Protein AF-A0A813BZA4-F1 (afdb_monomer)

pLDDT: mean 73.96, std 17.61, range [22.86, 93.69]

InterPro domains:
  IPR000717 Proteasome component (PCI) domain [PF01399] (569-648)
  IPR000717 Proteasome component (PCI) domain [PS50250] (481-652)
  IPR000717 Proteasome component (PCI) domain [SM00088] (581-664)
  IPR001623 DnaJ domain [PF00226] (38-101)
  IPR001623 DnaJ domain [PR00625] (40-58)
  IPR001623 DnaJ domain [PR00625] (58-73)
  IPR001623 DnaJ domain [PR00625] (76-96)
  IPR001623 DnaJ domain [PR00625] (96-115)
  IPR001623 DnaJ domain [PS50076] (38-104)
  IPR001623 DnaJ domain [SM00271] (37-96)
  IPR001623 DnaJ domain [cd06257] (38-93)
  IPR002885 Pentatricopeptide repeat [PF01535] (873-901)
  IPR002885 Pentatricopeptide repeat [PF01535] (910-936)
  IPR002885 Pentatricopeptide repeat [PS51375] (871-905)
  IPR002885 Pentatricopeptide repeat [PS51375] (906-940)
  IPR002939 Chaperone DnaJ, C-terminal [PF01556] (163-241)
  IPR008971 HSP40/DnaJ peptide-binding [SSF49493] (163-241)
  IPR011990 Tetratricopeptide-like helical domain superfamily [G3DSA:1.25.40.10] (677-828)
  IPR011990 Tetratricopeptide-like helical domain superfamily [G3DSA:1.25.40.10] (829-954)
  IPR011990 Tetratricopeptide-like helical domain superfamily [G3DSA:1.25.40.10] (955-1123)

Sequence (1152 aa):
MARDVRASCKMERSVLEARSLRCLGTEGHFWLLDMARDYYALLDIPRSATTRQIRSGYQWAAAKWHPQKNPGAKVEAQSRFRDIAEAYDVLIDPLRRQQFDAHGEVGLKNPPHDADFEPYQYVGDPFELFNQFFSSADPLSVAYEPELEDLPVLPSMPKESTIEMEIECTLSELKEGSTRCVVVERTRLGPGFIPYQEKKPVTLPIRPGWQAGMRIIFKGAGNHSHKDNQPGDLAVRISQKISQDLPTEHESRKLISVGNYVPRNGCAKLSFCRELWASLLSEDLDSYSGQYGTHGAIQRLQFIATQTQKVNLKIEALKLCLDLMKRTTNCKGYTEVHNGLKELLEGNESALPPYDQVWVEATQKQNGILKDLYEQDLNQAKASQMKENIRQCYHQLTNLCLEQGDYPTAEKYLARSREFCTEPQAVFATCMTIIRLRALQRQYSDIQNFTSKAHHTPFKDEASQSRIFASYGLYNMTTGKYKDAATSFSQVKPQDLGSSFSDILSPQDVALYGVLCGLGSLDRAEVQSKLLDSPTFRECLDMAPQLRDLAIDFCSCRYAACLASLDRLKEPLSLDVHLSGQVANLCEQIRSKGIVQYFAPFLSVSLHRMAEAFNTDVESMQREVAKLIGQRQLDAKIDSQRKILHASHADQRRSTYNNALRVSNDFLDGRVNFADFVLKASGKSQTLQAVERLRQNGFLTDAKEYTVAINAVGRADAWPQALGLLGALLQEGLQANEISFGTAINSVKSWITGLSLLDELVRRGLPLSAAHVTALIRVCTGSLQWARSLHLYQVLMDRGLQPDAQLRGVLITSLGRSSNWAEALSVLQDSIFSLNTLCFNAAITACEKGQQWMQALAVLDALTAVRVPADTVSYSGAISACEKCRQWERALALLGQLQRCQLLPDTIACSAAISACEKSGRWQQALSVLSTMLEERSRTDLVIFSAAISACEKGRKWQEALQLLRMALQRFRPDITPYNAVISACAADGCNGWQMAVQLFSEALHTLHLSVDVLTGSSVIAACAEAREWQPALQLLKELQQQRVRLNIKVYNAAVTAASERPLIALKVVEEIDDSRLEPDVLTYMPPAEAIAENGFPPLQRQSQFTEVLASLVKATEFALCESASQCAPTVLALDLLTDSGCFQACHGALQ

Organism: NCBI:txid1628268

Solvent-accessible surface area (backbone atoms only — not comparable to full-atom values): 63460 Å² total; per-residue (Å²): 135,84,87,88,82,85,86,82,92,89,88,89,90,88,84,90,86,86,90,84,88,82,89,84,90,81,94,79,83,96,79,92,70,93,74,71,70,59,49,42,70,65,34,75,48,62,93,85,56,50,72,67,53,52,50,53,23,38,56,45,44,44,65,66,31,32,45,86,80,36,70,93,46,39,71,62,24,48,50,51,32,43,55,44,42,48,31,43,65,37,62,68,37,72,68,51,30,51,42,35,76,73,49,32,53,60,34,36,49,53,46,61,95,90,52,104,58,78,62,55,73,89,80,77,56,50,65,59,60,49,45,74,79,38,78,86,56,73,75,82,77,70,86,77,71,84,88,87,76,92,75,85,84,71,87,74,61,58,63,43,68,64,43,77,47,79,47,77,39,45,72,61,43,29,58,73,33,42,76,49,76,46,75,44,80,34,39,35,60,44,96,87,72,47,60,44,82,43,81,45,76,45,78,44,74,42,50,58,75,59,54,70,70,45,70,50,72,44,79,55,65,25,32,32,72,53,94,76,40,38,44,2,27,28,33,42,31,32,37,69,51,82,74,92,77,85,83,76,92,79,71,85,83,76,85,87,78,88,88,88,88,81,90,78,87,89,88,62,96,73,59,63,65,52,65,68,38,52,76,81,56,32,89,54,55,63,69,58,37,69,61,30,26,76,65,26,22,40,56,41,28,56,42,32,38,69,69,50,88,51,65,68,61,26,54,51,28,44,52,55,35,47,64,51,34,74,76,51,64,22,53,63,58,42,53,54,47,50,50,56,50,48,72,76,34,76,91,48,69,89,78,57,80,82,83,60,61,68,59,41,55,53,46,53,51,51,52,49,54,54,47,54,48,41,54,48,52,32,51,53,24,57,74,68,67,41,44,63,52,33,24,48,31,27,49,53,54,21,50,53,24,54,47,41,66,39,56,78,59,19,52,55,33,47,62,57,24,59,81,32,52,85,46,49,62,54,44,35,53,52,30,52,54,50,42,50,52,28,59,76,70,66,48,55,83,58,39,56,64,36,38,53,54,35,69,71,32,88,59,74,51,70,43,59,49,21,45,41,27,45,52,49,15,54,35,26,46,72,71,67,40,25,52,64,10,16,62,21,24,34,66,24,44,56,87,38,50,48,79,85,37,18,37,77,52,37,47,56,51,41,32,50,53,20,50,52,24,24,55,32,55,48,52,61,70,49,42,42,54,47,44,70,68,21,75,52,22,33,64,22,29,71,74,38,53,71,59,47,51,39,52,47,26,50,62,70,65,39,40,36,60,27,47,57,51,48,60,68,43,50,66,55,44,50,51,37,89,77,46,30,92,45,42,70,59,42,54,52,32,29,53,52,42,48,55,46,62,69,45,67,91,46,69,58,47,51,38,60,62,51,11,60,50,55,70,50,56,53,65,59,47,50,52,52,54,50,50,34,35,75,70,68,73,35,77,53,42,74,41,81,86,80,40,31,38,32,44,43,74,72,50,63,68,56,55,49,44,54,51,41,51,49,50,50,49,38,38,76,71,68,74,53,58,76,70,62,56,58,77,62,51,88,43,48,72,59,46,49,55,50,53,53,49,36,52,76,71,61,71,61,83,48,57,67,50,49,36,51,49,24,40,47,30,18,78,40,71,37,32,72,59,19,50,49,51,52,49,47,43,58,71,73,69,44,73,79,48,67,66,41,52,39,35,45,32,56,26,33,71,49,47,68,62,31,47,53,51,52,54,49,40,52,75,71,69,51,80,86,53,69,67,45,55,41,25,38,35,52,16,18,38,76,63,53,37,38,73,60,35,53,50,54,50,49,59,39,50,79,67,72,51,80,80,52,64,64,45,51,24,50,50,21,40,19,22,12,73,60,36,39,27,69,65,18,48,53,70,66,66,56,85,85,65,81,82,53,63,61,40,52,36,24,34,21,43,4,14,32,56,46,62,33,35,70,56,14,46,53,51,54,53,47,37,54,72,72,68,48,74,80,52,66,62,46,52,27,31,34,19,41,7,18,26,79,68,41,36,32,70,58,16,49,51,50,54,54,46,41,51,73,70,74,44,71,85,48,67,63,31,54,41,26,32,23,42,4,15,25,73,59,36,37,24,73,60,17,48,52,55,50,48,52,40,61,73,72,66,51,84,81,52,69,70,49,53,35,35,40,25,39,5,15,27,63,50,57,32,32,69,63,16,46,52,51,48,56,59,43,55,77,74,42,81,88,60,65,69,49,53,42,30,31,30,43,8,14,23,73,56,31,72,78,23,28,68,57,22,51,50,54,51,48,42,40,46,75,75,65,63,50,88,79,51,63,68,48,54,34,31,41,25,39,8,20,22,66,52,54,40,35,68,64,23,55,51,50,53,50,54,41,54,74,72,67,51,80,77,53,68,70,44,52,32,22,38,24,48,10,21,14,97,40,42,84,56,18,51,54,54,51,52,58,36,61,77,66,76,52,86,85,53,62,71,56,37,41,42,32,45,53,40,36,63,76,71,45,82,71,95,71,91,44,71,67,62,53,51,52,53,49,52,47,46,50,52,34,51,57,48,51,65,71,77,54,99,74,84,78,66,68,65,54,55,51,52,52,59,56,66,78,41,89,54,54,73,62,50,62,72,74,76,114

Secondary structure (DSSP, 8-state):
--------------------------------------HHHHTT--TT--HHHHHHHHHHHHHHH-TTT-GGGHHHHHHHHHHHHHHHHHHHSHHHHHHHHHHHHHHHHS--TTSS-PPP---S-HHHHHHHHHTTS-TTT------------PPPPPBPPPEEEEEEE-HHHHHH-EEEEEEEEEEEE-TTS-EEEEEEEEEEEE-TT--TT-EEEETT-S---STTSBPPPEEEEEEE-----PPPTTSTTS----------SSS-TTTHHHHHHTTTS-S-HHHHHTTS-HHHHHHHHHHHHHH---HHHHHHHHHHHHHHHTTSS-HHHHHHHHHHHHHHTTT-GGGSPPP-HHHHHHHHHHHHHHHHHHHHHHHHHHHTT-HHHHHHHHHHHHHHHHHTT-HHHHHHHHHHHGGG--SHHHHHHHHHHHHHHHHHTT-GGGHHHHHHHHHTSS---HHHHHHHHHHHHHHHHHTT-HHHHHHHHTT--GGGS-TTTTTT--HHHHHHHHHHHHHHHS-HHHHIIIIIS-HHHHHHHHT-HHHHHHHHHHHTT-HHHHHHHHHHHHHHHTT-TTTTTTHHHHHHHHHHHHHHHHHTT-SEEEHHHHHHHTTS-HHHHHHHHHHHHHTTSS-EEEETTTTEEEEP---HHHHHHHHHHHHHHHHHTT-S-HHHHHHT---HHHHHHHHHHHHHTT---SHHHHHHHHHHHHHTT-HHHHHHHHHHHHHTT----HHHHHHHHHH-S-HHHHHHHHHHHHHTT----HHHHHHHHHHHHHTT-HHHHHHHHHHHHHTTPPPPHHHHHHHHHHHHHTT-HHHHHHHHH-TTS---HHHHHHHHHHHHHTT-HHHHHHHHHHHHHTTPPP-HHHHHHHHHHHHHTT-HHHHHHHHHHHHHTTPPPPHHHHHHHHHHHHHTT-HHHHHHHHHHHHHTT----HHHHHHHHHHHHHTT-HHHHHHHHHHHHTTS---HHHHHHHHHHHHTTTTSSHHHHHHHHHIIIIIS-----HHHHHHHHHHHHHTT-HHHHHHHHHHHHHTT----HHHHHHHHHHTTTSHHHHHHHHHHHHHTT----HHHHHHHHHHHHHH-----SSHHHHHHHHHHHHHHHHHHHHH-SS---HHHHHHHHHHHSTTHHHHTTT--

Mean predicted aligned error: 23.35 Å

Structure (mmCIF, N/CA/C/O backbone):
data_AF-A0A813BZA4-F1
#
_entry.id   AF-A0A813BZA4-F1
#
loop_
_atom_site.group_PDB
_atom_site.id
_atom_site.type_symbol
_atom_site.label_atom_id
_atom_site.label_alt_id
_atom_site.label_comp_id
_atom_site.label_asym_id
_atom_site.label_entity_id
_atom_site.label_seq_id
_atom_site.pdbx_PDB_ins_code
_atom_site.Cartn_x
_atom_site.Cartn_y
_atom_site.Cartn_z
_atom_site.occupancy
_atom_site.B_iso_or_equiv
_atom_site.auth_seq_id
_atom_site.auth_comp_id
_atom_site.auth_asym_id
_atom_site.auth_atom_id
_atom_site.pdbx_PDB_model_num
ATOM 1 N N . MET A 1 1 ? 0.933 -69.983 -23.530 1.00 34.00 1 MET A N 1
ATOM 2 C CA . MET A 1 1 ? 1.124 -70.014 -22.062 1.00 34.00 1 MET A CA 1
ATOM 3 C C . MET A 1 1 ? 0.580 -68.689 -21.546 1.00 34.00 1 MET A C 1
ATOM 5 O O . MET A 1 1 ? 1.047 -67.664 -22.004 1.00 34.00 1 MET A O 1
ATOM 9 N N . ALA A 1 2 ? -0.636 -68.680 -20.995 1.00 27.25 2 ALA A N 1
ATOM 10 C CA . ALA A 1 2 ? -0.945 -68.964 -19.584 1.00 27.25 2 ALA A CA 1
ATOM 11 C C . ALA A 1 2 ? -0.616 -67.731 -18.711 1.00 27.25 2 ALA A C 1
ATOM 13 O O . ALA A 1 2 ? 0.549 -67.382 -18.603 1.00 27.25 2 ALA A O 1
ATOM 14 N N . ARG A 1 3 ? -1.629 -66.949 -18.293 1.00 26.19 3 ARG A N 1
ATOM 15 C CA . ARG A 1 3 ? -2.480 -67.127 -17.079 1.00 26.19 3 ARG A CA 1
ATOM 16 C C . ARG A 1 3 ? -1.877 -66.379 -15.876 1.00 26.19 3 ARG A C 1
ATOM 18 O O . ARG A 1 3 ? -0.664 -66.360 -15.755 1.00 26.19 3 ARG A O 1
ATOM 25 N N . ASP A 1 4 ? -2.620 -65.859 -14.898 1.00 29.91 4 ASP A N 1
ATOM 26 C CA . ASP A 1 4 ? -4.041 -65.456 -14.763 1.00 29.91 4 ASP A CA 1
ATOM 27 C C . ASP A 1 4 ? -4.183 -64.828 -13.356 1.00 29.91 4 ASP A C 1
ATOM 29 O O . ASP A 1 4 ? -3.949 -65.544 -12.389 1.00 29.91 4 ASP A O 1
ATOM 33 N N . VAL A 1 5 ? -4.612 -63.564 -13.228 1.00 32.75 5 VAL A N 1
ATOM 34 C CA . VAL A 1 5 ? -5.211 -62.923 -12.021 1.00 32.75 5 VAL A CA 1
ATOM 35 C C . VAL A 1 5 ? -5.938 -61.666 -12.566 1.00 32.75 5 VAL A C 1
ATOM 37 O O . VAL A 1 5 ? -5.256 -60.723 -12.942 1.00 32.75 5 VAL A O 1
ATOM 40 N N . ARG A 1 6 ? -7.253 -61.553 -12.850 1.00 26.44 6 ARG A N 1
ATOM 41 C CA . ARG A 1 6 ? -8.523 -62.027 -12.234 1.00 26.44 6 ARG A CA 1
ATOM 42 C C . ARG A 1 6 ? -8.641 -61.653 -10.750 1.00 26.44 6 ARG A C 1
ATOM 44 O O . ARG A 1 6 ? -7.806 -62.088 -9.979 1.00 26.44 6 ARG A O 1
ATOM 51 N N . ALA A 1 7 ? -9.658 -60.936 -10.258 1.00 28.42 7 ALA A N 1
ATOM 52 C CA . ALA A 1 7 ? -10.928 -60.413 -10.810 1.00 28.42 7 ALA A CA 1
ATOM 53 C C . ALA A 1 7 ? -11.304 -59.106 -10.033 1.00 28.42 7 ALA A C 1
ATOM 55 O O . ALA A 1 7 ? -10.558 -58.737 -9.133 1.00 28.42 7 ALA A O 1
ATOM 56 N N . SER A 1 8 ? -12.345 -58.300 -10.300 1.00 23.73 8 SER A N 1
ATOM 57 C CA . SER A 1 8 ? -13.749 -58.539 -10.715 1.00 23.73 8 SER A CA 1
ATOM 58 C C . SER A 1 8 ? -14.291 -57.290 -11.454 1.00 23.73 8 SER A C 1
ATOM 60 O O . SER A 1 8 ? -13.846 -56.193 -11.147 1.00 23.73 8 SER A O 1
ATOM 62 N N . CYS A 1 9 ? -15.147 -57.320 -12.488 1.00 23.81 9 CYS A N 1
ATOM 63 C CA . CYS A 1 9 ? -16.415 -58.040 -12.725 1.00 23.81 9 CYS A CA 1
ATOM 64 C C . CYS A 1 9 ? -17.583 -57.505 -11.865 1.00 23.81 9 CYS A C 1
ATOM 66 O O . CYS A 1 9 ? -17.650 -57.819 -10.679 1.00 23.81 9 CYS A O 1
ATOM 68 N N . LYS A 1 10 ? -18.459 -56.643 -12.420 1.00 25.67 10 LYS A N 1
ATOM 69 C CA . LYS A 1 10 ? -19.892 -56.836 -12.813 1.00 25.67 10 LYS A CA 1
ATOM 70 C C . LYS A 1 10 ? -20.541 -55.424 -12.963 1.00 25.67 10 LYS A C 1
ATOM 72 O O . LYS A 1 10 ? -19.918 -54.486 -12.480 1.00 25.67 10 LYS A O 1
ATOM 77 N N . MET A 1 11 ? -21.732 -55.115 -13.512 1.00 23.12 11 MET A N 1
ATOM 78 C CA . MET A 1 11 ? -22.806 -55.704 -14.368 1.00 23.12 11 MET A CA 1
ATOM 79 C C . MET A 1 11 ? -23.760 -54.515 -14.729 1.00 23.12 11 MET A C 1
ATOM 81 O O . MET A 1 11 ? -23.847 -53.599 -13.919 1.00 23.12 11 MET A O 1
ATOM 85 N N . GLU A 1 12 ? -24.542 -54.405 -15.819 1.00 25.72 12 GLU A N 1
ATOM 86 C CA . GLU A 1 12 ? -24.615 -55.090 -17.131 1.00 25.72 12 GLU A CA 1
ATOM 87 C C . GLU A 1 12 ? -25.399 -54.187 -18.152 1.00 25.72 12 GLU A C 1
ATOM 89 O O . GLU A 1 12 ? -25.227 -52.971 -18.125 1.00 25.72 12 GLU A O 1
ATOM 94 N N . ARG A 1 13 ? -26.252 -54.724 -19.050 1.00 24.86 13 ARG A N 1
ATOM 95 C CA . ARG A 1 13 ? -27.201 -53.995 -19.948 1.00 24.86 13 ARG A CA 1
ATOM 96 C C . ARG A 1 13 ? -28.645 -54.499 -19.753 1.00 24.86 13 ARG A C 1
ATOM 98 O O . ARG A 1 13 ? -28.781 -55.635 -19.312 1.00 24.86 13 ARG A O 1
ATOM 105 N N . SER A 1 14 ? -29.656 -53.737 -20.225 1.00 24.36 14 SER A N 1
ATOM 106 C CA . SER A 1 14 ? -31.033 -54.122 -20.700 1.00 24.36 14 SER A CA 1
ATOM 107 C C . SER A 1 14 ? -32.147 -53.203 -20.128 1.00 24.36 14 SER A C 1
ATOM 109 O O . SER A 1 14 ? -31.916 -52.607 -19.084 1.00 24.36 14 SER A O 1
ATOM 111 N N . VAL A 1 15 ? -33.347 -52.983 -20.710 1.00 25.72 15 VAL A N 1
ATOM 112 C CA . VAL A 1 15 ? -33.958 -53.226 -22.051 1.00 25.72 15 VAL A CA 1
ATOM 113 C C . VAL A 1 15 ? -35.176 -52.270 -22.237 1.00 25.72 15 VAL A C 1
ATOM 115 O O . VAL A 1 15 ? -35.531 -51.534 -21.322 1.00 25.72 15 VAL A O 1
ATOM 118 N N . LEU A 1 16 ? -35.766 -52.249 -23.439 1.00 24.33 16 LEU A N 1
ATOM 119 C CA . LEU A 1 16 ? -36.932 -51.467 -23.901 1.00 24.33 16 LEU A CA 1
ATOM 120 C C . LEU A 1 16 ? -38.308 -51.743 -23.223 1.00 24.33 16 LEU A C 1
ATOM 122 O O . LEU A 1 16 ? -38.514 -52.771 -22.592 1.00 24.33 16 LEU A O 1
ATOM 126 N N . GLU A 1 17 ? -39.258 -50.846 -23.554 1.00 25.12 17 GLU A N 1
ATOM 127 C CA . GLU A 1 17 ? -40.726 -51.028 -23.728 1.00 25.12 17 GLU A CA 1
ATOM 128 C C . GLU A 1 17 ? -41.770 -50.726 -22.608 1.00 25.12 17 GLU A C 1
ATOM 130 O O . GLU A 1 17 ? -42.074 -51.524 -21.734 1.00 25.12 17 GLU A O 1
ATOM 135 N N . ALA A 1 18 ? -42.459 -49.587 -22.820 1.00 24.11 18 ALA A N 1
ATOM 136 C CA . ALA A 1 18 ? -43.916 -49.448 -23.049 1.00 24.11 18 ALA A CA 1
ATOM 137 C C . ALA A 1 18 ? -44.986 -49.441 -21.912 1.00 24.11 18 ALA A C 1
ATOM 139 O O . ALA A 1 18 ? -45.330 -50.446 -21.309 1.00 24.11 18 ALA A O 1
ATOM 140 N N . ARG A 1 19 ? -45.715 -48.302 -21.890 1.00 24.08 19 ARG A N 1
ATOM 141 C CA . ARG A 1 19 ? -47.176 -48.105 -21.658 1.00 24.08 19 ARG A CA 1
ATOM 142 C C . ARG A 1 19 ? -47.816 -48.462 -20.297 1.00 24.08 19 ARG A C 1
ATOM 144 O O . ARG A 1 19 ? -48.219 -49.593 -20.065 1.00 24.08 19 ARG A O 1
ATOM 151 N N . SER A 1 20 ? -48.277 -47.424 -19.586 1.00 23.58 20 SER A N 1
ATOM 152 C CA . SER A 1 20 ? -49.730 -47.162 -19.423 1.00 23.58 20 SER A CA 1
ATOM 153 C C . SER A 1 20 ? -50.012 -45.714 -18.968 1.00 23.58 20 SER A C 1
ATOM 155 O O . SER A 1 20 ? -49.136 -45.036 -18.442 1.00 23.58 20 SER A O 1
ATOM 157 N N . LEU A 1 21 ? -51.217 -45.207 -19.257 1.00 24.08 21 LEU A N 1
ATOM 158 C CA . LEU A 1 21 ? -51.651 -43.817 -19.024 1.00 24.08 21 LEU A CA 1
ATOM 159 C C . LEU A 1 21 ? -52.455 -43.683 -17.718 1.00 24.08 21 LEU A C 1
ATOM 161 O O . LEU A 1 21 ? -53.349 -44.503 -17.506 1.00 24.08 21 LEU A O 1
ATOM 165 N N . ARG A 1 22 ? -52.305 -42.561 -16.990 1.00 23.41 22 ARG A N 1
ATOM 166 C CA . ARG A 1 22 ? -53.342 -41.495 -16.902 1.00 23.41 22 ARG A CA 1
ATOM 167 C C . ARG A 1 22 ? -52.995 -40.344 -15.939 1.00 23.41 22 ARG A C 1
ATOM 169 O O . ARG A 1 22 ? -52.586 -40.572 -14.813 1.00 23.41 22 ARG A O 1
ATOM 176 N N . CYS A 1 23 ? -53.323 -39.132 -16.400 1.00 22.86 23 CYS A N 1
ATOM 177 C CA . CYS A 1 23 ? -53.803 -37.970 -15.634 1.00 22.86 23 CYS A CA 1
ATOM 178 C C . CYS A 1 23 ? -52.987 -37.468 -14.424 1.00 22.86 23 CYS A C 1
ATOM 180 O O . CYS A 1 23 ? -53.181 -37.928 -13.306 1.00 22.86 23 CYS A O 1
ATOM 182 N N . LEU A 1 24 ? -52.281 -36.347 -14.602 1.00 24.33 24 LEU A N 1
ATOM 183 C CA . LEU A 1 24 ? -52.783 -35.006 -14.243 1.00 24.33 24 LEU A CA 1
ATOM 184 C C . LEU A 1 24 ? -51.929 -33.941 -14.962 1.00 24.33 24 LEU A C 1
ATOM 186 O O . LEU A 1 24 ? -50.858 -34.258 -15.475 1.00 24.33 24 LEU A O 1
ATOM 190 N N . GLY A 1 25 ? -52.472 -32.738 -15.150 1.00 25.03 25 GLY A N 1
ATOM 191 C CA . GLY A 1 25 ? -52.009 -31.833 -16.210 1.00 25.03 25 GLY A CA 1
ATOM 192 C C . GLY A 1 25 ? -50.888 -30.867 -15.827 1.00 25.03 25 GLY A C 1
ATOM 193 O O . GLY A 1 25 ? -50.815 -30.426 -14.686 1.00 25.03 25 GLY A O 1
ATOM 194 N N . THR A 1 26 ? -50.128 -30.453 -16.841 1.00 26.33 26 THR A N 1
ATOM 195 C CA . THR A 1 26 ? -49.610 -29.086 -17.026 1.00 26.33 26 THR A CA 1
ATOM 196 C C . THR A 1 26 ? -49.305 -28.879 -18.510 1.00 26.33 26 THR A C 1
ATOM 198 O O . THR A 1 26 ? -48.679 -29.723 -19.149 1.00 26.33 26 THR A O 1
ATOM 201 N N . GLU A 1 27 ? -49.764 -27.766 -19.080 1.00 26.39 27 GLU A N 1
ATOM 202 C CA . GLU A 1 27 ? -49.423 -27.374 -20.450 1.00 26.39 27 GLU A CA 1
ATOM 203 C C . GLU A 1 27 ? -48.037 -26.718 -20.465 1.00 26.39 27 GLU A C 1
ATOM 205 O O . GLU A 1 27 ? -47.781 -25.774 -19.717 1.00 26.39 27 GLU A O 1
ATOM 210 N N . GLY A 1 28 ? -47.134 -27.206 -21.318 1.00 25.06 28 GLY A N 1
ATOM 211 C CA . GLY A 1 28 ? -45.788 -26.655 -21.438 1.00 25.06 28 GLY A CA 1
ATOM 212 C C . GLY A 1 28 ? -45.029 -27.200 -22.646 1.00 25.06 28 GLY A C 1
ATOM 213 O O . GLY A 1 28 ? -44.742 -28.389 -22.719 1.00 25.06 28 GLY A O 1
ATOM 214 N N . HIS A 1 29 ? -44.656 -26.296 -23.555 1.00 25.61 29 HIS A N 1
ATOM 215 C CA . HIS A 1 29 ? -43.660 -26.490 -24.620 1.00 25.61 29 HIS A CA 1
ATOM 216 C C . HIS A 1 29 ? -43.973 -27.501 -25.737 1.00 25.61 29 HIS A C 1
ATOM 218 O O . HIS A 1 29 ? -43.220 -28.436 -25.999 1.00 25.61 29 HIS A O 1
ATOM 224 N N . PHE A 1 30 ? -44.995 -27.184 -26.536 1.00 22.86 30 PHE A N 1
ATOM 225 C CA . PHE A 1 30 ? -44.994 -27.523 -27.962 1.00 22.86 30 PHE A CA 1
ATOM 226 C C . PHE A 1 30 ? -44.358 -26.366 -28.755 1.00 22.86 30 PHE A C 1
ATOM 228 O O . PHE A 1 30 ? -45.080 -25.467 -29.158 1.00 22.86 30 PHE A O 1
ATOM 235 N N . TRP A 1 31 ? -43.024 -26.357 -28.898 1.00 26.62 31 TRP A N 1
ATOM 236 C CA . TRP A 1 31 ? -42.236 -25.676 -29.954 1.00 26.62 31 TRP A CA 1
ATOM 237 C C . TRP A 1 31 ? -40.756 -26.074 -29.792 1.00 26.62 31 TRP A C 1
ATOM 239 O O . TRP A 1 31 ? -40.008 -25.424 -29.064 1.00 26.62 31 TRP A O 1
ATOM 249 N N . LEU A 1 32 ? -40.329 -27.138 -30.477 1.00 26.02 32 LEU A N 1
ATOM 250 C CA . LEU A 1 32 ? -38.915 -27.412 -30.752 1.00 26.02 32 LEU A CA 1
ATOM 251 C C . LEU A 1 32 ? -38.742 -27.453 -32.273 1.00 26.02 32 LEU A C 1
ATOM 253 O O . LEU A 1 32 ? -38.905 -28.482 -32.922 1.00 26.02 32 LEU A O 1
ATOM 257 N N . LEU A 1 33 ? -38.489 -26.268 -32.816 1.00 26.23 33 LEU A N 1
ATOM 258 C CA . LEU A 1 33 ? -37.969 -26.023 -34.153 1.00 26.23 33 LEU A CA 1
ATOM 259 C C . LEU A 1 33 ? -36.673 -25.245 -33.930 1.00 26.23 33 LEU A C 1
ATOM 261 O O . LEU A 1 33 ? -36.685 -24.264 -33.183 1.00 26.23 33 LEU A O 1
ATOM 265 N N . ASP A 1 34 ? -35.572 -25.709 -34.518 1.00 35.62 34 ASP A N 1
ATOM 266 C CA . ASP A 1 34 ? -34.244 -25.137 -34.300 1.00 35.62 34 ASP A CA 1
ATOM 267 C C . ASP A 1 34 ? -34.209 -23.646 -34.657 1.00 35.62 34 ASP A C 1
ATOM 269 O O . ASP A 1 34 ? -34.256 -23.257 -35.825 1.00 35.62 34 ASP A O 1
ATOM 273 N N . MET A 1 35 ? -34.077 -22.796 -33.638 1.00 37.38 35 MET A N 1
ATOM 274 C CA . MET A 1 35 ? -33.627 -21.421 -33.819 1.00 37.38 35 MET A CA 1
ATOM 275 C C . MET A 1 35 ? -32.116 -21.387 -33.606 1.00 37.38 35 MET A C 1
ATOM 277 O O . MET A 1 35 ? -31.649 -21.411 -32.467 1.00 37.38 35 MET A O 1
ATOM 281 N N . ALA A 1 36 ? -31.370 -21.324 -34.711 1.00 54.28 36 ALA A N 1
ATOM 282 C CA . ALA A 1 36 ? -29.928 -21.091 -34.697 1.00 54.28 36 ALA A CA 1
ATOM 283 C C . ALA A 1 36 ? -29.589 -19.852 -33.847 1.00 54.28 36 ALA A C 1
ATOM 285 O O . ALA A 1 36 ? -30.242 -18.808 -33.959 1.00 54.28 36 ALA A O 1
ATOM 286 N N . ARG A 1 37 ? -28.578 -19.968 -32.985 1.00 69.50 37 ARG A N 1
ATOM 287 C CA . ARG A 1 37 ? -28.183 -18.917 -32.043 1.00 69.50 37 ARG A CA 1
ATOM 288 C C . ARG A 1 37 ? -27.454 -17.798 -32.787 1.00 69.50 37 ARG A C 1
ATOM 290 O O . ARG A 1 37 ? -26.521 -18.052 -33.545 1.00 69.50 37 ARG A O 1
ATOM 297 N N . ASP A 1 38 ? -27.843 -16.546 -32.543 1.00 81.56 38 ASP A N 1
ATOM 298 C CA . ASP A 1 38 ? -27.114 -15.385 -33.065 1.00 81.56 38 ASP A CA 1
ATOM 299 C C . ASP A 1 38 ? -26.001 -14.977 -32.082 1.00 81.56 38 ASP A C 1
ATOM 301 O O . ASP A 1 38 ? -26.263 -14.404 -31.019 1.00 81.56 38 ASP A O 1
ATOM 305 N N . TYR A 1 39 ? -24.747 -15.282 -32.432 1.00 86.12 39 TYR A N 1
ATOM 306 C CA . TYR A 1 39 ? -23.573 -14.962 -31.616 1.00 86.12 39 TYR A CA 1
ATOM 307 C C . TYR A 1 39 ? -23.368 -13.452 -31.404 1.00 86.12 39 TYR A C 1
ATOM 309 O O . TYR A 1 39 ? -22.852 -13.054 -30.359 1.00 86.12 39 TYR A O 1
ATOM 317 N N . TYR A 1 40 ? -23.833 -12.593 -32.319 1.00 83.81 40 TYR A N 1
ATOM 318 C CA . TYR A 1 40 ? -23.763 -11.140 -32.132 1.00 83.81 40 TYR A CA 1
ATOM 319 C C . TYR A 1 40 ? -24.747 -10.663 -31.054 1.00 83.81 40 TYR A C 1
ATOM 321 O O . TYR A 1 40 ? -24.408 -9.806 -30.238 1.00 83.81 40 TYR A O 1
ATOM 329 N N . ALA A 1 41 ? -25.936 -11.274 -30.987 1.00 80.94 41 ALA A N 1
ATOM 330 C CA . ALA A 1 41 ? -26.921 -10.996 -29.940 1.00 80.94 41 ALA A CA 1
ATOM 331 C C . ALA A 1 41 ? -26.504 -11.552 -28.563 1.00 80.94 41 ALA A C 1
ATOM 333 O O . ALA A 1 41 ? -26.871 -10.984 -27.535 1.00 80.94 41 ALA A O 1
ATOM 334 N N . LEU A 1 42 ? -25.715 -12.634 -28.522 1.00 84.25 42 LEU A N 1
ATOM 335 C CA . LEU A 1 42 ? -25.134 -13.177 -27.283 1.00 84.25 42 LEU A CA 1
ATOM 336 C C . LEU A 1 42 ? -24.078 -12.251 -26.656 1.00 84.25 42 LEU A C 1
ATOM 338 O O . LEU A 1 42 ? -23.967 -12.211 -25.429 1.00 84.25 42 LEU A O 1
ATOM 342 N N . LEU A 1 43 ? -23.335 -11.507 -27.481 1.00 83.06 43 LEU A N 1
ATOM 343 C CA . LEU A 1 43 ? -22.310 -10.547 -27.051 1.00 83.06 43 LEU A CA 1
ATOM 344 C C . LEU A 1 43 ? -22.804 -9.083 -26.992 1.00 83.06 43 LEU A C 1
ATOM 346 O O . LEU A 1 43 ? -22.027 -8.210 -26.616 1.00 83.06 43 LEU A O 1
ATOM 350 N N . ASP A 1 44 ? -24.076 -8.828 -27.328 1.00 78.25 44 ASP A N 1
ATOM 351 C CA . ASP A 1 44 ? -24.734 -7.504 -27.368 1.00 78.25 44 ASP A CA 1
ATOM 352 C C . ASP A 1 44 ? -24.020 -6.482 -28.290 1.00 78.25 44 ASP A C 1
ATOM 354 O O . ASP A 1 44 ? -23.767 -5.330 -27.934 1.00 78.25 44 ASP A O 1
ATOM 358 N N . ILE A 1 45 ? -23.656 -6.931 -29.499 1.00 82.81 45 ILE A N 1
ATOM 359 C CA . ILE A 1 45 ? -22.881 -6.173 -30.501 1.00 82.81 45 ILE A CA 1
ATOM 360 C C . ILE A 1 45 ? -23.540 -6.210 -31.896 1.00 82.81 45 ILE A C 1
ATOM 362 O O . ILE A 1 45 ? -24.238 -7.165 -32.229 1.00 82.81 45 ILE A O 1
ATOM 366 N N . PRO A 1 46 ? -23.321 -5.201 -32.763 1.00 78.12 46 PRO A N 1
ATOM 367 C CA . PRO A 1 46 ? -23.815 -5.224 -34.142 1.00 78.12 46 PRO A CA 1
ATOM 368 C C . PRO A 1 46 ? -22.988 -6.161 -35.040 1.00 78.12 46 PRO A C 1
ATOM 370 O O . PRO A 1 46 ? -21.796 -6.354 -34.817 1.00 78.12 46 PRO A O 1
ATOM 373 N N . ARG A 1 47 ? -23.572 -6.660 -36.141 1.00 79.88 47 ARG A N 1
ATOM 374 C CA . ARG A 1 47 ? -22.846 -7.506 -37.119 1.00 79.88 47 ARG A CA 1
ATOM 375 C C . ARG A 1 47 ? -21.662 -6.807 -37.801 1.00 79.88 47 ARG A C 1
ATOM 377 O O . ARG A 1 47 ? -20.724 -7.464 -38.237 1.00 79.88 47 ARG A O 1
ATOM 384 N N . SER A 1 48 ? -21.657 -5.474 -37.831 1.00 77.81 48 SER A N 1
ATOM 385 C CA . SER A 1 48 ? -20.533 -4.642 -38.287 1.00 77.81 48 SER A CA 1
ATOM 386 C C . SER A 1 48 ? -19.433 -4.429 -37.233 1.00 77.81 48 SER A C 1
ATOM 388 O O . SER A 1 48 ? -18.514 -3.647 -37.468 1.00 77.81 48 SER A O 1
ATOM 390 N N . ALA A 1 49 ? -19.504 -5.088 -36.069 1.00 79.56 49 ALA A N 1
ATOM 391 C CA . ALA A 1 49 ? -18.559 -4.880 -34.976 1.00 79.56 49 ALA A CA 1
ATOM 392 C C . ALA A 1 49 ? -17.109 -5.197 -35.374 1.00 79.56 49 ALA A C 1
ATOM 394 O O . ALA A 1 49 ? -16.797 -6.231 -35.980 1.00 79.56 49 ALA A O 1
ATOM 395 N N . THR A 1 50 ? -16.211 -4.304 -34.965 1.00 82.88 50 THR A N 1
ATOM 396 C CA . THR A 1 50 ? -14.760 -4.494 -35.046 1.00 82.88 50 THR A CA 1
ATOM 397 C C . THR A 1 50 ? -14.291 -5.561 -34.052 1.00 82.88 50 THR A C 1
ATOM 399 O O . THR A 1 50 ? -14.935 -5.813 -33.032 1.00 82.88 50 THR A O 1
ATOM 402 N N . THR A 1 51 ? -13.115 -6.150 -34.284 1.00 80.81 51 THR A N 1
ATOM 403 C CA . THR A 1 51 ? -12.499 -7.124 -33.357 1.00 80.81 51 THR A CA 1
ATOM 404 C C . THR A 1 51 ? -12.284 -6.561 -31.946 1.00 80.81 51 THR A C 1
ATOM 406 O O . THR A 1 51 ? -12.339 -7.305 -30.968 1.00 80.81 51 THR A O 1
ATOM 409 N N . ARG A 1 52 ? -12.109 -5.236 -31.809 1.00 74.62 52 ARG A N 1
ATOM 410 C CA . ARG A 1 52 ? -12.071 -4.547 -30.507 1.00 74.62 52 ARG A CA 1
ATOM 411 C C . ARG A 1 52 ? -13.426 -4.612 -29.794 1.00 74.62 52 ARG A C 1
ATOM 413 O O . ARG A 1 52 ? -13.468 -4.996 -28.632 1.00 74.62 52 ARG A O 1
ATOM 420 N N . GLN A 1 53 ? -14.519 -4.307 -30.495 1.00 77.62 53 GLN A N 1
ATOM 421 C CA . GLN A 1 53 ? -15.878 -4.355 -29.939 1.00 77.62 53 GLN A CA 1
ATOM 422 C C . GLN A 1 53 ? -16.312 -5.784 -29.581 1.00 77.62 53 GLN A C 1
ATOM 424 O O . GLN A 1 53 ? -16.910 -5.977 -28.528 1.00 77.62 53 GLN A O 1
ATOM 429 N N . ILE A 1 54 ? -15.943 -6.789 -30.384 1.00 84.88 54 ILE A N 1
ATOM 430 C CA . ILE A 1 54 ? -16.178 -8.213 -30.069 1.00 84.88 54 ILE A CA 1
ATOM 431 C C . ILE A 1 54 ? -15.477 -8.610 -28.760 1.00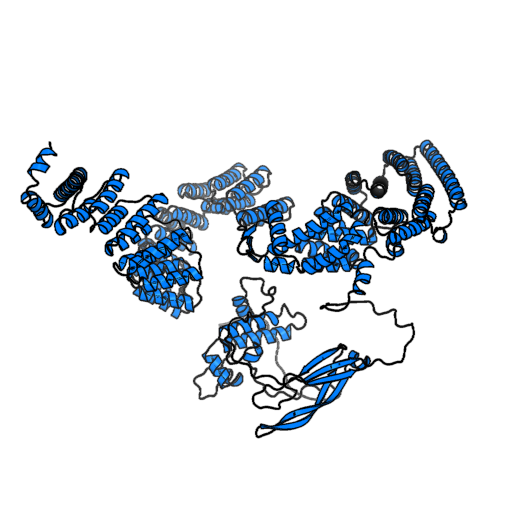 84.88 54 ILE A C 1
ATOM 433 O O . ILE A 1 54 ? -16.084 -9.231 -27.887 1.00 84.88 54 ILE A O 1
ATOM 437 N N . ARG A 1 55 ? -14.219 -8.186 -28.580 1.00 80.56 55 ARG A N 1
ATOM 438 C CA . ARG A 1 55 ? -13.436 -8.423 -27.358 1.00 80.56 55 ARG A CA 1
ATOM 439 C C . ARG A 1 55 ? -14.050 -7.753 -26.124 1.00 80.56 55 ARG A C 1
ATOM 441 O O . ARG A 1 55 ? -14.152 -8.398 -25.083 1.00 80.56 55 ARG A O 1
ATOM 448 N N . SER A 1 56 ? -14.500 -6.504 -26.240 1.00 76.75 56 SER A N 1
ATOM 449 C CA . SER A 1 56 ? -15.179 -5.792 -25.146 1.00 76.75 56 SER A CA 1
ATOM 450 C C . SER A 1 56 ? -16.556 -6.388 -24.815 1.00 76.75 56 SER A C 1
ATOM 452 O O . SER A 1 56 ? -16.883 -6.533 -23.637 1.00 76.75 56 SER A O 1
ATOM 454 N N . GLY A 1 57 ? -17.330 -6.798 -25.828 1.00 81.56 57 GLY A N 1
ATOM 455 C CA . GLY A 1 57 ? -18.610 -7.495 -25.654 1.00 81.56 57 GLY A CA 1
ATOM 456 C C . GLY A 1 57 ? -18.447 -8.822 -24.908 1.00 81.56 57 GLY A C 1
ATOM 457 O O . GLY A 1 57 ? -19.158 -9.073 -23.936 1.00 81.56 57 GLY A O 1
ATOM 458 N N . TYR A 1 58 ? -17.436 -9.623 -25.271 1.00 89.19 58 TYR A N 1
ATOM 459 C CA . TYR A 1 58 ? -17.070 -10.836 -24.530 1.00 89.19 58 TYR A CA 1
ATOM 460 C C . TYR A 1 58 ? -16.689 -10.545 -23.072 1.00 89.19 58 TYR A C 1
ATOM 462 O O . TYR A 1 58 ? -17.242 -11.173 -22.170 1.00 89.19 58 TYR A O 1
ATOM 470 N N . GLN A 1 59 ? -15.803 -9.573 -22.814 1.00 81.38 59 GLN A N 1
ATOM 471 C CA . GLN A 1 59 ? -15.391 -9.223 -21.446 1.00 81.38 59 GLN A CA 1
ATOM 472 C C . GLN A 1 59 ? -16.589 -8.841 -20.561 1.00 81.38 59 GLN A C 1
ATOM 474 O O . GLN A 1 59 ? -16.693 -9.314 -19.427 1.00 81.38 59 GLN A O 1
ATOM 479 N N . TRP A 1 60 ? -17.523 -8.045 -21.090 1.00 81.25 60 TRP A N 1
ATOM 480 C CA . TRP A 1 60 ? -18.746 -7.666 -20.384 1.00 81.25 60 TRP A CA 1
ATOM 481 C C . TRP A 1 60 ? -19.690 -8.857 -20.161 1.00 81.25 60 TRP A C 1
ATOM 483 O O . TRP A 1 60 ? -20.122 -9.111 -19.032 1.00 81.25 60 TRP A O 1
ATOM 493 N N . ALA A 1 61 ? -19.989 -9.619 -21.217 1.00 83.25 61 ALA A N 1
ATOM 494 C CA . ALA A 1 61 ? -20.926 -10.737 -21.161 1.00 83.25 61 ALA A CA 1
ATOM 495 C C . ALA A 1 61 ? -20.423 -11.861 -20.235 1.00 83.25 61 ALA A C 1
ATOM 497 O O . ALA A 1 61 ? -21.186 -12.370 -19.408 1.00 83.25 61 ALA A O 1
ATOM 498 N N . ALA A 1 62 ? -19.132 -12.197 -20.303 1.00 85.56 62 ALA A N 1
ATOM 499 C CA . ALA A 1 62 ? -18.514 -13.229 -19.476 1.00 85.56 62 ALA A CA 1
ATOM 500 C C . ALA A 1 62 ? -18.468 -12.828 -17.988 1.00 85.56 62 ALA A C 1
ATOM 502 O O . ALA A 1 62 ? -18.836 -13.629 -17.128 1.00 85.56 62 ALA A O 1
ATOM 503 N N . ALA A 1 63 ? -18.120 -11.574 -17.666 1.00 81.25 63 ALA A N 1
ATOM 504 C CA . ALA A 1 63 ? -18.138 -11.066 -16.288 1.00 81.25 63 ALA A CA 1
ATOM 505 C C . ALA A 1 63 ? -19.563 -10.914 -15.707 1.00 81.25 63 ALA A C 1
ATOM 507 O O . ALA A 1 63 ? -19.758 -10.960 -14.487 1.00 81.25 63 ALA A O 1
ATOM 508 N N . LYS A 1 64 ? -20.578 -10.742 -16.565 1.00 83.12 64 LYS A N 1
ATOM 509 C CA . LYS A 1 64 ? -22.000 -10.702 -16.188 1.00 83.12 64 LYS A CA 1
ATOM 510 C C . LYS A 1 64 ? -22.552 -12.094 -15.865 1.00 83.12 64 LYS A C 1
ATOM 512 O O . LYS A 1 64 ? -23.211 -12.261 -14.838 1.00 83.12 64 LYS A O 1
ATOM 517 N N . TRP A 1 65 ? -22.260 -13.086 -16.706 1.00 82.06 65 TRP A N 1
ATOM 518 C CA . TRP A 1 65 ? -22.790 -14.450 -16.586 1.00 82.06 65 TRP A CA 1
ATOM 519 C C . TRP A 1 65 ? -21.881 -15.430 -15.827 1.00 82.06 65 TRP A C 1
ATOM 521 O O . TRP A 1 65 ? -22.219 -16.606 -15.716 1.00 82.06 65 TRP A O 1
ATOM 531 N N . HIS A 1 66 ? -20.767 -14.970 -15.244 1.00 84.31 66 HIS A N 1
ATOM 532 C CA . HIS A 1 66 ? -19.857 -15.839 -14.494 1.00 84.31 66 HIS A CA 1
ATOM 533 C C . HIS A 1 66 ? -20.583 -16.619 -13.367 1.00 84.31 66 HIS A C 1
ATOM 535 O O . HIS A 1 66 ? -21.309 -16.008 -12.569 1.00 84.31 66 HIS A O 1
ATOM 541 N N . PRO A 1 67 ? -20.379 -17.947 -13.225 1.00 82.94 67 PRO A N 1
ATOM 542 C CA . PRO A 1 67 ? -21.148 -18.776 -12.287 1.00 82.94 67 PRO A CA 1
ATOM 543 C C . PRO A 1 67 ? -21.014 -18.416 -10.802 1.00 82.94 67 PRO A C 1
ATOM 545 O O . PRO A 1 67 ? -21.908 -18.735 -10.022 1.00 82.94 67 PRO A O 1
ATOM 548 N N . GLN A 1 68 ? -19.930 -17.747 -10.391 1.00 77.50 68 GLN A N 1
ATOM 549 C CA . GLN A 1 68 ? -19.770 -17.277 -9.004 1.00 77.50 68 GLN A CA 1
ATOM 550 C C . GLN A 1 68 ? -20.603 -16.019 -8.697 1.00 77.50 68 GLN A C 1
ATOM 552 O O . GLN A 1 68 ? -20.963 -15.798 -7.545 1.00 77.50 68 GLN A O 1
ATOM 557 N N . LYS A 1 69 ? -20.951 -15.217 -9.714 1.00 75.50 69 LYS A N 1
ATOM 558 C CA . LYS A 1 69 ? -21.761 -13.994 -9.564 1.00 75.50 69 LYS A CA 1
ATOM 559 C C . LYS A 1 69 ? -23.267 -14.284 -9.525 1.00 75.50 69 LYS A C 1
ATOM 561 O O . LYS A 1 69 ? -24.039 -13.465 -9.041 1.00 75.50 69 LYS A O 1
ATOM 566 N N . ASN A 1 70 ? -23.674 -15.465 -9.999 1.00 76.00 70 ASN A N 1
ATOM 567 C CA . ASN A 1 70 ? -25.070 -15.881 -10.158 1.00 76.00 70 ASN A CA 1
ATOM 568 C C . ASN A 1 70 ? -25.381 -17.185 -9.381 1.00 76.00 70 ASN A C 1
ATOM 570 O O . ASN A 1 70 ? -25.790 -18.180 -9.988 1.00 76.00 70 ASN A O 1
ATOM 574 N N . PRO A 1 71 ? -25.196 -17.228 -8.042 1.00 66.38 71 PRO A N 1
ATOM 575 C CA . PRO A 1 71 ? -25.285 -18.470 -7.264 1.00 66.38 71 PRO A CA 1
ATOM 576 C C . PRO A 1 71 ? -26.672 -19.133 -7.300 1.00 66.38 71 PRO A C 1
ATOM 578 O O . PRO A 1 71 ? -26.755 -20.358 -7.248 1.00 66.38 71 PRO A O 1
ATOM 581 N N . GLY A 1 72 ? -27.751 -18.353 -7.439 1.00 69.12 72 GLY A N 1
ATOM 582 C CA . GLY A 1 72 ? -29.126 -18.868 -7.512 1.00 69.12 72 GLY A CA 1
ATOM 583 C C . GLY A 1 72 ? -29.513 -19.526 -8.846 1.00 69.12 72 GLY A C 1
ATOM 584 O O . GLY A 1 72 ? -30.507 -20.239 -8.893 1.00 69.12 72 GLY A O 1
ATOM 585 N N . ALA A 1 73 ? -28.735 -19.321 -9.916 1.00 75.94 73 ALA A N 1
ATOM 586 C CA . ALA A 1 73 ? -29.033 -19.806 -11.271 1.00 75.94 73 ALA A CA 1
ATOM 587 C C . ALA A 1 73 ? -27.810 -20.487 -11.918 1.00 75.94 73 ALA A C 1
ATOM 589 O O . ALA A 1 73 ? -27.545 -20.348 -13.112 1.00 75.94 73 ALA A O 1
ATOM 590 N N . LYS A 1 74 ? -27.029 -21.218 -11.110 1.00 72.31 74 LYS A N 1
ATOM 591 C CA . LYS A 1 74 ? -25.687 -21.710 -11.467 1.00 72.31 74 LYS A CA 1
ATOM 592 C C . LYS A 1 74 ? -25.630 -22.521 -12.772 1.00 72.31 74 LYS A C 1
ATOM 594 O O . LYS A 1 74 ? -24.668 -22.371 -13.518 1.00 72.31 74 LYS A O 1
ATOM 599 N N . VAL A 1 75 ? -26.644 -23.342 -13.058 1.00 73.62 75 VAL A N 1
ATOM 600 C CA . VAL A 1 75 ? -26.704 -24.186 -14.270 1.00 73.62 75 VAL A CA 1
ATOM 601 C C . VAL A 1 75 ? -26.952 -23.347 -15.530 1.00 73.62 75 VAL A C 1
ATOM 603 O O . VAL A 1 75 ? -26.253 -23.519 -16.526 1.00 73.62 75 VAL A O 1
ATOM 606 N N . GLU A 1 76 ? -27.887 -22.392 -15.478 1.00 77.38 76 GLU A N 1
ATOM 607 C CA . GLU A 1 76 ? -28.147 -21.476 -16.598 1.00 77.38 76 GLU A CA 1
ATOM 608 C C . GLU A 1 76 ? -26.943 -20.557 -16.841 1.00 77.38 76 GLU A C 1
ATOM 610 O O . GLU A 1 76 ? -26.504 -20.402 -17.979 1.00 77.38 76 GLU A O 1
ATOM 615 N N . ALA A 1 77 ? -26.348 -20.021 -15.769 1.00 80.62 77 ALA A N 1
ATOM 616 C CA . ALA A 1 77 ? -25.138 -19.209 -15.840 1.00 80.62 77 ALA A CA 1
ATOM 617 C C . ALA A 1 77 ? -23.962 -19.978 -16.469 1.00 80.62 77 ALA A C 1
ATOM 619 O O . ALA A 1 77 ? -23.284 -19.442 -17.339 1.00 80.62 77 ALA A O 1
ATOM 620 N N . GLN A 1 78 ? -23.753 -21.250 -16.106 1.00 81.25 78 GLN A N 1
ATOM 621 C CA . GLN A 1 78 ? -22.730 -22.103 -16.727 1.00 81.25 78 GLN A CA 1
ATOM 622 C C . GLN A 1 78 ? -22.990 -22.366 -18.218 1.00 81.25 78 GLN A C 1
ATOM 624 O O . GLN A 1 78 ? -22.037 -22.344 -18.997 1.00 81.25 78 GLN A O 1
ATOM 629 N N . SER A 1 79 ? -24.248 -22.573 -18.630 1.00 81.94 79 SER A N 1
ATOM 630 C CA . SER A 1 79 ? -24.593 -22.710 -20.054 1.00 81.94 79 SER A CA 1
ATOM 631 C C . SER A 1 79 ? -24.315 -21.412 -20.811 1.00 81.94 79 SER A C 1
ATOM 633 O O . SER A 1 79 ? -23.542 -21.418 -21.763 1.00 81.94 79 SER A O 1
ATOM 635 N N . ARG A 1 80 ? -24.858 -20.283 -20.333 1.00 82.06 80 ARG A N 1
ATOM 636 C CA . ARG A 1 80 ? -24.653 -18.950 -20.925 1.00 82.06 80 ARG A CA 1
ATOM 637 C C . ARG A 1 80 ? -23.173 -18.604 -21.050 1.00 82.06 80 ARG A C 1
ATOM 639 O O . ARG A 1 80 ? -22.754 -18.089 -22.077 1.00 82.06 80 ARG A O 1
ATOM 646 N N . PHE A 1 81 ? -22.381 -18.901 -20.023 1.00 88.38 81 PHE A N 1
ATOM 647 C CA . PHE A 1 81 ? -20.944 -18.638 -19.998 1.00 88.38 81 PHE A CA 1
ATOM 648 C C . PHE A 1 81 ? -20.175 -19.456 -21.050 1.00 88.38 81 PHE A C 1
ATOM 650 O O . PHE A 1 81 ? -19.278 -18.917 -21.696 1.00 88.38 81 PHE A O 1
ATOM 657 N N . ARG A 1 82 ? -20.566 -20.718 -21.287 1.00 87.06 82 ARG A N 1
ATOM 658 C CA . ARG A 1 82 ? -20.041 -21.523 -22.403 1.00 87.06 82 ARG A CA 1
ATOM 659 C C . ARG A 1 82 ? -20.463 -20.948 -23.756 1.00 87.06 82 ARG A C 1
ATOM 661 O O . ARG A 1 82 ? -19.606 -20.759 -24.610 1.00 87.06 82 ARG A O 1
ATOM 668 N N . ASP A 1 83 ? -21.743 -20.618 -23.917 1.00 87.50 83 ASP A N 1
ATOM 669 C CA . ASP A 1 83 ? -22.292 -20.065 -25.163 1.00 87.50 83 ASP A CA 1
ATOM 670 C C . ASP A 1 83 ? -21.617 -18.721 -25.540 1.00 87.50 83 ASP A C 1
ATOM 672 O O . ASP A 1 83 ? -21.383 -18.441 -26.712 1.00 87.50 83 ASP A O 1
ATOM 676 N N . ILE A 1 84 ? -21.247 -17.904 -24.544 1.00 90.31 84 ILE A N 1
ATOM 677 C CA . ILE A 1 84 ? -20.497 -16.642 -24.703 1.00 90.31 84 ILE A CA 1
ATOM 678 C C . ILE A 1 84 ? -19.035 -16.884 -25.121 1.00 90.31 84 ILE A C 1
ATOM 680 O O . ILE A 1 84 ? -18.487 -16.111 -25.907 1.00 90.31 84 ILE A O 1
ATOM 684 N N . ALA A 1 85 ? -18.398 -17.944 -24.615 1.00 88.38 85 ALA A N 1
ATOM 685 C CA . ALA A 1 85 ? -17.041 -18.323 -25.007 1.00 88.38 85 ALA A CA 1
ATOM 686 C C . ALA A 1 85 ? -16.990 -18.892 -26.438 1.00 88.38 85 ALA A C 1
ATOM 688 O O . ALA A 1 85 ? -16.118 -18.503 -27.213 1.00 88.38 85 ALA A O 1
ATOM 689 N N . GLU A 1 86 ? -17.966 -19.725 -26.811 1.00 89.75 86 GLU A N 1
ATOM 690 C CA . GLU A 1 86 ? -18.158 -20.214 -28.184 1.00 89.75 86 GLU A CA 1
ATOM 691 C C . GLU A 1 86 ? -18.424 -19.052 -29.160 1.00 89.75 86 GLU A C 1
ATOM 693 O O . GLU A 1 86 ? -17.780 -18.969 -30.204 1.00 89.75 86 GLU A O 1
ATOM 698 N N . ALA A 1 87 ? -19.292 -18.101 -28.791 1.00 89.88 87 ALA A N 1
ATOM 699 C CA . ALA A 1 87 ? -19.562 -16.904 -29.590 1.00 89.88 87 ALA A CA 1
ATOM 700 C C . ALA A 1 87 ? -18.303 -16.053 -29.844 1.00 89.88 87 ALA A C 1
ATOM 702 O O . ALA A 1 87 ? -18.122 -15.536 -30.946 1.00 89.88 87 ALA A O 1
ATOM 703 N N . TYR A 1 88 ? -17.420 -15.911 -28.849 1.00 90.94 88 TYR A N 1
ATOM 704 C CA . TYR A 1 88 ? -16.160 -15.187 -29.025 1.00 90.94 88 TYR A CA 1
ATOM 705 C C . TYR A 1 88 ? -15.174 -15.940 -29.932 1.00 90.94 88 TYR A C 1
ATOM 707 O O . TYR A 1 88 ? -14.612 -15.317 -30.830 1.00 90.94 88 TYR A O 1
ATOM 715 N N . ASP A 1 89 ? -15.000 -17.256 -29.752 1.00 88.69 89 ASP A N 1
ATOM 716 C CA . ASP A 1 89 ? -14.074 -18.078 -30.557 1.00 88.69 89 ASP A CA 1
ATOM 717 C C . ASP A 1 89 ? -14.457 -18.130 -32.049 1.00 88.69 89 ASP A C 1
ATOM 719 O O . ASP A 1 89 ? -13.591 -18.158 -32.924 1.00 88.69 89 ASP A O 1
ATOM 723 N N . VAL A 1 90 ? -15.758 -18.069 -32.356 1.00 88.56 90 VAL A N 1
ATOM 724 C CA . VAL A 1 90 ? -16.258 -17.990 -33.739 1.00 88.56 90 VAL A CA 1
ATOM 725 C C . VAL A 1 90 ? -16.109 -16.586 -34.328 1.00 88.56 90 VAL A C 1
ATOM 727 O O . VAL A 1 90 ? -15.705 -16.450 -35.479 1.00 88.56 90 VAL A O 1
ATOM 730 N N . LEU A 1 91 ? -16.444 -15.533 -33.573 1.00 88.44 91 LEU A N 1
ATOM 731 C CA . LEU A 1 91 ? -16.477 -14.162 -34.104 1.00 88.44 91 LEU A CA 1
ATOM 732 C C . LEU A 1 91 ? -15.103 -13.474 -34.157 1.00 88.44 91 LEU A C 1
ATOM 734 O O . LEU A 1 91 ? -14.960 -12.473 -34.866 1.00 88.44 91 LEU A O 1
ATOM 738 N N . ILE A 1 92 ? -14.104 -13.966 -33.415 1.00 87.00 92 ILE A N 1
ATOM 739 C CA . ILE A 1 92 ? -12.739 -13.418 -33.439 1.00 87.00 92 ILE A CA 1
ATOM 740 C C . ILE A 1 92 ? -11.923 -13.904 -34.647 1.00 87.00 92 ILE A C 1
ATOM 742 O O . ILE A 1 92 ? -11.078 -13.156 -35.142 1.00 87.00 92 ILE A O 1
ATOM 746 N N . ASP A 1 93 ? -12.193 -15.117 -35.137 1.00 83.56 93 ASP A N 1
ATOM 747 C CA . ASP A 1 93 ? -11.571 -15.702 -36.328 1.00 83.56 93 ASP A CA 1
ATOM 748 C C . ASP A 1 93 ? -12.269 -15.171 -37.601 1.00 83.56 93 ASP A C 1
ATOM 750 O O . ASP A 1 93 ? -13.473 -15.385 -37.771 1.00 83.56 93 ASP A O 1
ATOM 754 N N . PRO A 1 94 ? -11.556 -14.489 -38.523 1.00 82.50 94 PRO A N 1
ATOM 755 C CA . PRO A 1 94 ? -12.156 -13.948 -39.742 1.00 82.50 94 PRO A CA 1
ATOM 756 C C . PRO A 1 94 ? -12.820 -15.000 -40.641 1.00 82.50 94 PRO A C 1
ATOM 758 O O . PRO A 1 94 ? -13.848 -14.707 -41.252 1.00 82.50 94 PRO A O 1
ATOM 761 N N . LEU A 1 95 ? -12.258 -16.212 -40.720 1.00 80.44 95 LEU A N 1
ATOM 762 C CA . LEU A 1 95 ? -12.742 -17.281 -41.594 1.00 80.44 95 LEU A CA 1
ATOM 763 C C . LEU A 1 95 ? -14.031 -17.894 -41.030 1.00 80.44 95 LEU A C 1
ATOM 765 O O . LEU A 1 95 ? -15.024 -18.038 -41.746 1.00 80.44 95 LEU A O 1
ATOM 769 N N . ARG A 1 96 ? -14.047 -18.189 -39.723 1.00 83.75 96 ARG A N 1
ATOM 770 C CA . ARG A 1 96 ? -15.231 -18.732 -39.031 1.00 83.75 96 ARG A CA 1
ATOM 771 C C . ARG A 1 96 ? -16.352 -17.704 -38.931 1.00 83.75 96 ARG A C 1
ATOM 773 O O . ARG A 1 96 ? -17.515 -18.053 -39.126 1.00 83.75 96 ARG A O 1
ATOM 780 N N . ARG A 1 97 ? -16.017 -16.427 -38.714 1.00 87.62 97 ARG A N 1
ATOM 781 C CA . ARG A 1 97 ? -16.977 -15.320 -38.795 1.00 87.62 97 ARG A CA 1
ATOM 782 C C . ARG A 1 97 ? -17.612 -15.242 -40.182 1.00 87.62 97 ARG A C 1
ATOM 784 O O . ARG A 1 97 ? -18.830 -15.145 -40.265 1.00 87.62 97 ARG A O 1
ATOM 791 N N . GLN A 1 98 ? -16.826 -15.354 -41.256 1.00 82.06 98 GLN A N 1
ATOM 792 C CA . GLN A 1 98 ? -17.348 -15.359 -42.626 1.00 82.06 98 GLN A CA 1
ATOM 793 C C . GLN A 1 98 ? -18.282 -16.556 -42.891 1.00 82.06 98 GLN A C 1
ATOM 795 O O . GLN A 1 98 ? -19.344 -16.375 -43.487 1.00 82.06 98 GLN A O 1
ATOM 800 N N . GLN A 1 99 ? -17.936 -17.757 -42.413 1.00 80.25 99 GLN A N 1
ATOM 801 C CA . GLN A 1 99 ? -18.806 -18.941 -42.490 1.00 80.25 99 GLN A CA 1
ATOM 802 C C . GLN A 1 99 ? -20.112 -18.748 -41.702 1.00 80.25 99 GLN A C 1
ATOM 804 O O . GLN A 1 99 ? -21.193 -19.060 -42.203 1.00 80.25 99 GLN A O 1
ATOM 809 N N . PHE A 1 100 ? -20.030 -18.193 -40.489 1.00 84.06 100 PHE A N 1
ATOM 810 C CA . PHE A 1 100 ? -21.188 -17.905 -39.644 1.00 84.06 100 PHE A CA 1
ATOM 811 C C . PHE A 1 100 ? -22.092 -16.811 -40.238 1.00 84.06 100 PHE A C 1
ATOM 813 O O . PHE A 1 100 ? -23.312 -16.957 -40.231 1.00 84.06 100 PHE A O 1
ATOM 820 N N . ASP A 1 101 ? -21.520 -15.750 -40.812 1.00 82.44 101 ASP A N 1
ATOM 821 C CA . ASP A 1 101 ? -22.275 -14.694 -41.497 1.00 82.44 101 ASP A CA 1
ATOM 822 C C . ASP A 1 101 ? -22.959 -15.211 -42.782 1.00 82.44 101 ASP A C 1
ATOM 824 O O . ASP A 1 101 ? -24.031 -14.718 -43.140 1.00 82.44 101 ASP A O 1
ATOM 828 N N . ALA A 1 102 ? -22.385 -16.222 -43.451 1.00 77.44 102 ALA A N 1
ATOM 829 C CA . ALA A 1 102 ? -22.937 -16.837 -44.662 1.00 77.44 102 ALA A CA 1
ATOM 830 C C . ALA A 1 102 ? -23.992 -17.934 -44.397 1.00 77.44 102 ALA A C 1
ATOM 832 O O . ALA A 1 102 ? -24.971 -18.030 -45.141 1.00 77.44 102 ALA A O 1
ATOM 833 N N . HIS A 1 103 ? -23.805 -18.768 -43.366 1.00 74.69 103 HIS A N 1
ATOM 834 C CA . HIS A 1 103 ? -24.597 -19.994 -43.154 1.00 74.69 103 HIS A CA 1
ATOM 835 C C . HIS A 1 103 ? -25.122 -20.199 -41.716 1.00 74.69 103 HIS A C 1
ATOM 837 O O . HIS A 1 103 ? -25.826 -21.177 -41.449 1.00 74.69 103 HIS A O 1
ATOM 843 N N . GLY A 1 104 ? -24.820 -19.287 -40.788 1.00 77.50 104 GLY A N 1
ATOM 844 C CA . GLY A 1 104 ? -25.232 -19.362 -39.383 1.00 77.50 104 GLY A CA 1
ATOM 845 C C . GLY A 1 104 ? -24.604 -20.522 -38.602 1.00 77.50 104 GLY A C 1
ATOM 846 O O . GLY A 1 104 ? -23.733 -21.242 -39.087 1.00 77.50 104 GLY A O 1
ATOM 847 N N . GLU A 1 105 ? -25.077 -20.728 -37.369 1.00 79.50 105 GLU A N 1
ATOM 848 C CA . GLU A 1 105 ? -24.585 -21.789 -36.471 1.00 79.50 105 GLU A CA 1
ATOM 849 C C . GLU A 1 105 ? -24.691 -23.195 -37.093 1.00 79.50 105 GLU A C 1
ATOM 851 O O . GLU A 1 105 ? -23.808 -24.030 -36.902 1.00 79.50 105 GLU A O 1
ATOM 856 N N . VAL A 1 106 ? -25.758 -23.453 -37.856 1.00 72.50 106 VAL A N 1
ATOM 857 C CA . VAL A 1 106 ? -26.033 -24.776 -38.435 1.00 72.50 106 VAL A CA 1
ATOM 858 C C . VAL A 1 106 ? -25.028 -25.122 -39.534 1.00 72.50 106 VAL A C 1
ATOM 860 O O . VAL A 1 106 ? -24.501 -26.230 -39.521 1.00 72.50 106 VAL A O 1
ATOM 863 N N . GLY A 1 107 ? -24.712 -24.184 -40.436 1.00 70.88 107 GLY A N 1
ATOM 864 C CA . GLY A 1 107 ? -23.703 -24.401 -41.479 1.00 70.88 107 GLY A CA 1
ATOM 865 C C . GLY A 1 107 ? -22.264 -24.378 -40.961 1.00 70.88 107 GLY A C 1
ATOM 866 O O . GLY A 1 107 ? -21.396 -25.008 -41.551 1.00 70.88 107 GLY A O 1
ATOM 867 N N . LEU A 1 108 ? -22.017 -23.710 -39.830 1.00 77.19 108 LEU A N 1
ATOM 868 C CA . LEU A 1 108 ? -20.732 -23.747 -39.130 1.00 77.19 108 LEU A CA 1
ATOM 869 C C . LEU A 1 108 ? -20.461 -25.136 -38.508 1.00 77.19 108 LEU A C 1
ATOM 871 O O . LEU A 1 108 ? -19.337 -25.630 -38.549 1.00 77.19 108 LEU A O 1
ATOM 875 N N . LYS A 1 109 ? -21.496 -25.780 -37.949 1.00 76.38 109 LYS A N 1
ATOM 876 C CA . LYS A 1 109 ? -21.400 -27.118 -37.331 1.00 76.38 109 LYS A CA 1
ATOM 877 C C . LYS A 1 109 ? -21.529 -28.259 -38.349 1.00 76.38 109 LYS A C 1
ATOM 879 O O . LYS A 1 109 ? -20.908 -29.299 -38.165 1.00 76.38 109 LYS A O 1
ATOM 884 N N . ASN A 1 110 ? -22.302 -28.059 -39.418 1.00 75.38 110 ASN A N 1
ATOM 885 C CA . ASN A 1 110 ? -22.512 -29.013 -40.511 1.00 75.38 110 ASN A CA 1
ATOM 886 C C . ASN A 1 110 ? -22.369 -28.300 -41.876 1.00 75.38 110 ASN A C 1
ATOM 888 O O . ASN A 1 110 ? -23.383 -27.907 -42.464 1.00 75.38 110 ASN A O 1
ATOM 892 N N . PRO A 1 111 ? -21.140 -28.104 -42.388 1.00 68.69 111 PRO A N 1
ATOM 893 C CA . PRO A 1 111 ? -20.928 -27.508 -43.702 1.00 68.69 111 PRO A CA 1
ATOM 894 C C . PRO A 1 111 ? -21.501 -28.406 -44.818 1.00 68.69 111 PRO A C 1
ATOM 896 O O . PRO A 1 111 ? -21.478 -29.635 -44.698 1.00 68.69 111 PRO A O 1
ATOM 899 N N . PRO A 1 112 ? -22.039 -27.825 -45.907 1.00 63.62 112 PRO A N 1
ATOM 900 C CA . PRO A 1 112 ? -22.544 -28.597 -47.040 1.00 63.62 112 PRO A CA 1
ATOM 901 C C . PRO A 1 112 ? -21.403 -29.342 -47.750 1.00 63.62 112 PRO A C 1
ATOM 903 O O . PRO A 1 112 ? -20.296 -28.824 -47.861 1.00 63.62 112 PRO A O 1
ATOM 906 N N . HIS A 1 113 ? -21.693 -30.538 -48.277 1.00 56.09 113 HIS A N 1
ATOM 907 C CA . HIS A 1 113 ? -20.696 -31.479 -48.821 1.00 56.09 113 HIS A CA 1
ATOM 908 C C . HIS A 1 113 ? -19.814 -30.962 -49.981 1.00 56.09 113 HIS A C 1
ATOM 910 O O . HIS A 1 113 ? -18.823 -31.616 -50.291 1.00 56.09 113 HIS A O 1
ATOM 916 N N . ASP A 1 114 ? -20.145 -29.818 -50.586 1.00 51.34 114 ASP A N 1
ATOM 917 C CA . ASP A 1 114 ? -19.421 -29.206 -51.712 1.00 51.34 114 ASP A CA 1
ATOM 918 C C . ASP A 1 114 ? -18.572 -27.971 -51.311 1.00 51.34 114 ASP A C 1
ATOM 920 O O . ASP A 1 114 ? -18.145 -27.213 -52.182 1.00 51.34 114 ASP A O 1
ATOM 924 N N . ALA A 1 115 ? -18.351 -27.716 -50.013 1.00 50.31 115 ALA A N 1
ATOM 925 C CA . ALA A 1 115 ? -17.556 -26.582 -49.521 1.00 50.31 115 ALA A CA 1
ATOM 926 C C . ALA A 1 115 ? -16.237 -27.022 -48.853 1.00 50.31 115 ALA A C 1
ATOM 928 O O . ALA A 1 115 ? -16.231 -27.952 -48.050 1.00 50.31 115 ALA A O 1
ATOM 929 N N . ASP A 1 116 ? -15.141 -26.293 -49.110 1.00 57.75 116 ASP A N 1
ATOM 930 C CA . ASP A 1 116 ? -13.782 -26.528 -48.570 1.00 57.75 116 ASP A CA 1
ATOM 931 C C . ASP A 1 116 ? -13.632 -26.192 -47.061 1.00 57.75 116 ASP A C 1
ATOM 933 O O . ASP A 1 116 ? -12.611 -25.657 -46.620 1.00 57.75 116 ASP A O 1
ATOM 937 N N . PHE A 1 117 ? -14.660 -26.445 -46.246 1.00 61.19 117 PHE A N 1
ATOM 938 C CA . PHE A 1 117 ? -14.724 -26.035 -44.842 1.00 61.19 117 PHE A CA 1
ATOM 939 C C . PHE A 1 117 ? -14.963 -27.225 -43.904 1.00 61.19 117 PHE A C 1
ATOM 941 O O . PHE A 1 117 ? -15.866 -28.031 -44.117 1.00 61.19 117 PHE A O 1
ATOM 948 N N . GLU A 1 118 ? -14.168 -27.316 -42.836 1.00 67.56 118 GLU A N 1
ATOM 949 C CA . GLU A 1 118 ? -14.298 -28.363 -41.816 1.00 67.56 118 GLU A CA 1
ATOM 950 C C . GLU A 1 118 ? -15.423 -28.051 -40.804 1.00 67.56 118 GLU A C 1
ATOM 952 O O . GLU A 1 118 ? -15.632 -26.883 -40.462 1.00 67.56 118 GLU A O 1
ATOM 957 N N . PRO A 1 119 ? -16.142 -29.069 -40.285 1.00 74.19 119 PRO A N 1
ATOM 958 C CA . PRO A 1 119 ? -17.171 -28.881 -39.264 1.00 74.19 119 PRO A CA 1
ATOM 959 C C . PRO A 1 119 ? -16.570 -28.376 -37.947 1.00 74.19 119 PRO A C 1
ATOM 961 O O . PRO A 1 119 ? -15.725 -29.032 -37.335 1.00 74.19 119 PRO A O 1
ATOM 964 N N . TYR A 1 120 ? -17.039 -27.222 -37.476 1.00 78.12 120 TYR A N 1
ATOM 965 C CA . TYR A 1 120 ? -16.549 -26.613 -36.243 1.00 78.12 120 TYR A CA 1
ATOM 966 C C . TYR A 1 120 ? -17.251 -27.174 -34.999 1.00 78.12 120 TYR A C 1
ATOM 968 O O . TYR A 1 120 ? -18.480 -27.190 -34.891 1.00 78.12 120 TYR A O 1
ATOM 976 N N . GLN A 1 121 ? -16.447 -27.543 -34.003 1.00 78.06 121 GLN A N 1
ATOM 977 C CA . GLN A 1 121 ? -16.885 -27.845 -32.646 1.00 78.06 121 GLN A CA 1
ATOM 978 C C . GLN A 1 121 ? -16.022 -27.048 -31.661 1.00 78.06 121 GLN A C 1
ATOM 980 O O . GLN A 1 121 ? -14.800 -27.022 -31.782 1.00 78.06 121 GLN A O 1
ATOM 985 N N . TYR A 1 122 ? -16.645 -26.414 -30.665 1.00 81.06 122 TYR A N 1
ATOM 986 C CA . TYR A 1 122 ? -15.920 -25.693 -29.619 1.00 81.06 122 TYR A CA 1
ATOM 987 C C . TYR A 1 122 ? -15.228 -26.675 -28.654 1.00 81.06 122 TYR A C 1
ATOM 989 O O . TYR A 1 122 ? -15.895 -27.481 -28.002 1.00 81.06 122 TYR A O 1
ATOM 997 N N . VAL A 1 123 ? -13.892 -26.607 -28.577 1.00 71.00 123 VAL A N 1
ATOM 998 C CA . VAL A 1 123 ? -13.034 -27.521 -27.784 1.00 71.00 123 VAL A CA 1
ATOM 999 C C . VAL A 1 123 ? -12.357 -26.824 -26.585 1.00 71.00 123 VAL A C 1
ATOM 1001 O O . VAL A 1 123 ? -11.833 -27.499 -25.703 1.00 71.00 123 VAL A O 1
ATOM 1004 N N . GLY A 1 124 ? -12.377 -25.488 -26.513 1.00 70.56 124 GLY A N 1
ATOM 1005 C CA . GLY A 1 124 ? -11.725 -24.727 -25.435 1.00 70.56 124 GLY A CA 1
ATOM 1006 C C . GLY A 1 124 ? -12.437 -24.810 -24.076 1.00 70.56 124 GLY A C 1
ATOM 1007 O O . GLY A 1 124 ? -13.640 -25.057 -24.005 1.00 70.56 124 GLY A O 1
ATOM 1008 N N . ASP A 1 125 ? -11.709 -24.555 -22.982 1.00 78.38 125 ASP A N 1
ATOM 1009 C CA . ASP A 1 125 ? -12.314 -24.336 -21.661 1.00 78.38 125 ASP A CA 1
ATOM 1010 C C . ASP A 1 125 ? -12.750 -22.860 -21.512 1.00 78.38 125 ASP A C 1
ATOM 1012 O O . ASP A 1 125 ? -11.897 -21.962 -21.537 1.00 78.38 125 ASP A O 1
ATOM 1016 N N . PRO A 1 126 ? -14.052 -22.567 -21.299 1.00 82.50 126 PRO A N 1
ATOM 1017 C CA . PRO A 1 126 ? -14.535 -21.211 -21.043 1.00 82.50 126 PRO A CA 1
ATOM 1018 C C . PRO A 1 126 ? -13.842 -20.504 -19.868 1.00 82.50 126 PRO A C 1
ATOM 1020 O O . PRO A 1 126 ? -13.724 -19.278 -19.882 1.00 82.50 126 PRO A O 1
ATOM 1023 N N . PHE A 1 127 ? -13.385 -21.245 -18.850 1.00 80.25 127 PHE A N 1
ATOM 1024 C CA . PHE A 1 127 ? -12.682 -20.666 -17.700 1.00 80.25 127 PHE A CA 1
ATOM 1025 C C . PHE A 1 127 ? -11.220 -20.340 -18.005 1.00 80.25 127 PHE A C 1
ATOM 1027 O O . PHE A 1 127 ? -10.713 -19.335 -17.508 1.00 80.25 127 PHE A O 1
ATOM 1034 N N . GLU A 1 128 ? -10.547 -21.134 -18.839 1.00 78.56 128 GLU A N 1
ATOM 1035 C CA . GLU A 1 128 ? -9.197 -20.816 -19.308 1.00 78.56 128 GLU A CA 1
ATOM 1036 C C . GLU A 1 128 ? -9.218 -19.553 -20.174 1.00 78.56 128 GLU A C 1
ATOM 1038 O O . GLU A 1 128 ? -8.471 -18.612 -19.898 1.00 78.56 128 GLU A O 1
ATOM 1043 N N . LEU A 1 129 ? -10.153 -19.481 -21.133 1.00 80.75 129 LEU A N 1
ATOM 1044 C CA . LEU A 1 129 ? -10.374 -18.285 -21.947 1.00 80.75 129 LEU A CA 1
ATOM 1045 C C . LEU A 1 129 ? -10.642 -17.061 -21.059 1.00 80.75 129 LEU A C 1
ATOM 1047 O O . LEU A 1 129 ? -9.990 -16.036 -21.227 1.00 80.75 129 LEU A O 1
ATOM 1051 N N . PHE A 1 130 ? -11.524 -17.169 -20.059 1.00 82.25 130 PHE A N 1
ATOM 1052 C CA . PHE A 1 130 ? -11.791 -16.082 -19.111 1.00 82.25 130 PHE A CA 1
ATOM 1053 C C . PHE A 1 130 ? -10.528 -15.646 -18.349 1.00 82.25 130 PHE A C 1
ATOM 1055 O O . PHE A 1 130 ? -10.210 -14.455 -18.296 1.00 82.25 130 PHE A O 1
ATOM 1062 N N . ASN A 1 131 ? -9.754 -16.594 -17.816 1.00 75.56 131 ASN A N 1
ATOM 1063 C CA . ASN A 1 131 ? -8.531 -16.296 -17.069 1.00 75.56 131 ASN A CA 1
ATOM 1064 C C . ASN A 1 131 ? -7.476 -15.568 -17.924 1.00 75.56 131 ASN A C 1
ATOM 1066 O O . ASN A 1 131 ? -6.767 -14.708 -17.398 1.00 75.56 131 ASN A O 1
ATOM 1070 N N . GLN A 1 132 ? -7.414 -15.808 -19.240 1.00 74.62 132 GLN A N 1
ATOM 1071 C CA . GLN A 1 132 ? -6.537 -15.048 -20.145 1.00 74.62 132 GLN A CA 1
ATOM 1072 C C . GLN A 1 132 ? -6.863 -13.540 -20.175 1.00 74.62 132 GLN A C 1
ATOM 1074 O O . GLN A 1 132 ? -5.947 -12.728 -20.308 1.00 74.62 132 GLN A O 1
ATOM 1079 N N . PHE A 1 133 ? -8.130 -13.135 -19.998 1.00 68.31 133 PHE A N 1
ATOM 1080 C CA . PHE A 1 133 ? -8.527 -11.716 -19.977 1.00 68.31 133 PHE A CA 1
ATOM 1081 C C . PHE A 1 133 ? -8.454 -11.054 -18.595 1.00 68.31 133 PHE A C 1
ATOM 1083 O O . PHE A 1 133 ? -8.350 -9.828 -18.539 1.00 68.31 133 PHE A O 1
ATOM 1090 N N . PHE A 1 134 ? -8.507 -11.825 -17.502 1.00 68.50 134 PHE A N 1
ATOM 1091 C CA . PHE A 1 134 ? -8.660 -11.292 -16.137 1.00 68.50 134 PHE A CA 1
ATOM 1092 C C . PHE A 1 134 ? -7.518 -11.658 -15.158 1.00 68.50 134 PHE A C 1
ATOM 1094 O O . PHE A 1 134 ? -7.609 -11.367 -13.970 1.00 68.50 134 PHE A O 1
ATOM 1101 N N . SER A 1 135 ? -6.410 -12.234 -15.633 1.00 46.56 135 SER A N 1
ATOM 1102 C CA . SER A 1 135 ? -5.305 -12.797 -14.820 1.00 46.56 135 SER A CA 1
ATOM 1103 C C . SER A 1 135 ? -4.513 -11.849 -13.891 1.00 46.56 135 SER A C 1
ATOM 1105 O O . SER A 1 135 ? -3.601 -12.316 -13.207 1.00 46.56 135 SER A O 1
ATOM 1107 N N . SER A 1 136 ? -4.811 -10.544 -13.821 1.00 44.38 136 SER A N 1
ATOM 1108 C CA . SER A 1 136 ? -4.039 -9.581 -13.006 1.00 44.38 136 SER A CA 1
ATOM 1109 C C . SER A 1 136 ? -4.860 -8.588 -12.170 1.00 44.38 136 SER A C 1
ATOM 1111 O O . SER A 1 136 ? -4.301 -7.611 -11.672 1.00 44.38 136 SER A O 1
ATOM 1113 N N . ALA A 1 137 ? -6.166 -8.806 -12.013 1.00 44.44 137 ALA A N 1
ATOM 1114 C CA . ALA A 1 137 ? -7.031 -8.050 -11.103 1.00 44.44 137 ALA A CA 1
ATOM 1115 C C . ALA A 1 137 ? -8.146 -8.968 -10.583 1.00 44.44 137 ALA A C 1
ATOM 1117 O O . ALA A 1 137 ? -8.460 -9.958 -11.233 1.00 44.44 137 ALA A O 1
ATOM 1118 N N . ASP A 1 138 ? -8.736 -8.657 -9.426 1.00 50.09 138 ASP A N 1
ATOM 1119 C CA . ASP A 1 138 ? -9.762 -9.497 -8.792 1.00 50.09 138 ASP A CA 1
ATOM 1120 C C . ASP A 1 138 ? -11.014 -9.626 -9.706 1.00 50.09 138 ASP A C 1
ATOM 1122 O O . ASP A 1 138 ? -11.775 -8.651 -9.809 1.00 50.09 138 ASP A O 1
ATOM 1126 N N . PRO A 1 139 ? -11.230 -10.764 -10.417 1.00 47.88 139 PRO A N 1
ATOM 1127 C CA . PRO A 1 139 ? -11.988 -10.803 -11.684 1.00 47.88 139 PRO A CA 1
ATOM 1128 C C . PRO A 1 139 ? -13.478 -10.464 -11.601 1.00 47.88 139 PRO A C 1
ATOM 1130 O O . PRO A 1 139 ? -14.149 -10.335 -12.624 1.00 47.88 139 PRO A O 1
ATOM 1133 N N . LEU A 1 140 ? -14.020 -10.371 -10.387 1.00 51.50 140 LEU A N 1
ATOM 1134 C CA . LEU A 1 140 ? -15.446 -10.177 -10.118 1.00 51.50 140 LEU A CA 1
ATOM 1135 C C . LEU A 1 140 ? -15.750 -8.842 -9.423 1.00 51.50 140 LEU A C 1
ATOM 1137 O O . LEU A 1 140 ? -16.920 -8.519 -9.217 1.00 51.50 140 LEU A O 1
ATOM 1141 N N . SER A 1 141 ? -14.711 -8.064 -9.098 1.00 45.00 141 SER A N 1
ATOM 1142 C CA . SER A 1 141 ? -14.806 -6.797 -8.357 1.00 45.00 141 SER A CA 1
ATOM 1143 C C . SER A 1 141 ? -15.050 -5.564 -9.240 1.00 45.00 141 SER A C 1
ATOM 1145 O O . SER A 1 141 ? -15.543 -4.547 -8.753 1.00 45.00 141 SER A O 1
ATOM 1147 N N . VAL A 1 142 ? -14.728 -5.639 -10.536 1.00 42.00 142 VAL A N 1
ATOM 1148 C CA . VAL A 1 142 ? -14.799 -4.497 -11.460 1.00 42.00 142 VAL A CA 1
ATOM 1149 C C . VAL A 1 142 ? -16.168 -4.432 -12.137 1.00 42.00 142 VAL A C 1
ATOM 1151 O O . VAL A 1 142 ? -16.566 -5.340 -12.869 1.00 42.00 142 VAL A O 1
ATOM 1154 N N . ALA A 1 143 ? -16.879 -3.321 -11.941 1.00 36.97 143 ALA A N 1
ATOM 1155 C CA . ALA A 1 143 ? -18.020 -2.956 -12.772 1.00 36.97 143 ALA A CA 1
ATOM 1156 C C . ALA A 1 143 ? -17.505 -2.459 -14.133 1.00 36.97 143 ALA A C 1
ATOM 1158 O O . ALA A 1 143 ? -17.144 -1.297 -14.284 1.00 36.97 143 ALA A O 1
ATOM 1159 N N . TYR A 1 144 ? -17.423 -3.366 -15.107 1.00 39.47 144 TYR A N 1
ATOM 1160 C CA . TYR A 1 144 ? -17.081 -3.023 -16.485 1.00 39.47 144 TYR A CA 1
ATOM 1161 C C . TYR A 1 144 ? -18.319 -2.406 -17.158 1.00 39.47 144 TYR A C 1
ATOM 1163 O O . TYR A 1 144 ? -19.259 -3.124 -17.496 1.00 39.47 144 TYR A O 1
ATOM 1171 N N . GLU A 1 145 ? -18.334 -1.088 -17.340 1.00 32.41 145 GLU A N 1
ATOM 1172 C CA . GLU A 1 145 ? -19.182 -0.419 -18.335 1.00 32.41 145 GLU A CA 1
ATOM 1173 C C . GLU A 1 145 ? -18.278 -0.018 -19.513 1.00 32.41 145 GLU A C 1
ATOM 1175 O O . GLU A 1 145 ? -17.156 0.434 -19.276 1.00 32.41 145 GLU A O 1
ATOM 1180 N N . PRO A 1 146 ? -18.688 -0.239 -20.775 1.00 32.12 146 PRO A N 1
ATOM 1181 C CA . PRO A 1 146 ? -17.830 0.045 -21.919 1.00 32.12 146 PRO A CA 1
ATOM 1182 C C . PRO A 1 146 ? -17.652 1.556 -22.115 1.00 32.12 146 PRO A C 1
ATOM 1184 O O . PRO A 1 146 ? -18.627 2.286 -22.289 1.00 32.12 146 PRO A O 1
ATOM 1187 N N . GLU A 1 147 ? -16.397 2.006 -22.149 1.00 33.09 147 GLU A N 1
ATOM 1188 C CA . GLU A 1 147 ? -16.031 3.359 -22.574 1.00 33.09 147 GLU A CA 1
ATOM 1189 C C . GLU A 1 147 ? -16.446 3.555 -24.045 1.00 33.09 147 GLU A C 1
ATOM 1191 O O . GLU A 1 147 ? -15.897 2.931 -24.955 1.00 33.09 147 GLU A O 1
ATOM 1196 N N . LEU A 1 148 ? -17.462 4.394 -24.265 1.00 38.59 148 LEU A N 1
ATOM 1197 C CA . LEU A 1 148 ? -17.989 4.776 -25.578 1.00 38.59 148 LEU A CA 1
ATOM 1198 C C . LEU A 1 148 ? -17.649 6.242 -25.866 1.00 38.59 148 LEU A C 1
ATOM 1200 O O . LEU A 1 148 ? -18.522 7.108 -25.877 1.00 38.59 148 LEU A O 1
ATOM 1204 N N . GLU A 1 149 ? -16.371 6.499 -26.127 1.00 37.72 149 GLU A N 1
ATOM 1205 C CA . GLU A 1 149 ? -15.904 7.729 -26.768 1.00 37.72 149 GLU A CA 1
ATOM 1206 C C . GLU A 1 149 ? -15.241 7.375 -28.117 1.00 37.72 149 GLU A C 1
ATOM 1208 O O . GLU A 1 149 ? -14.747 6.263 -28.308 1.00 37.72 149 GLU A O 1
ATOM 1213 N N . ASP A 1 150 ? -15.305 8.311 -29.069 1.00 37.19 150 ASP A N 1
ATOM 1214 C CA . ASP A 1 150 ? -14.811 8.235 -30.457 1.00 37.19 150 ASP A CA 1
ATOM 1215 C C . ASP A 1 150 ? -15.525 7.295 -31.459 1.00 37.19 150 ASP A C 1
ATOM 1217 O O . ASP A 1 150 ? -14.985 6.298 -31.943 1.00 37.19 150 ASP A O 1
ATOM 1221 N N . LEU A 1 151 ? -16.697 7.742 -31.937 1.00 28.73 151 LEU A N 1
ATOM 1222 C CA . LEU A 1 151 ? -17.108 7.562 -33.340 1.00 28.73 151 LEU A CA 1
ATOM 1223 C C . LEU A 1 151 ? -17.709 8.868 -33.905 1.00 28.73 151 LEU A C 1
ATOM 1225 O O . LEU A 1 151 ? -18.401 9.582 -33.177 1.00 28.73 151 LEU A O 1
ATOM 1229 N N . PRO A 1 152 ? -17.496 9.187 -35.199 1.00 31.11 152 PRO A N 1
ATOM 1230 C CA . PRO A 1 152 ? -18.088 10.364 -35.826 1.00 31.11 152 PRO A CA 1
ATOM 1231 C C . PRO A 1 152 ? -19.611 10.223 -35.946 1.00 31.11 152 PRO A C 1
ATOM 1233 O O . PRO A 1 152 ? -20.128 9.218 -36.439 1.00 31.11 152 PRO A O 1
ATOM 1236 N N . VAL A 1 153 ? -20.335 11.260 -35.524 1.00 31.00 153 VAL A N 1
ATOM 1237 C CA . VAL A 1 153 ? -21.801 11.303 -35.561 1.00 31.00 153 VAL A CA 1
ATOM 1238 C C . VAL A 1 153 ? -22.292 11.428 -37.005 1.00 31.00 153 VAL A C 1
ATOM 1240 O O . VAL A 1 153 ? -22.222 12.499 -37.606 1.00 31.00 153 VAL A O 1
ATOM 1243 N N . LEU A 1 154 ? -22.862 10.349 -37.545 1.00 31.55 154 LEU A N 1
ATOM 1244 C CA . LEU A 1 154 ? -23.833 10.456 -38.635 1.00 31.55 154 LEU A CA 1
ATOM 1245 C C . LEU A 1 154 ? -25.169 10.959 -38.059 1.00 31.55 154 LEU A C 1
ATOM 1247 O O . LEU A 1 154 ? -25.561 10.506 -36.979 1.00 31.55 154 LEU A O 1
ATOM 1251 N N . PRO A 1 155 ? -25.885 11.872 -38.741 1.00 36.53 155 PRO A N 1
ATOM 1252 C CA . PRO A 1 155 ? -27.150 12.397 -38.241 1.00 36.53 155 PRO A CA 1
ATOM 1253 C C . PRO A 1 155 ? -28.182 11.269 -38.127 1.00 36.53 155 PRO A C 1
ATOM 1255 O O . PRO A 1 155 ? -28.560 10.644 -39.119 1.00 36.53 155 PRO A O 1
ATOM 1258 N N . SER A 1 156 ? -28.642 11.001 -36.905 1.00 44.81 156 SER A N 1
ATOM 1259 C CA . SER A 1 156 ? -29.714 10.042 -36.663 1.00 44.81 156 SER A CA 1
ATOM 1260 C C . SER A 1 156 ? -31.033 10.584 -37.213 1.00 44.81 156 SER A C 1
ATOM 1262 O O . SER A 1 156 ? -31.408 11.726 -36.948 1.00 44.81 156 SER A O 1
ATOM 1264 N N . MET A 1 157 ? -31.751 9.760 -37.982 1.00 53.72 157 MET A N 1
ATOM 1265 C CA . MET A 1 157 ? -33.073 10.137 -38.486 1.00 53.72 157 MET A CA 1
ATOM 1266 C C . MET A 1 157 ? -34.010 10.472 -37.311 1.00 53.72 157 MET A C 1
ATOM 1268 O O . MET A 1 157 ? -34.063 9.691 -36.352 1.00 53.72 157 MET A O 1
ATOM 1272 N N . PRO A 1 158 ? -34.738 11.605 -37.353 1.00 62.91 158 PRO A N 1
ATOM 1273 C CA . PRO A 1 158 ? -35.553 12.053 -36.232 1.00 62.91 158 PRO A CA 1
ATOM 1274 C C . PRO A 1 158 ? -36.645 11.031 -35.904 1.00 62.91 158 PRO A C 1
ATOM 1276 O O . PRO A 1 158 ? -37.248 10.411 -36.780 1.00 62.91 158 PRO A O 1
ATOM 1279 N N . LYS A 1 159 ? -36.881 10.823 -34.611 1.00 71.12 159 LYS A N 1
ATOM 1280 C CA . LYS A 1 159 ? -37.829 9.827 -34.108 1.00 71.12 159 LYS A CA 1
ATOM 1281 C C . LYS A 1 159 ? -39.169 10.478 -33.789 1.00 71.12 159 LYS A C 1
ATOM 1283 O O . LYS A 1 159 ? -39.199 11.524 -33.144 1.00 71.12 159 LYS A O 1
ATOM 1288 N N . GLU A 1 160 ? -40.266 9.856 -34.213 1.00 77.06 160 GLU A N 1
ATOM 1289 C CA . GLU A 1 160 ? -41.607 10.377 -33.930 1.00 77.06 160 GLU A CA 1
ATOM 1290 C C . GLU A 1 160 ? -41.939 10.354 -32.431 1.00 77.06 160 GLU A C 1
ATOM 1292 O O . GLU A 1 160 ? -41.362 9.601 -31.638 1.00 77.06 160 GLU A O 1
ATOM 1297 N N . SER A 1 161 ? -42.873 11.220 -32.034 1.00 75.88 161 SER A N 1
ATOM 1298 C CA . SER A 1 161 ? -43.255 11.397 -30.636 1.00 75.88 161 SER A CA 1
ATOM 1299 C C . SER A 1 161 ? -43.807 10.107 -30.020 1.00 75.88 161 SER A C 1
ATOM 1301 O O . SER A 1 161 ? -44.445 9.275 -30.669 1.00 75.88 161 SER A O 1
ATOM 1303 N N . THR A 1 162 ? -43.527 9.929 -28.729 1.00 79.69 162 THR A N 1
ATOM 1304 C CA . THR A 1 162 ? -44.002 8.769 -27.968 1.00 79.69 162 THR A CA 1
ATOM 1305 C C . THR A 1 162 ? -45.491 8.919 -27.678 1.00 79.69 162 THR A C 1
ATOM 1307 O O . THR A 1 162 ? -45.901 9.935 -27.121 1.00 79.69 162 THR A O 1
ATOM 1310 N N . ILE A 1 163 ? -46.289 7.904 -28.010 1.00 80.06 163 ILE A N 1
ATOM 1311 C CA . ILE A 1 163 ? -47.697 7.836 -27.599 1.00 80.06 163 ILE A CA 1
ATOM 1312 C C . ILE A 1 163 ? -47.717 7.488 -26.108 1.00 80.06 163 ILE A C 1
ATOM 1314 O O . ILE A 1 163 ? -47.221 6.427 -25.734 1.00 80.06 163 ILE A O 1
ATOM 1318 N N . GLU A 1 164 ? -48.269 8.355 -25.259 1.00 79.75 164 GLU A N 1
ATOM 1319 C CA . GLU A 1 164 ? -48.497 8.044 -23.842 1.00 79.75 164 GLU A CA 1
ATOM 1320 C C . GLU A 1 164 ? -49.941 7.585 -23.611 1.00 79.75 164 GLU A C 1
ATOM 1322 O O . GLU A 1 164 ? -50.879 8.184 -24.133 1.00 79.75 164 GLU A O 1
ATOM 1327 N N . MET A 1 165 ? -50.122 6.539 -22.806 1.00 74.94 165 MET A N 1
ATOM 1328 C CA . MET A 1 165 ? -51.427 6.059 -22.343 1.00 74.94 165 MET A CA 1
ATOM 1329 C C . MET A 1 165 ? -51.370 5.743 -20.850 1.00 74.94 165 MET A C 1
ATOM 1331 O O . MET A 1 165 ? -50.317 5.356 -20.344 1.00 74.94 165 MET A O 1
ATOM 1335 N N . GLU A 1 166 ? -52.501 5.832 -20.156 1.00 76.75 166 GLU A N 1
ATOM 1336 C CA . GLU A 1 166 ? -52.604 5.551 -18.722 1.00 76.75 166 GLU A CA 1
ATOM 1337 C C . GLU A 1 166 ? -53.639 4.450 -18.449 1.00 76.75 166 GLU A C 1
ATOM 1339 O O . GLU A 1 166 ? -54.685 4.402 -19.098 1.00 76.75 166 GLU A O 1
ATOM 1344 N N . ILE A 1 167 ? -53.331 3.527 -17.529 1.00 77.50 167 ILE A N 1
ATOM 1345 C CA . ILE A 1 167 ? -54.190 2.382 -17.190 1.00 77.50 167 ILE A CA 1
ATOM 1346 C C . ILE A 1 167 ? -54.363 2.281 -15.674 1.00 77.50 167 ILE A C 1
ATOM 1348 O O . ILE A 1 167 ? -53.428 1.930 -14.952 1.00 77.50 167 ILE A O 1
ATOM 1352 N N . GLU A 1 168 ? -55.597 2.504 -15.219 1.00 77.50 168 GLU A N 1
ATOM 1353 C CA . GLU A 1 168 ? -56.012 2.348 -13.821 1.00 77.50 168 GLU A CA 1
ATOM 1354 C C . GLU A 1 168 ? -56.105 0.873 -13.409 1.00 77.50 168 GLU A C 1
ATOM 1356 O O . GLU A 1 168 ? -57.019 0.163 -13.836 1.00 77.50 168 GLU A O 1
ATOM 1361 N N . CYS A 1 169 ? -55.214 0.422 -12.532 1.00 71.94 169 CYS A N 1
ATOM 1362 C CA . CYS A 1 169 ? -55.192 -0.934 -11.978 1.00 71.94 169 CYS A CA 1
ATOM 1363 C C . CYS A 1 169 ? -55.593 -0.918 -10.493 1.00 71.94 169 CYS A C 1
ATOM 1365 O O . CYS A 1 169 ? -55.288 0.032 -9.766 1.00 71.94 169 CYS A O 1
ATOM 1367 N N . THR A 1 170 ? -56.283 -1.956 -10.022 1.00 74.50 170 THR A N 1
ATOM 1368 C CA . THR A 1 170 ? -56.630 -2.117 -8.602 1.00 74.50 170 THR A CA 1
ATOM 1369 C C . THR A 1 170 ? -55.474 -2.734 -7.806 1.00 74.50 170 THR A C 1
ATOM 1371 O O . THR A 1 170 ? -54.543 -3.325 -8.358 1.00 74.50 170 THR A O 1
ATOM 1374 N N . LEU A 1 171 ? -55.522 -2.614 -6.475 1.00 63.12 171 LEU A N 1
ATOM 1375 C CA . LEU A 1 171 ? -54.491 -3.178 -5.593 1.00 63.12 171 LEU A CA 1
ATOM 1376 C C . LEU A 1 171 ? -54.397 -4.713 -5.652 1.00 63.12 171 LEU A C 1
ATOM 1378 O O . LEU A 1 171 ? -53.313 -5.247 -5.427 1.00 63.12 171 LEU A O 1
ATOM 1382 N N . SER A 1 172 ? -55.490 -5.418 -5.959 1.00 63.25 172 SER A N 1
ATOM 1383 C CA . SER A 1 172 ? -55.473 -6.870 -6.180 1.00 63.25 172 SER A CA 1
ATOM 1384 C C . SER A 1 172 ? -54.769 -7.225 -7.492 1.00 63.25 172 SER A C 1
ATOM 1386 O O . SER A 1 172 ? -53.837 -8.026 -7.479 1.00 63.25 172 SER A O 1
ATOM 1388 N N . GLU A 1 173 ? -55.106 -6.549 -8.597 1.00 67.94 173 GLU A N 1
ATOM 1389 C CA . GLU A 1 173 ? -54.475 -6.756 -9.913 1.00 67.94 173 GLU A CA 1
ATOM 1390 C C . GLU A 1 173 ? -52.951 -6.534 -9.904 1.00 67.94 173 GLU A C 1
ATOM 1392 O O . GLU A 1 173 ? -52.236 -7.208 -10.646 1.00 67.94 173 GLU A O 1
ATOM 1397 N N . LEU A 1 174 ? -52.447 -5.614 -9.068 1.00 70.00 174 LEU A N 1
ATOM 1398 C CA . LEU A 1 174 ? -51.009 -5.336 -8.904 1.00 70.00 174 LEU A CA 1
ATOM 1399 C C . LEU A 1 174 ? -50.289 -6.320 -7.958 1.00 70.00 174 LEU A C 1
ATOM 1401 O O . LEU A 1 174 ? -49.074 -6.508 -8.076 1.00 70.00 174 LEU A O 1
ATOM 1405 N N . LYS A 1 175 ? -51.012 -6.944 -7.017 1.00 55.09 175 LYS A N 1
ATOM 1406 C CA . LYS A 1 175 ? -50.461 -7.931 -6.070 1.00 55.09 175 LYS A CA 1
ATOM 1407 C C . LYS A 1 175 ? -50.437 -9.346 -6.641 1.00 55.09 175 LYS A C 1
ATOM 1409 O O . LYS A 1 175 ? -49.420 -10.020 -6.526 1.00 55.09 175 LYS A O 1
ATOM 1414 N N . GLU A 1 176 ? -51.538 -9.785 -7.240 1.00 59.50 176 GLU A N 1
ATOM 1415 C CA . GLU A 1 176 ? -51.711 -11.155 -7.751 1.00 59.50 176 GLU A CA 1
ATOM 1416 C C . GLU A 1 176 ? -51.258 -11.289 -9.212 1.00 59.50 176 GLU A C 1
ATOM 1418 O O . GLU A 1 176 ? -50.883 -12.374 -9.657 1.00 59.50 176 GLU A O 1
ATOM 1423 N N . GLY A 1 177 ? -51.209 -10.167 -9.936 1.00 63.28 177 GLY A N 1
ATOM 1424 C CA . GLY A 1 177 ? -50.950 -10.124 -11.368 1.00 63.28 177 GLY A CA 1
ATOM 1425 C C . GLY A 1 177 ? -52.217 -10.365 -12.191 1.00 63.28 177 GLY A C 1
ATOM 1426 O O . GLY A 1 177 ? -53.140 -11.066 -11.786 1.00 63.28 177 GLY A O 1
ATOM 1427 N N . SER A 1 178 ? -52.282 -9.756 -13.371 1.00 73.19 178 SER A N 1
ATOM 1428 C CA . SER A 1 178 ? -53.425 -9.861 -14.284 1.00 73.19 178 SER A CA 1
ATOM 1429 C C . SER A 1 178 ? -53.001 -9.573 -15.726 1.00 73.19 178 SER A C 1
ATOM 1431 O O . SER A 1 178 ? -51.893 -9.110 -15.988 1.00 73.19 178 SER A O 1
ATOM 1433 N N . THR A 1 179 ? -53.868 -9.832 -16.702 1.00 75.31 179 THR A N 1
ATOM 1434 C CA . THR A 1 179 ? -53.638 -9.437 -18.101 1.00 75.31 179 THR A CA 1
ATOM 1435 C C . THR A 1 179 ? -54.734 -8.496 -18.561 1.00 75.31 179 THR A C 1
ATOM 1437 O O . THR A 1 179 ? -55.902 -8.881 -18.590 1.00 75.31 179 THR A O 1
ATOM 1440 N N . ARG A 1 180 ? -54.359 -7.284 -18.977 1.00 71.19 180 ARG A N 1
ATOM 1441 C CA . ARG A 1 180 ? -55.287 -6.300 -19.546 1.00 71.19 180 ARG A CA 1
ATOM 1442 C C . ARG A 1 180 ? -54.991 -6.062 -21.018 1.00 71.19 180 ARG A C 1
ATOM 1444 O O . ARG A 1 180 ? -53.844 -5.864 -21.400 1.00 71.19 180 ARG A O 1
ATOM 1451 N N . CYS A 1 181 ? -56.025 -6.065 -21.849 1.00 70.94 181 CYS A N 1
ATOM 1452 C CA . CYS A 1 181 ? -55.916 -5.744 -23.267 1.00 70.94 181 CYS A CA 1
ATOM 1453 C C . CYS A 1 181 ? -56.384 -4.306 -23.504 1.00 70.94 181 CYS A C 1
ATOM 1455 O O . CYS A 1 181 ? -57.516 -3.970 -23.165 1.00 70.94 181 CYS A O 1
ATOM 1457 N N . VAL A 1 182 ? -55.532 -3.470 -24.100 1.00 76.06 182 VAL A N 1
ATOM 1458 C CA . VAL A 1 182 ? -55.861 -2.081 -24.458 1.00 76.06 182 VAL A CA 1
ATOM 1459 C C . VAL A 1 182 ? -55.672 -1.889 -25.956 1.00 76.06 182 VAL A C 1
ATOM 1461 O O . VAL A 1 182 ? -54.645 -2.271 -26.510 1.00 76.06 182 VAL A O 1
ATOM 1464 N N . VAL A 1 183 ? -56.671 -1.320 -26.628 1.00 78.31 183 VAL A N 1
ATOM 1465 C CA . VAL A 1 183 ? -56.605 -1.037 -28.067 1.00 78.31 183 VAL A CA 1
ATOM 1466 C C . VAL A 1 183 ? -55.913 0.303 -28.281 1.00 78.31 183 VAL A C 1
ATOM 1468 O O . VAL A 1 183 ? -56.350 1.317 -27.749 1.00 78.31 183 VAL A O 1
ATOM 1471 N N . VAL A 1 184 ? -54.836 0.292 -29.062 1.00 82.56 184 VAL A N 1
ATOM 1472 C CA . VAL A 1 184 ? -54.023 1.470 -29.376 1.00 82.56 184 VAL A CA 1
ATOM 1473 C C . VAL A 1 184 ? -54.331 1.933 -30.792 1.00 82.56 184 VAL A C 1
ATOM 1475 O O . VAL A 1 184 ? -54.230 1.150 -31.737 1.00 82.56 184 VAL A O 1
ATOM 1478 N N . GLU A 1 185 ? -54.676 3.209 -30.929 1.00 82.19 185 GLU A N 1
ATOM 1479 C CA . GLU A 1 185 ? -54.773 3.913 -32.208 1.00 82.19 185 GLU A CA 1
ATOM 1480 C C . GLU A 1 185 ? -53.411 4.506 -32.573 1.00 82.19 185 GLU A C 1
ATOM 1482 O O . GLU A 1 185 ? -52.812 5.232 -31.777 1.00 82.19 185 GLU A O 1
ATOM 1487 N N . ARG A 1 186 ? -52.894 4.157 -33.756 1.00 82.69 186 ARG A N 1
ATOM 1488 C CA . ARG A 1 186 ? -51.591 4.629 -34.243 1.00 82.69 186 ARG A CA 1
ATOM 1489 C C . ARG A 1 186 ? -51.548 4.740 -35.765 1.00 82.69 186 ARG A C 1
ATOM 1491 O O . ARG A 1 186 ? -52.098 3.904 -36.480 1.00 82.69 186 ARG A O 1
ATOM 1498 N N . THR A 1 187 ? -50.794 5.712 -36.263 1.00 82.12 187 THR A N 1
ATOM 1499 C CA . THR A 1 187 ? -50.500 5.867 -37.691 1.00 82.12 187 THR A CA 1
ATOM 1500 C C . THR A 1 187 ? -49.377 4.914 -38.111 1.00 82.12 187 THR A C 1
ATOM 1502 O O . THR A 1 187 ? -48.341 4.848 -37.441 1.00 82.12 187 THR A O 1
ATOM 1505 N N . ARG A 1 188 ? -49.542 4.202 -39.232 1.00 83.88 188 ARG A N 1
ATOM 1506 C CA . ARG A 1 188 ? -48.501 3.370 -39.862 1.00 83.88 188 ARG A CA 1
ATOM 1507 C C . ARG A 1 188 ? -48.464 3.568 -41.371 1.00 83.88 188 ARG A C 1
ATOM 1509 O O . ARG A 1 188 ? -49.484 3.871 -41.977 1.00 83.88 188 ARG A O 1
ATOM 1516 N N . LEU A 1 189 ? -47.304 3.352 -41.989 1.00 83.38 189 LEU A N 1
ATOM 1517 C CA . LEU A 1 189 ? -47.178 3.342 -43.448 1.00 83.38 189 LEU A CA 1
ATOM 1518 C C . LEU A 1 189 ? -47.646 2.002 -44.022 1.00 83.38 189 LEU A C 1
ATOM 1520 O O . LEU A 1 189 ? -47.183 0.939 -43.607 1.00 83.38 189 LEU A O 1
ATOM 1524 N N . GLY A 1 190 ? -48.563 2.066 -44.984 1.00 71.88 190 GLY A N 1
ATOM 1525 C CA . GLY A 1 190 ? -48.974 0.930 -45.803 1.00 71.88 190 GLY A CA 1
ATOM 1526 C C . GLY A 1 190 ? -48.011 0.671 -46.969 1.00 71.88 190 GLY A C 1
ATOM 1527 O O . GLY A 1 190 ? -47.088 1.462 -47.208 1.00 71.88 190 GLY A O 1
ATOM 1528 N N . PRO A 1 191 ? -48.219 -0.418 -47.733 1.00 56.19 191 PRO A N 1
ATOM 1529 C CA . PRO A 1 191 ? -47.481 -0.655 -48.972 1.00 56.19 191 PRO A CA 1
ATOM 1530 C C . PRO A 1 191 ? -47.654 0.543 -49.920 1.00 56.19 191 PRO A C 1
ATOM 1532 O O . PRO A 1 191 ? -48.775 0.929 -50.241 1.00 56.19 191 PRO A O 1
ATOM 1535 N N . GLY A 1 192 ? -46.536 1.155 -50.326 1.00 60.09 192 GLY A N 1
ATOM 1536 C CA . GLY A 1 192 ? -46.514 2.427 -51.066 1.00 60.09 192 GLY A CA 1
ATOM 1537 C C . GLY A 1 192 ? -46.161 3.671 -50.234 1.00 60.09 192 GLY A C 1
ATOM 1538 O O . GLY A 1 192 ? -46.183 4.767 -50.779 1.00 60.09 192 GLY A O 1
ATOM 1539 N N . PHE A 1 193 ? -45.810 3.522 -48.949 1.00 71.31 193 PHE A N 1
ATOM 1540 C CA . PHE A 1 193 ? -45.443 4.621 -48.032 1.00 71.31 193 PHE A CA 1
ATOM 1541 C C . PHE A 1 193 ? -46.563 5.648 -47.776 1.00 71.31 193 PHE A C 1
ATOM 1543 O O . PHE A 1 193 ? -46.294 6.803 -47.454 1.00 71.31 193 PHE A O 1
ATOM 1550 N N . ILE A 1 194 ? -47.827 5.224 -47.866 1.00 71.75 194 ILE A N 1
ATOM 1551 C CA . ILE A 1 194 ? -48.990 6.058 -47.534 1.00 71.75 194 ILE A CA 1
ATOM 1552 C C . ILE A 1 194 ? -49.386 5.799 -46.067 1.00 71.75 194 ILE A C 1
ATOM 1554 O O . ILE A 1 194 ? -49.585 4.634 -45.706 1.00 71.75 194 ILE A O 1
ATOM 1558 N N . PRO A 1 195 ? -49.504 6.828 -45.205 1.00 79.81 195 PRO A N 1
ATOM 1559 C CA . PRO A 1 195 ? -49.929 6.652 -43.819 1.00 79.81 195 PRO A CA 1
ATOM 1560 C C . PRO A 1 195 ? -51.420 6.291 -43.711 1.00 79.81 195 PRO A C 1
ATOM 1562 O O . PRO A 1 195 ? -52.273 6.936 -44.318 1.00 79.81 195 PRO A O 1
ATOM 1565 N N . TYR A 1 196 ? -51.738 5.292 -42.887 1.00 79.69 196 TYR A N 1
ATOM 1566 C CA . TYR A 1 196 ? -53.096 4.886 -42.517 1.00 79.69 196 TYR A CA 1
ATOM 1567 C C . TYR A 1 196 ? -53.220 4.699 -40.995 1.00 79.69 196 TYR A C 1
ATOM 1569 O O . TYR A 1 196 ? -52.216 4.564 -40.291 1.00 79.69 196 TYR A O 1
ATOM 1577 N N . GLN A 1 197 ? -54.452 4.707 -40.478 1.00 81.00 197 GLN A N 1
ATOM 1578 C CA . GLN A 1 197 ? -54.738 4.475 -39.057 1.00 81.00 197 GLN A CA 1
ATOM 1579 C C . GLN A 1 197 ? -54.924 2.982 -38.761 1.00 81.00 197 GLN A C 1
ATOM 1581 O O . GLN A 1 197 ? -55.786 2.328 -39.347 1.00 81.00 197 GLN A O 1
ATOM 1586 N N . GLU A 1 198 ? -54.145 2.455 -37.818 1.00 82.88 198 GLU A N 1
ATOM 1587 C CA . GLU A 1 198 ? -54.207 1.076 -37.331 1.00 82.88 198 GLU A CA 1
ATOM 1588 C C . GLU A 1 198 ? -54.736 1.064 -35.886 1.00 82.88 198 GLU A C 1
ATOM 1590 O O . GLU A 1 198 ? -54.155 1.692 -34.998 1.00 82.88 198 GLU A O 1
ATOM 1595 N N . LYS A 1 199 ? -55.818 0.313 -35.631 1.00 81.00 199 LYS A N 1
ATOM 1596 C CA . LYS A 1 199 ? -56.292 -0.008 -34.273 1.00 81.00 199 LYS A CA 1
ATOM 1597 C C . LYS A 1 199 ? -55.753 -1.373 -33.868 1.00 81.00 199 LYS A C 1
ATOM 1599 O O . LYS A 1 199 ? -56.235 -2.387 -34.369 1.00 81.00 199 LYS A O 1
ATOM 1604 N N . LYS A 1 200 ? -54.764 -1.415 -32.971 1.00 78.81 200 LYS A N 1
ATOM 1605 C CA . LYS A 1 200 ? -54.122 -2.668 -32.552 1.00 78.81 200 LYS A CA 1
ATOM 1606 C C . LYS A 1 200 ? -54.356 -2.968 -31.066 1.00 78.81 200 LYS A C 1
ATOM 1608 O O . LYS A 1 200 ? -53.937 -2.166 -30.232 1.00 78.81 200 LYS A O 1
ATOM 1613 N N . PRO A 1 201 ? -54.967 -4.112 -30.700 1.00 77.62 201 PRO A N 1
ATOM 1614 C CA . PRO A 1 201 ? -54.989 -4.567 -29.314 1.00 77.62 201 PRO A CA 1
ATOM 1615 C C . PRO A 1 201 ? -53.569 -4.906 -28.841 1.00 77.62 201 PRO A C 1
ATOM 1617 O O . PRO A 1 201 ? -52.846 -5.670 -29.485 1.00 77.62 201 PRO A O 1
ATOM 1620 N N . VAL A 1 202 ? -53.178 -4.333 -27.705 1.00 76.25 202 VAL A N 1
ATOM 1621 C CA . VAL A 1 202 ? -51.927 -4.602 -26.997 1.00 76.25 202 VAL A CA 1
ATOM 1622 C C . VAL A 1 202 ? -52.276 -5.250 -25.661 1.00 76.25 202 VAL A C 1
ATOM 1624 O O . VAL A 1 202 ? -52.866 -4.622 -24.780 1.00 76.25 202 VAL A O 1
ATOM 1627 N N . THR A 1 203 ? -51.920 -6.526 -25.517 1.00 75.62 203 THR A N 1
ATOM 1628 C CA . THR A 1 203 ? -52.096 -7.277 -24.269 1.00 75.62 203 THR A CA 1
ATOM 1629 C C . THR A 1 203 ? -50.931 -6.996 -23.327 1.00 75.62 203 THR A C 1
ATOM 1631 O O . THR A 1 203 ? -49.771 -7.222 -23.667 1.00 75.62 203 THR A O 1
ATOM 1634 N N . LEU A 1 204 ? -51.251 -6.513 -22.132 1.00 74.50 204 LEU A N 1
ATOM 1635 C CA . LEU A 1 204 ? -50.315 -6.080 -21.107 1.00 74.50 204 LEU A CA 1
ATOM 1636 C C . LEU A 1 204 ? -50.407 -7.024 -19.898 1.00 74.50 204 LEU A C 1
ATOM 1638 O O . LEU A 1 204 ? -51.419 -7.008 -19.191 1.00 74.50 204 LEU A O 1
ATOM 1642 N N . PRO A 1 205 ? -49.383 -7.863 -19.656 1.00 69.81 205 PRO A N 1
ATOM 1643 C CA . PRO A 1 205 ? -49.313 -8.696 -18.463 1.00 69.81 205 PRO A CA 1
ATOM 1644 C C . PRO A 1 205 ? -48.849 -7.842 -17.282 1.00 69.81 205 PRO A C 1
ATOM 1646 O O . PRO A 1 205 ? -47.656 -7.583 -17.136 1.00 69.81 205 PRO A O 1
ATOM 1649 N N . ILE A 1 206 ? -49.794 -7.408 -16.450 1.00 77.00 206 ILE A N 1
ATOM 1650 C CA . ILE A 1 206 ? -49.538 -6.775 -15.157 1.00 77.00 206 ILE A CA 1
ATOM 1651 C C . ILE A 1 206 ? -48.931 -7.841 -14.250 1.00 77.00 206 ILE A C 1
ATOM 1653 O O . ILE A 1 206 ? -49.598 -8.806 -13.883 1.00 77.00 206 ILE A O 1
ATOM 1657 N N . ARG A 1 207 ? -47.643 -7.711 -13.931 1.00 69.06 207 ARG A N 1
ATOM 1658 C CA . ARG A 1 207 ? -46.935 -8.693 -13.099 1.00 69.06 207 ARG A CA 1
ATOM 1659 C C . ARG A 1 207 ? -47.036 -8.328 -11.612 1.00 69.06 207 ARG A C 1
ATOM 1661 O O . ARG A 1 207 ? -47.038 -7.136 -11.300 1.00 69.06 207 ARG A O 1
ATOM 1668 N N . PRO A 1 208 ? -47.046 -9.325 -10.705 1.00 63.28 208 PRO A N 1
ATOM 1669 C CA . PRO A 1 208 ? -46.948 -9.092 -9.266 1.00 63.28 208 PRO A CA 1
ATOM 1670 C C . PRO A 1 208 ? -45.791 -8.148 -8.919 1.00 63.28 208 PRO A C 1
ATOM 1672 O O . PRO A 1 208 ? -44.658 -8.360 -9.358 1.00 63.28 208 PRO A O 1
ATOM 1675 N N . GLY A 1 209 ? -46.077 -7.107 -8.136 1.00 58.75 209 GLY A N 1
ATOM 1676 C CA . GLY A 1 209 ? -45.072 -6.145 -7.666 1.00 58.75 209 GLY A CA 1
ATOM 1677 C C . GLY A 1 209 ? -44.830 -4.936 -8.578 1.00 58.75 209 GLY A C 1
ATOM 1678 O O . GLY A 1 209 ? -43.941 -4.134 -8.291 1.00 58.75 209 GLY A O 1
ATOM 1679 N N . TRP A 1 210 ? -45.606 -4.758 -9.653 1.00 69.25 210 TRP A N 1
ATOM 1680 C CA . TRP A 1 210 ? -45.641 -3.484 -10.382 1.00 69.25 210 TRP A CA 1
ATOM 1681 C C . TRP A 1 210 ? -46.280 -2.373 -9.531 1.00 69.25 210 TRP A C 1
ATOM 1683 O O . TRP A 1 210 ? -47.209 -2.616 -8.763 1.00 69.25 210 TRP A O 1
ATOM 1693 N N . GLN A 1 211 ? -45.763 -1.147 -9.654 1.00 60.81 211 GLN A N 1
ATOM 1694 C CA . GLN A 1 211 ? -46.129 -0.007 -8.802 1.00 60.81 211 GLN A CA 1
ATOM 1695 C C . GLN A 1 211 ? -46.839 1.104 -9.588 1.00 60.81 211 GLN A C 1
ATOM 1697 O O . GLN A 1 211 ? -46.635 1.268 -10.794 1.00 60.81 211 GLN A O 1
ATOM 1702 N N . ALA A 1 212 ? -47.645 1.908 -8.891 1.00 59.31 212 ALA A N 1
ATOM 1703 C CA . ALA A 1 212 ? -48.249 3.112 -9.457 1.00 59.31 212 ALA A CA 1
ATOM 1704 C C . ALA A 1 212 ? -47.167 4.105 -9.929 1.00 59.31 212 ALA A C 1
ATOM 1706 O O . ALA A 1 212 ? -46.145 4.291 -9.272 1.00 59.31 212 ALA A O 1
ATOM 1707 N N . GLY A 1 213 ? -47.383 4.730 -11.085 1.00 64.25 213 GLY A N 1
ATOM 1708 C CA . GLY A 1 213 ? -46.415 5.590 -11.770 1.00 64.25 213 GLY A CA 1
ATOM 1709 C C . GLY A 1 213 ? -45.430 4.848 -12.685 1.00 64.25 213 GLY A C 1
ATOM 1710 O O . GLY A 1 213 ? -44.734 5.497 -13.469 1.00 64.25 213 GLY A O 1
ATOM 1711 N N . MET A 1 214 ? -45.377 3.510 -12.652 1.00 66.00 214 MET A N 1
ATOM 1712 C CA . MET A 1 214 ? -44.483 2.725 -13.510 1.00 66.00 214 MET A CA 1
ATOM 1713 C C . MET A 1 214 ? -44.821 2.929 -14.998 1.00 66.00 214 MET A C 1
ATOM 1715 O O . MET A 1 214 ? -45.957 2.720 -15.425 1.00 66.00 214 MET A O 1
ATOM 1719 N N . ARG A 1 215 ? -43.820 3.344 -15.789 1.00 74.44 215 ARG A N 1
ATOM 1720 C CA . ARG A 1 215 ? -43.930 3.642 -17.229 1.00 74.44 215 ARG A CA 1
ATOM 1721 C C . ARG A 1 215 ? -43.255 2.542 -18.049 1.00 74.44 215 ARG A C 1
ATOM 1723 O O . ARG A 1 215 ? -42.034 2.409 -18.030 1.00 74.44 215 ARG A O 1
ATOM 1730 N N . ILE A 1 216 ? -44.047 1.773 -18.786 1.00 75.88 216 ILE A N 1
ATOM 1731 C CA . ILE A 1 216 ? -43.607 0.657 -19.631 1.00 75.88 216 ILE A CA 1
ATOM 1732 C C . ILE A 1 216 ? -43.509 1.154 -21.070 1.00 75.88 216 ILE A C 1
ATOM 1734 O O . ILE A 1 216 ? -44.504 1.607 -21.629 1.00 75.88 216 ILE A O 1
ATOM 1738 N N . ILE A 1 217 ? -42.321 1.084 -21.672 1.00 76.25 217 ILE A N 1
ATOM 1739 C CA . ILE A 1 217 ? -42.056 1.658 -22.998 1.00 76.25 217 ILE A CA 1
ATOM 1740 C C . ILE A 1 217 ? -41.829 0.544 -24.024 1.00 76.25 217 ILE A C 1
ATOM 1742 O O . ILE A 1 217 ? -40.805 -0.139 -24.008 1.00 76.25 217 ILE A O 1
ATOM 1746 N N . PHE A 1 218 ? -42.767 0.404 -24.957 1.00 76.19 218 PHE A N 1
ATOM 1747 C CA . PHE A 1 218 ? -42.659 -0.457 -26.129 1.00 76.19 218 PHE A CA 1
ATOM 1748 C C . PHE A 1 218 ? -41.973 0.319 -27.256 1.00 76.19 218 PHE A C 1
ATOM 1750 O O . PHE A 1 218 ? -42.578 1.180 -27.906 1.00 76.19 218 PHE A O 1
ATOM 1757 N N . LYS A 1 219 ? -40.681 0.044 -27.464 1.00 70.31 219 LYS A N 1
ATOM 1758 C CA . LYS A 1 219 ? -39.865 0.778 -28.437 1.00 70.31 219 LYS A CA 1
ATOM 1759 C C . LYS A 1 219 ? -40.350 0.550 -29.877 1.00 70.31 219 LYS A C 1
ATOM 1761 O O . LYS A 1 219 ? -40.629 -0.581 -30.261 1.00 70.31 219 LYS A O 1
ATOM 1766 N N . GLY A 1 220 ? -40.468 1.620 -30.664 1.00 72.19 220 GLY A N 1
ATOM 1767 C CA . GLY A 1 220 ? -40.922 1.598 -32.062 1.00 72.19 220 GLY A CA 1
ATOM 1768 C C . GLY A 1 220 ? -42.393 1.203 -32.272 1.00 72.19 220 GLY A C 1
ATOM 1769 O O . GLY A 1 220 ? -42.820 0.999 -33.414 1.00 72.19 220 GLY A O 1
ATOM 1770 N N . ALA A 1 221 ? -43.183 1.064 -31.200 1.00 76.44 221 ALA A N 1
ATOM 1771 C CA . ALA A 1 221 ? -44.570 0.597 -31.249 1.00 76.44 221 ALA A CA 1
ATOM 1772 C C . ALA A 1 221 ? -45.619 1.715 -31.434 1.00 76.44 221 ALA A C 1
ATOM 1774 O O . ALA A 1 221 ? -46.775 1.395 -31.723 1.00 76.44 221 ALA A O 1
ATOM 1775 N N . GLY A 1 222 ? -45.223 2.988 -31.340 1.00 79.50 222 GLY A N 1
ATOM 1776 C CA . GLY A 1 222 ? -46.067 4.173 -31.528 1.00 79.50 222 GLY A CA 1
ATOM 1777 C C . GLY A 1 222 ? -46.328 4.524 -32.998 1.00 79.50 222 GLY A C 1
ATOM 1778 O O . GLY A 1 222 ? -46.505 3.629 -33.830 1.00 79.50 222 GLY A O 1
ATOM 1779 N N . ASN A 1 223 ? -46.376 5.820 -33.313 1.00 84.75 223 ASN A N 1
ATOM 1780 C CA . ASN A 1 223 ? -46.643 6.320 -34.665 1.00 84.75 223 ASN A CA 1
ATOM 1781 C C . ASN A 1 223 ? -45.450 6.132 -35.616 1.00 84.75 223 ASN A C 1
ATOM 1783 O O . ASN A 1 223 ? -44.291 6.109 -35.198 1.00 84.75 223 ASN A O 1
ATOM 1787 N N . HIS A 1 224 ? -45.759 5.973 -36.901 1.00 84.50 224 HIS A N 1
ATOM 1788 C CA . HIS A 1 224 ? -44.821 6.109 -38.010 1.00 84.50 224 HIS A CA 1
ATOM 1789 C C . HIS A 1 224 ? -45.584 6.713 -39.199 1.00 84.50 224 HIS A C 1
ATOM 1791 O O . HIS A 1 224 ? -46.275 6.001 -39.933 1.00 84.50 224 HIS A O 1
ATOM 1797 N N . SER A 1 225 ? -45.493 8.033 -39.346 1.00 75.44 225 SER A N 1
ATOM 1798 C CA . SER A 1 225 ? -46.205 8.834 -40.348 1.00 75.44 225 SER A CA 1
ATOM 1799 C C . SER A 1 225 ? -45.366 9.196 -41.578 1.00 75.44 225 SER A C 1
ATOM 1801 O O . SER A 1 225 ? -45.943 9.414 -42.642 1.00 75.44 225 SER A O 1
ATOM 1803 N N . HIS A 1 226 ? -44.032 9.226 -41.461 1.00 74.62 226 HIS A N 1
ATOM 1804 C CA . HIS A 1 226 ? -43.127 9.608 -42.550 1.00 74.62 226 HIS A CA 1
ATOM 1805 C C . HIS A 1 226 ? -41.953 8.631 -42.707 1.00 74.62 226 HIS A C 1
ATOM 1807 O O . HIS A 1 226 ? -41.344 8.229 -41.720 1.00 74.62 226 HIS A O 1
ATOM 1813 N N . LYS A 1 227 ? -41.610 8.293 -43.959 1.00 64.88 227 LYS A N 1
ATOM 1814 C CA . LYS A 1 227 ? -40.578 7.300 -44.327 1.00 64.88 227 LYS A CA 1
ATOM 1815 C C . LYS A 1 227 ? -39.208 7.580 -43.698 1.00 64.88 227 LYS A C 1
ATOM 1817 O O . LYS A 1 227 ? -38.506 6.650 -43.312 1.00 64.88 227 LYS A O 1
ATOM 1822 N N . ASP A 1 228 ? -38.835 8.854 -43.634 1.00 67.50 228 ASP A N 1
ATOM 1823 C CA . ASP A 1 228 ? -37.507 9.296 -43.192 1.00 67.50 228 ASP A CA 1
ATOM 1824 C C . ASP A 1 228 ? -37.432 9.533 -41.669 1.00 67.50 228 ASP A C 1
ATOM 1826 O O . ASP A 1 228 ? -36.436 10.052 -41.171 1.00 67.50 228 ASP A O 1
ATOM 1830 N N . ASN A 1 229 ? -38.469 9.137 -40.917 1.00 77.62 229 ASN A N 1
ATOM 1831 C CA . ASN A 1 229 ? -38.491 9.185 -39.457 1.00 77.62 229 ASN A CA 1
ATOM 1832 C C . ASN A 1 229 ? -38.358 7.779 -38.851 1.00 77.62 229 ASN A C 1
ATOM 1834 O O . ASN A 1 229 ? -38.863 6.786 -39.380 1.00 77.62 229 ASN A O 1
ATOM 1838 N N . GLN A 1 230 ? -37.750 7.681 -37.667 1.00 76.12 230 GLN A N 1
ATOM 1839 C CA . GLN A 1 230 ? -37.855 6.458 -36.868 1.00 76.12 230 GLN A CA 1
ATOM 1840 C C . GLN A 1 230 ? -39.245 6.360 -36.211 1.00 76.12 230 GLN A C 1
ATOM 1842 O O . GLN A 1 230 ? -39.759 7.376 -35.730 1.00 76.12 230 GLN A O 1
ATOM 1847 N N . PRO A 1 231 ? -39.851 5.156 -36.122 1.00 76.19 231 PRO A N 1
ATOM 1848 C CA . PRO A 1 231 ? -41.131 4.981 -35.444 1.00 76.19 231 PRO A CA 1
ATOM 1849 C C . PRO A 1 231 ? -41.032 5.397 -33.971 1.00 76.19 231 PRO A C 1
ATOM 1851 O O . PRO A 1 231 ? -40.092 5.014 -33.265 1.00 76.19 231 PRO A O 1
ATOM 1854 N N . GLY A 1 232 ? -42.026 6.149 -33.506 1.00 84.12 232 GLY A N 1
ATOM 1855 C CA . GLY A 1 232 ? -42.148 6.564 -32.114 1.00 84.12 232 GLY A CA 1
ATOM 1856 C C . GLY A 1 232 ? -42.369 5.382 -31.171 1.00 84.12 232 GLY A C 1
ATOM 1857 O O . GLY A 1 232 ? -42.735 4.276 -31.580 1.00 84.12 232 GLY A O 1
ATOM 1858 N N . ASP A 1 233 ? -42.154 5.608 -29.880 1.00 87.19 233 ASP A N 1
ATOM 1859 C CA . ASP A 1 233 ? -42.408 4.595 -28.853 1.00 87.19 233 ASP A CA 1
ATOM 1860 C C . ASP A 1 233 ? -43.876 4.639 -28.386 1.00 87.19 233 ASP A C 1
ATOM 1862 O O . ASP A 1 233 ? -44.588 5.619 -28.607 1.00 87.19 233 ASP A O 1
ATOM 1866 N N . LEU A 1 234 ? -44.339 3.576 -27.730 1.00 82.94 234 LEU A N 1
ATOM 1867 C CA . LEU A 1 234 ? -45.602 3.566 -26.985 1.00 82.94 234 LEU A CA 1
ATOM 1868 C C . LEU A 1 234 ? -45.273 3.416 -25.498 1.00 82.94 234 LEU A C 1
ATOM 1870 O O . LEU A 1 234 ? -44.719 2.394 -25.096 1.00 82.94 234 LEU A O 1
ATOM 1874 N N . ALA A 1 235 ? -45.603 4.416 -24.688 1.00 80.44 235 ALA A N 1
ATOM 1875 C CA . ALA A 1 235 ? -45.393 4.418 -23.247 1.00 80.44 235 ALA A CA 1
ATOM 1876 C C . ALA A 1 235 ? -46.723 4.249 -22.504 1.00 80.44 235 ALA A C 1
ATOM 1878 O O . ALA A 1 235 ? -47.616 5.085 -22.603 1.00 80.44 235 ALA A O 1
ATOM 1879 N N . VAL A 1 236 ? -46.837 3.184 -21.717 1.00 80.88 236 VAL A N 1
ATOM 1880 C CA . VAL A 1 236 ? -48.003 2.909 -20.876 1.00 80.88 236 VAL A CA 1
ATOM 1881 C C . VAL A 1 236 ? -47.646 3.194 -19.422 1.00 80.88 236 VAL A C 1
ATOM 1883 O O . VAL A 1 236 ? -46.726 2.578 -18.884 1.00 80.88 236 VAL A O 1
ATOM 1886 N N . ARG A 1 237 ? -48.353 4.126 -18.783 1.00 79.62 237 ARG A N 1
ATOM 1887 C CA . ARG A 1 237 ? -48.228 4.447 -17.358 1.00 79.62 237 ARG A CA 1
ATOM 1888 C C . ARG A 1 237 ? -49.301 3.699 -16.569 1.00 79.62 237 ARG A C 1
ATOM 1890 O O . ARG A 1 237 ? -50.476 3.730 -16.925 1.00 79.62 237 ARG A O 1
ATOM 1897 N N . ILE A 1 238 ? -48.895 3.024 -15.504 1.00 77.06 238 ILE A N 1
ATOM 1898 C CA . ILE A 1 238 ? -49.814 2.351 -14.582 1.00 77.06 238 ILE A CA 1
ATOM 1899 C C . ILE A 1 238 ? -50.227 3.347 -13.502 1.00 77.06 238 ILE A C 1
ATOM 1901 O O . ILE A 1 238 ? -49.363 3.909 -12.830 1.00 77.06 238 ILE A O 1
ATOM 1905 N N . SER A 1 239 ? -51.526 3.538 -13.302 1.00 71.69 239 SER A N 1
ATOM 1906 C CA . SER A 1 239 ? -52.079 4.312 -12.188 1.00 71.69 239 SER A CA 1
ATOM 1907 C C . SER A 1 239 ? -52.872 3.406 -11.252 1.00 71.69 239 SER A C 1
ATOM 1909 O O . SER A 1 239 ? -53.341 2.339 -11.646 1.00 71.69 239 SER A O 1
ATOM 1911 N N . GLN A 1 240 ? -52.984 3.791 -9.982 1.00 68.44 240 GLN A N 1
ATOM 1912 C CA . GLN A 1 240 ? -53.704 3.007 -8.981 1.00 68.44 240 GLN A CA 1
ATOM 1913 C C . GLN A 1 240 ? -55.118 3.552 -8.805 1.00 68.44 240 GLN A C 1
ATOM 1915 O O . GLN A 1 240 ? -55.305 4.720 -8.463 1.00 68.44 240 GLN A O 1
ATOM 1920 N N . LYS A 1 241 ? -56.114 2.682 -8.969 1.00 62.12 241 LYS A N 1
ATOM 1921 C CA . LYS A 1 241 ? -57.507 3.017 -8.689 1.00 62.12 241 LYS A CA 1
ATOM 1922 C C . LYS A 1 241 ? -57.762 2.980 -7.183 1.00 62.12 241 LYS A C 1
ATOM 1924 O O . LYS A 1 241 ? -57.630 1.929 -6.557 1.00 62.12 241 LYS A O 1
ATOM 1929 N N . ILE A 1 242 ? -58.120 4.125 -6.606 1.00 48.81 242 ILE A N 1
ATOM 1930 C CA . ILE A 1 242 ? -58.454 4.249 -5.182 1.00 48.81 242 ILE A CA 1
ATOM 1931 C C . ILE A 1 242 ? -59.924 3.848 -4.996 1.00 48.81 242 ILE A C 1
ATOM 1933 O O . ILE A 1 242 ? -60.824 4.563 -5.431 1.00 48.81 242 ILE A O 1
ATOM 1937 N N . SER A 1 243 ? -60.173 2.697 -4.370 1.00 40.81 243 SER A N 1
ATOM 1938 C CA . SER A 1 243 ? -61.511 2.289 -3.919 1.00 40.81 243 SER A CA 1
ATOM 1939 C C . SER A 1 243 ? -61.923 3.091 -2.681 1.00 40.81 243 SER A C 1
ATOM 1941 O O . SER A 1 243 ? -61.114 3.263 -1.773 1.00 40.81 243 SER A O 1
ATOM 1943 N N . GLN A 1 244 ? -63.173 3.562 -2.629 1.00 39.28 244 GLN A N 1
ATOM 1944 C CA . GLN A 1 244 ? -63.683 4.417 -1.542 1.00 39.28 244 GLN A CA 1
ATOM 1945 C C . GLN A 1 244 ? -64.129 3.659 -0.275 1.00 39.28 244 GLN A C 1
ATOM 1947 O O . GLN A 1 244 ? -64.606 4.288 0.667 1.00 39.28 244 GLN A O 1
ATOM 1952 N N . ASP A 1 245 ? -63.945 2.340 -0.215 1.00 34.16 245 ASP A N 1
ATOM 1953 C CA . ASP A 1 245 ? -64.404 1.510 0.901 1.00 34.16 245 ASP A CA 1
ATOM 1954 C C . ASP A 1 245 ? -63.282 1.267 1.926 1.00 34.16 245 ASP A C 1
ATOM 1956 O O . ASP A 1 245 ? -62.279 0.613 1.629 1.00 34.16 245 ASP A O 1
ATOM 1960 N N . LEU A 1 246 ? -63.454 1.794 3.146 1.00 38.62 246 LEU A N 1
ATOM 1961 C CA . LEU A 1 246 ? -62.549 1.570 4.282 1.00 38.62 246 LEU A CA 1
ATOM 1962 C C . LEU A 1 246 ? -62.798 0.204 4.953 1.00 38.62 246 LEU A C 1
ATOM 1964 O O . LEU A 1 246 ? -63.931 -0.063 5.357 1.00 38.62 246 LEU A O 1
ATOM 1968 N N . PRO A 1 247 ? -61.748 -0.596 5.222 1.00 30.84 247 PRO A N 1
ATOM 1969 C CA . PRO A 1 247 ? -61.789 -1.686 6.196 1.00 30.84 247 PRO A CA 1
ATOM 1970 C C . PRO A 1 247 ? -61.172 -1.292 7.551 1.00 30.84 247 PRO A C 1
ATOM 1972 O O . PRO A 1 247 ? -60.281 -0.451 7.650 1.00 30.84 247 PRO A O 1
ATOM 1975 N N . THR A 1 248 ? -61.667 -1.935 8.606 1.00 34.94 248 THR A N 1
ATOM 1976 C CA . THR A 1 248 ? -61.477 -1.610 10.031 1.00 34.94 248 THR A CA 1
ATOM 1977 C C . THR A 1 248 ? -60.109 -1.950 10.646 1.00 34.94 248 THR A C 1
ATOM 1979 O O . THR A 1 248 ? -59.443 -2.895 10.237 1.00 34.94 248 THR A O 1
ATOM 1982 N N . GLU A 1 249 ? -59.797 -1.237 11.738 1.00 33.06 249 GLU A N 1
ATOM 1983 C CA . GLU A 1 249 ? -58.654 -1.243 12.687 1.00 33.06 249 GLU A CA 1
ATOM 1984 C C . GLU A 1 249 ? -57.866 -2.535 13.037 1.00 33.06 249 GLU A C 1
ATOM 1986 O O . GLU A 1 249 ? -56.931 -2.449 13.835 1.00 33.06 249 GLU A O 1
ATOM 1991 N N . HIS A 1 250 ? -58.171 -3.725 12.510 1.00 33.06 250 HIS A N 1
ATOM 1992 C CA . HIS A 1 250 ? -57.635 -4.986 13.052 1.00 33.06 250 HIS A CA 1
ATOM 1993 C C . HIS A 1 250 ? -56.459 -5.630 12.288 1.00 33.06 250 HIS A C 1
ATOM 1995 O O . HIS A 1 250 ? -55.821 -6.536 12.824 1.00 33.06 250 HIS A O 1
ATOM 2001 N N . GLU A 1 251 ? -56.098 -5.153 11.091 1.00 30.94 251 GLU A N 1
ATOM 2002 C CA . GLU A 1 251 ? -54.980 -5.723 10.302 1.00 30.94 251 GLU A CA 1
ATOM 2003 C C . GLU A 1 251 ? -53.632 -4.986 10.452 1.00 30.94 251 GLU A C 1
ATOM 2005 O O . GLU A 1 251 ? -52.594 -5.469 9.998 1.00 30.94 251 GLU A O 1
ATOM 2010 N N . SER A 1 252 ? -53.597 -3.856 11.162 1.00 29.59 252 SER A N 1
ATOM 2011 C CA . SER A 1 252 ? -52.425 -2.970 11.305 1.00 29.59 252 SER A CA 1
ATOM 2012 C C . SER A 1 252 ? -51.251 -3.530 12.134 1.00 29.59 252 SER A C 1
ATOM 2014 O O . SER A 1 252 ? -50.258 -2.836 12.338 1.00 29.59 252 SER A O 1
ATOM 2016 N N . ARG A 1 253 ? -51.321 -4.782 12.615 1.00 30.83 253 ARG A N 1
ATOM 2017 C CA . ARG A 1 253 ? -50.365 -5.370 13.583 1.00 30.83 253 ARG A CA 1
ATOM 2018 C C . ARG A 1 253 ? -49.450 -6.490 13.057 1.00 30.83 253 ARG A C 1
ATOM 2020 O O . ARG A 1 253 ? -48.834 -7.171 13.872 1.00 30.83 253 ARG A O 1
ATOM 2027 N N . LYS A 1 254 ? -49.335 -6.717 11.738 1.00 30.84 254 LYS A N 1
ATOM 2028 C CA . LYS A 1 254 ? -48.537 -7.851 11.198 1.00 30.84 254 LYS A CA 1
ATOM 2029 C C . LYS A 1 254 ? -47.514 -7.572 10.087 1.00 30.84 254 LYS A C 1
ATOM 2031 O O . LYS A 1 254 ? -46.877 -8.522 9.643 1.00 30.84 254 LYS A O 1
ATOM 2036 N N . LEU A 1 255 ? -47.302 -6.327 9.654 1.00 27.23 255 LEU A N 1
ATOM 2037 C CA . LEU A 1 255 ? -46.383 -6.017 8.544 1.00 27.23 255 LEU A CA 1
ATOM 2038 C C . LEU A 1 255 ? -45.387 -4.894 8.874 1.00 27.23 255 LEU A C 1
ATOM 2040 O O . LEU A 1 255 ? -45.479 -3.790 8.349 1.00 27.23 255 LEU A O 1
ATOM 2044 N N . ILE A 1 256 ? -44.393 -5.216 9.707 1.00 29.53 256 ILE A N 1
ATOM 2045 C CA . ILE A 1 256 ? -43.108 -4.500 9.758 1.00 29.53 256 ILE A CA 1
ATOM 2046 C C . ILE A 1 256 ? -41.987 -5.545 9.706 1.00 29.53 256 ILE A C 1
ATOM 2048 O O . ILE A 1 256 ? -41.539 -6.041 10.736 1.00 29.53 256 ILE A O 1
ATOM 2052 N N . SER A 1 257 ? -41.536 -5.899 8.501 1.00 27.95 257 SER A N 1
ATOM 2053 C CA . SER A 1 257 ? -40.236 -6.546 8.303 1.00 27.95 257 SER A CA 1
ATOM 2054 C C . SER A 1 257 ? -39.718 -6.361 6.872 1.00 27.95 257 SER A C 1
ATOM 2056 O O . SER A 1 257 ? -40.447 -6.549 5.904 1.00 27.95 257 SER A O 1
ATOM 2058 N N . VAL A 1 258 ? -38.422 -6.040 6.780 1.00 25.75 258 VAL A N 1
ATOM 2059 C CA . VAL A 1 258 ? -37.581 -5.984 5.566 1.00 25.75 258 VAL A CA 1
ATOM 2060 C C . VAL A 1 258 ? -37.950 -4.892 4.546 1.00 25.75 258 VAL A C 1
ATOM 2062 O O . VAL A 1 258 ? -38.940 -4.969 3.826 1.00 25.75 258 VAL A O 1
ATOM 2065 N N . GLY A 1 259 ? -37.094 -3.870 4.452 1.00 24.78 259 GLY A N 1
ATOM 2066 C CA . GLY A 1 259 ? -37.232 -2.767 3.497 1.00 24.78 259 GLY A CA 1
ATOM 2067 C C . GLY A 1 259 ? -36.342 -2.895 2.257 1.00 24.78 259 GLY A C 1
ATOM 2068 O O . GLY A 1 259 ? -35.588 -3.853 2.110 1.00 24.78 259 GLY A O 1
ATOM 2069 N N . ASN A 1 260 ? -36.427 -1.884 1.388 1.00 24.81 260 ASN A N 1
ATOM 2070 C CA . ASN A 1 260 ? -35.354 -1.396 0.511 1.00 24.81 260 ASN A CA 1
ATOM 2071 C C . ASN A 1 260 ? -35.831 -0.097 -0.165 1.00 24.81 260 ASN A C 1
ATOM 2073 O O . ASN A 1 260 ? -36.564 -0.141 -1.152 1.00 24.81 260 ASN A O 1
ATOM 2077 N N . TYR A 1 261 ? -35.430 1.061 0.369 1.00 25.53 261 TYR A N 1
ATOM 2078 C CA . TYR A 1 261 ? -35.713 2.371 -0.228 1.00 25.53 261 TYR A CA 1
ATOM 2079 C C . TYR A 1 261 ? -34.444 2.940 -0.868 1.00 25.53 261 TYR A C 1
ATOM 2081 O O . TYR A 1 261 ? -33.418 3.083 -0.207 1.00 25.53 261 TYR A O 1
ATOM 2089 N N . VAL A 1 262 ? -34.528 3.318 -2.145 1.00 24.98 262 VAL A N 1
ATOM 2090 C CA . VAL A 1 262 ? -33.510 4.127 -2.833 1.00 24.98 262 VAL A CA 1
ATOM 2091 C C . VAL A 1 262 ? -34.154 5.463 -3.202 1.00 24.98 262 VAL A C 1
ATOM 2093 O O . VAL A 1 262 ? -35.092 5.467 -4.001 1.00 24.98 262 VAL A O 1
ATOM 2096 N N . PRO A 1 263 ? -33.690 6.606 -2.670 1.00 30.61 263 PRO A N 1
ATOM 2097 C CA . PRO A 1 263 ? -34.209 7.902 -3.076 1.00 30.61 263 PRO A CA 1
ATOM 2098 C C . PRO A 1 263 ? -33.463 8.431 -4.310 1.00 30.61 263 PRO A C 1
ATOM 2100 O O . PRO A 1 263 ? -32.239 8.560 -4.309 1.00 30.61 263 PRO A O 1
ATOM 2103 N N . ARG A 1 264 ? -34.208 8.844 -5.341 1.00 23.42 264 ARG A N 1
ATOM 2104 C CA . ARG A 1 264 ? -33.746 9.856 -6.303 1.00 23.42 264 ARG A CA 1
ATOM 2105 C C . ARG A 1 264 ? -34.611 11.106 -6.159 1.00 23.42 264 ARG A C 1
ATOM 2107 O O . ARG A 1 264 ? -35.809 11.053 -6.393 1.00 23.42 264 ARG A O 1
ATOM 2114 N N . ASN A 1 265 ? -33.948 12.188 -5.757 1.00 27.61 265 ASN A N 1
ATOM 2115 C CA . ASN A 1 265 ? -34.264 13.611 -5.904 1.00 27.61 265 ASN A CA 1
ATOM 2116 C C . ASN A 1 265 ? -35.729 14.029 -6.141 1.00 27.61 265 ASN A C 1
ATOM 2118 O O . ASN A 1 265 ? -36.292 13.758 -7.196 1.00 27.61 265 ASN A O 1
ATOM 2122 N N . GLY A 1 266 ? -36.232 14.928 -5.284 1.00 30.59 266 GLY A N 1
ATOM 2123 C CA . GLY A 1 266 ? -36.950 16.081 -5.844 1.00 30.59 266 GLY A CA 1
ATOM 2124 C C . GLY A 1 266 ? -38.223 16.593 -5.182 1.00 30.59 266 GLY A C 1
ATOM 2125 O O . GLY A 1 266 ? -38.697 17.600 -5.679 1.00 30.59 266 GLY A O 1
ATOM 2126 N N . CYS A 1 267 ? -38.770 16.009 -4.103 1.00 28.41 267 CYS A N 1
ATOM 2127 C CA . CYS A 1 267 ? -39.826 16.676 -3.306 1.00 28.41 267 CYS A CA 1
ATOM 2128 C C . CYS A 1 267 ? -40.127 15.975 -1.961 1.00 28.41 267 CYS A C 1
ATOM 2130 O O . CYS A 1 267 ? -41.124 15.276 -1.825 1.00 28.41 267 CYS A O 1
ATOM 2132 N N . ALA A 1 268 ? -39.278 16.164 -0.940 1.00 29.78 268 ALA A N 1
ATOM 2133 C CA . ALA A 1 268 ? -39.536 15.652 0.420 1.00 29.78 268 ALA A CA 1
ATOM 2134 C C . ALA A 1 268 ? -38.839 16.476 1.527 1.00 29.78 268 ALA A C 1
ATOM 2136 O O . ALA A 1 268 ? -38.279 15.927 2.471 1.00 29.78 268 ALA A O 1
ATOM 2137 N N . LYS A 1 269 ? -38.845 17.814 1.426 1.00 31.97 269 LYS A N 1
ATOM 2138 C CA . LYS A 1 269 ? -38.104 18.701 2.353 1.00 31.97 269 LYS A CA 1
ATOM 2139 C C . LYS A 1 269 ? -38.725 18.871 3.757 1.00 31.97 269 LYS A C 1
ATOM 2141 O O . LYS A 1 269 ? -38.248 19.713 4.507 1.00 31.97 269 LYS A O 1
ATOM 2146 N N . LEU A 1 270 ? -39.773 18.112 4.103 1.00 32.72 270 LEU A N 1
ATOM 2147 C CA . LEU A 1 270 ? -40.526 18.257 5.365 1.00 32.72 270 LEU A CA 1
ATOM 2148 C C . LEU A 1 270 ? -40.911 16.939 6.073 1.00 32.72 270 LEU A C 1
ATOM 2150 O O . LEU A 1 270 ? -41.175 16.976 7.270 1.00 32.72 270 LEU A O 1
ATOM 2154 N N . SER A 1 271 ? -40.931 15.786 5.393 1.00 30.58 271 SER A N 1
ATOM 2155 C CA . SER A 1 271 ? -41.277 14.490 6.012 1.00 30.58 271 SER A CA 1
ATOM 2156 C C . SER A 1 271 ? -40.046 13.707 6.481 1.00 30.58 271 SER A C 1
ATOM 2158 O O . SER A 1 271 ? -39.969 13.329 7.645 1.00 30.58 271 SER A O 1
ATOM 2160 N N . PHE A 1 272 ? -39.038 13.541 5.620 1.00 34.78 272 PHE A N 1
ATOM 2161 C CA . PHE A 1 272 ? -37.850 12.723 5.918 1.00 34.78 272 PHE A CA 1
ATOM 2162 C C . PHE A 1 272 ? -36.977 13.287 7.058 1.00 34.78 272 PHE A C 1
ATOM 2164 O O . PHE A 1 272 ? -36.278 12.547 7.743 1.00 34.78 272 PHE A O 1
ATOM 2171 N N . CYS A 1 273 ? -37.049 14.597 7.319 1.00 33.25 273 CYS A N 1
ATOM 2172 C CA . CYS A 1 273 ? -36.364 15.215 8.457 1.00 33.25 273 CYS A CA 1
ATOM 2173 C C . CYS A 1 273 ? -36.960 14.821 9.821 1.00 33.25 273 CYS A C 1
ATOM 2175 O O . CYS A 1 273 ? -36.239 14.902 10.810 1.00 33.25 273 CYS A O 1
ATOM 2177 N N . ARG A 1 274 ? -38.226 14.375 9.892 1.00 34.41 274 ARG A N 1
ATOM 2178 C CA . ARG A 1 274 ? -38.849 13.930 11.155 1.00 34.41 274 ARG A CA 1
ATOM 2179 C C . ARG A 1 274 ? -38.372 12.539 11.575 1.00 34.41 274 ARG A C 1
ATOM 2181 O O . ARG A 1 274 ? -38.004 12.346 12.727 1.00 34.41 274 ARG A O 1
ATOM 2188 N N . GLU A 1 275 ? -38.296 11.595 10.640 1.00 38.59 275 GLU A N 1
ATOM 2189 C CA . GLU A 1 275 ? -37.859 10.212 10.916 1.00 38.59 275 GLU A CA 1
ATOM 2190 C C . GLU A 1 275 ? -36.369 10.124 11.304 1.00 38.59 275 GLU A C 1
ATOM 2192 O O . GLU A 1 275 ? -35.973 9.281 12.109 1.00 38.59 275 GLU A O 1
ATOM 2197 N N . LEU A 1 276 ? -35.538 11.030 10.776 1.00 37.31 276 LEU A N 1
ATOM 2198 C CA . LEU A 1 276 ? -34.106 11.116 11.090 1.00 37.31 276 LEU A CA 1
ATOM 2199 C C . LEU A 1 276 ? -33.803 11.771 12.446 1.00 37.31 276 LEU A C 1
ATOM 2201 O O . LEU A 1 276 ? -32.762 11.487 13.030 1.00 37.31 276 LEU A O 1
ATOM 2205 N N . TRP A 1 277 ? -34.692 12.630 12.950 1.00 37.97 277 TRP A N 1
ATOM 2206 C CA . TRP A 1 277 ? -34.593 13.183 14.305 1.00 37.97 277 TRP A CA 1
ATOM 2207 C C . TRP A 1 277 ? -35.134 12.200 15.358 1.00 37.97 277 TRP A C 1
ATOM 2209 O O . TRP A 1 277 ? -34.532 12.038 16.414 1.00 37.97 277 TRP A O 1
ATOM 2219 N N . ALA A 1 278 ? -36.198 11.454 15.044 1.00 39.81 278 ALA A N 1
ATOM 2220 C CA . ALA A 1 278 ? -36.911 10.600 15.998 1.00 39.81 278 ALA A CA 1
ATOM 2221 C C . ALA A 1 278 ? -36.111 9.434 16.634 1.00 39.81 278 ALA A C 1
ATOM 2223 O O . ALA A 1 278 ? -36.573 8.878 17.623 1.00 39.81 278 ALA A O 1
ATOM 2224 N N . SER A 1 279 ? -34.952 9.033 16.090 1.00 45.28 279 SER A N 1
ATOM 2225 C CA . SER A 1 279 ? -34.292 7.759 16.449 1.00 45.28 279 SER A CA 1
ATOM 2226 C C . SER A 1 279 ? -33.044 7.855 17.342 1.00 45.28 279 SER A C 1
ATOM 2228 O O . SER A 1 279 ? -32.582 6.810 17.808 1.00 45.28 279 SER A O 1
ATOM 2230 N N . LEU A 1 280 ? -32.441 9.039 17.523 1.00 47.22 280 LEU A N 1
ATOM 2231 C CA . LEU A 1 280 ? -31.111 9.172 18.158 1.00 47.22 280 LEU A CA 1
ATOM 2232 C C . LEU A 1 280 ? -31.031 10.233 19.266 1.00 47.22 280 LEU A C 1
ATOM 2234 O O . LEU A 1 280 ? -30.381 9.987 20.274 1.00 47.22 280 LEU A O 1
ATOM 2238 N N . LEU A 1 281 ? -31.751 11.347 19.131 1.00 50.69 281 LEU A N 1
ATOM 2239 C CA . LEU A 1 281 ? -32.389 12.024 20.262 1.00 50.69 281 LEU A CA 1
ATOM 2240 C C . LEU A 1 281 ? -33.778 12.417 19.787 1.00 50.69 281 LEU A C 1
ATOM 2242 O O . LEU A 1 281 ? -33.940 13.361 19.016 1.00 50.69 281 LEU A O 1
ATOM 2246 N N . SER A 1 282 ? -34.755 11.644 20.223 1.00 45.81 282 SER A N 1
ATOM 2247 C CA . SER A 1 282 ? -36.164 11.873 19.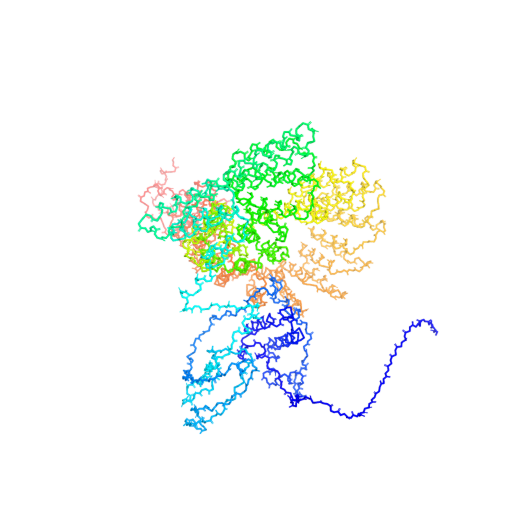972 1.00 45.81 282 SER A CA 1
ATOM 2248 C C . SER A 1 282 ? -36.606 13.268 20.437 1.00 45.81 282 SER A C 1
ATOM 2250 O O . SER A 1 282 ? -36.197 13.744 21.496 1.00 45.81 282 SER A O 1
ATOM 2252 N N . GLU A 1 283 ? -37.510 13.902 19.679 1.00 49.72 283 GLU A N 1
ATOM 2253 C CA . GLU A 1 283 ? -38.349 14.985 20.229 1.00 49.72 283 GLU A CA 1
ATOM 2254 C C . GLU A 1 283 ? -39.227 14.440 21.376 1.00 49.72 283 GLU A C 1
ATOM 2256 O O . GLU A 1 283 ? -39.523 15.150 22.325 1.00 49.72 283 GLU A O 1
ATOM 2261 N N . ASP A 1 284 ? -39.550 13.142 21.339 1.00 65.50 284 ASP A N 1
ATOM 2262 C CA . ASP A 1 284 ? -40.111 12.356 22.443 1.00 65.50 284 ASP A CA 1
ATOM 2263 C C . ASP A 1 284 ? -39.026 12.031 23.497 1.00 65.50 284 ASP A C 1
ATOM 2265 O O . ASP A 1 284 ? -38.454 10.935 23.531 1.00 65.50 284 ASP A O 1
ATOM 2269 N N . LEU A 1 285 ? -38.698 13.008 24.347 1.00 75.06 285 LEU A N 1
ATOM 2270 C CA . LEU A 1 285 ? -37.715 12.858 25.431 1.00 75.06 285 LEU A CA 1
ATOM 2271 C C . LEU A 1 285 ? -38.069 11.741 26.436 1.00 75.06 285 LEU A C 1
ATOM 2273 O O . LEU A 1 285 ? -37.161 11.192 27.069 1.00 75.06 285 LEU A O 1
ATOM 2277 N N . ASP A 1 286 ? -39.349 11.373 26.561 1.00 77.44 286 ASP A N 1
ATOM 2278 C CA . ASP A 1 286 ? -39.806 10.246 27.381 1.00 77.44 286 ASP A CA 1
ATOM 2279 C C . ASP A 1 286 ? -39.196 8.930 26.882 1.00 77.44 286 ASP A C 1
ATOM 2281 O O . ASP A 1 286 ? -38.549 8.219 27.658 1.00 77.44 286 ASP A O 1
ATOM 2285 N N . SER A 1 287 ? -39.314 8.644 25.580 1.00 78.94 287 SER A N 1
ATOM 2286 C CA . SER A 1 287 ? -38.780 7.420 24.962 1.00 78.94 287 SER A CA 1
ATOM 2287 C C . SER A 1 287 ? -37.256 7.274 25.100 1.00 78.94 287 SER A C 1
ATOM 2289 O O . SER A 1 287 ? -36.764 6.165 25.316 1.00 78.94 287 SER A O 1
ATOM 2291 N N . TYR A 1 288 ? -36.509 8.384 25.051 1.00 78.00 288 TYR A N 1
ATOM 2292 C CA . TYR A 1 288 ? -35.063 8.411 25.299 1.00 78.00 288 TYR A CA 1
ATOM 2293 C C . TYR A 1 288 ? -34.744 8.205 26.786 1.00 78.00 288 TYR A C 1
ATOM 2295 O O . TYR A 1 288 ? -33.891 7.388 27.131 1.00 78.00 288 TYR A O 1
ATOM 2303 N N . SER A 1 289 ? -35.459 8.885 27.689 1.00 81.56 289 SER A N 1
ATOM 2304 C CA . SER A 1 289 ? -35.248 8.736 29.135 1.00 81.56 289 SER A CA 1
ATOM 2305 C C . SER A 1 289 ? -35.547 7.311 29.633 1.00 81.56 289 SER A C 1
ATOM 2307 O O . SER A 1 289 ? -34.827 6.796 30.489 1.00 81.56 289 SER A O 1
ATOM 2309 N N . GLY A 1 290 ? -36.541 6.641 29.037 1.00 81.81 290 GLY A N 1
ATOM 2310 C CA . GLY A 1 290 ? -36.963 5.279 29.373 1.00 81.81 290 GLY A CA 1
ATOM 2311 C C . GLY A 1 290 ? -35.958 4.173 29.030 1.00 81.81 290 GLY A C 1
ATOM 2312 O O . GLY A 1 290 ? -36.142 3.039 29.469 1.00 81.81 290 GLY A O 1
ATOM 2313 N N . GLN A 1 291 ? -34.886 4.478 28.289 1.00 81.69 291 GLN A N 1
ATOM 2314 C CA . GLN A 1 291 ? -33.801 3.527 28.008 1.00 81.69 291 GLN A CA 1
ATOM 2315 C C . GLN A 1 291 ? -32.847 3.327 29.195 1.00 81.69 291 GLN A C 1
ATOM 2317 O O . GLN A 1 291 ? -32.068 2.369 29.218 1.00 81.69 291 GLN A O 1
ATOM 2322 N N . TYR A 1 292 ? -32.882 4.242 30.165 1.00 85.06 292 TYR A N 1
ATOM 2323 C CA . TYR A 1 292 ? -31.905 4.339 31.240 1.00 85.06 292 TYR A CA 1
ATOM 2324 C C . TYR A 1 292 ? -32.527 4.049 32.606 1.00 85.06 292 TYR A C 1
ATOM 2326 O O . TYR A 1 292 ? -33.739 4.128 32.808 1.00 85.06 292 TYR A O 1
ATOM 2334 N N . GLY A 1 293 ? -31.673 3.735 33.580 1.00 83.88 293 GLY A N 1
ATOM 2335 C CA . GLY A 1 293 ? -32.072 3.785 34.985 1.00 83.88 293 GLY A CA 1
ATOM 2336 C C . GLY A 1 293 ? -32.462 5.214 35.391 1.00 83.88 293 GLY A C 1
ATOM 2337 O O . GLY A 1 293 ? -32.068 6.189 34.747 1.00 83.88 293 GLY A O 1
ATOM 2338 N N . THR A 1 294 ? -33.246 5.356 36.463 1.00 83.19 294 THR A N 1
ATOM 2339 C CA . THR A 1 294 ? -33.812 6.654 36.883 1.00 83.19 294 THR A CA 1
ATOM 2340 C C . THR A 1 294 ? -32.758 7.743 37.088 1.00 83.19 294 THR A C 1
ATOM 2342 O O . THR A 1 294 ? -33.019 8.907 36.789 1.00 83.19 294 THR A O 1
ATOM 2345 N N . HIS A 1 295 ? -31.554 7.385 37.538 1.00 83.31 295 HIS A N 1
ATOM 2346 C CA . HIS A 1 295 ? -30.482 8.342 37.810 1.00 83.31 295 HIS A CA 1
ATOM 2347 C C . HIS A 1 295 ? -29.719 8.703 36.530 1.00 83.31 295 HIS A C 1
ATOM 2349 O O . HIS A 1 295 ? -29.422 9.877 36.306 1.00 83.31 295 HIS A O 1
ATOM 2355 N N . GLY A 1 296 ? -29.470 7.723 35.654 1.00 83.81 296 GLY A N 1
ATOM 2356 C CA . GLY A 1 296 ? -28.900 7.951 34.323 1.00 83.81 296 GLY A CA 1
ATOM 2357 C C . GLY A 1 296 ? -29.803 8.800 33.424 1.00 83.81 296 GLY A C 1
ATOM 2358 O O . GLY A 1 296 ? -29.306 9.667 32.703 1.00 83.81 296 GLY A O 1
ATOM 2359 N N . ALA A 1 297 ? -31.122 8.604 33.517 1.00 87.19 297 ALA A N 1
ATOM 2360 C CA . ALA A 1 297 ? -32.135 9.404 32.833 1.00 87.19 297 ALA A CA 1
ATOM 2361 C C . ALA A 1 297 ? -32.133 10.863 33.320 1.00 87.19 297 ALA A C 1
ATOM 2363 O O . ALA A 1 297 ? -32.007 11.781 32.509 1.00 87.19 297 ALA A O 1
ATOM 2364 N N . ILE A 1 298 ? -32.178 11.087 34.642 1.00 88.38 298 ILE A N 1
ATOM 2365 C CA . ILE A 1 298 ? -32.088 12.428 35.248 1.00 88.38 298 ILE A CA 1
ATOM 2366 C C . ILE A 1 298 ? -30.797 13.141 34.815 1.00 88.38 298 ILE A C 1
ATOM 2368 O O . ILE A 1 298 ? -30.856 14.279 34.349 1.00 88.38 298 ILE A O 1
ATOM 2372 N N . GLN A 1 299 ? -29.639 12.472 34.888 1.00 86.94 299 GLN A N 1
ATOM 2373 C CA . GLN A 1 299 ? -28.351 13.061 34.497 1.00 86.94 299 GLN A CA 1
ATOM 2374 C C . GLN A 1 299 ? -28.321 13.469 33.009 1.00 86.94 299 GLN A C 1
ATOM 2376 O O . GLN A 1 299 ? -27.742 14.505 32.661 1.00 86.94 299 GLN A O 1
ATOM 2381 N N . ARG A 1 300 ? -28.947 12.672 32.130 1.00 88.69 300 ARG A N 1
ATOM 2382 C CA . ARG A 1 300 ? -29.069 12.950 30.690 1.00 88.69 300 ARG A CA 1
ATOM 2383 C C . ARG A 1 300 ? -30.017 14.118 30.409 1.00 88.69 300 ARG A C 1
ATOM 2385 O O . ARG A 1 300 ? -29.623 15.038 29.695 1.00 88.69 300 ARG A O 1
ATOM 2392 N N . LEU A 1 301 ? -31.205 14.147 31.016 1.00 88.38 301 LEU A N 1
ATOM 2393 C CA . LEU A 1 301 ? -32.168 15.247 30.851 1.00 88.38 301 LEU A CA 1
ATOM 2394 C C . LEU A 1 301 ? -31.627 16.580 31.385 1.00 88.38 301 LEU A C 1
ATOM 2396 O O . LEU A 1 301 ? -31.708 17.596 30.692 1.00 88.38 301 LEU A O 1
ATOM 2400 N N . GLN A 1 302 ? -30.993 16.578 32.564 1.00 88.06 302 GLN A N 1
ATOM 2401 C CA . GLN A 1 302 ? -30.307 17.761 33.094 1.00 88.06 302 GLN A CA 1
ATOM 2402 C C . GLN A 1 302 ? -29.219 18.254 32.132 1.00 88.06 302 GLN A C 1
ATOM 2404 O O . GLN A 1 302 ? -29.092 19.455 31.903 1.00 88.06 302 GLN A O 1
ATOM 2409 N N . PHE A 1 303 ? -28.457 17.349 31.512 1.00 87.94 303 PHE A N 1
ATOM 2410 C CA . PHE A 1 303 ? -27.433 17.748 30.552 1.00 87.94 303 PHE A CA 1
ATOM 2411 C C . PHE A 1 303 ? -28.005 18.392 29.295 1.00 87.94 303 PHE A C 1
ATOM 2413 O O . PHE A 1 303 ? -27.548 19.471 28.916 1.00 87.94 303 PHE A O 1
ATOM 2420 N N . ILE A 1 304 ? -29.026 17.770 28.701 1.00 87.44 304 ILE A N 1
ATOM 2421 C CA . ILE A 1 304 ? -29.759 18.310 27.552 1.00 87.44 304 ILE A CA 1
ATOM 2422 C C . ILE A 1 304 ? -30.268 19.715 27.897 1.00 87.44 304 ILE A C 1
ATOM 2424 O O . ILE A 1 304 ? -30.018 20.658 27.145 1.00 87.44 304 ILE A O 1
ATOM 2428 N N . ALA A 1 305 ? -30.859 19.905 29.079 1.00 85.69 305 ALA A N 1
ATOM 2429 C CA . ALA A 1 305 ? -31.295 21.217 29.550 1.00 85.69 305 ALA A CA 1
ATOM 2430 C C . ALA A 1 305 ? -30.146 22.244 29.689 1.00 85.69 305 ALA A C 1
ATOM 2432 O O . ALA A 1 305 ? -30.368 23.435 29.473 1.00 85.69 305 ALA A O 1
ATOM 2433 N N . THR A 1 306 ? -28.914 21.828 30.012 1.00 86.38 306 THR A N 1
ATOM 2434 C CA . THR A 1 306 ? -27.753 22.746 30.068 1.00 86.38 306 THR A CA 1
ATOM 2435 C C . THR A 1 306 ? -27.110 23.058 28.715 1.00 86.38 306 THR A C 1
ATOM 2437 O O . THR A 1 306 ? -26.639 24.178 28.536 1.00 86.38 306 THR A O 1
ATOM 2440 N N . GLN A 1 307 ? -27.056 22.103 27.779 1.00 84.31 307 GLN A N 1
ATOM 2441 C CA . GLN A 1 307 ? -26.351 22.272 26.496 1.00 84.31 307 GLN A CA 1
ATOM 2442 C C . GLN A 1 307 ? -27.238 22.820 25.376 1.00 84.31 307 GLN A C 1
ATOM 2444 O O . GLN A 1 307 ? -26.741 23.437 24.433 1.00 84.31 307 GLN A O 1
ATOM 2449 N N . THR A 1 308 ? -28.550 22.584 25.439 1.00 82.62 308 THR A N 1
ATOM 2450 C CA . THR A 1 308 ? -29.464 23.014 24.378 1.00 82.62 308 THR A CA 1
ATOM 2451 C C . THR A 1 308 ? -29.652 24.530 24.367 1.00 82.62 308 THR A C 1
ATOM 2453 O O . THR A 1 308 ? -29.957 25.161 25.375 1.00 82.62 308 THR A O 1
ATOM 2456 N N . GLN A 1 309 ? -29.557 25.117 23.173 1.00 80.00 309 GLN A N 1
ATOM 2457 C CA . GLN A 1 309 ? -29.972 26.504 22.920 1.00 80.00 309 GLN A CA 1
ATOM 2458 C C . GLN A 1 309 ? -31.493 26.621 22.673 1.00 80.00 309 GLN A C 1
ATOM 2460 O O . GLN A 1 309 ? -32.045 27.718 22.637 1.00 80.00 309 GLN A O 1
ATOM 2465 N N . LYS A 1 310 ? -32.190 25.487 22.491 1.00 80.69 310 LYS A N 1
ATOM 2466 C CA . LYS A 1 310 ? -33.628 25.408 22.194 1.00 80.69 310 LYS A CA 1
ATOM 2467 C C . LYS A 1 310 ? -34.442 25.454 23.496 1.00 80.69 310 LYS A C 1
ATOM 2469 O O . LYS A 1 310 ? -34.586 24.441 24.173 1.00 80.69 310 LYS A O 1
ATOM 2474 N N . VAL A 1 311 ? -35.008 26.622 23.814 1.00 80.56 311 VAL A N 1
ATOM 2475 C CA . VAL A 1 311 ? -35.752 26.884 25.068 1.00 80.56 311 VAL A CA 1
ATOM 2476 C C . VAL A 1 311 ? -36.888 25.879 25.317 1.00 80.56 311 VAL A C 1
ATOM 2478 O O . VAL A 1 311 ? -37.021 25.386 26.432 1.00 80.56 311 VAL A O 1
ATOM 2481 N N . ASN A 1 312 ? -37.655 25.505 24.287 1.00 80.25 312 ASN A N 1
ATOM 2482 C CA . ASN A 1 312 ? -38.758 24.543 24.427 1.00 80.25 312 ASN A CA 1
ATOM 2483 C C . ASN A 1 312 ? -38.266 23.161 24.895 1.00 80.25 312 ASN A C 1
ATOM 2485 O O . ASN A 1 312 ? -38.798 22.615 25.857 1.00 80.25 312 ASN A O 1
ATOM 2489 N N . LEU A 1 313 ? -37.199 22.648 24.272 1.00 81.44 313 LEU A N 1
ATOM 2490 C CA . LEU A 1 313 ? -36.597 21.353 24.609 1.00 81.44 313 LEU A CA 1
ATOM 2491 C C . LEU A 1 313 ? -35.992 21.364 26.025 1.00 81.44 313 LEU A C 1
ATOM 2493 O O . LEU A 1 313 ? -36.062 20.373 26.746 1.00 81.44 313 LEU A O 1
ATOM 2497 N N . LYS A 1 314 ? -35.454 22.513 26.455 1.00 83.81 314 LYS A N 1
ATOM 2498 C CA . LYS A 1 314 ? -34.982 22.734 27.828 1.00 83.81 314 LYS A CA 1
ATOM 2499 C C . LYS A 1 314 ? -36.126 22.686 28.850 1.00 83.81 314 LYS A C 1
ATOM 2501 O O . LYS A 1 314 ? -35.978 22.041 29.883 1.00 83.81 314 LYS A O 1
ATOM 2506 N N . ILE A 1 315 ? -37.262 23.328 28.564 1.00 84.00 315 ILE A N 1
ATOM 2507 C CA . ILE A 1 315 ? -38.463 23.299 29.420 1.00 84.00 315 ILE A CA 1
ATOM 2508 C C . ILE A 1 315 ? -39.010 21.869 29.541 1.00 84.00 315 ILE A C 1
ATOM 2510 O O . ILE A 1 315 ? -39.330 21.425 30.641 1.00 84.00 315 ILE A O 1
ATOM 2514 N N . GLU A 1 316 ? -39.096 21.143 28.429 1.00 84.44 316 GLU A N 1
ATOM 2515 C CA . GLU A 1 316 ? -39.604 19.769 28.377 1.00 84.44 316 GLU A CA 1
ATOM 2516 C C . GLU A 1 316 ? -38.695 18.785 29.131 1.00 84.44 316 GLU A C 1
ATOM 2518 O O . GLU A 1 316 ? -39.166 18.058 30.007 1.00 84.44 316 GLU A O 1
ATOM 2523 N N . ALA A 1 317 ? -37.377 18.855 28.910 1.00 86.25 317 ALA A N 1
ATOM 2524 C CA . ALA A 1 317 ? -36.401 18.048 29.642 1.00 86.25 317 ALA A CA 1
ATOM 2525 C C . ALA A 1 317 ? -36.433 18.303 31.160 1.00 86.25 317 ALA A C 1
ATOM 2527 O O . ALA A 1 317 ? -36.317 17.361 31.943 1.00 86.25 317 ALA A O 1
ATOM 2528 N N . LEU A 1 318 ? -36.625 19.555 31.595 1.00 87.75 318 LEU A N 1
ATOM 2529 C CA . LEU A 1 318 ? -36.750 19.892 33.018 1.00 87.75 318 LEU A CA 1
ATOM 2530 C C . LEU A 1 318 ? -38.075 19.401 33.624 1.00 87.75 318 LEU A C 1
ATOM 2532 O O . LEU A 1 318 ? -38.071 18.943 34.765 1.00 87.75 318 LEU A O 1
ATOM 2536 N N . LYS A 1 319 ? -39.188 19.426 32.876 1.00 88.12 319 LYS A N 1
ATOM 2537 C CA . LYS A 1 319 ? -40.473 18.851 33.322 1.00 88.12 319 LYS A CA 1
ATOM 2538 C C . LYS A 1 319 ? -40.366 17.343 33.547 1.00 88.12 319 LYS A C 1
ATOM 2540 O O . LYS A 1 319 ? -40.659 16.875 34.644 1.00 88.12 319 LYS A O 1
ATOM 2545 N N . LEU A 1 320 ? -39.840 16.609 32.568 1.00 88.12 320 LEU A N 1
ATOM 2546 C CA . LEU A 1 320 ? -39.604 15.166 32.695 1.00 88.12 320 LEU A CA 1
ATOM 2547 C C . LEU A 1 320 ? -38.594 14.840 33.804 1.00 88.12 320 LEU A C 1
ATOM 2549 O O . LEU A 1 320 ? -38.756 13.864 34.537 1.00 88.12 320 LEU A O 1
ATOM 2553 N N . CYS A 1 321 ? -37.587 15.696 34.002 1.00 90.00 321 CYS A N 1
ATOM 2554 C CA . CYS A 1 321 ? -36.662 15.570 35.123 1.00 90.00 321 CYS A CA 1
ATOM 2555 C C . CYS A 1 321 ? -37.368 15.705 36.487 1.00 90.00 321 CYS A C 1
ATOM 2557 O O . CYS A 1 321 ? -37.028 14.953 37.398 1.00 90.00 321 CYS A O 1
ATOM 2559 N N . LEU A 1 322 ? -38.352 16.602 36.645 1.00 89.19 322 LEU A N 1
ATOM 2560 C CA . LEU A 1 322 ? -39.146 16.710 37.880 1.00 89.19 322 LEU A CA 1
ATOM 2561 C C . LEU A 1 322 ? -39.973 15.444 38.138 1.00 89.19 322 LEU A C 1
ATOM 2563 O O . LEU A 1 322 ? -39.960 14.925 39.257 1.00 89.19 322 LEU A O 1
ATOM 2567 N N . ASP A 1 323 ? -40.645 14.921 37.112 1.00 87.19 323 ASP A N 1
ATOM 2568 C CA . ASP A 1 323 ? -41.491 13.727 37.236 1.00 87.19 323 ASP A CA 1
ATOM 2569 C C . ASP A 1 323 ? -40.676 12.455 37.525 1.00 87.19 323 ASP A C 1
ATOM 2571 O O . ASP A 1 323 ? -41.114 11.594 38.295 1.00 87.19 323 ASP A O 1
ATOM 2575 N N . LEU A 1 324 ? -39.460 12.348 36.979 1.00 87.62 324 LEU A N 1
ATOM 2576 C CA . LEU A 1 324 ? -38.513 11.290 37.340 1.00 87.62 324 LEU A CA 1
ATOM 2577 C C . LEU A 1 324 ? -37.915 11.499 38.738 1.00 87.62 324 LEU A C 1
ATOM 2579 O O . LEU A 1 324 ? -37.784 10.528 39.482 1.00 87.62 324 LEU A O 1
ATOM 2583 N N . MET A 1 325 ? -37.611 12.737 39.143 1.00 87.81 325 MET A N 1
ATOM 2584 C CA . MET A 1 325 ? -37.094 13.032 40.486 1.00 87.81 325 MET A CA 1
ATOM 2585 C C . MET A 1 325 ? -38.079 12.657 41.596 1.00 87.81 325 MET A C 1
ATOM 2587 O O . MET A 1 325 ? -37.634 12.140 42.621 1.00 87.81 325 MET A O 1
ATOM 2591 N N . LYS A 1 326 ? -39.397 12.790 41.375 1.00 85.88 326 LYS A N 1
ATOM 2592 C CA . LYS A 1 326 ? -40.428 12.290 42.310 1.00 85.88 326 LYS A CA 1
ATOM 2593 C C . LYS A 1 326 ? -40.388 10.770 42.536 1.00 85.88 326 LYS A C 1
ATOM 2595 O O . LYS A 1 326 ? -40.934 10.288 43.525 1.00 85.88 326 LYS A O 1
ATOM 2600 N N . ARG A 1 327 ? -39.731 10.008 41.648 1.00 85.69 327 ARG A N 1
ATOM 2601 C CA . ARG A 1 327 ? -39.484 8.557 41.783 1.00 85.69 327 ARG A CA 1
ATOM 2602 C C . ARG A 1 327 ? -38.159 8.232 42.492 1.00 85.69 327 ARG A C 1
ATOM 2604 O O . ARG A 1 327 ? -37.827 7.059 42.637 1.00 85.69 327 ARG A O 1
ATOM 2611 N N . THR A 1 328 ? -37.391 9.244 42.899 1.00 84.75 328 THR A N 1
ATOM 2612 C CA . THR A 1 328 ? -36.104 9.119 43.612 1.00 84.75 328 THR A CA 1
ATOM 2613 C C . THR A 1 328 ? -36.202 9.699 45.023 1.00 84.75 328 THR A C 1
ATOM 2615 O O . THR A 1 328 ? -37.238 10.236 45.404 1.00 84.75 328 THR A O 1
ATOM 2618 N N . THR A 1 329 ? -35.125 9.635 45.808 1.00 84.69 329 THR A N 1
ATOM 2619 C CA . THR A 1 329 ? -35.055 10.283 47.128 1.00 84.69 329 THR A CA 1
ATOM 2620 C C . THR A 1 329 ? -34.335 11.640 47.107 1.00 84.69 329 THR A C 1
ATOM 2622 O O . THR A 1 329 ? -34.132 12.251 48.163 1.00 84.69 329 THR A O 1
ATOM 2625 N N . ASN A 1 330 ? -33.962 12.148 45.923 1.00 86.44 330 ASN A N 1
ATOM 2626 C CA . ASN A 1 330 ? -33.188 13.379 45.757 1.00 86.44 330 ASN A CA 1
ATOM 2627 C C . ASN A 1 330 ? -34.056 14.649 45.843 1.00 86.44 330 ASN A C 1
ATOM 2629 O O . ASN A 1 330 ? -34.351 15.319 44.848 1.00 86.44 330 ASN A O 1
ATOM 2633 N N . CYS A 1 331 ? -34.418 15.025 47.069 1.00 87.06 331 CYS A N 1
ATOM 2634 C CA . CYS A 1 331 ? -35.181 16.245 47.323 1.00 87.06 331 CYS A CA 1
ATOM 2635 C C . CYS A 1 331 ? -34.424 17.529 46.934 1.00 87.06 331 CYS A C 1
ATOM 2637 O O . CYS A 1 331 ? -35.059 18.495 46.524 1.00 87.06 331 CYS A O 1
ATOM 2639 N N . LYS A 1 332 ? -33.085 17.564 47.050 1.00 85.31 332 LYS A N 1
ATOM 2640 C CA . LYS A 1 332 ? -32.280 18.757 46.712 1.00 85.31 332 LYS A CA 1
ATOM 2641 C C . LYS A 1 332 ? -32.352 19.051 45.215 1.00 85.31 332 LYS A C 1
ATOM 2643 O O . LYS A 1 332 ? -32.771 20.140 44.829 1.00 85.31 332 LYS A O 1
ATOM 2648 N N . GLY A 1 333 ? -32.068 18.040 44.394 1.00 85.38 333 GLY A N 1
ATOM 2649 C CA . GLY A 1 333 ? -32.182 18.120 42.941 1.00 85.38 333 GLY A CA 1
ATOM 2650 C C . GLY A 1 333 ? -33.590 18.511 42.490 1.00 85.38 333 GLY A C 1
ATOM 2651 O O . GLY A 1 333 ? -33.717 19.350 41.604 1.00 85.38 333 GLY A O 1
ATOM 2652 N N . TYR A 1 334 ? -34.642 17.999 43.144 1.00 89.19 334 TYR A N 1
ATOM 2653 C CA . TYR A 1 334 ? -36.019 18.422 42.857 1.00 89.19 334 TYR A CA 1
ATOM 2654 C C . TYR A 1 334 ? -36.220 19.930 43.074 1.00 89.19 334 TYR A C 1
ATOM 2656 O O . TYR A 1 334 ? -36.789 20.601 42.213 1.00 89.19 334 TYR A O 1
ATOM 2664 N N . THR A 1 335 ? -35.712 20.490 44.181 1.00 88.31 335 THR A N 1
ATOM 2665 C CA . THR A 1 335 ? -35.793 21.943 44.424 1.00 88.31 335 THR A CA 1
ATOM 2666 C C . THR A 1 335 ? -34.982 22.762 43.417 1.00 88.31 335 THR 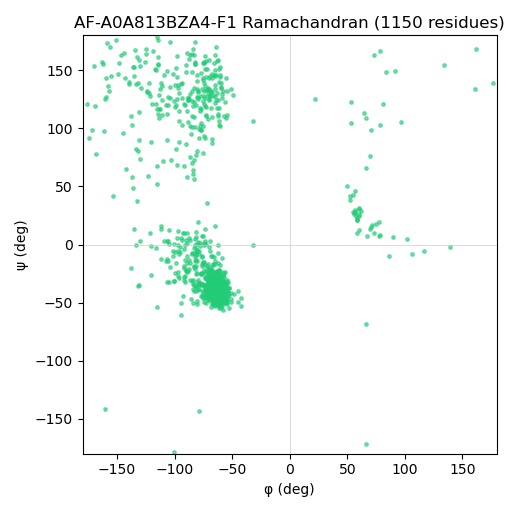A C 1
ATOM 2668 O O . THR A 1 335 ? -35.464 23.784 42.937 1.00 88.31 335 THR A O 1
ATOM 2671 N N . GLU A 1 336 ? -33.787 22.301 43.043 1.00 88.06 336 GLU A N 1
ATOM 2672 C CA . GLU A 1 336 ? -32.909 22.977 42.078 1.00 88.06 336 GLU A CA 1
ATOM 2673 C C . GLU A 1 336 ? -33.519 22.991 40.667 1.00 88.06 336 GLU A C 1
ATOM 2675 O O . GLU A 1 336 ? -33.559 24.037 40.020 1.00 88.06 336 GLU A O 1
ATOM 2680 N N . VAL A 1 337 ? -34.061 21.857 40.210 1.00 88.88 337 VAL A N 1
ATOM 2681 C CA . VAL A 1 337 ? -34.726 21.736 38.903 1.00 88.88 337 VAL A CA 1
ATOM 2682 C C . VAL A 1 337 ? -36.031 22.537 38.867 1.00 88.88 337 VAL A C 1
ATOM 2684 O O . VAL A 1 337 ? -36.320 23.167 37.850 1.00 88.88 337 VAL A O 1
ATOM 2687 N N . HIS A 1 338 ? -36.802 22.575 39.962 1.00 89.75 338 HIS A N 1
ATOM 2688 C CA . HIS A 1 338 ? -38.039 23.367 40.025 1.00 89.75 338 HIS A CA 1
ATOM 2689 C C . HIS A 1 338 ? -37.752 24.872 39.974 1.00 89.75 338 HIS A C 1
ATOM 2691 O O . HIS A 1 338 ? -38.369 25.584 39.183 1.00 89.75 338 HIS A O 1
ATOM 2697 N N . ASN A 1 339 ? -36.749 25.337 40.727 1.00 87.50 339 ASN A N 1
ATOM 2698 C CA . ASN A 1 339 ? -36.285 26.725 40.679 1.00 87.50 339 ASN A CA 1
ATOM 2699 C C . ASN A 1 339 ? -35.749 27.097 39.286 1.00 87.50 339 ASN A C 1
ATOM 2701 O O . ASN A 1 339 ? -36.169 28.107 38.726 1.00 87.50 339 ASN A O 1
ATOM 2705 N N . GLY A 1 340 ? -34.910 26.252 38.676 1.00 85.19 340 GLY A N 1
ATOM 2706 C CA . GLY A 1 340 ? -34.401 26.488 37.321 1.00 85.19 340 GLY A CA 1
ATOM 2707 C C . GLY A 1 340 ? -35.500 26.497 36.249 1.00 85.19 340 GLY A C 1
ATOM 2708 O O . GLY A 1 340 ? -35.412 27.249 35.283 1.00 85.19 340 GLY A O 1
ATOM 2709 N N . LEU A 1 341 ? -36.569 25.710 36.418 1.00 86.31 341 LEU A N 1
ATOM 2710 C CA . LEU A 1 341 ? -37.742 25.759 35.540 1.00 86.31 341 LEU A CA 1
ATOM 2711 C C . LEU A 1 341 ? -38.583 27.027 35.769 1.00 86.31 341 LEU A C 1
ATOM 2713 O O . LEU A 1 341 ? -39.118 27.578 34.809 1.00 86.31 341 LEU A O 1
ATOM 2717 N N . LYS A 1 342 ? -38.672 27.512 37.014 1.00 86.38 342 LYS A N 1
ATOM 2718 C CA . LYS A 1 342 ? -39.343 28.771 37.365 1.00 86.38 342 LYS A CA 1
ATOM 2719 C C . LYS A 1 342 ? -38.642 29.983 36.737 1.00 86.38 342 LYS A C 1
ATOM 2721 O O . LYS A 1 342 ? -39.322 30.795 36.120 1.00 86.38 342 LYS A O 1
ATOM 2726 N N . GLU A 1 343 ? -37.312 30.059 36.821 1.00 85.00 343 GLU A N 1
ATOM 2727 C CA . GLU A 1 343 ? -36.496 31.115 36.187 1.00 85.00 343 GLU A CA 1
ATOM 2728 C C . GLU A 1 343 ? -36.673 31.164 34.655 1.00 85.00 343 GLU A C 1
ATOM 2730 O O . GLU A 1 343 ? -36.637 32.230 34.048 1.00 85.00 343 GLU A O 1
ATOM 2735 N N . LEU A 1 344 ? -36.903 30.017 34.005 1.00 83.31 344 LEU A N 1
ATOM 2736 C CA . LEU A 1 344 ? -37.111 29.934 32.550 1.00 83.31 344 LEU A CA 1
ATOM 2737 C C . LEU A 1 344 ? -38.544 30.253 32.101 1.00 83.31 344 LEU A C 1
ATOM 2739 O O . LEU A 1 344 ? -38.776 30.428 30.904 1.00 83.31 344 LEU A O 1
ATOM 2743 N N . LEU A 1 345 ? -39.503 30.279 33.030 1.00 83.62 345 LEU A N 1
ATOM 2744 C CA . LEU A 1 345 ? -40.932 30.478 32.767 1.00 83.62 345 LEU A CA 1
ATOM 2745 C C . LEU A 1 345 ? -41.458 31.818 33.308 1.00 83.62 345 LEU A C 1
ATOM 2747 O O . LEU A 1 345 ? -42.675 31.998 33.398 1.00 83.62 345 LEU A O 1
ATOM 2751 N N . GLU A 1 346 ? -40.578 32.767 33.647 1.00 72.88 346 GLU A N 1
ATOM 2752 C CA . GLU A 1 346 ? -40.970 34.112 34.081 1.00 72.88 346 GLU A CA 1
ATOM 2753 C C . GLU A 1 346 ? -41.900 34.775 33.044 1.00 72.88 346 GLU A C 1
ATOM 2755 O O . GLU A 1 346 ? -41.509 35.078 31.917 1.00 72.88 346 GLU A O 1
ATOM 2760 N N . GLY A 1 347 ? -43.172 34.956 33.423 1.00 65.19 347 GLY A N 1
ATOM 2761 C CA . GLY A 1 347 ? -44.242 35.467 32.556 1.00 65.19 347 GLY A CA 1
ATOM 2762 C C . GLY A 1 347 ? -45.270 34.432 32.067 1.00 65.19 347 GLY A C 1
ATOM 2763 O O . GLY A 1 347 ? -46.285 34.835 31.502 1.00 65.19 347 GLY A O 1
ATOM 2764 N N . ASN A 1 348 ? -45.078 33.127 32.302 1.00 72.69 348 ASN A N 1
ATOM 2765 C CA . ASN A 1 348 ? -46.060 32.082 31.967 1.00 72.69 348 ASN A CA 1
ATOM 2766 C C . ASN A 1 348 ? -46.212 31.025 33.081 1.00 72.69 348 ASN A C 1
ATOM 2768 O O . ASN A 1 348 ? -46.033 29.823 32.870 1.00 72.69 348 ASN A O 1
ATOM 2772 N N . GLU A 1 349 ? -46.583 31.484 34.279 1.00 66.31 349 GLU A N 1
ATOM 2773 C CA . GLU A 1 349 ? -46.727 30.654 35.488 1.00 66.31 349 GLU A CA 1
ATOM 2774 C C . GLU A 1 349 ? -47.713 29.482 35.325 1.00 66.31 349 GLU A C 1
ATOM 2776 O O . GLU A 1 349 ? -47.564 28.456 35.984 1.00 66.31 349 GLU A O 1
ATOM 2781 N N . SER A 1 350 ? -48.672 29.582 34.395 1.00 69.44 350 SER A N 1
ATOM 2782 C CA . SER A 1 350 ? -49.638 28.513 34.092 1.00 69.44 350 SER A CA 1
ATOM 2783 C C . SER A 1 350 ? -48.999 27.212 33.582 1.00 69.44 350 SER A C 1
ATOM 2785 O O . SER A 1 350 ? -49.605 26.146 33.674 1.00 69.44 350 SER A O 1
ATOM 2787 N N . ALA A 1 351 ? -47.774 27.289 33.049 1.00 73.38 351 ALA A N 1
ATOM 2788 C CA . ALA A 1 351 ? -47.052 26.159 32.472 1.00 73.38 351 ALA A CA 1
ATOM 2789 C C . ALA A 1 351 ? -46.076 25.471 33.450 1.00 73.38 351 ALA A C 1
ATOM 2791 O O . ALA A 1 351 ? -45.434 24.490 33.052 1.00 73.38 351 ALA A O 1
ATOM 2792 N N . LEU A 1 352 ? -45.940 25.973 34.685 1.00 82.31 352 LEU A N 1
ATOM 2793 C CA . LEU A 1 352 ? -45.043 25.451 35.722 1.00 82.31 352 LEU A CA 1
ATOM 2794 C C . LEU A 1 352 ? -45.751 24.359 36.557 1.00 82.31 352 LEU A C 1
ATOM 2796 O O . LEU A 1 352 ? -46.817 24.625 37.114 1.00 82.31 352 LEU A O 1
ATOM 2800 N N . PRO A 1 353 ? -45.184 23.143 36.705 1.00 83.50 353 PRO A N 1
ATOM 2801 C CA . PRO A 1 353 ? -45.740 22.127 37.600 1.00 83.50 353 PRO A CA 1
ATOM 2802 C C . PRO A 1 353 ? -45.772 22.600 39.067 1.00 83.50 353 PRO A C 1
ATOM 2804 O O . PRO A 1 353 ? -44.834 23.274 39.508 1.00 83.50 353 PRO A O 1
ATOM 2807 N N . PRO A 1 354 ? -46.797 22.239 39.862 1.00 84.12 354 PRO A N 1
ATOM 2808 C CA . PRO A 1 354 ? -46.890 22.657 41.258 1.00 84.12 354 PRO A CA 1
ATOM 2809 C C . PRO A 1 354 ? -45.750 22.071 42.105 1.00 84.12 354 PRO A C 1
ATOM 2811 O O . PRO A 1 354 ? -45.410 20.889 42.000 1.00 84.12 354 PRO A O 1
ATOM 2814 N N . TYR A 1 355 ? -45.170 22.902 42.975 1.00 87.56 355 TYR A N 1
ATOM 2815 C CA . TYR A 1 355 ? -44.134 22.472 43.912 1.00 87.56 355 TYR A CA 1
ATOM 2816 C C . TYR A 1 355 ? -44.728 21.576 45.008 1.00 87.56 355 TYR A C 1
ATOM 2818 O O . TYR A 1 355 ? -45.711 21.931 45.655 1.00 87.56 355 TYR A O 1
ATOM 2826 N N . ASP A 1 356 ? -44.117 20.413 45.231 1.00 88.12 356 ASP A N 1
ATOM 2827 C CA . ASP A 1 356 ? -44.657 19.350 46.082 1.00 88.12 356 ASP A CA 1
ATOM 2828 C C . ASP A 1 356 ? -43.945 19.325 47.438 1.00 88.12 356 ASP A C 1
ATOM 2830 O O . ASP A 1 356 ? -43.089 18.484 47.721 1.00 88.12 356 ASP A O 1
ATOM 2834 N N . GLN A 1 357 ? -44.258 20.322 48.267 1.00 88.94 357 GLN A N 1
ATOM 2835 C CA . GLN A 1 357 ? -43.612 20.497 49.568 1.00 88.94 357 GLN A CA 1
ATOM 2836 C C . GLN A 1 357 ? -43.871 19.312 50.513 1.00 88.94 357 GLN A C 1
ATOM 2838 O O . GLN A 1 357 ? -42.973 18.909 51.252 1.00 88.94 357 GLN A O 1
ATOM 2843 N N . VAL A 1 358 ? -45.066 18.713 50.447 1.00 90.25 358 VAL A N 1
ATOM 2844 C CA . VAL A 1 358 ? -45.455 17.569 51.288 1.00 90.25 358 VAL A CA 1
ATOM 2845 C C . VAL A 1 358 ? -44.592 16.348 50.975 1.00 90.25 358 VAL A C 1
ATOM 2847 O O . VAL A 1 358 ? -44.065 15.720 51.896 1.00 90.25 358 VAL A O 1
ATOM 2850 N N . TRP A 1 359 ? -44.389 16.034 49.689 1.00 90.94 359 TRP A N 1
ATOM 2851 C CA . TRP A 1 359 ? -43.478 14.965 49.281 1.00 90.94 359 TRP A CA 1
ATOM 2852 C C . TRP A 1 359 ? -42.027 15.255 49.691 1.00 90.94 359 TRP A C 1
ATOM 2854 O O . TRP A 1 359 ? -41.357 14.353 50.200 1.00 90.94 359 TRP A O 1
ATOM 2864 N N . VAL A 1 360 ? -41.546 16.497 49.535 1.00 89.81 360 VAL A N 1
ATOM 2865 C CA . VAL A 1 360 ? -40.177 16.882 49.927 1.00 89.81 360 VAL A CA 1
ATOM 2866 C C . VAL A 1 360 ? -39.938 16.654 51.422 1.00 89.81 360 VAL A C 1
ATOM 2868 O O . VAL A 1 360 ? -38.960 15.996 51.781 1.00 89.81 360 VAL A O 1
ATOM 2871 N N . GLU A 1 361 ? -40.821 17.151 52.291 1.00 89.69 361 GLU A N 1
ATOM 2872 C CA . GLU A 1 361 ? -40.680 17.031 53.749 1.00 89.69 361 GLU A CA 1
ATOM 2873 C C . GLU A 1 361 ? -40.806 15.573 54.224 1.00 89.69 361 GLU A C 1
ATOM 2875 O O . GLU A 1 361 ? -39.997 15.106 55.033 1.00 89.69 361 GLU A O 1
ATOM 2880 N N . ALA A 1 362 ? -41.767 14.817 53.677 1.00 90.00 362 ALA A N 1
ATOM 2881 C CA . ALA A 1 362 ? -41.939 13.399 53.988 1.00 90.00 362 ALA A CA 1
ATOM 2882 C C . ALA A 1 362 ? -40.716 12.563 53.564 1.00 90.00 362 ALA A C 1
ATOM 2884 O O . ALA A 1 362 ? -40.201 11.769 54.358 1.00 90.00 362 ALA A O 1
ATOM 2885 N N . THR A 1 363 ? -40.206 12.787 52.350 1.00 88.75 363 THR A N 1
ATOM 2886 C CA . THR A 1 363 ? -39.061 12.050 51.795 1.00 88.75 363 THR A CA 1
ATOM 2887 C C . THR A 1 363 ? -37.758 12.421 52.504 1.00 88.75 363 THR A C 1
ATOM 2889 O O . THR A 1 363 ? -36.971 11.534 52.828 1.00 88.75 363 THR A O 1
ATOM 2892 N N . GLN A 1 364 ? -37.542 13.696 52.860 1.00 87.88 364 GLN A N 1
ATOM 2893 C CA . GLN A 1 364 ? -36.397 14.102 53.691 1.00 87.88 364 GLN A CA 1
ATOM 2894 C C . GLN A 1 364 ? -36.422 13.433 55.073 1.00 87.88 364 GLN A C 1
ATOM 2896 O O . GLN A 1 364 ? -35.387 12.957 55.545 1.00 87.88 364 GLN A O 1
ATOM 2901 N N . LYS A 1 365 ? -37.598 13.337 55.706 1.00 89.50 365 LYS A N 1
ATOM 2902 C CA . LYS A 1 365 ? -37.754 12.646 56.993 1.00 89.50 365 LYS A CA 1
ATOM 2903 C C . LYS A 1 365 ? -37.486 11.142 56.873 1.00 89.50 365 LYS A C 1
ATOM 2905 O O . LYS A 1 365 ? -36.770 10.588 57.704 1.00 89.50 365 LYS A O 1
ATOM 2910 N N . GLN A 1 366 ? -38.010 10.490 55.834 1.00 88.69 366 GLN A N 1
ATOM 2911 C CA . GLN A 1 366 ? -37.759 9.071 55.559 1.00 88.69 366 GLN A CA 1
ATOM 2912 C C . GLN A 1 366 ? -36.273 8.797 55.272 1.00 88.69 366 GLN A C 1
ATOM 2914 O O . GLN A 1 366 ? -35.716 7.838 55.803 1.00 88.69 366 GLN A O 1
ATOM 2919 N N . ASN A 1 367 ? -35.615 9.671 54.507 1.00 87.81 367 ASN A N 1
ATOM 2920 C CA . ASN A 1 367 ? -34.176 9.627 54.241 1.00 87.81 367 ASN A CA 1
ATOM 2921 C C . ASN A 1 367 ? -33.333 9.702 55.520 1.00 87.81 367 ASN A C 1
ATOM 2923 O O . ASN A 1 367 ? -32.358 8.962 55.644 1.00 87.81 367 ASN A O 1
ATOM 2927 N N . GLY A 1 368 ? -33.713 10.568 56.467 1.00 88.44 368 GLY A N 1
ATOM 2928 C CA . GLY A 1 368 ? -33.080 10.643 57.786 1.00 88.44 368 GLY A CA 1
ATOM 2929 C C . GLY A 1 368 ? -33.208 9.325 58.552 1.00 88.44 368 GLY A C 1
ATOM 2930 O O . GLY A 1 368 ? -32.200 8.744 58.937 1.00 88.44 368 GLY A O 1
ATOM 2931 N N . ILE A 1 369 ? -34.431 8.795 58.665 1.00 91.81 369 ILE A N 1
ATOM 2932 C CA . ILE A 1 369 ? -34.711 7.531 59.370 1.00 91.81 369 ILE A CA 1
ATOM 2933 C C . ILE A 1 369 ? -33.932 6.352 58.762 1.00 91.81 369 ILE A C 1
ATOM 2935 O O . ILE A 1 369 ? -33.344 5.564 59.498 1.00 91.81 369 ILE A O 1
ATOM 2939 N N . LEU A 1 370 ? -33.900 6.230 57.429 1.00 88.69 370 LEU A N 1
ATOM 2940 C CA . LEU A 1 370 ? -33.153 5.168 56.743 1.00 88.69 370 LEU A CA 1
ATOM 2941 C C . LEU A 1 370 ? -31.640 5.301 56.944 1.00 88.69 370 LEU A C 1
ATOM 2943 O O . LEU A 1 370 ? -30.954 4.295 57.115 1.00 88.69 370 LEU A O 1
ATOM 2947 N N . LYS A 1 371 ? -31.116 6.532 56.956 1.00 89.19 371 LYS A N 1
ATOM 2948 C CA . LYS A 1 371 ? -29.702 6.774 57.243 1.00 89.19 371 LYS A CA 1
ATOM 2949 C C . LYS A 1 371 ? -29.358 6.389 58.682 1.00 89.19 371 LYS A C 1
ATOM 2951 O O . LYS A 1 371 ? -28.393 5.657 58.882 1.00 89.19 371 LYS A O 1
ATOM 2956 N N . ASP A 1 372 ? -30.154 6.830 59.654 1.00 92.00 372 ASP A N 1
ATOM 2957 C CA . ASP A 1 372 ? -29.949 6.514 61.071 1.00 92.00 372 ASP A CA 1
ATOM 2958 C C . ASP A 1 372 ? -30.013 4.997 61.319 1.00 92.00 372 ASP A C 1
ATOM 2960 O O . ASP A 1 372 ? -29.195 4.464 62.069 1.00 92.00 372 ASP A O 1
ATOM 2964 N N . LEU A 1 373 ? -30.931 4.289 60.646 1.00 93.38 373 LEU A N 1
ATOM 2965 C CA . LEU A 1 373 ? -31.032 2.827 60.679 1.00 93.38 373 LEU A CA 1
ATOM 2966 C C . LEU A 1 373 ? -29.757 2.159 60.141 1.00 93.38 373 LEU A C 1
ATOM 2968 O O . LEU A 1 373 ? -29.127 1.382 60.855 1.00 93.38 373 LEU A O 1
ATOM 2972 N N . TYR A 1 374 ? -29.316 2.503 58.927 1.00 91.19 374 TYR A N 1
ATOM 2973 C CA . TYR A 1 374 ? -28.107 1.905 58.349 1.00 91.19 374 TYR A CA 1
ATOM 2974 C C . TYR A 1 374 ? -26.819 2.294 59.102 1.00 91.19 374 TYR A C 1
ATOM 2976 O O . TYR A 1 374 ? -25.862 1.517 59.125 1.00 91.19 374 TYR A O 1
ATOM 2984 N N . GLU A 1 375 ? -26.763 3.463 59.752 1.00 91.38 375 GLU A N 1
ATOM 2985 C CA . GLU A 1 375 ? -25.651 3.825 60.643 1.00 91.38 375 GLU A CA 1
ATOM 2986 C C . GLU A 1 375 ? -25.685 3.032 61.966 1.00 91.38 375 GLU A C 1
ATOM 2988 O O . GLU A 1 375 ? -24.623 2.643 62.465 1.00 91.38 375 GLU A O 1
ATOM 2993 N N . GLN A 1 376 ? -26.868 2.705 62.501 1.00 91.94 376 GLN A N 1
ATOM 2994 C CA . GLN A 1 376 ? -27.017 1.772 63.626 1.00 91.94 376 GLN A CA 1
ATOM 2995 C C . GLN A 1 376 ? -26.593 0.348 63.237 1.00 91.94 376 GLN A C 1
ATOM 2997 O O . GLN A 1 376 ? -25.766 -0.240 63.939 1.00 91.94 376 GLN A O 1
ATOM 3002 N N . ASP A 1 377 ? -27.063 -0.172 62.102 1.00 89.94 377 ASP A N 1
ATOM 3003 C CA . ASP A 1 377 ? -26.688 -1.494 61.581 1.00 89.94 377 ASP A CA 1
ATOM 3004 C C . ASP A 1 377 ? -25.178 -1.585 61.317 1.00 89.94 377 ASP A C 1
ATOM 3006 O O . ASP A 1 377 ? -24.530 -2.572 61.670 1.00 89.94 377 ASP A O 1
ATOM 3010 N N . LEU A 1 378 ? -24.569 -0.526 60.770 1.00 90.44 378 LEU A N 1
ATOM 3011 C CA . LEU A 1 378 ? -23.118 -0.428 60.601 1.00 90.44 378 LEU A CA 1
ATOM 3012 C C . LEU A 1 378 ? -22.372 -0.493 61.945 1.00 90.44 378 LEU A C 1
ATOM 3014 O O . LEU A 1 378 ? -21.297 -1.094 62.026 1.00 90.44 378 LEU A O 1
ATOM 3018 N N . ASN A 1 379 ? -22.903 0.124 63.002 1.00 90.19 379 ASN A N 1
ATOM 3019 C CA . ASN A 1 379 ? -22.291 0.081 64.330 1.00 90.19 379 ASN A CA 1
ATOM 3020 C C . ASN A 1 379 ? -22.457 -1.298 64.994 1.00 90.19 379 ASN A C 1
ATOM 3022 O O . ASN A 1 379 ? -21.503 -1.788 65.603 1.00 90.19 379 ASN A O 1
ATOM 3026 N N . GLN A 1 380 ? -23.592 -1.975 64.792 1.00 89.50 380 GLN A N 1
ATOM 3027 C CA . GLN A 1 380 ? -23.781 -3.375 65.194 1.00 89.50 380 GLN A CA 1
ATOM 3028 C C . GLN A 1 380 ? -22.832 -4.319 64.430 1.00 89.50 380 GLN A C 1
ATOM 3030 O O . GLN A 1 380 ? -22.175 -5.164 65.040 1.00 89.50 380 GLN A O 1
ATOM 3035 N N . ALA A 1 381 ? -22.671 -4.134 63.115 1.00 88.00 381 ALA A N 1
ATOM 3036 C CA . ALA A 1 381 ? -21.735 -4.902 62.291 1.00 88.00 381 ALA A CA 1
ATOM 3037 C C . ALA A 1 381 ? -20.264 -4.687 62.706 1.00 88.00 381 ALA A C 1
ATOM 3039 O O . ALA A 1 381 ? -19.470 -5.627 62.720 1.00 88.00 381 ALA A O 1
ATOM 3040 N N . LYS A 1 382 ? -19.890 -3.463 63.105 1.00 87.69 382 LYS A N 1
ATOM 3041 C CA . LYS A 1 382 ? -18.567 -3.180 63.692 1.00 87.69 382 LYS A CA 1
ATOM 3042 C C . LYS A 1 382 ? -18.373 -3.875 65.040 1.00 87.69 382 LYS A C 1
ATOM 3044 O O . LYS A 1 382 ? -17.288 -4.396 65.293 1.00 87.69 382 LYS A O 1
ATOM 3049 N N . ALA A 1 383 ? -19.402 -3.916 65.886 1.00 87.75 383 ALA A N 1
ATOM 3050 C CA . ALA A 1 383 ? -19.349 -4.639 67.156 1.00 87.75 383 ALA A CA 1
ATOM 3051 C C . ALA A 1 383 ? -19.191 -6.159 66.951 1.00 87.75 383 ALA A C 1
ATOM 3053 O O . ALA A 1 383 ? -18.450 -6.793 67.697 1.00 87.75 383 ALA A O 1
ATOM 3054 N N . SER A 1 384 ? -19.806 -6.732 65.909 1.00 84.69 384 SER A N 1
ATOM 3055 C CA . SER A 1 384 ? -19.678 -8.161 65.576 1.00 84.69 384 SER A CA 1
ATOM 3056 C C . SER A 1 384 ? -18.376 -8.547 64.858 1.00 84.69 384 SER A C 1
ATOM 3058 O O . SER A 1 384 ? -18.121 -9.734 64.678 1.00 84.69 384 SER A O 1
ATOM 3060 N N . GLN A 1 385 ? -17.551 -7.574 64.441 1.00 81.75 385 GLN A N 1
ATOM 3061 C CA . GLN A 1 385 ? -16.286 -7.765 63.703 1.00 81.75 385 GLN A CA 1
ATOM 3062 C C . GLN A 1 385 ? -16.410 -8.510 62.351 1.00 81.75 385 GLN A C 1
ATOM 3064 O O . GLN A 1 385 ? -15.402 -8.830 61.714 1.00 81.75 385 GLN A O 1
ATOM 3069 N N . MET A 1 386 ? -17.630 -8.736 61.854 1.00 81.88 386 MET A N 1
ATOM 3070 C CA . MET A 1 386 ? -17.881 -9.403 60.573 1.00 81.88 386 MET A CA 1
ATOM 3071 C C . MET A 1 386 ? -17.618 -8.444 59.403 1.00 81.88 386 MET A C 1
ATOM 3073 O O . MET A 1 386 ? -18.468 -7.628 59.047 1.00 81.88 386 MET A O 1
ATOM 3077 N N . LYS A 1 387 ? -16.432 -8.552 58.786 1.00 83.69 387 LYS A N 1
ATOM 3078 C CA . LYS A 1 387 ? -15.961 -7.648 57.712 1.00 83.69 387 LYS A CA 1
ATOM 3079 C C . LYS A 1 387 ? -16.952 -7.496 56.555 1.00 83.69 387 LYS A C 1
ATOM 3081 O O . LYS A 1 387 ? -17.200 -6.376 56.117 1.00 83.69 387 LYS A O 1
ATOM 3086 N N . GLU A 1 388 ? -17.548 -8.594 56.098 1.00 83.19 388 GLU A N 1
ATOM 3087 C CA . GLU A 1 388 ? -18.497 -8.567 54.980 1.00 83.19 388 GLU A CA 1
ATOM 3088 C C . GLU A 1 388 ? -19.794 -7.819 55.338 1.00 83.19 388 GLU A C 1
ATOM 3090 O O . GLU A 1 388 ? -20.274 -7.016 54.543 1.00 83.19 388 GLU A O 1
ATOM 3095 N N . ASN A 1 389 ? -20.294 -7.948 56.571 1.00 86.00 389 ASN A N 1
ATOM 3096 C CA . ASN A 1 389 ? -21.451 -7.174 57.036 1.00 86.00 389 ASN A CA 1
ATOM 3097 C C . ASN A 1 389 ? -21.111 -5.674 57.108 1.00 86.00 389 ASN A C 1
ATOM 3099 O O . ASN A 1 389 ? -21.886 -4.841 56.646 1.00 86.00 389 ASN A O 1
ATOM 3103 N N . ILE A 1 390 ? -19.919 -5.320 57.608 1.00 87.31 390 ILE A N 1
ATOM 3104 C CA . ILE A 1 390 ? -19.429 -3.928 57.631 1.00 87.31 390 ILE A CA 1
ATOM 3105 C C . ILE A 1 390 ? -19.368 -3.353 56.204 1.00 87.31 390 ILE A C 1
ATOM 3107 O O . ILE A 1 390 ? -19.794 -2.217 55.974 1.00 87.31 390 ILE A O 1
ATOM 3111 N N . ARG A 1 391 ? -18.882 -4.137 55.230 1.00 88.69 391 ARG A N 1
ATOM 3112 C CA . ARG A 1 391 ? -18.871 -3.762 53.808 1.00 88.69 391 ARG A CA 1
ATOM 3113 C C . ARG A 1 391 ? -20.288 -3.538 53.274 1.00 88.69 391 ARG A C 1
ATOM 3115 O O . ARG A 1 391 ? -20.510 -2.520 52.615 1.00 88.69 391 ARG A O 1
ATOM 3122 N N . GLN A 1 392 ? -21.220 -4.455 53.547 1.00 86.44 392 GLN A N 1
ATOM 3123 C CA . GLN A 1 392 ? -22.613 -4.376 53.095 1.00 86.44 392 GLN A CA 1
ATOM 3124 C C . GLN A 1 392 ? -23.319 -3.126 53.633 1.00 86.44 392 GLN A C 1
ATOM 3126 O O . GLN A 1 392 ? -23.880 -2.380 52.831 1.00 86.44 392 GLN A O 1
ATOM 3131 N N . CYS A 1 393 ? -23.187 -2.813 54.928 1.00 89.69 393 CYS A N 1
ATOM 3132 C CA . CYS A 1 393 ? -23.757 -1.589 55.504 1.00 89.69 393 CYS A CA 1
ATOM 3133 C C . CYS A 1 393 ? -23.159 -0.317 54.867 1.00 89.69 393 CYS A C 1
ATOM 3135 O O . CYS A 1 393 ? -23.890 0.616 54.537 1.00 89.69 393 CYS A O 1
ATOM 3137 N N . TYR A 1 394 ? -21.843 -0.275 54.603 1.00 91.31 394 TYR A N 1
ATOM 3138 C CA . TYR A 1 394 ? -21.249 0.845 53.854 1.00 91.31 394 TYR A CA 1
ATOM 3139 C C . TYR A 1 394 ? -21.744 0.927 52.397 1.00 91.31 394 TYR A C 1
ATOM 3141 O O . TYR A 1 394 ? -21.860 2.031 51.863 1.00 91.31 394 TYR A O 1
ATOM 3149 N N . HIS A 1 395 ? -22.047 -0.201 51.743 1.00 87.81 395 HIS A N 1
ATOM 3150 C CA . HIS A 1 395 ? -22.651 -0.234 50.400 1.00 87.81 395 HIS A CA 1
ATOM 3151 C C . HIS A 1 395 ? -24.095 0.281 50.409 1.00 87.81 395 HIS A C 1
ATOM 3153 O O . HIS A 1 395 ? -24.464 1.058 49.534 1.00 87.81 395 HIS A O 1
ATOM 3159 N N . GLN A 1 396 ? -24.893 -0.083 51.415 1.00 89.19 396 GLN A N 1
ATOM 3160 C CA . GLN A 1 396 ? -26.258 0.425 51.599 1.00 89.19 396 GLN A CA 1
ATOM 3161 C C . GLN A 1 396 ? -26.264 1.940 51.846 1.00 89.19 396 GLN A C 1
ATOM 3163 O O . GLN A 1 396 ? -26.963 2.664 51.140 1.00 89.19 396 GLN A O 1
ATOM 3168 N N . LEU A 1 397 ? -25.409 2.437 52.750 1.00 90.25 397 LEU A N 1
ATOM 3169 C CA . LEU A 1 397 ? -25.208 3.877 52.968 1.00 90.25 397 LEU A CA 1
ATOM 3170 C C . LEU A 1 397 ? -24.731 4.599 51.700 1.00 90.25 397 LEU A C 1
ATOM 3172 O O . LEU A 1 397 ? -25.191 5.698 51.405 1.00 90.25 397 LEU A O 1
ATOM 3176 N N . THR A 1 398 ? -23.843 3.974 50.921 1.00 90.25 398 THR A N 1
ATOM 3177 C CA . THR A 1 398 ? -23.405 4.509 49.624 1.00 90.25 398 THR A CA 1
ATOM 3178 C C . THR A 1 398 ? -24.576 4.644 48.659 1.00 90.25 398 THR A C 1
ATOM 3180 O O . THR A 1 398 ? -24.750 5.711 48.077 1.00 90.25 398 THR A O 1
ATOM 3183 N N . ASN A 1 399 ? -25.369 3.585 48.477 1.00 87.06 399 ASN A N 1
ATOM 3184 C CA . ASN A 1 399 ? -26.494 3.590 47.544 1.00 87.06 399 ASN A CA 1
ATOM 3185 C C . ASN A 1 399 ? -27.557 4.613 47.967 1.00 87.06 399 ASN A C 1
ATOM 3187 O O . ASN A 1 399 ? -28.002 5.380 47.123 1.00 87.06 399 ASN A O 1
ATOM 3191 N N . LEU A 1 400 ? -27.852 4.725 49.267 1.00 88.88 400 LEU A N 1
ATOM 3192 C CA . LEU A 1 400 ? -28.729 5.769 49.801 1.00 88.88 400 LEU A CA 1
ATOM 3193 C C . LEU A 1 400 ? -28.193 7.183 49.495 1.00 88.88 400 LEU A C 1
ATOM 3195 O O . LEU A 1 400 ? -28.949 8.046 49.057 1.00 88.88 400 LEU A O 1
ATOM 3199 N N . CYS A 1 401 ? -26.889 7.434 49.663 1.00 88.00 401 CYS A N 1
ATOM 3200 C CA . CYS A 1 401 ? -26.290 8.723 49.296 1.00 88.00 401 CYS A CA 1
ATOM 3201 C C . CYS A 1 401 ? -26.290 8.980 47.777 1.00 88.00 401 CYS A C 1
ATOM 3203 O O . CYS A 1 401 ? -26.465 10.127 47.369 1.00 88.00 401 CYS A O 1
ATOM 3205 N N . LEU A 1 402 ? -26.130 7.946 46.941 1.00 85.06 402 LEU A N 1
ATOM 3206 C CA . LEU A 1 402 ? -26.276 8.055 45.482 1.00 85.06 402 LEU A CA 1
ATOM 3207 C C . LEU A 1 402 ? -27.718 8.414 45.090 1.00 85.06 402 LEU A C 1
ATOM 3209 O O . LEU A 1 402 ? -27.910 9.308 44.270 1.00 85.06 402 LEU A O 1
ATOM 3213 N N . GLU A 1 403 ? -28.714 7.780 45.714 1.00 83.69 403 GLU A N 1
ATOM 3214 C CA . GLU A 1 403 ? -30.145 8.052 45.493 1.00 83.69 403 GLU A CA 1
ATOM 3215 C C . GLU A 1 403 ? -30.572 9.451 45.970 1.00 83.69 403 GLU A C 1
ATOM 3217 O O . GLU A 1 403 ? -31.488 10.055 45.411 1.00 83.69 403 GLU A O 1
ATOM 3222 N N . GLN A 1 404 ? -29.856 10.006 46.952 1.00 84.94 404 GLN A N 1
ATOM 3223 C CA . GLN A 1 404 ? -30.002 11.385 47.427 1.00 84.94 404 GLN A CA 1
ATOM 3224 C C . GLN A 1 404 ? -29.196 12.415 46.611 1.00 84.94 404 GLN A C 1
ATOM 3226 O O . GLN A 1 404 ? -29.333 13.614 46.853 1.00 84.94 404 GLN A O 1
ATOM 3231 N N . GLY A 1 405 ? -28.330 11.982 45.686 1.00 80.88 405 GLY A N 1
ATOM 3232 C CA . GLY A 1 405 ? -27.414 12.853 44.937 1.00 80.88 405 GLY A CA 1
ATOM 3233 C C . GLY A 1 405 ? -26.218 13.406 45.735 1.00 80.88 405 GLY A C 1
ATOM 3234 O O . GLY A 1 405 ? -25.502 14.273 45.235 1.00 80.88 405 GLY A O 1
ATOM 3235 N N . ASP A 1 406 ? -25.956 12.922 46.955 1.00 86.06 406 ASP A N 1
ATOM 3236 C CA . ASP A 1 406 ? -24.805 13.335 47.778 1.00 86.06 406 ASP A CA 1
ATOM 3237 C C . ASP A 1 406 ? -23.540 12.534 47.414 1.00 86.06 406 ASP A C 1
ATOM 3239 O O . ASP A 1 406 ? -23.041 11.687 48.167 1.00 86.06 406 ASP A O 1
ATOM 3243 N N . TYR A 1 407 ? -23.012 12.808 46.217 1.00 87.50 407 TYR A N 1
ATOM 3244 C CA . TYR A 1 407 ? -21.806 12.159 45.698 1.00 87.50 407 TYR A CA 1
ATOM 3245 C C . TYR A 1 407 ? -20.566 12.308 46.613 1.00 87.50 407 TYR A C 1
ATOM 3247 O O . TYR A 1 407 ? -19.866 11.308 46.799 1.00 87.50 407 TYR A O 1
ATOM 3255 N N . PRO A 1 408 ? -20.267 13.480 47.225 1.00 89.00 408 PRO A N 1
ATOM 3256 C CA . PRO A 1 408 ? -19.109 13.629 48.116 1.00 89.00 408 PRO A CA 1
ATOM 3257 C C . PRO A 1 408 ? -19.181 12.768 49.383 1.00 89.00 408 PRO A C 1
ATOM 3259 O O . PRO A 1 408 ? -18.145 12.333 49.894 1.00 89.00 408 PRO A O 1
ATOM 3262 N N . THR A 1 409 ? -20.380 12.525 49.918 1.00 88.31 409 THR A N 1
ATOM 3263 C CA . THR A 1 409 ? -20.561 11.634 51.071 1.00 88.31 409 THR A CA 1
ATOM 3264 C C . THR A 1 409 ? -20.538 10.162 50.645 1.00 88.31 409 THR A C 1
ATOM 3266 O O . THR A 1 409 ? -19.878 9.356 51.307 1.00 88.31 409 THR A O 1
ATOM 3269 N N . ALA A 1 410 ? -21.137 9.820 49.497 1.00 89.81 410 ALA A N 1
ATOM 3270 C CA . ALA A 1 410 ? -21.051 8.480 48.909 1.00 89.81 410 ALA A CA 1
ATOM 3271 C C . ALA A 1 410 ? -19.591 8.042 48.666 1.00 89.81 410 ALA A C 1
ATOM 3273 O O . ALA A 1 410 ? -19.215 6.920 49.010 1.00 89.81 410 ALA A O 1
ATOM 3274 N N . GLU A 1 411 ? -18.733 8.936 48.159 1.00 88.56 411 GLU A N 1
ATOM 3275 C CA . GLU A 1 411 ? -17.306 8.655 47.937 1.00 88.56 411 GLU A CA 1
ATOM 3276 C C . GLU A 1 411 ? -16.562 8.306 49.241 1.00 88.56 411 GLU A C 1
ATOM 3278 O O . GLU A 1 411 ? -15.742 7.385 49.263 1.00 88.56 411 GLU A O 1
ATOM 3283 N N . LYS A 1 412 ? -16.892 8.972 50.359 1.00 90.50 412 LYS A N 1
ATOM 3284 C CA . LYS A 1 412 ? -16.301 8.689 51.682 1.00 90.50 412 LYS A CA 1
ATOM 3285 C C . LYS A 1 412 ? -16.717 7.319 52.223 1.00 90.50 412 LYS A C 1
ATOM 3287 O O . LYS A 1 412 ? -15.874 6.610 52.779 1.00 90.50 412 LYS A O 1
ATOM 3292 N N . TYR A 1 413 ? -17.988 6.935 52.075 1.00 90.19 413 TYR A N 1
ATOM 3293 C CA . TYR A 1 413 ? -18.453 5.606 52.489 1.00 90.19 413 TYR A CA 1
ATOM 3294 C C . TYR A 1 413 ? -17.880 4.500 51.580 1.00 90.19 413 TYR A C 1
ATOM 3296 O O . TYR A 1 413 ? -17.423 3.480 52.098 1.00 90.19 413 TYR A O 1
ATOM 3304 N N . LEU A 1 414 ? -17.774 4.725 50.262 1.00 88.69 414 LEU A N 1
ATOM 3305 C CA . LEU A 1 414 ? -17.106 3.808 49.322 1.00 88.69 414 LEU A CA 1
ATOM 3306 C C . LEU A 1 414 ? -15.623 3.607 49.634 1.00 88.69 414 LEU A C 1
ATOM 3308 O O . LEU A 1 414 ? -15.148 2.470 49.632 1.00 88.69 414 LEU A O 1
ATOM 3312 N N . ALA A 1 415 ? -14.890 4.688 49.915 1.00 87.56 415 ALA A N 1
ATOM 3313 C CA . ALA A 1 415 ? -13.477 4.615 50.271 1.00 87.56 415 ALA A CA 1
ATOM 3314 C C . ALA A 1 415 ? -13.254 3.700 51.486 1.00 87.56 415 ALA A C 1
ATOM 3316 O O . ALA A 1 415 ? -12.400 2.818 51.427 1.00 87.56 415 ALA A O 1
ATOM 3317 N N . ARG A 1 416 ? -14.093 3.839 52.524 1.00 88.44 416 ARG A N 1
ATOM 3318 C CA . ARG A 1 416 ? -14.076 2.979 53.719 1.00 88.44 416 ARG A CA 1
ATOM 3319 C C . ARG A 1 416 ? -14.529 1.547 53.424 1.00 88.44 416 ARG A C 1
ATOM 3321 O O . ARG A 1 416 ? -13.897 0.612 53.897 1.00 88.44 416 ARG A O 1
ATOM 3328 N N . SER A 1 417 ? -15.568 1.347 52.609 1.00 86.62 417 SER A N 1
ATOM 3329 C CA . SER A 1 417 ? -16.073 0.009 52.239 1.00 86.62 417 SER A CA 1
ATOM 3330 C C . SER A 1 417 ? -14.992 -0.889 51.615 1.00 86.62 417 SER A C 1
ATOM 3332 O O . SER A 1 417 ? -14.949 -2.096 51.865 1.00 86.62 417 SER A O 1
ATOM 3334 N N . ARG A 1 418 ? -14.065 -0.296 50.848 1.00 84.75 418 ARG A N 1
ATOM 3335 C CA . ARG A 1 418 ? -12.962 -1.015 50.186 1.00 84.75 418 ARG A CA 1
ATOM 3336 C C . ARG A 1 418 ? -12.004 -1.712 51.152 1.00 84.75 418 ARG A C 1
ATOM 3338 O O . ARG A 1 418 ? -11.446 -2.738 50.780 1.00 84.75 418 ARG A O 1
ATOM 3345 N N . GLU A 1 419 ? -11.822 -1.191 52.365 1.00 84.38 419 GLU A N 1
ATOM 3346 C CA . GLU A 1 419 ? -10.931 -1.770 53.386 1.00 84.38 419 GLU A CA 1
ATOM 3347 C C . GLU A 1 419 ? -11.453 -3.115 53.929 1.00 84.38 419 GLU A C 1
ATOM 3349 O O . GLU A 1 419 ? -10.686 -3.917 54.463 1.00 84.38 419 GLU A O 1
ATOM 3354 N N . PHE A 1 420 ? -12.751 -3.388 53.752 1.00 85.81 420 PHE A N 1
ATOM 3355 C CA . PHE A 1 420 ? -13.441 -4.576 54.264 1.00 85.81 420 PHE A CA 1
ATOM 3356 C C . PHE A 1 420 ? -13.789 -5.606 53.175 1.00 85.81 420 PHE A C 1
ATOM 3358 O O . PHE A 1 420 ? -14.398 -6.629 53.475 1.00 85.81 420 PHE A O 1
ATOM 3365 N N . CYS A 1 421 ? -13.396 -5.372 51.918 1.00 82.75 421 CYS A N 1
ATOM 3366 C CA . CYS A 1 421 ? -13.652 -6.296 50.810 1.00 82.75 421 CYS A CA 1
ATOM 3367 C C . CYS A 1 421 ? -12.722 -7.522 50.877 1.00 82.75 421 CYS A C 1
ATOM 3369 O O . CYS A 1 421 ? -11.558 -7.438 50.486 1.00 82.75 421 CYS A O 1
ATOM 3371 N N . THR A 1 422 ? -13.235 -8.662 51.345 1.00 81.00 422 THR A N 1
ATOM 3372 C CA . THR A 1 422 ? -12.486 -9.932 51.421 1.00 81.00 422 THR A CA 1
ATOM 3373 C C . THR A 1 422 ? -12.722 -10.864 50.233 1.00 81.00 422 THR A C 1
ATOM 3375 O O . THR A 1 422 ? -11.835 -11.642 49.892 1.00 81.00 422 THR A O 1
ATOM 3378 N N . GLU A 1 423 ? -13.891 -10.797 49.593 1.00 84.50 423 GLU A N 1
ATOM 3379 C CA . GLU A 1 423 ? -14.280 -11.715 48.515 1.00 84.50 423 GLU A CA 1
ATOM 3380 C C . GLU A 1 423 ? -14.133 -11.093 47.112 1.00 84.50 423 GLU A C 1
ATOM 3382 O O . GLU A 1 423 ? -14.410 -9.903 46.933 1.00 84.50 423 GLU A O 1
ATOM 3387 N N . PRO A 1 424 ? -13.779 -11.878 46.072 1.00 84.06 424 PRO A N 1
ATOM 3388 C CA . PRO A 1 424 ? -13.686 -11.396 44.690 1.00 84.06 424 PRO A CA 1
ATOM 3389 C C . PRO A 1 424 ? -14.950 -10.700 44.168 1.00 84.06 424 PRO A C 1
ATOM 3391 O O . PRO A 1 424 ? -14.857 -9.650 43.533 1.00 84.06 424 PRO A O 1
ATOM 3394 N N . GLN A 1 425 ? -16.129 -11.248 44.475 1.00 86.12 425 GLN A N 1
ATOM 3395 C CA . GLN A 1 425 ? -17.422 -10.682 44.078 1.00 86.12 425 GLN A CA 1
ATOM 3396 C C . GLN A 1 425 ? -17.684 -9.332 44.769 1.00 86.12 425 GLN A C 1
ATOM 3398 O O . GLN A 1 425 ? -18.150 -8.384 44.135 1.00 86.12 425 GLN A O 1
ATOM 3403 N N . ALA A 1 426 ? -17.309 -9.207 46.046 1.00 84.00 426 ALA A N 1
ATOM 3404 C CA . ALA A 1 426 ? -17.391 -7.966 46.811 1.00 84.00 426 ALA A CA 1
ATOM 3405 C C . ALA A 1 426 ? -16.442 -6.875 46.274 1.00 84.00 426 ALA A C 1
ATOM 3407 O O . ALA A 1 426 ? -16.831 -5.703 46.186 1.00 84.00 426 ALA A O 1
ATOM 3408 N N . VAL A 1 427 ? -15.225 -7.250 45.856 1.00 86.50 427 VAL A N 1
ATOM 3409 C CA . VAL A 1 427 ? -14.285 -6.345 45.168 1.00 86.50 427 VAL A CA 1
ATOM 3410 C C . VAL A 1 427 ? -14.878 -5.871 43.838 1.00 86.50 427 VAL A C 1
ATOM 3412 O O . VAL A 1 427 ? -14.930 -4.664 43.597 1.00 86.50 427 VAL A O 1
ATOM 3415 N N . PHE A 1 428 ? -15.387 -6.791 43.010 1.00 88.00 428 PHE A N 1
ATOM 3416 C CA . PHE A 1 428 ? -16.004 -6.470 41.720 1.00 88.00 428 PHE A CA 1
ATOM 3417 C C . PHE A 1 428 ? -17.205 -5.520 41.867 1.00 88.00 428 PHE A C 1
ATOM 3419 O O . PHE A 1 428 ? -17.239 -4.469 41.223 1.00 88.00 428 PHE A O 1
ATOM 3426 N N . ALA A 1 429 ? -18.151 -5.835 42.759 1.00 85.69 429 ALA A N 1
ATOM 3427 C CA . ALA A 1 429 ? -19.327 -5.004 43.017 1.00 85.69 429 ALA A CA 1
ATOM 3428 C C . ALA A 1 429 ? -18.939 -3.590 43.479 1.00 85.69 429 ALA A C 1
ATOM 3430 O O . ALA A 1 429 ? -19.499 -2.601 43.011 1.00 85.69 429 ALA A O 1
ATOM 3431 N N . THR A 1 430 ? -17.925 -3.475 44.341 1.00 87.06 430 THR A N 1
ATOM 3432 C CA . THR A 1 430 ? -17.417 -2.177 44.806 1.00 87.06 430 THR A CA 1
ATOM 3433 C C . THR A 1 430 ? -16.733 -1.391 43.685 1.00 87.06 430 THR A C 1
ATOM 3435 O O . THR A 1 430 ? -16.942 -0.184 43.580 1.00 87.06 430 THR A O 1
ATOM 3438 N N . CYS A 1 431 ? -15.976 -2.046 42.796 1.00 89.44 431 CYS A N 1
ATOM 3439 C CA . CYS A 1 431 ? -15.434 -1.394 41.601 1.00 89.44 431 CYS A CA 1
ATOM 3440 C C . CYS A 1 431 ? -16.544 -0.878 40.672 1.00 89.44 431 CYS A C 1
ATOM 3442 O O . CYS A 1 431 ? -16.451 0.260 40.217 1.00 89.44 431 CYS A O 1
ATOM 3444 N N . MET A 1 432 ? -17.610 -1.651 40.444 1.00 87.88 432 MET A N 1
ATOM 3445 C CA . MET A 1 432 ? -18.738 -1.223 39.604 1.00 87.88 432 MET A CA 1
ATOM 3446 C C . MET A 1 432 ? -19.511 -0.039 40.205 1.00 87.88 432 MET A C 1
ATOM 3448 O O . MET A 1 432 ? -19.838 0.898 39.477 1.00 87.88 432 MET A O 1
ATOM 3452 N N . THR A 1 433 ? -19.718 0.003 41.526 1.00 87.75 433 THR A N 1
ATOM 3453 C CA . THR A 1 433 ? -20.343 1.166 42.187 1.00 87.75 433 THR A CA 1
ATOM 3454 C C . THR A 1 433 ? -19.470 2.425 42.098 1.00 87.75 433 THR A C 1
ATOM 3456 O O . THR A 1 433 ? -19.996 3.520 41.906 1.00 87.75 433 THR A O 1
ATOM 3459 N N . ILE A 1 434 ? -18.137 2.293 42.156 1.00 88.75 434 ILE A N 1
ATOM 3460 C CA . ILE A 1 434 ? -17.210 3.420 41.940 1.00 88.75 434 ILE A CA 1
ATOM 3461 C C . ILE A 1 434 ? -17.242 3.894 40.481 1.00 88.75 434 ILE A C 1
ATOM 3463 O O . ILE A 1 434 ? -17.229 5.098 40.237 1.00 88.75 434 ILE A O 1
ATOM 3467 N N . ILE A 1 435 ? -17.326 2.978 39.511 1.00 89.44 435 ILE A N 1
ATOM 3468 C CA . ILE A 1 435 ? -17.474 3.333 38.090 1.00 89.44 435 ILE A CA 1
ATOM 3469 C C . ILE A 1 435 ? -18.804 4.076 37.863 1.00 89.44 435 ILE A C 1
ATOM 3471 O O . ILE A 1 435 ? -18.794 5.115 37.206 1.00 89.44 435 ILE A O 1
ATOM 3475 N N . ARG A 1 436 ? -19.914 3.631 38.479 1.00 87.81 436 ARG A N 1
ATOM 3476 C CA . ARG A 1 436 ? -21.217 4.331 38.460 1.00 87.81 436 ARG A CA 1
ATOM 3477 C C . ARG A 1 436 ? -21.111 5.743 39.050 1.00 87.81 436 ARG A C 1
ATOM 3479 O O . ARG A 1 436 ? -21.496 6.698 38.384 1.00 87.81 436 ARG A O 1
ATOM 3486 N N . LEU A 1 437 ? -20.515 5.896 40.240 1.00 88.38 437 LEU A N 1
ATOM 3487 C CA . LEU A 1 437 ? -20.246 7.203 40.863 1.00 88.38 437 LEU A CA 1
ATOM 3488 C C . LEU A 1 437 ? -19.442 8.122 39.924 1.00 88.38 437 LEU A C 1
ATOM 3490 O O . LEU A 1 437 ? -19.844 9.256 39.673 1.00 88.38 437 LEU A O 1
ATOM 3494 N N . ARG A 1 438 ? -18.318 7.634 39.386 1.00 88.31 438 ARG A N 1
ATOM 3495 C CA . ARG A 1 438 ? -17.412 8.420 38.534 1.00 88.31 438 ARG A CA 1
ATOM 3496 C C . ARG A 1 438 ? -18.032 8.786 37.184 1.00 88.31 438 ARG A C 1
ATOM 3498 O O . ARG A 1 438 ? -17.787 9.891 36.706 1.00 88.31 438 ARG A O 1
ATOM 3505 N N . ALA A 1 439 ? -18.867 7.926 36.600 1.00 86.81 439 ALA A N 1
ATOM 3506 C CA . ALA A 1 439 ? -19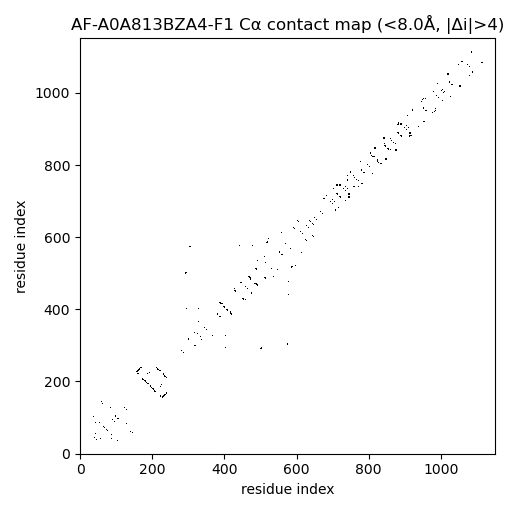.631 8.240 35.392 1.00 86.81 439 ALA A CA 1
ATOM 3507 C C . ALA A 1 439 ? -20.716 9.305 35.650 1.00 86.81 439 ALA A C 1
ATOM 3509 O O . ALA A 1 439 ? -20.833 10.257 34.874 1.00 86.81 439 ALA A O 1
ATOM 3510 N N . LEU A 1 440 ? -21.436 9.219 36.778 1.00 84.12 440 LEU A N 1
ATOM 3511 C CA . LEU A 1 440 ? -22.403 10.244 37.200 1.00 84.12 440 LEU A CA 1
ATOM 3512 C C . LEU A 1 440 ? -21.720 11.600 37.490 1.00 84.12 440 LEU A C 1
ATOM 3514 O O . LEU A 1 440 ? -22.237 12.650 37.109 1.00 84.12 440 LEU A O 1
ATOM 3518 N N . GLN A 1 441 ? -20.512 11.583 38.066 1.00 85.19 441 GLN A N 1
ATOM 3519 C CA . GLN A 1 441 ? -19.652 12.765 38.251 1.00 85.19 441 GLN A CA 1
ATOM 3520 C C . GLN A 1 441 ? -18.938 13.237 36.964 1.00 85.19 441 GLN A C 1
ATOM 3522 O O . GLN A 1 441 ? -18.327 14.305 36.976 1.00 85.19 441 GLN A O 1
ATOM 3527 N N . ARG A 1 442 ? -18.971 12.457 35.871 1.00 83.81 442 ARG A N 1
ATOM 3528 C CA . ARG A 1 442 ? -18.203 12.669 34.619 1.00 83.81 442 ARG A CA 1
ATOM 3529 C C . ARG A 1 442 ? -16.680 12.755 34.802 1.00 83.81 442 ARG A C 1
ATOM 3531 O O . ARG A 1 442 ? -15.977 13.393 34.021 1.00 83.81 442 ARG A O 1
ATOM 3538 N N . GLN A 1 443 ? -16.157 12.095 35.830 1.00 84.31 443 GLN A N 1
ATOM 3539 C CA . GLN A 1 443 ? -14.732 12.051 36.154 1.00 84.31 443 GLN A CA 1
ATOM 3540 C C . GLN A 1 443 ? -14.115 10.747 35.634 1.00 84.31 443 GLN A C 1
ATOM 3542 O O . GLN A 1 443 ? -13.962 9.764 36.357 1.00 84.31 443 GLN A O 1
ATOM 3547 N N . TYR A 1 444 ? -13.773 10.728 34.345 1.00 84.19 444 TYR A N 1
ATOM 3548 C CA . TYR A 1 444 ? -13.372 9.497 33.653 1.00 84.19 444 TYR A CA 1
ATOM 3549 C C . TYR A 1 444 ? -11.947 9.007 33.980 1.00 84.19 444 TYR A C 1
ATOM 3551 O O . TYR A 1 444 ? -11.649 7.838 33.737 1.00 84.19 444 TYR A O 1
ATOM 3559 N N . SER A 1 445 ? -11.075 9.842 34.566 1.00 80.62 445 SER A N 1
ATOM 3560 C CA . SER A 1 445 ? -9.664 9.510 34.869 1.00 80.62 445 SER A CA 1
ATOM 3561 C C . SER A 1 445 ? -9.496 8.225 35.681 1.00 80.62 445 SER A C 1
ATOM 3563 O O . SER A 1 445 ? -8.611 7.414 35.413 1.00 80.62 445 SER A O 1
ATOM 3565 N N . ASP A 1 446 ? -10.370 8.029 36.665 1.00 79.75 446 ASP A N 1
ATOM 3566 C CA . ASP A 1 446 ? -10.255 6.950 37.642 1.00 79.75 446 ASP A CA 1
ATOM 3567 C C . ASP A 1 446 ? -10.832 5.628 37.121 1.00 79.75 446 ASP A C 1
ATOM 3569 O O . ASP A 1 446 ? -10.490 4.558 37.632 1.00 79.75 446 ASP A O 1
ATOM 3573 N N . ILE A 1 447 ? -11.685 5.681 36.091 1.00 86.81 447 ILE A N 1
ATOM 3574 C CA . ILE A 1 447 ? -12.426 4.521 35.579 1.00 86.81 447 ILE A CA 1
ATOM 3575 C C . ILE A 1 447 ? -11.463 3.440 35.078 1.00 86.81 447 ILE A C 1
ATOM 3577 O O . ILE A 1 447 ? -11.686 2.262 35.359 1.00 86.81 447 ILE A O 1
ATOM 3581 N N . GLN A 1 448 ? -10.342 3.802 34.443 1.00 86.94 448 GLN A N 1
ATOM 3582 C CA . GLN A 1 448 ? -9.314 2.834 34.031 1.00 86.94 448 GLN A CA 1
ATOM 3583 C C . GLN A 1 448 ? -8.754 2.028 35.215 1.00 86.94 448 GLN A C 1
ATOM 3585 O O . GLN A 1 448 ? -8.571 0.813 35.131 1.00 86.94 448 GLN A O 1
ATOM 3590 N N . ASN A 1 449 ? -8.499 2.690 36.346 1.00 87.75 449 ASN A N 1
ATOM 3591 C CA . ASN A 1 449 ? -7.903 2.049 37.516 1.00 87.75 449 ASN A CA 1
ATOM 3592 C C . ASN A 1 449 ? -8.860 1.041 38.163 1.00 87.75 449 ASN A C 1
ATOM 3594 O O . ASN A 1 449 ? -8.413 0.011 38.671 1.00 87.75 449 ASN A O 1
ATOM 3598 N N . PHE A 1 450 ? -10.166 1.318 38.150 1.00 87.44 450 PHE A N 1
ATOM 3599 C CA . PHE A 1 450 ? -11.180 0.428 38.722 1.00 87.44 450 PHE A CA 1
ATOM 3600 C C . PHE A 1 450 ? -11.666 -0.648 37.742 1.00 87.44 450 PHE A C 1
ATOM 3602 O O . PHE A 1 450 ? -11.928 -1.766 38.178 1.00 87.44 450 PHE A O 1
ATOM 3609 N N . THR A 1 451 ? -11.686 -0.378 36.433 1.00 88.56 451 THR A N 1
ATOM 3610 C CA . THR A 1 451 ? -11.960 -1.398 35.401 1.00 88.56 451 THR A CA 1
ATOM 3611 C C . THR A 1 451 ? -10.847 -2.437 35.313 1.00 88.56 451 THR A C 1
ATOM 3613 O O . THR A 1 451 ? -11.143 -3.630 35.348 1.00 88.56 451 THR A O 1
ATOM 3616 N N . SER A 1 452 ? -9.573 -2.023 35.320 1.00 88.12 452 SER A N 1
ATOM 3617 C CA . SER A 1 452 ? -8.438 -2.958 35.388 1.00 88.12 452 SER A CA 1
ATOM 3618 C C . SER A 1 452 ? -8.480 -3.811 36.662 1.00 88.12 452 SER A C 1
ATOM 3620 O O . SER A 1 452 ? -8.300 -5.025 36.603 1.00 88.12 452 SER A O 1
ATOM 3622 N N . LYS A 1 453 ? -8.792 -3.211 37.823 1.00 86.81 453 LYS A N 1
ATOM 3623 C CA . LYS A 1 453 ? -8.957 -3.961 39.084 1.00 86.81 453 LYS A CA 1
ATOM 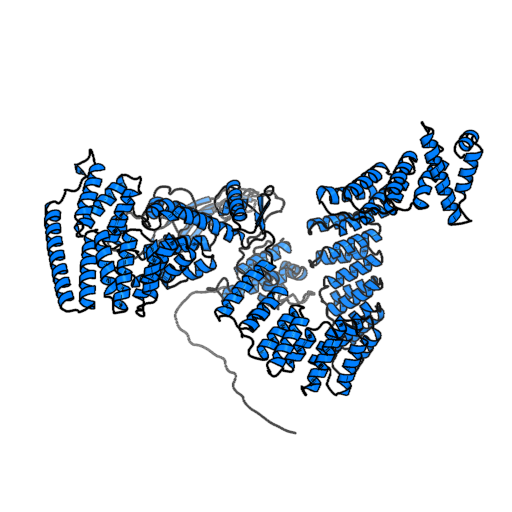3624 C C . LYS A 1 453 ? -10.103 -4.968 39.015 1.00 86.81 453 LYS A C 1
ATOM 3626 O O . LYS A 1 453 ? -9.906 -6.100 39.441 1.00 86.81 453 LYS A O 1
ATOM 3631 N N . ALA A 1 454 ? -11.250 -4.592 38.446 1.00 86.94 454 ALA A N 1
ATOM 3632 C CA . ALA A 1 454 ? -12.370 -5.507 38.228 1.00 86.94 454 ALA A CA 1
ATOM 3633 C C . ALA A 1 454 ? -11.979 -6.677 37.304 1.00 86.94 454 ALA A C 1
ATOM 3635 O O . ALA A 1 454 ? -12.254 -7.828 37.636 1.00 86.94 454 ALA A O 1
ATOM 3636 N N . HIS A 1 455 ? -11.269 -6.406 36.203 1.00 87.19 455 HIS A N 1
ATOM 3637 C CA . HIS A 1 455 ? -10.810 -7.425 35.249 1.00 87.19 455 HIS A CA 1
ATOM 3638 C C . HIS A 1 455 ? -9.828 -8.445 35.854 1.00 87.19 455 HIS A C 1
ATOM 3640 O O . HIS A 1 455 ? -9.850 -9.622 35.490 1.00 87.19 455 HIS A O 1
ATOM 3646 N N . HIS A 1 456 ? -8.984 -8.011 36.795 1.00 85.94 456 HIS A N 1
ATOM 3647 C CA . HIS A 1 456 ? -8.061 -8.893 37.514 1.00 85.94 456 HIS A CA 1
ATOM 3648 C C . HIS A 1 456 ? -8.703 -9.665 38.679 1.00 85.94 456 HIS A C 1
ATOM 3650 O O . HIS A 1 456 ? -8.030 -10.508 39.274 1.00 85.94 456 HIS A O 1
ATOM 3656 N N . THR A 1 457 ? -9.981 -9.439 39.012 1.00 85.50 457 THR A N 1
ATOM 3657 C CA . THR A 1 457 ? -10.665 -10.317 39.974 1.00 85.50 457 THR A CA 1
ATOM 3658 C C . THR A 1 457 ? -10.891 -11.713 39.366 1.00 85.50 457 THR A C 1
ATOM 3660 O O . THR A 1 457 ? -11.160 -11.833 38.169 1.00 85.50 457 THR A O 1
ATOM 3663 N N . PRO A 1 458 ? -10.809 -12.798 40.160 1.00 79.62 458 PRO A N 1
ATOM 3664 C CA . PRO A 1 458 ? -11.108 -14.150 39.677 1.00 79.62 458 PRO A CA 1
ATOM 3665 C C . PRO A 1 458 ? -12.612 -14.410 39.446 1.00 79.62 458 PRO A C 1
ATOM 3667 O O . PRO A 1 458 ? -12.980 -15.506 39.037 1.00 79.62 458 PRO A O 1
ATOM 3670 N N . PHE A 1 459 ? -13.480 -13.423 39.691 1.00 76.44 459 PHE A N 1
ATOM 3671 C CA . PHE A 1 459 ? -14.921 -13.488 39.445 1.00 76.44 459 PHE A CA 1
ATOM 3672 C C . PHE A 1 459 ? -15.218 -13.119 37.979 1.00 76.44 459 PHE A C 1
ATOM 3674 O O . PHE A 1 459 ? -15.011 -11.974 37.578 1.00 76.44 459 PHE A O 1
ATOM 3681 N N . LYS A 1 460 ? -15.643 -14.093 37.157 1.00 68.19 460 LYS A N 1
ATOM 3682 C CA . LYS A 1 460 ? -15.664 -13.969 35.682 1.00 68.19 460 LYS A CA 1
ATOM 3683 C C . LYS A 1 460 ? -16.937 -14.487 34.998 1.00 68.19 460 LYS A C 1
ATOM 3685 O O . LYS A 1 460 ? -16.852 -15.170 33.980 1.00 68.19 460 LYS A O 1
ATOM 3690 N N . ASP A 1 461 ? -18.103 -14.096 35.493 1.00 81.62 461 ASP A N 1
ATOM 3691 C CA . ASP A 1 461 ? -19.378 -14.323 34.792 1.00 81.62 461 ASP A CA 1
ATOM 3692 C C . ASP A 1 461 ? -19.436 -13.529 33.472 1.00 81.62 461 ASP A C 1
ATOM 3694 O O . ASP A 1 461 ? -18.880 -12.430 33.393 1.00 81.62 461 ASP A O 1
ATOM 3698 N N . GLU A 1 462 ? -20.150 -14.021 32.451 1.00 80.06 462 GLU A N 1
ATOM 3699 C CA . GLU A 1 462 ? -20.278 -13.323 31.153 1.00 80.06 462 GLU A CA 1
ATOM 3700 C C . GLU A 1 462 ? -20.831 -11.896 31.319 1.00 80.06 462 GLU A C 1
ATOM 3702 O O . GLU A 1 462 ? -20.222 -10.928 30.856 1.00 80.06 462 GLU A O 1
ATOM 3707 N N . ALA A 1 463 ? -21.885 -11.742 32.129 1.00 83.75 463 ALA A N 1
ATOM 3708 C CA . ALA A 1 463 ? -22.464 -10.441 32.456 1.00 83.75 463 ALA A CA 1
ATOM 3709 C C . ALA A 1 463 ? -21.471 -9.473 33.128 1.00 83.75 463 ALA A C 1
ATOM 3711 O O . ALA A 1 463 ? -21.512 -8.258 32.914 1.00 83.75 463 ALA A O 1
ATOM 3712 N N . SER A 1 464 ? -20.541 -10.001 33.925 1.00 84.94 464 SER A N 1
ATOM 3713 C CA . SER A 1 464 ? -19.486 -9.213 34.566 1.00 84.94 464 SER A CA 1
ATOM 3714 C C . SER A 1 464 ? -18.416 -8.774 33.561 1.00 84.94 464 SER A C 1
ATOM 3716 O O . SER A 1 464 ? -17.936 -7.641 33.639 1.00 84.94 464 SER A O 1
ATOM 3718 N N . GLN A 1 465 ? -18.093 -9.618 32.574 1.00 87.50 465 GLN A N 1
ATOM 3719 C CA . GLN A 1 465 ? -17.167 -9.286 31.485 1.00 87.50 465 GLN A CA 1
ATOM 3720 C C . GLN A 1 465 ? -17.742 -8.203 30.560 1.00 87.50 465 GLN A C 1
ATOM 3722 O O . GLN A 1 465 ? -17.071 -7.197 30.323 1.00 87.50 465 GLN A O 1
ATOM 3727 N N . SER A 1 466 ? -19.000 -8.333 30.126 1.00 88.69 466 SER A N 1
ATOM 3728 C CA . SER A 1 466 ? -19.687 -7.328 29.298 1.00 88.69 466 SER A CA 1
ATOM 3729 C C . SER A 1 466 ? -19.704 -5.934 29.956 1.00 88.69 466 SER A C 1
ATOM 3731 O O . SER A 1 466 ? -19.410 -4.936 29.295 1.00 88.69 466 SER A O 1
ATOM 3733 N N . ARG A 1 467 ? -19.922 -5.843 31.280 1.00 89.62 467 ARG A N 1
ATOM 3734 C CA . ARG A 1 467 ? -19.833 -4.569 32.034 1.00 89.62 467 ARG A CA 1
ATOM 3735 C C . ARG A 1 467 ? -18.413 -4.002 32.115 1.00 89.62 467 ARG A C 1
ATOM 3737 O O . ARG A 1 467 ? -18.242 -2.782 32.038 1.00 89.62 467 ARG A O 1
ATOM 3744 N N . ILE A 1 468 ? -17.387 -4.852 32.247 1.00 90.06 468 ILE A N 1
ATOM 3745 C CA . ILE A 1 468 ? -15.979 -4.418 32.188 1.00 90.06 468 ILE A CA 1
ATOM 3746 C C . ILE A 1 468 ? -15.671 -3.831 30.805 1.00 90.06 468 ILE A C 1
ATOM 3748 O O . ILE A 1 468 ? -15.136 -2.725 30.733 1.00 90.06 468 ILE A O 1
ATOM 3752 N N . PHE A 1 469 ? -16.037 -4.523 29.722 1.00 91.00 469 PHE A N 1
ATOM 3753 C CA . PHE A 1 469 ? -15.782 -4.062 28.354 1.00 91.00 469 PHE A CA 1
ATOM 3754 C C . PHE A 1 469 ? -16.500 -2.746 28.034 1.00 91.00 469 PHE A C 1
ATOM 3756 O O . PHE A 1 469 ? -15.870 -1.832 27.503 1.00 91.00 469 PHE A O 1
ATOM 3763 N N . ALA A 1 470 ? -17.765 -2.595 28.435 1.00 91.38 470 ALA A N 1
ATOM 3764 C CA . ALA A 1 470 ? -18.506 -1.344 28.273 1.00 91.38 470 ALA A CA 1
ATOM 3765 C C . ALA A 1 470 ? -17.845 -0.176 29.039 1.00 91.38 470 ALA A C 1
ATOM 3767 O O . ALA A 1 470 ? -17.678 0.919 28.500 1.00 91.38 470 ALA A O 1
ATOM 3768 N N . SER A 1 471 ? -17.380 -0.428 30.268 1.00 91.12 471 SER A N 1
ATOM 3769 C CA . SER A 1 471 ? -16.681 0.570 31.094 1.00 91.12 471 SER A CA 1
ATOM 3770 C C . SER A 1 471 ? -15.301 0.953 30.534 1.00 91.12 471 SER A C 1
ATOM 3772 O O . SER A 1 471 ? -14.911 2.121 30.577 1.00 91.12 471 SER A O 1
ATOM 3774 N N . TYR A 1 472 ? -14.555 -0.017 29.994 1.00 91.38 472 TYR A N 1
ATOM 3775 C CA . TYR A 1 472 ? -13.255 0.211 29.354 1.00 91.38 472 TYR A CA 1
ATOM 3776 C C . TYR A 1 472 ? -13.419 0.962 28.021 1.00 91.38 472 TYR A C 1
ATOM 3778 O O . TYR A 1 472 ? -12.650 1.879 27.729 1.00 91.38 472 TYR A O 1
ATOM 3786 N N . GLY A 1 473 ? -14.480 0.656 27.264 1.00 91.69 473 GLY A N 1
ATOM 3787 C CA . GLY A 1 473 ? -14.891 1.400 26.074 1.00 91.69 473 GLY A CA 1
ATOM 3788 C C . GLY A 1 473 ? -15.177 2.874 26.370 1.00 91.69 473 GLY A C 1
ATOM 3789 O O . GLY A 1 473 ? -14.614 3.749 25.712 1.00 91.69 473 GLY A O 1
ATOM 3790 N N . LEU A 1 474 ? -15.967 3.155 27.413 1.00 91.62 474 LEU A N 1
ATOM 3791 C CA . LEU A 1 474 ? -16.297 4.517 27.856 1.00 91.62 474 LEU A CA 1
ATOM 3792 C C . LEU A 1 474 ? -15.049 5.330 28.251 1.00 91.62 474 LEU A C 1
ATOM 3794 O O . LEU A 1 474 ? -14.896 6.486 27.847 1.00 91.62 474 LEU A O 1
ATOM 3798 N N . TYR A 1 475 ? -14.124 4.719 28.996 1.00 91.81 475 TYR A N 1
ATOM 3799 C CA . TYR A 1 475 ? -12.843 5.341 29.345 1.00 91.81 475 TYR A CA 1
ATOM 3800 C C . TYR A 1 475 ? -11.968 5.621 28.106 1.00 91.81 475 TYR A C 1
ATOM 3802 O O . TYR A 1 475 ? -11.423 6.717 27.951 1.00 91.81 475 TYR A O 1
ATOM 3810 N N . ASN A 1 476 ? -11.843 4.656 27.192 1.00 91.75 476 ASN A N 1
ATOM 3811 C CA . ASN A 1 476 ? -11.021 4.822 25.993 1.00 91.75 476 ASN A CA 1
ATOM 3812 C C . ASN A 1 476 ? -11.609 5.870 25.035 1.00 91.75 476 ASN A C 1
ATOM 3814 O O . ASN A 1 476 ? -10.860 6.662 24.469 1.00 91.75 476 ASN A O 1
ATOM 3818 N N . MET A 1 477 ? -12.937 5.940 24.900 1.00 91.88 477 MET A N 1
ATOM 3819 C CA . MET A 1 477 ? -13.611 6.967 24.101 1.00 91.88 477 MET A CA 1
ATOM 3820 C C . MET A 1 477 ? -13.344 8.371 24.657 1.00 91.88 477 MET A C 1
ATOM 3822 O O . MET A 1 477 ? -12.919 9.260 23.922 1.00 91.88 477 MET A O 1
ATOM 3826 N N . THR A 1 478 ? -13.539 8.566 25.963 1.00 87.00 478 THR A N 1
ATOM 3827 C CA . THR A 1 478 ? -13.362 9.877 26.614 1.00 87.00 478 THR A CA 1
ATOM 3828 C C . THR A 1 478 ? -11.902 10.340 26.664 1.00 87.00 478 THR A C 1
ATOM 3830 O O . THR A 1 478 ? -11.653 11.543 26.714 1.00 87.00 478 THR A O 1
ATOM 3833 N N . THR A 1 479 ? -10.938 9.416 26.566 1.00 87.00 479 THR A N 1
ATOM 3834 C CA . THR A 1 479 ? -9.497 9.712 26.429 1.00 87.00 479 THR A CA 1
ATOM 3835 C C . THR A 1 479 ? -8.991 9.771 24.979 1.00 87.00 479 THR A C 1
ATOM 3837 O O . THR A 1 479 ? -7.793 9.953 24.762 1.00 87.00 479 THR A O 1
ATOM 3840 N N . GLY A 1 480 ? -9.870 9.641 23.977 1.00 87.12 480 GLY A N 1
ATOM 3841 C CA . GLY A 1 480 ? -9.519 9.732 22.552 1.00 87.12 480 GLY A CA 1
ATOM 3842 C C . GLY A 1 480 ? -8.866 8.478 21.949 1.00 87.12 480 GLY A C 1
ATOM 3843 O O . GLY A 1 480 ? -8.422 8.502 20.801 1.00 87.12 480 GLY A O 1
ATOM 3844 N N . LYS A 1 481 ? -8.817 7.359 22.683 1.00 89.94 481 LYS A N 1
ATOM 3845 C CA . LYS A 1 481 ? -8.322 6.051 22.216 1.00 89.94 481 LYS A CA 1
ATOM 3846 C C . LYS A 1 481 ? -9.418 5.273 21.483 1.00 89.94 481 LYS A C 1
ATOM 3848 O O . LYS A 1 481 ? -9.819 4.179 21.883 1.00 89.94 481 LYS A O 1
ATOM 3853 N N . TYR A 1 482 ? -9.924 5.842 20.392 1.00 93.38 482 TYR A N 1
ATOM 3854 C CA . TYR A 1 482 ? -11.118 5.327 19.713 1.00 93.38 482 TYR A CA 1
ATOM 3855 C C . TYR A 1 482 ? -10.978 3.892 19.183 1.00 93.38 482 TYR A C 1
ATOM 3857 O O . TYR A 1 482 ? -11.961 3.154 19.196 1.00 93.38 482 TYR A O 1
ATOM 3865 N N . LYS A 1 483 ? -9.773 3.453 18.786 1.00 92.19 483 LYS A N 1
ATOM 3866 C CA . LYS A 1 483 ? -9.561 2.067 18.329 1.00 92.19 483 LYS A CA 1
ATOM 3867 C C . LYS A 1 483 ? -9.817 1.057 19.447 1.00 92.19 483 LYS A C 1
ATOM 3869 O O . LYS A 1 483 ? -10.595 0.123 19.256 1.00 92.19 483 LYS A O 1
ATOM 3874 N N . ASP A 1 484 ? -9.228 1.294 20.617 1.00 90.38 484 ASP A N 1
ATOM 3875 C CA . ASP A 1 484 ? -9.401 0.443 21.797 1.00 90.38 484 ASP A CA 1
ATOM 3876 C C . ASP A 1 484 ? -10.857 0.493 22.290 1.00 90.38 484 ASP A C 1
ATOM 3878 O O . ASP A 1 484 ? -11.434 -0.538 22.650 1.00 90.38 484 ASP A O 1
ATOM 3882 N N . ALA A 1 485 ? -11.486 1.676 22.233 1.00 93.19 485 ALA A N 1
ATOM 3883 C CA . ALA A 1 485 ? -12.898 1.865 22.558 1.00 93.19 485 ALA A CA 1
ATOM 3884 C C . ALA A 1 485 ? -13.815 1.010 21.668 1.00 93.19 485 ALA A C 1
ATOM 3886 O O . ALA A 1 485 ? -14.590 0.206 22.185 1.00 93.19 485 ALA A O 1
ATOM 3887 N N . ALA A 1 486 ? -13.666 1.108 20.342 1.00 93.12 486 ALA A N 1
ATOM 3888 C CA . ALA A 1 486 ? -14.450 0.341 19.377 1.00 93.12 486 ALA A CA 1
ATOM 3889 C C . ALA A 1 486 ? -14.289 -1.175 19.575 1.00 93.12 486 ALA A C 1
ATOM 3891 O O . ALA A 1 486 ? -15.283 -1.898 19.609 1.00 93.12 486 ALA A O 1
ATOM 3892 N N . THR A 1 487 ? -13.056 -1.655 19.791 1.00 91.44 487 THR A N 1
ATOM 3893 C CA . THR A 1 487 ? -12.805 -3.083 20.069 1.00 91.44 487 THR A CA 1
ATOM 3894 C C . THR A 1 487 ? -13.350 -3.560 21.412 1.00 91.44 487 THR A C 1
ATOM 3896 O O . THR A 1 487 ? -13.560 -4.758 21.586 1.00 91.44 487 THR A O 1
ATOM 3899 N N . SER A 1 488 ? -13.567 -2.653 22.367 1.00 91.38 488 SER A N 1
ATOM 3900 C CA . SER A 1 488 ? -14.172 -2.985 23.660 1.00 91.38 488 SER A CA 1
ATOM 3901 C C . SER A 1 488 ? -15.690 -3.075 23.523 1.00 91.38 488 SER A C 1
ATOM 3903 O O . SER A 1 488 ? -16.279 -4.082 23.902 1.00 91.38 488 SER A O 1
ATOM 3905 N N . PHE A 1 489 ? -16.319 -2.076 22.894 1.00 92.12 489 PHE A N 1
ATOM 3906 C CA . PHE A 1 489 ? -17.762 -2.078 22.642 1.00 92.12 489 PHE A CA 1
ATOM 3907 C C . PHE A 1 489 ? -18.210 -3.245 21.745 1.00 92.12 489 PHE A C 1
ATOM 3909 O O . PHE A 1 489 ? -19.261 -3.823 22.007 1.00 92.12 489 PHE A O 1
ATOM 3916 N N . SER A 1 490 ? -17.400 -3.683 20.770 1.00 90.81 490 SER A N 1
ATOM 3917 C CA . SER A 1 490 ? -17.725 -4.849 19.926 1.00 90.81 490 SER A CA 1
ATOM 3918 C C . SER A 1 490 ? -17.799 -6.191 20.678 1.00 90.81 490 SER A C 1
ATOM 3920 O O . SER A 1 490 ? -18.334 -7.162 20.142 1.00 90.81 490 SER A O 1
ATOM 3922 N N . GLN A 1 491 ? -17.245 -6.267 21.895 1.00 89.31 491 GLN A N 1
ATOM 3923 C CA . GLN A 1 491 ? -17.252 -7.465 22.751 1.00 89.31 491 GLN A CA 1
ATOM 3924 C C . GLN A 1 491 ? -18.400 -7.475 23.775 1.00 89.31 491 GLN A C 1
ATOM 3926 O O . GLN A 1 491 ? -18.588 -8.472 24.468 1.00 89.31 491 GLN A O 1
ATOM 3931 N N . VAL A 1 492 ? -19.170 -6.389 23.885 1.00 89.81 492 VAL A N 1
ATOM 3932 C CA . VAL A 1 492 ? -20.299 -6.288 24.819 1.00 89.81 492 VAL A CA 1
ATOM 3933 C C . VAL A 1 492 ? -21.514 -7.007 24.236 1.00 89.81 492 VAL A C 1
ATOM 3935 O O . VAL A 1 492 ? -21.957 -6.673 23.138 1.00 89.81 492 VAL A O 1
ATOM 3938 N N . LYS A 1 493 ? -22.091 -7.955 24.984 1.00 86.94 493 LYS A N 1
ATOM 3939 C CA . LYS A 1 493 ? -23.421 -8.504 24.677 1.00 86.94 493 LYS A CA 1
ATOM 3940 C C . LYS A 1 493 ? -24.499 -7.576 25.263 1.00 86.94 493 LYS A C 1
ATOM 3942 O O . LYS A 1 493 ? -24.372 -7.181 26.425 1.00 86.94 493 LYS A O 1
ATOM 3947 N N . PRO A 1 494 ? -25.576 -7.235 24.536 1.00 82.44 494 PRO A N 1
ATOM 3948 C CA . PRO A 1 494 ? -26.567 -6.276 25.031 1.00 82.44 494 PRO A CA 1
ATOM 3949 C C . PRO A 1 494 ? -27.412 -6.833 26.188 1.00 82.44 494 PRO A C 1
ATOM 3951 O O . PRO A 1 494 ? -27.749 -6.101 27.117 1.00 82.44 494 PRO A O 1
ATOM 3954 N N . GLN A 1 495 ? -27.695 -8.138 26.165 1.00 81.69 495 GLN A N 1
ATOM 3955 C CA . GLN A 1 495 ? -28.501 -8.851 27.168 1.00 81.69 495 GLN A CA 1
ATOM 3956 C C . GLN A 1 495 ? -27.833 -8.882 28.561 1.00 81.69 495 GLN A C 1
ATOM 3958 O O . GLN A 1 495 ? -28.507 -8.936 29.588 1.00 81.69 495 GLN A O 1
ATOM 3963 N N . ASP A 1 496 ? -26.502 -8.788 28.597 1.00 83.69 496 ASP A N 1
ATOM 3964 C CA . ASP A 1 496 ? -25.663 -8.924 29.792 1.00 83.69 496 ASP A CA 1
ATOM 3965 C C . ASP A 1 496 ? -25.581 -7.661 30.667 1.00 83.69 496 ASP A C 1
ATOM 3967 O O . ASP A 1 496 ? -25.266 -7.735 31.864 1.00 83.69 496 ASP A O 1
ATOM 3971 N N . LEU A 1 497 ? -25.813 -6.483 30.073 1.00 78.69 497 LEU A N 1
ATOM 3972 C CA . LEU A 1 497 ? -25.568 -5.191 30.724 1.00 78.69 497 LEU A CA 1
ATOM 3973 C C . LEU A 1 497 ? -26.379 -5.065 32.024 1.00 78.69 497 LEU A C 1
ATOM 3975 O O . LEU A 1 497 ? -25.810 -4.753 33.075 1.00 78.69 497 LEU A O 1
ATOM 3979 N N . GLY A 1 498 ? -27.656 -5.458 31.994 1.00 74.25 498 GLY A N 1
ATOM 3980 C CA . GLY A 1 498 ? -28.533 -5.521 33.165 1.00 74.25 498 GLY A CA 1
ATOM 3981 C C . GLY A 1 498 ? -28.991 -4.153 33.692 1.00 74.25 498 GLY A C 1
ATOM 3982 O O . GLY A 1 498 ? -28.411 -3.107 33.402 1.00 74.25 498 GLY A O 1
ATOM 3983 N N . SER A 1 499 ? -30.046 -4.161 34.510 1.00 69.75 499 SER A N 1
ATOM 3984 C CA . SER A 1 499 ? -30.745 -2.948 34.971 1.00 69.75 499 SER A CA 1
ATOM 3985 C C . SER A 1 499 ? -29.936 -2.025 35.888 1.00 69.75 499 SER A C 1
ATOM 3987 O O . SER A 1 499 ? -30.305 -0.870 36.061 1.00 69.75 499 SER A O 1
ATOM 3989 N N . SER A 1 500 ? -28.837 -2.496 36.482 1.00 67.50 500 SER A N 1
ATOM 3990 C CA . SER A 1 500 ? -27.951 -1.668 37.313 1.00 67.50 500 SER A CA 1
ATOM 3991 C C . SER A 1 500 ? -26.872 -0.928 36.515 1.00 67.50 500 SER A C 1
ATOM 3993 O O . SER A 1 500 ? -26.262 0.005 37.038 1.00 67.50 500 SER A O 1
ATOM 3995 N N . PHE A 1 501 ? -26.628 -1.327 35.261 1.00 81.62 501 PHE A N 1
ATOM 3996 C CA . PHE A 1 501 ? -25.658 -0.680 34.375 1.00 81.62 501 PHE A CA 1
ATOM 3997 C C . PHE A 1 501 ? -26.318 0.305 33.397 1.00 81.62 501 PHE A C 1
ATOM 3999 O O . PHE A 1 501 ? -25.631 1.182 32.875 1.00 81.62 501 PHE A O 1
ATOM 4006 N N . SER A 1 502 ? -27.644 0.240 33.217 1.00 82.62 502 SER A N 1
ATOM 4007 C CA . SER A 1 502 ? -28.410 1.184 32.388 1.00 82.62 502 SER A CA 1
ATOM 4008 C C . SER A 1 502 ? -28.471 2.611 32.946 1.00 82.62 502 SER A C 1
ATOM 4010 O O . SER A 1 502 ? -28.886 3.517 32.235 1.00 82.62 502 SER A O 1
ATOM 4012 N N . ASP A 1 503 ? -28.032 2.872 34.183 1.00 81.12 503 ASP A N 1
ATOM 4013 C CA . ASP A 1 503 ? -27.739 4.249 34.620 1.00 81.12 503 ASP A CA 1
ATOM 4014 C C . ASP A 1 503 ? -26.490 4.828 33.927 1.00 81.12 503 ASP A C 1
ATOM 4016 O O . ASP A 1 503 ? -26.360 6.043 33.791 1.00 81.12 503 ASP A O 1
ATOM 4020 N N . ILE A 1 504 ? -25.556 3.964 33.512 1.00 86.31 504 ILE A N 1
ATOM 4021 C CA . ILE A 1 504 ? -24.285 4.346 32.891 1.00 86.31 504 ILE A CA 1
ATOM 4022 C C . ILE A 1 504 ? -24.428 4.324 31.368 1.00 86.31 504 ILE A C 1
ATOM 4024 O O . ILE A 1 504 ? -24.272 5.368 30.744 1.00 86.31 504 ILE A O 1
ATOM 4028 N N . LEU A 1 505 ? -24.747 3.166 30.777 1.00 87.94 505 LEU A N 1
ATOM 4029 C CA . LEU A 1 505 ? -24.868 2.975 29.326 1.00 87.94 505 LEU A CA 1
ATOM 4030 C C . LEU A 1 505 ? -26.062 2.085 28.976 1.00 87.94 505 LEU A C 1
ATOM 4032 O O . LEU A 1 505 ? -26.249 1.029 29.586 1.00 87.94 505 LEU A O 1
ATOM 4036 N N . SER A 1 506 ? -26.805 2.462 27.936 1.00 86.94 506 SER A N 1
ATOM 4037 C CA . SER A 1 506 ? -27.769 1.567 27.285 1.00 86.94 506 SER A CA 1
ATOM 4038 C C . SER A 1 506 ? -27.081 0.683 26.220 1.00 86.94 506 SER A C 1
ATOM 4040 O O . SER A 1 506 ? -25.980 0.998 25.756 1.00 86.94 506 SER A O 1
ATOM 4042 N N . PRO A 1 507 ? -27.723 -0.409 25.762 1.00 85.31 507 PRO A N 1
ATOM 4043 C CA . PRO A 1 507 ? -27.287 -1.136 24.566 1.00 85.31 507 PRO A CA 1
ATOM 4044 C C . PRO A 1 507 ? -27.198 -0.257 23.305 1.00 85.31 507 PRO A C 1
ATOM 4046 O O . PRO A 1 507 ? -26.340 -0.492 22.452 1.00 85.31 507 PRO A O 1
ATOM 4049 N N . GLN A 1 508 ? -28.048 0.772 23.199 1.00 85.19 508 GLN A N 1
ATOM 4050 C CA . GLN A 1 508 ? -28.038 1.725 22.088 1.00 85.19 508 GLN A CA 1
ATOM 4051 C C . GLN A 1 508 ? -26.816 2.659 22.158 1.00 85.19 508 GLN A C 1
ATOM 4053 O O . GLN A 1 508 ? -26.189 2.900 21.126 1.00 85.19 508 GLN A O 1
ATOM 4058 N N . ASP A 1 509 ? -26.396 3.091 23.354 1.00 86.94 509 ASP A N 1
ATOM 4059 C CA . ASP A 1 509 ? -25.148 3.850 23.554 1.00 86.94 509 ASP A CA 1
ATOM 4060 C C . ASP A 1 509 ? -23.928 3.020 23.123 1.00 86.94 509 ASP A C 1
ATOM 4062 O O . ASP A 1 509 ? -23.025 3.518 22.453 1.00 86.94 509 ASP A O 1
ATOM 4066 N N . VAL A 1 510 ? -23.906 1.727 23.470 1.00 89.38 510 VAL A N 1
ATOM 4067 C CA . VAL A 1 510 ? -22.832 0.796 23.081 1.00 89.38 510 VAL A CA 1
ATOM 4068 C C . VAL A 1 510 ? -22.754 0.645 21.558 1.00 89.38 510 VAL A C 1
ATOM 4070 O O . VAL A 1 510 ? -21.651 0.662 21.002 1.00 89.38 510 VAL A O 1
ATOM 4073 N N . ALA A 1 511 ? -23.900 0.561 20.871 1.00 88.62 511 ALA A N 1
ATOM 4074 C CA . ALA A 1 511 ? -23.955 0.585 19.410 1.00 88.62 511 ALA A CA 1
ATOM 4075 C C . ALA A 1 511 ? -23.419 1.915 18.847 1.00 88.62 511 ALA A C 1
ATOM 4077 O O . ALA A 1 511 ? -22.554 1.918 17.969 1.00 88.62 511 ALA A O 1
ATOM 4078 N N . LEU A 1 512 ? -23.885 3.042 19.392 1.00 88.88 512 LEU A N 1
ATOM 4079 C CA . LEU A 1 512 ? -23.519 4.392 18.967 1.00 88.88 512 LEU A CA 1
ATOM 4080 C C . LEU A 1 512 ? -22.022 4.665 19.098 1.00 88.88 512 LEU A C 1
ATOM 4082 O O . LEU A 1 512 ? -21.355 5.019 18.121 1.00 88.88 512 LEU A O 1
ATOM 4086 N N . TYR A 1 513 ? -21.480 4.465 20.294 1.00 91.69 513 TYR A N 1
ATOM 4087 C CA . TYR A 1 513 ? -20.079 4.724 20.587 1.00 91.69 513 TYR A CA 1
ATOM 4088 C C . TYR A 1 513 ? -19.176 3.717 19.868 1.00 91.69 513 TYR A C 1
ATOM 4090 O O . TYR A 1 513 ? -18.140 4.111 19.330 1.00 91.69 513 TYR A O 1
ATOM 4098 N N . GLY A 1 514 ? -19.584 2.443 19.780 1.00 90.75 514 GLY A N 1
ATOM 4099 C CA . GLY A 1 514 ? -18.868 1.408 19.034 1.00 90.75 514 GLY A CA 1
ATOM 4100 C C . GLY A 1 514 ? -18.750 1.720 17.539 1.00 90.75 514 GLY A C 1
ATOM 4101 O O . GLY A 1 514 ? -17.649 1.645 16.989 1.00 90.75 514 GLY A O 1
ATOM 4102 N N . VAL A 1 515 ? -19.844 2.146 16.894 1.00 91.56 515 VAL A N 1
ATOM 4103 C CA . VAL A 1 515 ? -19.843 2.533 15.473 1.00 91.56 515 VAL A CA 1
ATOM 4104 C C . VAL A 1 515 ? -19.034 3.804 15.238 1.00 91.56 515 VAL A C 1
ATOM 4106 O O . VAL A 1 515 ? -18.136 3.789 14.399 1.00 91.56 515 VAL A O 1
ATOM 4109 N N . LEU A 1 516 ? -19.278 4.889 15.981 1.00 91.75 516 LEU A N 1
ATOM 4110 C CA . LEU A 1 516 ? -18.577 6.159 15.750 1.00 91.75 516 LEU A CA 1
ATOM 4111 C C . LEU A 1 516 ? -17.068 6.051 16.017 1.00 91.75 516 LEU A C 1
ATOM 4113 O O . LEU A 1 516 ? -16.264 6.484 15.188 1.00 91.75 516 LEU A O 1
ATOM 4117 N N . CYS A 1 517 ? -16.667 5.409 17.121 1.00 93.69 517 CYS A N 1
ATOM 4118 C CA . CYS A 1 517 ? -15.253 5.140 17.394 1.00 93.69 517 CYS A CA 1
ATOM 4119 C C . CYS A 1 517 ? -14.647 4.202 16.340 1.00 93.69 517 CYS A C 1
ATOM 4121 O O . CYS A 1 517 ? -13.492 4.380 15.942 1.00 93.69 517 CYS A O 1
ATOM 4123 N N . GLY A 1 518 ? -15.422 3.219 15.870 1.00 93.12 518 GLY A N 1
ATOM 4124 C CA . GLY A 1 518 ? -15.017 2.282 14.830 1.00 93.12 518 GLY A CA 1
ATOM 4125 C C . GLY A 1 518 ? -14.704 2.985 13.514 1.00 93.12 518 GLY A C 1
ATOM 4126 O O . GLY A 1 518 ? -13.598 2.853 13.000 1.00 93.12 518 GLY A O 1
ATOM 4127 N N . LEU A 1 519 ? -15.627 3.797 13.007 1.00 93.00 519 LEU A N 1
ATOM 4128 C CA . LEU A 1 519 ? -15.479 4.515 11.737 1.00 93.00 519 LEU A CA 1
ATOM 4129 C C . LEU A 1 519 ? -14.342 5.547 11.755 1.00 93.00 519 LEU A C 1
ATOM 4131 O O . LEU A 1 519 ? -13.692 5.766 10.734 1.00 93.00 519 LEU A O 1
ATOM 4135 N N . GLY A 1 520 ? -14.063 6.155 12.913 1.00 90.31 520 GLY A N 1
ATOM 4136 C CA . GLY A 1 520 ? -12.947 7.090 13.064 1.00 90.31 520 GLY A CA 1
ATOM 4137 C C . GLY A 1 520 ? -11.564 6.427 13.068 1.00 90.31 520 GLY A C 1
ATOM 4138 O O . GLY A 1 520 ? -10.573 7.091 12.773 1.00 90.31 520 GLY A O 1
ATOM 4139 N N . SER A 1 521 ? -11.466 5.130 13.393 1.00 91.50 521 SER A N 1
ATOM 4140 C CA . SER A 1 521 ? -10.180 4.503 13.752 1.00 91.50 521 SER A CA 1
ATOM 4141 C C . SER A 1 521 ? -9.854 3.179 13.046 1.00 91.50 521 SER A C 1
ATOM 4143 O O . SER A 1 521 ? -8.687 2.937 12.713 1.00 91.50 521 SER A O 1
ATOM 4145 N N . LEU A 1 522 ? -10.855 2.338 12.785 1.00 90.12 522 LEU A N 1
ATOM 4146 C CA . LEU A 1 522 ? -10.722 1.015 12.177 1.00 90.12 522 LEU A CA 1
ATOM 4147 C C . LEU A 1 522 ? -10.628 1.096 10.645 1.00 90.12 522 LEU A C 1
ATOM 4149 O O . LEU A 1 522 ? -11.096 2.040 10.006 1.00 90.12 522 LEU A O 1
ATOM 4153 N N . ASP A 1 523 ? -10.012 0.084 10.037 1.00 86.69 523 ASP A N 1
ATOM 4154 C CA . ASP A 1 523 ? -9.993 -0.055 8.576 1.00 86.69 523 ASP A CA 1
ATOM 4155 C C . ASP A 1 523 ? -11.278 -0.704 8.037 1.00 86.69 523 ASP A C 1
ATOM 4157 O O . ASP A 1 523 ? -11.945 -1.419 8.776 1.00 86.69 523 ASP A O 1
ATOM 4161 N N . ARG A 1 524 ? -11.645 -0.506 6.756 1.00 85.38 524 ARG A N 1
ATOM 4162 C CA . ARG A 1 524 ? -12.910 -1.042 6.180 1.00 85.38 524 ARG A CA 1
ATOM 4163 C C . ARG A 1 524 ? -13.132 -2.531 6.483 1.00 85.38 524 ARG A C 1
ATOM 4165 O O . ARG A 1 524 ? -14.223 -2.921 6.879 1.00 85.38 524 ARG A O 1
ATOM 4172 N N . ALA A 1 525 ? -12.082 -3.346 6.373 1.00 84.06 525 ALA A N 1
ATOM 4173 C CA . ALA A 1 525 ? -12.130 -4.770 6.711 1.00 84.06 525 ALA A CA 1
ATOM 4174 C C . ALA A 1 525 ? -12.301 -5.039 8.222 1.00 84.06 525 ALA A C 1
ATOM 4176 O O . ALA A 1 525 ? -12.947 -6.013 8.602 1.00 84.06 525 ALA A O 1
ATOM 4177 N N . GLU A 1 526 ? -11.758 -4.183 9.095 1.00 87.31 526 GLU A N 1
ATOM 4178 C CA . GLU A 1 526 ? -11.987 -4.253 10.544 1.00 87.31 526 GLU A CA 1
ATOM 4179 C C . GLU A 1 526 ? -13.403 -3.793 10.923 1.00 87.31 526 GLU A C 1
ATOM 4181 O O . GLU A 1 526 ? -14.009 -4.415 11.785 1.00 87.31 526 GLU A O 1
ATOM 4186 N N . VAL A 1 527 ? -13.953 -2.752 10.282 1.00 88.25 527 VAL A N 1
ATOM 4187 C CA . VAL A 1 527 ? -15.350 -2.309 10.476 1.00 88.25 527 VAL A CA 1
ATOM 4188 C C . VAL A 1 527 ? -16.317 -3.418 10.054 1.00 88.25 527 VAL A C 1
ATOM 4190 O O . VAL A 1 527 ? -17.212 -3.776 10.818 1.00 88.25 527 VAL A O 1
ATOM 4193 N N . GLN A 1 528 ? -16.093 -4.012 8.877 1.00 88.62 528 GLN A N 1
ATOM 4194 C CA . GLN A 1 528 ? -16.889 -5.131 8.379 1.00 88.62 528 GLN A CA 1
ATOM 4195 C C . GLN A 1 528 ? -16.845 -6.319 9.357 1.00 88.62 528 GLN A C 1
ATOM 4197 O O . GLN A 1 528 ? -17.879 -6.711 9.888 1.00 88.62 528 GLN A O 1
ATOM 4202 N N . SER A 1 529 ? -15.650 -6.821 9.689 1.00 89.00 529 SER A N 1
ATOM 4203 C CA . SER A 1 529 ? -15.500 -8.022 10.531 1.00 89.00 529 SER A CA 1
ATOM 4204 C C . SER A 1 529 ? -15.856 -7.826 12.011 1.00 89.00 529 SER A C 1
ATOM 4206 O O . SER A 1 529 ? -16.437 -8.725 12.615 1.00 89.00 529 SER A O 1
ATOM 4208 N N . LYS A 1 530 ? -15.516 -6.681 12.623 1.00 85.62 530 LYS A N 1
ATOM 4209 C CA . LYS A 1 530 ? -15.709 -6.450 14.070 1.00 85.62 530 LYS A CA 1
ATOM 4210 C C . LYS A 1 530 ? -17.063 -5.839 14.424 1.00 85.62 530 LYS A C 1
ATOM 4212 O O . LYS A 1 530 ? -17.477 -5.994 15.569 1.00 85.62 530 LYS A O 1
ATOM 4217 N N . LEU A 1 531 ? -17.737 -5.155 13.491 1.00 88.19 531 LEU A N 1
ATOM 4218 C CA . LEU A 1 531 ? -19.025 -4.496 13.754 1.00 88.19 531 LEU A CA 1
ATOM 4219 C C . LEU A 1 531 ? -20.182 -5.109 12.949 1.00 88.19 531 LEU A C 1
ATOM 4221 O O . LEU A 1 531 ? -21.178 -5.495 13.551 1.00 88.19 531 LEU A O 1
ATOM 4225 N N . LEU A 1 532 ? -20.075 -5.220 11.619 1.00 87.75 532 LEU A N 1
ATOM 4226 C CA . LEU A 1 532 ? -21.203 -5.641 10.763 1.00 87.75 532 LEU A CA 1
ATOM 4227 C C . LEU A 1 532 ? -21.419 -7.166 10.720 1.00 87.75 532 LEU A C 1
ATOM 4229 O O . LEU A 1 532 ? -22.564 -7.633 10.746 1.00 87.75 532 LEU A O 1
ATOM 4233 N N . ASP A 1 533 ? -20.327 -7.929 10.666 1.00 87.62 533 ASP A N 1
ATOM 4234 C CA . ASP A 1 533 ? -20.335 -9.398 10.624 1.00 87.62 533 ASP A CA 1
ATOM 4235 C C . ASP A 1 533 ? -20.264 -10.022 12.029 1.00 87.62 533 ASP A C 1
ATOM 4237 O O . ASP A 1 533 ? -20.520 -11.215 12.195 1.00 87.62 533 ASP A O 1
ATOM 4241 N N . SER A 1 534 ? -19.926 -9.226 13.051 1.00 86.44 534 SER A N 1
ATOM 4242 C CA . SER A 1 534 ? -19.816 -9.684 14.437 1.00 86.44 534 SER A CA 1
ATOM 4243 C C . SER A 1 534 ? -21.195 -10.049 15.001 1.00 86.44 534 SER A C 1
ATOM 4245 O O . SER A 1 534 ? -22.046 -9.165 15.128 1.00 86.44 534 SER A O 1
ATOM 4247 N N . PRO A 1 535 ? -21.445 -11.316 15.390 1.00 81.94 535 PRO A N 1
ATOM 4248 C CA . PRO A 1 535 ? -22.763 -11.735 15.857 1.00 81.94 535 PRO A CA 1
ATOM 4249 C C . PRO A 1 535 ? -23.155 -11.057 17.177 1.00 81.94 535 PRO A C 1
ATOM 4251 O O . PRO A 1 535 ? -24.322 -10.733 17.359 1.00 81.94 535 PRO A O 1
ATOM 4254 N N . THR A 1 536 ? -22.192 -10.782 18.065 1.00 79.94 536 THR A N 1
ATOM 4255 C CA . THR A 1 536 ? -22.443 -10.131 19.363 1.00 79.94 536 THR A CA 1
ATOM 4256 C C . THR A 1 536 ? -22.829 -8.664 19.212 1.00 79.94 536 THR A C 1
ATOM 4258 O O . THR A 1 536 ? -23.746 -8.197 19.878 1.00 79.94 536 THR A O 1
ATOM 4261 N N . PHE A 1 537 ? -22.150 -7.934 18.323 1.00 86.31 537 PHE A N 1
ATOM 4262 C CA . PHE A 1 537 ? -22.406 -6.507 18.122 1.00 86.31 537 PHE A CA 1
ATOM 4263 C C . PHE A 1 537 ? -23.603 -6.246 17.196 1.00 86.31 537 PHE A C 1
ATOM 4265 O O . PHE A 1 537 ? -24.224 -5.186 17.268 1.00 86.31 537 PHE A O 1
ATOM 4272 N N . ARG A 1 538 ? -23.979 -7.224 16.363 1.00 85.19 538 ARG A N 1
ATOM 4273 C CA . ARG A 1 538 ? -25.164 -7.139 15.504 1.00 85.19 538 ARG A CA 1
ATOM 4274 C C . ARG A 1 538 ? -26.462 -6.976 16.297 1.00 85.19 538 ARG A C 1
ATOM 4276 O O . ARG A 1 538 ? -27.288 -6.165 15.896 1.00 85.19 538 ARG A O 1
ATOM 4283 N N . GLU A 1 539 ? -26.602 -7.648 17.442 1.00 84.06 539 GLU A N 1
ATOM 4284 C CA . GLU A 1 539 ? -27.747 -7.445 18.347 1.00 84.06 539 GLU A CA 1
ATOM 4285 C C . GLU A 1 539 ? -27.849 -5.982 18.828 1.00 84.06 539 GLU A C 1
ATOM 4287 O O . GLU A 1 539 ? -28.943 -5.431 18.911 1.00 84.06 539 GLU A O 1
ATOM 4292 N N . CYS A 1 540 ? -26.714 -5.317 19.081 1.00 80.69 540 CYS A N 1
ATOM 4293 C CA . CYS A 1 540 ? -26.677 -3.891 19.420 1.00 80.69 540 CYS A CA 1
ATOM 4294 C C . CYS A 1 540 ? -27.034 -3.003 18.210 1.00 80.69 540 CYS A C 1
ATOM 4296 O O . CYS A 1 540 ? -27.720 -1.994 18.363 1.00 80.69 540 CYS A O 1
ATOM 4298 N N . LEU A 1 541 ? -26.595 -3.372 17.000 1.00 82.88 541 LEU A N 1
ATOM 4299 C CA . LEU A 1 541 ? -26.893 -2.641 15.760 1.00 82.88 541 LEU A CA 1
ATOM 4300 C C . LEU A 1 541 ? -28.356 -2.748 15.317 1.00 82.88 541 LEU A C 1
ATOM 4302 O O . LEU A 1 541 ? -28.878 -1.795 14.741 1.00 82.88 541 LEU A O 1
ATOM 4306 N N . ASP A 1 542 ? -29.024 -3.872 15.575 1.00 82.62 542 ASP A N 1
ATOM 4307 C CA . ASP A 1 542 ? -30.434 -4.051 15.213 1.00 82.62 542 ASP A CA 1
ATOM 4308 C C . ASP A 1 542 ? -31.364 -3.149 16.061 1.00 82.62 542 ASP A C 1
ATOM 4310 O O . ASP A 1 542 ? -32.437 -2.768 15.594 1.00 82.62 542 ASP A O 1
ATOM 4314 N N . MET A 1 543 ? -30.913 -2.696 17.242 1.00 75.12 543 MET A N 1
ATOM 4315 C CA . MET A 1 543 ? -31.571 -1.645 18.043 1.00 75.12 543 MET A CA 1
ATOM 4316 C C . MET A 1 543 ? -31.380 -0.226 17.470 1.00 75.12 543 MET A C 1
ATOM 4318 O O . MET A 1 543 ? -32.074 0.701 17.882 1.00 75.12 543 MET A O 1
ATOM 4322 N N . ALA A 1 544 ? -30.438 -0.030 16.541 1.00 76.06 544 ALA A N 1
ATOM 4323 C CA . ALA A 1 544 ? -30.073 1.275 15.988 1.00 76.06 544 ALA A CA 1
ATOM 4324 C C . ALA A 1 544 ? -29.747 1.185 14.478 1.00 76.06 544 ALA A C 1
ATOM 4326 O O . ALA A 1 544 ? -28.609 1.443 14.064 1.00 76.06 544 ALA A O 1
ATOM 4327 N N . PRO A 1 545 ? -30.734 0.849 13.621 1.00 81.25 545 PRO A N 1
ATOM 4328 C CA . PRO A 1 545 ? -30.508 0.539 12.204 1.00 81.25 545 PRO A CA 1
ATOM 4329 C C . PRO A 1 545 ? -29.837 1.681 11.425 1.00 81.25 545 PRO A C 1
ATOM 4331 O O . PRO A 1 545 ? -29.012 1.424 10.552 1.00 81.25 545 PRO A O 1
ATOM 4334 N N . GLN A 1 546 ? -30.086 2.939 11.803 1.00 77.19 546 GLN A N 1
ATOM 4335 C CA . GLN A 1 546 ? -29.456 4.113 11.185 1.00 77.19 546 GLN A CA 1
ATOM 4336 C C . GLN A 1 546 ? -27.917 4.101 11.299 1.00 77.19 546 GLN A C 1
ATOM 4338 O O . GLN A 1 546 ? -27.220 4.569 10.398 1.00 77.19 546 GLN A O 1
ATOM 4343 N N . LEU A 1 547 ? -27.367 3.536 12.382 1.00 83.81 547 LEU A N 1
ATOM 4344 C CA . LEU A 1 547 ? -25.919 3.392 12.575 1.00 83.81 547 LEU A CA 1
ATOM 4345 C C . LEU A 1 547 ? -25.339 2.258 11.729 1.00 83.81 547 LEU A C 1
ATOM 4347 O O . LEU A 1 547 ? -24.212 2.356 11.240 1.00 83.81 547 LEU A O 1
ATOM 4351 N N . ARG A 1 548 ? -26.120 1.191 11.533 1.00 86.31 548 ARG A N 1
ATOM 4352 C CA . ARG A 1 548 ? -25.772 0.081 10.646 1.00 86.31 548 ARG A CA 1
ATOM 4353 C C . ARG A 1 548 ? -25.718 0.548 9.191 1.00 86.31 548 ARG A C 1
ATOM 4355 O O . ARG A 1 548 ? -24.743 0.242 8.510 1.00 86.31 548 ARG A O 1
ATOM 4362 N N . ASP A 1 549 ? -26.693 1.339 8.748 1.00 85.62 549 ASP A N 1
ATOM 4363 C CA . ASP A 1 549 ? -26.695 1.948 7.413 1.00 85.62 549 ASP A CA 1
ATOM 4364 C C . ASP A 1 549 ? -25.489 2.879 7.220 1.00 85.62 549 ASP A C 1
ATOM 4366 O O . ASP A 1 549 ? -24.789 2.784 6.213 1.00 85.62 549 ASP A O 1
ATOM 4370 N N . LEU A 1 550 ? -25.165 3.705 8.222 1.00 87.75 550 LEU A N 1
ATOM 4371 C CA . LEU A 1 550 ? -23.995 4.591 8.201 1.00 87.75 550 LEU A CA 1
ATOM 4372 C C . LEU A 1 550 ? -22.673 3.795 8.102 1.00 87.75 550 LEU A C 1
ATOM 4374 O O . LEU A 1 550 ? -21.789 4.148 7.317 1.00 87.75 550 LEU A O 1
ATOM 4378 N N . ALA A 1 551 ? -22.552 2.671 8.818 1.00 88.38 551 ALA A N 1
ATOM 4379 C CA . ALA A 1 551 ? -21.398 1.775 8.710 1.00 88.38 551 ALA A CA 1
ATOM 4380 C C . ALA A 1 551 ? -21.313 1.044 7.351 1.00 88.38 551 ALA A C 1
ATOM 4382 O O . ALA A 1 551 ? -20.213 0.862 6.816 1.00 88.38 551 ALA A O 1
ATOM 4383 N N . ILE A 1 552 ? -22.454 0.669 6.760 1.00 88.69 552 ILE A N 1
ATOM 4384 C CA . ILE A 1 552 ? -22.537 0.085 5.411 1.00 88.69 552 ILE A CA 1
ATOM 4385 C C . ILE A 1 552 ? -22.165 1.124 4.343 1.00 88.69 552 ILE A C 1
ATOM 4387 O O . ILE A 1 552 ? -21.415 0.806 3.416 1.00 88.69 552 ILE A O 1
ATOM 4391 N N . ASP A 1 553 ? -22.631 2.369 4.458 1.00 88.19 553 ASP A N 1
ATOM 4392 C CA . ASP A 1 553 ? -22.276 3.473 3.557 1.00 88.19 553 ASP A CA 1
ATOM 4393 C C . ASP A 1 553 ? -20.757 3.722 3.557 1.00 88.19 553 ASP A C 1
ATOM 4395 O O . ASP A 1 553 ? -20.153 3.845 2.489 1.00 88.19 553 ASP A O 1
ATOM 4399 N N . PHE A 1 554 ? -20.118 3.700 4.732 1.00 88.75 554 PHE A N 1
ATOM 4400 C CA . PHE A 1 554 ? -18.663 3.818 4.862 1.00 88.75 554 PHE A CA 1
ATOM 4401 C C . PHE A 1 554 ? -17.912 2.628 4.235 1.00 88.75 554 PHE A C 1
ATOM 4403 O O . PHE A 1 554 ? -17.003 2.825 3.423 1.00 88.75 554 PHE A O 1
ATOM 4410 N N . CYS A 1 555 ? -18.311 1.385 4.539 1.00 87.50 555 CYS A N 1
ATOM 4411 C CA . CYS A 1 555 ? -17.667 0.189 3.975 1.00 87.50 555 CYS A CA 1
ATOM 4412 C C . CYS A 1 555 ? -17.839 0.085 2.449 1.00 87.50 555 CYS A C 1
ATOM 4414 O O . CYS A 1 555 ? -16.901 -0.309 1.754 1.00 87.50 555 CYS A O 1
ATOM 4416 N N . SER A 1 556 ? -18.994 0.510 1.922 1.00 86.62 556 SER A N 1
ATOM 4417 C CA . SER A 1 556 ? -19.294 0.573 0.480 1.00 86.62 556 SER A CA 1
ATOM 4418 C C . SER A 1 556 ? -18.739 1.821 -0.230 1.00 86.62 556 SER A C 1
ATOM 4420 O O . SER A 1 556 ? -19.082 2.071 -1.384 1.00 86.62 556 SER A O 1
ATOM 4422 N N . CYS A 1 557 ? -17.873 2.600 0.433 1.00 86.44 557 CYS A N 1
ATOM 4423 C CA . CYS A 1 557 ? -17.237 3.818 -0.088 1.00 86.44 557 CYS A CA 1
ATOM 4424 C C . CYS A 1 557 ? -18.202 4.927 -0.548 1.00 86.44 557 CYS A C 1
ATOM 4426 O O . CYS A 1 557 ? -17.802 5.836 -1.278 1.00 86.44 557 CYS A O 1
ATOM 4428 N N . ARG A 1 558 ? -19.453 4.919 -0.074 1.00 87.00 558 ARG A N 1
ATOM 4429 C CA . ARG A 1 558 ? -20.442 5.981 -0.311 1.00 87.00 558 ARG A CA 1
ATOM 4430 C C . ARG A 1 558 ? -20.241 7.122 0.694 1.00 87.00 558 ARG A C 1
ATOM 4432 O O . ARG A 1 558 ? -21.151 7.495 1.432 1.00 87.00 558 ARG A O 1
ATOM 4439 N N . TYR A 1 559 ? -19.028 7.682 0.720 1.00 89.50 559 TYR A N 1
ATOM 4440 C CA . TYR A 1 559 ? -18.598 8.659 1.727 1.00 89.50 559 TYR A CA 1
ATOM 4441 C C . TYR A 1 559 ? -19.465 9.926 1.750 1.00 89.50 559 TYR A C 1
ATOM 4443 O O . TYR A 1 559 ? -19.797 10.387 2.836 1.00 89.50 559 TYR A O 1
ATOM 4451 N N . ALA A 1 560 ? -19.921 10.439 0.601 1.00 87.25 560 ALA A N 1
ATOM 4452 C CA . ALA A 1 560 ? -20.885 11.544 0.558 1.00 87.25 560 ALA A CA 1
ATOM 4453 C C . ALA A 1 560 ? -22.199 11.244 1.315 1.00 87.25 560 ALA A C 1
ATOM 4455 O O . ALA A 1 560 ? -22.704 12.110 2.028 1.00 87.25 560 ALA A O 1
ATOM 4456 N N . ALA A 1 561 ? -22.739 10.021 1.212 1.00 86.56 561 ALA A N 1
ATOM 4457 C CA . ALA A 1 561 ? -23.950 9.618 1.935 1.00 86.56 561 ALA A CA 1
ATOM 4458 C C . ALA A 1 561 ? -23.672 9.433 3.437 1.00 86.56 561 ALA A C 1
ATOM 4460 O O . ALA A 1 561 ? -24.385 9.998 4.268 1.00 86.56 561 ALA A O 1
ATOM 4461 N N . CYS A 1 562 ? -22.576 8.742 3.773 1.00 89.88 562 CYS A N 1
ATOM 4462 C CA . CYS A 1 562 ? -22.111 8.553 5.147 1.00 89.88 562 CYS A CA 1
ATOM 4463 C C . CYS A 1 562 ? -21.905 9.891 5.879 1.00 89.88 562 CYS A C 1
ATOM 4465 O O . CYS A 1 562 ? -22.368 10.057 7.006 1.00 89.88 562 CYS A O 1
ATOM 4467 N N . LEU A 1 563 ? -21.227 10.853 5.244 1.00 89.00 563 LEU A N 1
ATOM 4468 C CA . LEU A 1 563 ? -20.938 12.162 5.831 1.00 89.00 563 LEU A CA 1
ATOM 4469 C C . LEU A 1 563 ? -22.191 13.037 5.908 1.00 89.00 563 LEU A C 1
ATOM 4471 O O . LEU A 1 563 ? -22.418 13.651 6.942 1.00 89.00 563 LEU A O 1
ATOM 4475 N N . ALA A 1 564 ? -23.071 13.011 4.901 1.00 86.69 564 ALA A N 1
ATOM 4476 C CA . ALA A 1 564 ? -24.358 13.703 4.990 1.00 86.69 564 ALA A CA 1
ATOM 4477 C C . ALA A 1 564 ? -25.247 13.152 6.123 1.00 86.69 564 ALA A C 1
ATOM 4479 O O . ALA A 1 564 ? -25.998 13.910 6.736 1.00 86.69 564 ALA A O 1
ATOM 4480 N N . SER A 1 565 ? -25.179 11.848 6.414 1.00 84.44 565 SER A N 1
ATOM 4481 C CA . SER A 1 565 ? -25.819 11.249 7.593 1.00 84.44 565 SER A CA 1
ATOM 4482 C C . SER A 1 565 ? -25.143 11.692 8.892 1.00 84.44 565 SER A C 1
ATOM 4484 O O . SER A 1 565 ? -25.836 12.096 9.822 1.00 84.44 565 SER A O 1
ATOM 4486 N N . LEU A 1 566 ? -23.810 11.703 8.943 1.00 86.94 566 LEU A N 1
ATOM 4487 C CA . LEU A 1 566 ? -23.045 12.135 10.114 1.00 86.94 566 LEU A CA 1
ATOM 4488 C C . LEU A 1 566 ? -23.261 13.621 10.458 1.00 86.94 566 LEU A C 1
ATOM 4490 O O . LEU A 1 566 ? -23.427 13.956 11.628 1.00 86.94 566 LEU A O 1
ATOM 4494 N N . ASP A 1 567 ? -23.335 14.504 9.458 1.00 85.94 567 ASP A N 1
ATOM 4495 C CA . ASP A 1 567 ? -23.615 15.932 9.652 1.00 85.94 567 ASP A CA 1
ATOM 4496 C C . ASP A 1 567 ? -25.033 16.171 10.195 1.00 85.94 567 ASP A C 1
ATOM 4498 O O . ASP A 1 567 ? -25.213 17.018 11.069 1.00 85.94 567 ASP A O 1
ATOM 4502 N N . ARG A 1 568 ? -26.032 15.379 9.766 1.00 83.31 568 ARG A N 1
ATOM 4503 C CA . ARG A 1 568 ? -27.384 15.405 10.364 1.00 83.31 568 ARG A CA 1
ATOM 4504 C C . ARG A 1 568 ? -27.387 14.952 11.825 1.00 83.31 568 ARG A C 1
ATOM 4506 O O . ARG A 1 568 ? -28.173 15.470 12.613 1.00 83.31 568 ARG A O 1
ATOM 4513 N N . LEU A 1 569 ? -26.510 14.016 12.188 1.00 80.69 569 LEU A N 1
ATOM 4514 C CA . LEU A 1 569 ? -26.364 13.530 13.562 1.00 80.69 569 LEU A CA 1
ATOM 4515 C C . LEU A 1 569 ? -25.493 14.443 14.443 1.00 80.69 569 LEU A C 1
ATOM 4517 O O . LEU A 1 569 ? -25.514 14.317 15.661 1.00 80.69 569 LEU A O 1
ATOM 4521 N N . LYS A 1 570 ? -24.753 15.398 13.877 1.00 83.44 570 LYS A N 1
ATOM 4522 C CA . LYS A 1 570 ? -23.782 16.211 14.625 1.00 83.44 570 LYS A CA 1
ATOM 4523 C C . LYS A 1 570 ? -24.398 17.054 15.751 1.00 83.44 570 LYS A C 1
ATOM 4525 O O . LYS A 1 570 ? -23.778 17.179 16.804 1.00 83.44 570 LYS A O 1
ATOM 4530 N N . GLU A 1 571 ? -25.593 17.616 15.541 1.00 80.31 571 GLU A N 1
ATOM 4531 C CA . GLU A 1 571 ? -26.337 18.336 16.590 1.00 80.31 571 GLU A CA 1
ATOM 4532 C C . GLU A 1 571 ? -26.839 17.414 17.713 1.00 80.31 571 GLU A C 1
ATOM 4534 O O . GLU A 1 571 ? -26.511 17.694 18.861 1.00 80.31 571 GLU A O 1
ATOM 4539 N N . PRO A 1 572 ? -27.586 16.317 17.463 1.00 77.81 572 PRO A N 1
ATOM 4540 C CA . PRO A 1 572 ? -28.004 15.440 18.555 1.00 77.81 572 PRO A CA 1
ATOM 4541 C C . PRO A 1 572 ? -26.806 14.810 19.287 1.00 77.81 572 PRO A C 1
ATOM 4543 O O . PRO A 1 572 ? -26.784 14.796 20.513 1.00 77.81 572 PRO A O 1
ATOM 4546 N N . LEU A 1 573 ? -25.744 14.398 18.586 1.00 83.12 573 LEU A N 1
ATOM 4547 C CA . LEU A 1 573 ? -24.560 13.826 19.241 1.00 83.12 573 LEU A CA 1
ATOM 4548 C C . LEU A 1 573 ? -23.856 14.801 20.203 1.00 83.12 573 LEU A C 1
ATOM 4550 O O . LEU A 1 573 ? -23.200 14.348 21.140 1.00 83.12 573 LEU A O 1
ATOM 4554 N N . SER A 1 574 ? -23.990 16.124 20.025 1.00 83.75 574 SER A N 1
ATOM 4555 C CA . SER A 1 574 ? -23.432 17.102 20.974 1.00 83.75 574 SER A CA 1
ATOM 4556 C C . SER A 1 574 ? -24.252 17.246 22.264 1.00 83.75 574 SER A C 1
ATOM 4558 O O . SER A 1 574 ? -23.759 17.824 23.233 1.00 83.75 574 SER A O 1
ATOM 4560 N N . LEU A 1 575 ? -25.461 16.675 22.310 1.00 83.81 575 LEU A N 1
ATOM 4561 C CA . LEU A 1 575 ? -26.325 16.612 23.493 1.00 83.81 575 LEU A CA 1
ATOM 4562 C C . LEU A 1 575 ? -26.115 15.337 24.329 1.00 83.81 575 LEU A C 1
ATOM 4564 O O . LEU A 1 575 ? -26.698 15.206 25.405 1.00 83.81 575 LEU A O 1
ATOM 4568 N N . ASP A 1 576 ? -25.265 14.412 23.876 1.00 86.44 576 ASP A N 1
ATOM 4569 C CA . ASP A 1 576 ? -24.922 13.189 24.603 1.00 86.44 576 ASP A CA 1
ATOM 4570 C C . ASP A 1 576 ? -23.940 13.457 25.768 1.00 86.44 576 ASP A C 1
ATOM 4572 O O . ASP A 1 576 ? -22.918 14.141 25.635 1.00 86.44 576 ASP A O 1
ATOM 4576 N N . VAL A 1 577 ? -24.241 12.876 26.932 1.00 86.56 577 VAL A N 1
ATOM 4577 C CA . VAL A 1 577 ? -23.525 13.064 28.210 1.00 86.56 577 VAL A CA 1
ATOM 4578 C C . VAL A 1 577 ? -22.034 12.713 28.162 1.00 86.56 577 VAL A C 1
ATOM 4580 O O . VAL A 1 577 ? -21.234 13.368 28.841 1.00 86.56 577 VAL A O 1
ATOM 4583 N N . HIS A 1 578 ? -21.660 11.693 27.391 1.00 86.81 578 HIS A N 1
ATOM 4584 C CA . HIS A 1 578 ? -20.312 11.126 27.344 1.00 86.81 578 HIS A CA 1
ATOM 4585 C C . HIS A 1 578 ? -19.557 11.499 26.058 1.00 86.81 578 HIS A C 1
ATOM 4587 O O . HIS A 1 578 ? -18.334 11.649 26.081 1.00 86.81 578 HIS A O 1
ATOM 4593 N N . LEU A 1 579 ? -20.277 11.661 24.947 1.00 86.88 579 LEU A N 1
ATOM 4594 C CA . LEU A 1 579 ? -19.745 11.874 23.604 1.00 86.88 579 LEU A CA 1
ATOM 4595 C C . LEU A 1 579 ? -19.589 13.356 23.241 1.00 86.88 579 LEU A C 1
ATOM 4597 O O . LEU A 1 579 ? -18.704 13.677 22.451 1.00 86.88 579 LEU A O 1
ATOM 4601 N N . SER A 1 580 ? -20.395 14.255 23.821 1.00 84.06 580 SER A N 1
ATOM 4602 C CA . SER A 1 580 ? -20.462 15.695 23.487 1.00 84.06 580 SER A CA 1
ATOM 4603 C C . SER A 1 580 ? -19.106 16.381 23.273 1.00 84.06 580 SER A C 1
ATOM 4605 O O . SER A 1 580 ? -18.911 17.066 22.269 1.00 84.06 580 SER A O 1
ATOM 4607 N N . GLY A 1 581 ? -18.135 16.149 24.163 1.00 84.69 581 GLY A N 1
ATOM 4608 C CA . GLY A 1 581 ? -16.782 16.715 24.055 1.00 84.69 581 GLY A CA 1
ATOM 4609 C C . GLY A 1 581 ? -15.907 16.139 22.928 1.00 84.69 581 GLY A C 1
ATOM 4610 O O . GLY A 1 581 ? -14.905 16.753 22.571 1.00 84.69 581 GLY A O 1
ATOM 4611 N N . GLN A 1 582 ? -16.265 14.984 22.360 1.00 87.56 582 GLN A N 1
ATOM 4612 C CA . GLN A 1 582 ? -15.497 14.273 21.327 1.00 87.56 582 GLN A CA 1
ATOM 4613 C C . GLN A 1 582 ? -16.123 14.335 19.924 1.00 87.56 582 GLN A C 1
ATOM 4615 O O . GLN A 1 582 ? -15.423 14.046 18.955 1.00 87.56 582 GLN A O 1
ATOM 4620 N N . VAL A 1 583 ? -17.393 14.744 19.774 1.00 87.88 583 VAL A N 1
ATOM 4621 C CA . VAL A 1 583 ? -18.124 14.734 18.483 1.00 87.88 583 VAL A CA 1
ATOM 4622 C C . VAL A 1 583 ? -17.343 15.410 17.356 1.00 87.88 583 VAL A C 1
ATOM 4624 O O . VAL A 1 583 ? -17.180 14.834 16.285 1.00 87.88 583 VAL A O 1
ATOM 4627 N N . ALA A 1 584 ? -16.821 16.620 17.587 1.00 88.12 584 ALA A N 1
ATOM 4628 C CA . ALA A 1 584 ? -16.097 17.368 16.557 1.00 88.12 584 ALA A CA 1
ATOM 4629 C C . ALA A 1 584 ? -14.828 16.635 16.080 1.00 88.12 584 ALA A C 1
ATOM 4631 O O . ALA A 1 584 ? -14.579 16.553 14.878 1.00 88.12 584 ALA A O 1
ATOM 4632 N N . ASN A 1 585 ? -14.076 16.057 17.022 1.00 89.69 585 ASN A N 1
ATOM 4633 C CA . ASN A 1 585 ? -12.861 15.284 16.769 1.00 89.69 585 ASN A CA 1
ATOM 4634 C C . ASN A 1 585 ? -13.186 13.969 16.036 1.00 89.69 585 ASN A C 1
ATOM 4636 O O . ASN A 1 585 ? -12.555 13.648 15.033 1.00 89.69 585 ASN A O 1
ATOM 4640 N N . LEU A 1 586 ? -14.223 13.245 16.472 1.00 90.75 586 LEU A N 1
ATOM 4641 C CA . LEU A 1 586 ? -14.692 12.026 15.808 1.00 90.75 586 LEU A CA 1
ATOM 4642 C C . LEU A 1 586 ? -15.166 12.291 14.375 1.00 90.75 586 LEU A C 1
ATOM 4644 O O . LEU A 1 586 ? -14.758 11.564 13.473 1.00 90.75 586 LEU A O 1
ATOM 4648 N N . CYS A 1 587 ? -15.953 13.341 14.126 1.00 90.88 587 CYS A N 1
ATOM 4649 C CA . CYS A 1 587 ? -16.388 13.673 12.767 1.00 90.88 587 CYS A CA 1
ATOM 4650 C C . CYS A 1 587 ? -15.211 14.045 11.849 1.00 90.88 587 CYS A C 1
ATOM 4652 O O . CYS A 1 587 ? -15.170 13.605 10.698 1.00 90.88 587 CYS A O 1
ATOM 4654 N N . GLU A 1 588 ? -14.225 14.798 12.353 1.00 89.50 588 GLU A N 1
ATOM 4655 C CA . GLU A 1 588 ? -13.003 15.104 11.601 1.00 89.50 588 GLU A CA 1
ATOM 4656 C C . GLU A 1 588 ? -12.174 13.838 11.316 1.00 89.50 588 GLU A C 1
ATOM 4658 O O . GLU A 1 588 ? -11.691 13.662 10.193 1.00 89.50 588 GLU A O 1
ATOM 4663 N N . GLN A 1 589 ? -12.057 12.921 12.282 1.00 90.25 589 GLN A N 1
ATOM 4664 C CA . GLN A 1 589 ? -11.346 11.654 12.099 1.00 90.25 589 GLN A CA 1
ATOM 4665 C C . GLN A 1 589 ? -12.062 10.711 11.127 1.00 90.25 589 GLN A C 1
ATOM 4667 O O . GLN A 1 589 ? -11.401 10.180 10.240 1.00 90.25 589 GLN A O 1
ATOM 4672 N N . ILE A 1 590 ? -13.389 10.556 11.208 1.00 92.69 590 ILE A N 1
ATOM 4673 C CA . ILE A 1 590 ? -14.178 9.748 10.258 1.00 92.69 590 ILE A CA 1
ATOM 4674 C C . ILE A 1 590 ? -13.986 10.269 8.826 1.00 92.69 590 ILE A C 1
ATOM 4676 O O . ILE A 1 590 ? -13.712 9.487 7.912 1.00 92.69 590 ILE A O 1
ATOM 4680 N N . ARG A 1 591 ? -14.054 11.594 8.622 1.00 92.06 591 ARG A N 1
ATOM 4681 C CA . ARG A 1 591 ? -13.818 12.214 7.307 1.00 92.06 591 ARG A CA 1
ATOM 4682 C C . ARG A 1 591 ? -12.381 11.994 6.822 1.00 92.06 591 ARG A C 1
ATOM 4684 O O . ARG A 1 591 ? -12.183 11.529 5.700 1.00 92.06 591 ARG A O 1
ATOM 4691 N N . SER A 1 592 ? -11.392 12.248 7.679 1.00 91.75 592 SER A N 1
ATOM 4692 C CA . SER A 1 592 ? -9.964 12.051 7.378 1.00 91.75 592 SER A CA 1
ATOM 4693 C C . SER A 1 592 ? -9.645 10.596 7.013 1.00 91.75 592 SER A C 1
ATOM 4695 O O . SER A 1 592 ? -8.999 10.324 6.000 1.00 91.75 592 SER A O 1
ATOM 4697 N N . LYS A 1 593 ? -10.160 9.645 7.801 1.00 90.81 593 LYS A N 1
ATOM 4698 C CA . LYS A 1 593 ? -10.018 8.200 7.595 1.00 90.81 593 LYS A CA 1
ATOM 4699 C C . LYS A 1 593 ? -10.677 7.762 6.285 1.00 90.81 593 LYS A C 1
ATOM 4701 O O . LYS A 1 593 ? -10.068 6.995 5.540 1.00 90.81 593 LYS A O 1
ATOM 4706 N N . GLY A 1 594 ? -11.854 8.307 5.964 1.00 90.50 594 GLY A N 1
ATOM 4707 C CA . GLY A 1 594 ? -12.519 8.114 4.676 1.00 90.50 594 GLY A CA 1
ATOM 4708 C C . GLY A 1 594 ? -11.652 8.559 3.494 1.00 90.50 594 GLY A C 1
ATOM 4709 O O . GLY A 1 594 ? -11.460 7.780 2.562 1.00 90.50 594 GLY A O 1
ATOM 4710 N N . ILE A 1 595 ? -11.061 9.761 3.544 1.00 91.56 595 ILE A N 1
ATOM 4711 C CA . ILE A 1 595 ? -10.171 10.281 2.483 1.00 91.56 595 ILE A CA 1
ATOM 4712 C C . ILE A 1 595 ? -8.956 9.360 2.282 1.00 91.56 595 ILE A C 1
ATOM 4714 O O . ILE A 1 595 ? -8.656 8.968 1.151 1.00 91.56 595 ILE A O 1
ATOM 4718 N N . VAL A 1 596 ? -8.292 8.948 3.371 1.00 90.25 596 VAL A N 1
ATOM 4719 C CA . VAL A 1 596 ? -7.147 8.019 3.317 1.00 90.25 596 VAL A CA 1
ATOM 4720 C C . VAL A 1 596 ? -7.555 6.666 2.718 1.00 90.25 596 VAL A C 1
ATOM 4722 O O . VAL A 1 596 ? -6.864 6.140 1.846 1.00 90.25 596 VAL A O 1
ATOM 4725 N N . GLN A 1 597 ? -8.696 6.107 3.129 1.00 87.31 597 GLN A N 1
ATOM 4726 C CA . GLN A 1 597 ? -9.185 4.810 2.644 1.00 87.31 597 GLN A CA 1
ATOM 4727 C C . GLN A 1 597 ? -9.739 4.837 1.217 1.00 87.31 597 GLN A C 1
ATOM 4729 O O . GLN A 1 597 ? -9.712 3.797 0.552 1.00 87.31 597 GLN A O 1
ATOM 4734 N N . TYR A 1 598 ? -10.258 5.979 0.757 1.00 89.25 598 TYR A N 1
ATOM 4735 C CA . TYR A 1 598 ? -10.633 6.200 -0.639 1.00 89.25 598 TYR A CA 1
ATOM 4736 C C . TYR A 1 598 ? -9.389 6.219 -1.528 1.00 89.25 598 TYR A C 1
ATOM 4738 O O . TYR A 1 598 ? -9.396 5.608 -2.590 1.00 89.25 598 TYR A O 1
ATOM 4746 N N . PHE A 1 599 ? -8.310 6.870 -1.082 1.00 88.19 599 PHE A N 1
ATOM 4747 C CA . PHE A 1 599 ? -7.069 6.970 -1.848 1.00 88.19 599 PHE A CA 1
ATOM 4748 C C . PHE A 1 599 ? -6.235 5.677 -1.861 1.00 88.19 599 PHE A C 1
ATOM 4750 O O . PHE A 1 599 ? -5.631 5.355 -2.879 1.00 88.19 599 PHE A O 1
ATOM 4757 N N . ALA A 1 600 ? -6.236 4.909 -0.765 1.00 81.25 600 ALA A N 1
ATOM 4758 C CA . ALA A 1 600 ? -5.384 3.731 -0.558 1.00 81.25 600 ALA A CA 1
ATOM 4759 C C . ALA A 1 600 ? -5.240 2.715 -1.727 1.00 81.25 600 ALA A C 1
ATOM 4761 O O . ALA A 1 600 ? -4.125 2.226 -1.909 1.00 81.25 600 ALA A O 1
ATOM 4762 N N . PRO A 1 601 ? -6.282 2.353 -2.511 1.00 76.06 601 PRO A N 1
ATOM 4763 C CA . PRO A 1 601 ? -6.129 1.413 -3.630 1.00 76.06 601 PRO A CA 1
ATOM 4764 C C . PRO A 1 601 ? -5.522 2.030 -4.906 1.00 76.06 601 PRO A C 1
ATOM 4766 O O . PRO A 1 601 ? -5.277 1.300 -5.865 1.00 76.06 601 PRO A O 1
ATOM 4769 N N . PHE A 1 602 ? -5.290 3.345 -4.957 1.00 77.50 602 PHE A N 1
ATOM 4770 C CA . PHE A 1 602 ? -4.885 4.052 -6.171 1.00 77.50 602 PHE A CA 1
ATOM 4771 C C . PHE A 1 602 ? -3.438 4.563 -6.109 1.00 77.50 602 PHE A C 1
ATOM 4773 O O . PHE A 1 602 ? -3.010 5.184 -5.140 1.00 77.50 602 PHE A O 1
ATOM 4780 N N . LEU A 1 603 ? -2.692 4.393 -7.206 1.00 75.62 603 LEU A N 1
ATOM 4781 C CA . LEU A 1 603 ? -1.364 5.009 -7.376 1.00 75.62 603 LEU A CA 1
ATOM 4782 C C . LEU A 1 603 ? -1.450 6.510 -7.707 1.00 75.62 603 LEU A C 1
ATOM 4784 O O . LEU A 1 603 ? -0.506 7.264 -7.458 1.00 75.62 603 LEU A O 1
ATOM 4788 N N . SER A 1 604 ? -2.574 6.952 -8.273 1.00 81.62 604 SER A N 1
ATOM 4789 C CA . SER A 1 604 ? -2.875 8.359 -8.537 1.00 81.62 604 SER A CA 1
ATOM 4790 C C . SER A 1 604 ? -4.375 8.581 -8.717 1.00 81.62 604 SER A C 1
ATOM 4792 O O . SER A 1 604 ? -5.034 7.749 -9.340 1.00 81.62 604 SER A O 1
ATOM 4794 N N . VAL A 1 605 ? -4.899 9.711 -8.238 1.00 88.06 605 VAL A N 1
ATOM 4795 C CA . VAL A 1 605 ? -6.326 10.065 -8.313 1.00 88.06 605 VAL A CA 1
ATOM 4796 C C . VAL A 1 605 ? -6.491 11.547 -8.651 1.00 88.06 605 VAL A C 1
ATOM 4798 O O . VAL A 1 605 ? -5.774 12.391 -8.121 1.00 88.06 605 VAL A O 1
ATOM 4801 N N . SER A 1 606 ? -7.458 11.883 -9.508 1.00 91.56 606 SER A N 1
ATOM 4802 C CA . SER A 1 606 ? -7.869 13.277 -9.723 1.00 91.56 606 SER A CA 1
ATOM 4803 C C . SER A 1 606 ? -8.612 13.819 -8.498 1.00 91.56 606 SER A C 1
ATOM 4805 O O . SER A 1 606 ? -9.604 13.232 -8.057 1.00 91.56 606 SER A O 1
ATOM 4807 N N . LEU A 1 607 ? -8.182 14.975 -7.988 1.00 90.94 607 LEU A N 1
ATOM 4808 C CA . LEU A 1 607 ? -8.848 15.674 -6.888 1.00 90.94 607 LEU A CA 1
ATOM 4809 C C . LEU A 1 607 ? -10.282 16.086 -7.244 1.00 90.94 607 LEU A C 1
ATOM 4811 O O . LEU A 1 607 ? -11.090 16.220 -6.334 1.00 90.94 607 LEU A O 1
ATOM 4815 N N . HIS A 1 608 ? -10.628 16.221 -8.530 1.00 89.25 608 HIS A N 1
ATOM 4816 C CA . HIS A 1 608 ? -12.011 16.461 -8.961 1.00 89.25 608 HIS A CA 1
ATOM 4817 C C . HIS A 1 608 ? -12.916 15.264 -8.627 1.00 89.25 608 HIS A C 1
ATOM 4819 O O . HIS A 1 608 ? -13.945 15.436 -7.981 1.00 89.25 608 HIS A O 1
ATOM 4825 N N . ARG A 1 609 ? -12.480 14.035 -8.946 1.00 88.56 609 ARG A N 1
ATOM 4826 C CA . ARG A 1 609 ? -13.223 12.807 -8.599 1.00 88.56 609 ARG A CA 1
ATOM 4827 C C . ARG A 1 609 ? -13.287 12.577 -7.083 1.00 88.56 609 ARG A C 1
ATOM 4829 O O . ARG A 1 609 ? -14.293 12.086 -6.580 1.00 88.56 609 ARG A O 1
ATOM 4836 N N . MET A 1 610 ? -12.244 12.964 -6.338 1.00 90.12 610 MET A N 1
ATOM 4837 C CA . MET A 1 610 ? -12.284 12.956 -4.865 1.00 90.12 610 MET A CA 1
ATOM 4838 C C . MET A 1 610 ? -13.279 13.987 -4.319 1.00 90.12 610 MET A C 1
ATOM 4840 O O . MET A 1 610 ? -14.056 13.672 -3.424 1.00 90.12 610 MET A O 1
ATOM 4844 N N . ALA A 1 611 ? -13.285 15.204 -4.863 1.00 90.75 611 ALA A N 1
ATOM 4845 C CA . ALA A 1 611 ? -14.200 16.271 -4.473 1.00 90.75 611 ALA A CA 1
ATOM 4846 C C . ALA A 1 611 ? -15.673 15.858 -4.683 1.00 90.75 611 ALA A C 1
ATOM 4848 O O . ALA A 1 611 ? -16.478 15.987 -3.761 1.00 90.75 611 ALA A O 1
ATOM 4849 N N . GLU A 1 612 ? -15.991 15.239 -5.826 1.00 88.56 612 GLU A N 1
ATOM 4850 C CA . GLU A 1 612 ? -17.303 14.642 -6.117 1.00 88.56 612 GLU A CA 1
ATOM 4851 C C . GLU A 1 612 ? -17.673 13.520 -5.128 1.00 88.56 612 GLU A C 1
ATOM 4853 O O . GLU A 1 612 ? -18.750 13.552 -4.531 1.00 88.56 612 GLU A O 1
ATOM 4858 N N . ALA A 1 613 ? -16.774 12.556 -4.887 1.00 87.19 613 ALA A N 1
ATOM 4859 C CA . ALA A 1 613 ? -17.031 11.409 -4.004 1.00 87.19 613 ALA A CA 1
ATOM 4860 C C . ALA A 1 613 ? -17.278 11.788 -2.526 1.00 87.19 613 ALA A C 1
ATOM 4862 O O . ALA A 1 613 ? -17.930 11.037 -1.792 1.00 87.19 613 ALA A O 1
ATOM 4863 N N . PHE A 1 614 ? -16.773 12.948 -2.095 1.00 90.12 614 PHE A N 1
ATOM 4864 C CA . PHE A 1 614 ? -16.953 13.510 -0.751 1.00 90.12 614 PHE A CA 1
ATOM 4865 C C . PHE A 1 614 ? -17.943 14.687 -0.704 1.00 90.12 614 PHE A C 1
ATOM 4867 O O . PHE A 1 614 ? -18.146 15.249 0.374 1.00 90.12 614 PHE A O 1
ATOM 4874 N N . ASN A 1 615 ? -18.568 15.034 -1.838 1.00 87.38 615 ASN A N 1
ATOM 4875 C CA . ASN A 1 615 ? -19.492 16.160 -2.005 1.00 87.38 615 ASN A CA 1
ATOM 4876 C C . ASN A 1 615 ? -18.945 17.492 -1.443 1.00 87.38 615 ASN A C 1
ATOM 4878 O O . ASN A 1 615 ? -19.605 18.180 -0.664 1.00 87.38 615 ASN A O 1
ATOM 4882 N N . THR A 1 616 ? -17.713 17.839 -1.820 1.00 89.19 616 THR A N 1
ATOM 4883 C CA . THR A 1 616 ? -17.035 19.089 -1.427 1.00 89.19 616 THR A CA 1
ATOM 4884 C C . THR A 1 616 ? -16.352 19.752 -2.616 1.00 89.19 616 THR A C 1
ATOM 4886 O O . THR A 1 616 ? -16.196 19.134 -3.662 1.00 89.19 616 THR A O 1
ATOM 4889 N N . ASP A 1 617 ? -15.928 21.006 -2.476 1.00 92.38 617 ASP A N 1
ATOM 4890 C CA . ASP A 1 617 ? -15.172 21.701 -3.516 1.00 92.38 617 ASP A CA 1
ATOM 4891 C C . ASP A 1 617 ? -13.709 21.218 -3.608 1.00 92.38 617 ASP A C 1
ATOM 4893 O O . ASP A 1 617 ? -13.127 20.687 -2.656 1.00 92.38 617 ASP A O 1
ATOM 4897 N N . VAL A 1 618 ? -13.101 21.414 -4.783 1.00 92.88 618 VAL A N 1
ATOM 4898 C CA . VAL A 1 618 ? -11.743 20.935 -5.096 1.00 92.88 618 VAL A CA 1
ATOM 4899 C C . VAL A 1 618 ? -10.675 21.642 -4.255 1.00 92.88 618 VAL A C 1
ATOM 4901 O O . VAL A 1 618 ? -9.661 21.030 -3.921 1.00 92.88 618 VAL A O 1
ATOM 4904 N N . GLU A 1 619 ? -10.888 22.902 -3.865 1.00 90.69 619 GLU A N 1
ATOM 4905 C CA . GLU A 1 619 ? -9.923 23.651 -3.054 1.00 90.69 619 GLU A CA 1
ATOM 4906 C C . GLU A 1 619 ? -9.941 23.220 -1.585 1.00 90.69 619 GLU A C 1
ATOM 4908 O O . GLU A 1 619 ? -8.878 23.082 -0.978 1.00 90.69 619 GLU A O 1
ATOM 4913 N N . SER A 1 620 ? -11.118 22.962 -1.011 1.00 90.50 620 SER A N 1
ATOM 4914 C CA . SER A 1 620 ? -11.259 22.372 0.323 1.00 90.50 620 SER A CA 1
ATOM 4915 C C . SER A 1 620 ? -10.688 20.962 0.351 1.00 90.50 620 SER A C 1
ATOM 4917 O O . SER A 1 620 ? -9.871 20.674 1.221 1.00 90.50 620 SER A O 1
ATOM 4919 N N . MET A 1 621 ? -10.991 20.130 -0.654 1.00 93.69 621 MET A N 1
ATOM 4920 C CA . MET A 1 621 ? -10.377 18.806 -0.797 1.00 93.69 621 MET A CA 1
ATOM 4921 C C . MET A 1 621 ? -8.843 18.904 -0.884 1.00 93.69 621 MET A C 1
ATOM 4923 O O . MET A 1 621 ? -8.137 18.187 -0.178 1.00 93.69 621 MET A O 1
ATOM 4927 N N . GLN A 1 622 ? -8.299 19.843 -1.671 1.00 92.81 622 GLN A N 1
ATOM 4928 C CA . GLN A 1 622 ? -6.853 20.077 -1.737 1.00 92.81 622 GLN A CA 1
ATOM 4929 C C . GLN A 1 622 ? -6.271 20.524 -0.382 1.00 92.81 622 GLN A C 1
ATOM 4931 O O . GLN A 1 622 ? -5.210 20.032 0.008 1.00 92.81 622 GLN A O 1
ATOM 4936 N N . ARG A 1 623 ? -6.945 21.427 0.346 1.00 91.94 623 ARG A N 1
ATOM 4937 C CA . ARG A 1 623 ? -6.530 21.895 1.683 1.00 91.94 623 ARG A CA 1
ATOM 4938 C C . ARG A 1 623 ? -6.544 20.766 2.720 1.00 91.94 623 ARG A C 1
ATOM 4940 O O . ARG A 1 623 ? -5.594 20.644 3.491 1.00 91.94 623 ARG A O 1
ATOM 4947 N N . GLU A 1 624 ? -7.574 19.924 2.721 1.00 92.06 624 GLU A N 1
ATOM 4948 C CA . GLU A 1 624 ? -7.689 18.765 3.614 1.00 92.06 624 GLU A CA 1
ATOM 4949 C C . GLU A 1 624 ? -6.618 17.708 3.318 1.00 92.06 624 GLU A C 1
ATOM 4951 O O . GLU A 1 624 ? -5.885 17.301 4.218 1.00 92.06 624 GLU A O 1
ATOM 4956 N N . VAL A 1 625 ? -6.443 17.325 2.050 1.00 93.38 625 VAL A N 1
ATOM 4957 C CA . VAL A 1 625 ? -5.394 16.381 1.631 1.00 93.38 625 VAL A CA 1
ATOM 4958 C C . VAL A 1 625 ? -3.998 16.923 1.971 1.00 93.38 625 VAL A C 1
ATOM 4960 O O . VAL A 1 625 ? -3.158 16.178 2.475 1.00 93.38 625 VAL A O 1
ATOM 4963 N N . ALA A 1 626 ? -3.750 18.226 1.788 1.00 91.25 626 ALA A N 1
ATOM 4964 C CA . ALA A 1 626 ? -2.493 18.860 2.190 1.00 91.25 626 ALA A CA 1
ATOM 4965 C C . ALA A 1 626 ? -2.271 18.821 3.715 1.00 91.25 626 ALA A C 1
ATOM 4967 O O . ALA A 1 626 ? -1.152 18.553 4.159 1.00 91.25 626 ALA A O 1
ATOM 4968 N N . LYS A 1 627 ? -3.327 19.018 4.520 1.00 92.38 627 LYS A N 1
ATOM 4969 C CA . LYS A 1 627 ? -3.281 18.860 5.984 1.00 92.38 627 LYS A CA 1
ATOM 4970 C C . LYS A 1 627 ? -2.919 17.423 6.377 1.00 92.38 627 LYS A C 1
ATOM 4972 O O . LYS A 1 627 ? -2.033 17.242 7.209 1.00 92.38 627 LYS A O 1
ATOM 4977 N N . LEU A 1 628 ? -3.528 16.414 5.747 1.00 91.38 628 LEU A N 1
ATOM 4978 C CA . LEU A 1 628 ? -3.252 14.994 6.022 1.00 91.38 628 LEU A CA 1
ATOM 4979 C C . LEU A 1 628 ? -1.820 14.579 5.644 1.00 91.38 628 LEU A C 1
ATOM 4981 O O . LEU A 1 628 ? -1.177 13.845 6.399 1.00 91.38 628 LEU A O 1
ATOM 4985 N N . ILE A 1 629 ? -1.290 15.089 4.527 1.00 89.25 629 ILE A N 1
ATOM 4986 C CA . ILE A 1 629 ? 0.117 14.893 4.133 1.00 89.25 629 ILE A CA 1
ATOM 4987 C C . ILE A 1 629 ? 1.054 15.581 5.138 1.00 89.25 629 ILE A C 1
ATOM 4989 O O . ILE A 1 629 ? 2.003 14.964 5.624 1.00 89.25 629 ILE A O 1
ATOM 4993 N N . GLY A 1 630 ? 0.765 16.831 5.522 1.00 86.69 630 GLY A N 1
ATOM 4994 C CA . GLY A 1 630 ? 1.544 17.570 6.525 1.00 86.69 630 GLY A CA 1
ATOM 4995 C C . GLY A 1 630 ? 1.567 16.886 7.899 1.00 86.69 630 GLY A C 1
ATOM 4996 O O . GLY A 1 630 ? 2.603 16.858 8.563 1.00 86.69 630 GLY A O 1
ATOM 4997 N N . GLN A 1 631 ? 0.455 16.260 8.291 1.00 87.44 631 GLN A N 1
ATOM 4998 C CA . GLN A 1 631 ? 0.325 15.456 9.511 1.00 87.44 631 GLN A CA 1
ATOM 4999 C C . GLN A 1 631 ? 0.880 14.023 9.380 1.00 87.44 631 GLN A C 1
ATOM 5001 O O . GLN A 1 631 ? 0.830 13.269 10.352 1.00 87.44 631 GLN A O 1
ATOM 5006 N N . ARG A 1 632 ? 1.423 13.635 8.214 1.00 82.44 632 ARG A N 1
ATOM 5007 C CA . ARG A 1 632 ? 1.927 12.280 7.903 1.00 82.44 632 ARG A CA 1
ATOM 5008 C C . ARG A 1 632 ? 0.886 11.163 8.078 1.00 82.44 632 ARG A C 1
ATOM 5010 O O . ARG A 1 632 ? 1.239 10.028 8.387 1.00 82.44 632 ARG A O 1
ATOM 5017 N N . GLN A 1 633 ? -0.392 11.483 7.877 1.00 82.31 633 GLN A N 1
ATOM 5018 C CA . GLN A 1 633 ? -1.488 10.506 7.847 1.00 82.31 633 GLN A CA 1
ATOM 5019 C C . GLN A 1 633 ? -1.737 9.953 6.434 1.00 82.31 633 GLN A C 1
ATOM 5021 O O . GLN A 1 633 ? -2.399 8.929 6.279 1.00 82.31 633 GLN A O 1
ATOM 5026 N N . LEU A 1 634 ? -1.197 10.620 5.408 1.00 85.50 634 LEU A N 1
ATOM 5027 C CA . LEU A 1 634 ? -1.340 10.262 4.001 1.00 85.50 634 LEU A CA 1
ATOM 5028 C C . LEU A 1 634 ? 0.009 10.412 3.277 1.00 85.50 634 LEU A C 1
ATOM 5030 O O . LEU A 1 634 ? 0.480 11.528 3.067 1.00 85.50 634 LEU A O 1
ATOM 5034 N N . ASP A 1 635 ? 0.620 9.295 2.876 1.00 81.94 635 ASP A N 1
ATOM 5035 C CA . ASP A 1 635 ? 1.883 9.276 2.120 1.00 81.94 635 ASP A CA 1
ATOM 5036 C C . ASP A 1 635 ? 1.613 9.540 0.619 1.00 81.94 635 ASP A C 1
ATOM 5038 O O . ASP A 1 635 ? 1.519 8.631 -0.213 1.00 81.94 635 ASP A O 1
ATOM 5042 N N . ALA A 1 636 ? 1.439 10.819 0.269 1.00 85.88 636 ALA A N 1
ATOM 5043 C CA . ALA A 1 636 ? 1.121 11.275 -1.085 1.00 85.88 636 ALA A CA 1
ATOM 5044 C C . ALA A 1 636 ? 1.788 12.619 -1.449 1.00 85.88 636 ALA A C 1
ATOM 5046 O O . ALA A 1 636 ? 2.270 13.358 -0.591 1.00 85.88 636 ALA A O 1
ATOM 5047 N N . LYS A 1 637 ? 1.810 12.948 -2.747 1.00 85.50 637 LYS A N 1
ATOM 5048 C CA . LYS A 1 637 ? 2.238 14.241 -3.306 1.00 85.50 637 LYS A CA 1
ATOM 5049 C C . LYS A 1 637 ? 1.119 14.829 -4.167 1.00 85.50 637 LYS A C 1
ATOM 5051 O O . LYS A 1 637 ? 0.582 14.141 -5.031 1.00 85.50 637 LYS A O 1
ATOM 5056 N N . ILE A 1 638 ? 0.794 16.102 -3.955 1.00 89.56 638 ILE A N 1
ATOM 5057 C CA . ILE A 1 638 ? -0.218 16.829 -4.735 1.00 89.56 638 ILE A CA 1
ATOM 5058 C C . ILE A 1 638 ? 0.461 17.535 -5.915 1.00 89.56 638 ILE A C 1
ATOM 5060 O O . ILE A 1 638 ? 1.300 18.412 -5.706 1.00 89.56 638 ILE A O 1
ATOM 5064 N N . ASP A 1 639 ? 0.050 17.218 -7.141 1.00 87.50 639 ASP A N 1
ATOM 5065 C CA . ASP A 1 639 ? 0.210 18.116 -8.284 1.00 87.50 639 ASP A CA 1
ATOM 5066 C C . ASP A 1 639 ? -0.878 19.201 -8.199 1.00 87.50 639 ASP A C 1
ATOM 5068 O O . ASP A 1 639 ? -2.055 18.972 -8.496 1.00 87.50 639 ASP A O 1
ATOM 5072 N N . SER A 1 640 ? -0.482 20.393 -7.745 1.00 84.81 640 SER A N 1
ATOM 5073 C CA . SER A 1 640 ? -1.387 21.535 -7.567 1.00 84.81 640 SER A CA 1
ATOM 5074 C C . SER A 1 640 ? -1.866 22.148 -8.892 1.00 84.81 640 SER A C 1
ATOM 5076 O O . SER A 1 640 ? -2.900 22.820 -8.899 1.00 84.81 640 SER A O 1
ATOM 5078 N N . GLN A 1 641 ? -1.142 21.927 -9.998 1.00 78.81 641 GLN A N 1
ATOM 5079 C CA . GLN A 1 641 ? -1.489 22.460 -11.319 1.00 78.81 641 GLN A CA 1
ATOM 5080 C C . GLN A 1 641 ? -2.498 21.550 -12.022 1.00 78.81 641 GLN A C 1
ATOM 5082 O O . GLN A 1 641 ? -3.548 22.018 -12.451 1.00 78.81 641 GLN A O 1
ATOM 5087 N N . ARG A 1 642 ? -2.220 20.241 -12.083 1.00 76.81 642 ARG A N 1
ATOM 5088 C CA . ARG A 1 642 ? -3.106 19.251 -12.724 1.00 76.81 642 ARG A CA 1
ATOM 5089 C C . ARG A 1 642 ? -4.235 18.762 -11.815 1.00 76.81 642 ARG A C 1
ATOM 5091 O O . ARG A 1 642 ? -5.097 18.020 -12.273 1.00 76.81 642 ARG A O 1
ATOM 5098 N N . LYS A 1 643 ? -4.222 19.150 -10.532 1.00 87.88 643 LYS A N 1
ATOM 5099 C CA . LYS A 1 643 ? -5.149 18.678 -9.488 1.00 87.88 643 LYS A CA 1
ATOM 5100 C C . LYS A 1 643 ? -5.155 17.148 -9.371 1.00 87.88 643 LYS A C 1
ATOM 5102 O O . LYS A 1 643 ? -6.206 16.530 -9.222 1.00 87.88 643 LYS A O 1
ATOM 5107 N N . ILE A 1 644 ? -3.972 16.531 -9.419 1.00 86.38 644 ILE A N 1
ATOM 5108 C CA . ILE A 1 644 ? -3.796 15.078 -9.273 1.00 86.38 644 ILE A CA 1
ATOM 5109 C C . ILE A 1 644 ? -3.039 14.789 -7.979 1.00 86.38 644 ILE A C 1
ATOM 5111 O O . ILE A 1 644 ? -1.972 15.341 -7.717 1.00 86.38 644 ILE A O 1
ATOM 5115 N N . LEU A 1 645 ? -3.587 13.892 -7.167 1.00 87.00 645 LEU A N 1
ATOM 5116 C CA . LEU A 1 645 ? -2.914 13.315 -6.018 1.00 87.00 645 LEU A CA 1
ATOM 5117 C C . LEU A 1 645 ? -2.163 12.062 -6.474 1.00 87.00 645 LEU A C 1
ATOM 5119 O O . LEU A 1 645 ? -2.786 11.090 -6.894 1.00 87.00 645 LEU A O 1
ATOM 5123 N N . HIS A 1 646 ? -0.837 12.071 -6.396 1.00 81.31 646 HIS A N 1
ATOM 5124 C CA . HIS A 1 646 ? 0.000 10.903 -6.662 1.00 81.31 646 HIS A CA 1
ATOM 5125 C C . HIS A 1 646 ? 0.411 10.248 -5.350 1.00 81.31 646 HIS A C 1
ATOM 5127 O O . HIS A 1 646 ? 0.830 10.936 -4.419 1.00 81.31 646 HIS A O 1
ATOM 5133 N N . ALA A 1 647 ? 0.369 8.918 -5.279 1.00 79.25 647 ALA A N 1
ATOM 5134 C CA . ALA A 1 647 ? 0.954 8.212 -4.151 1.00 79.25 647 ALA A CA 1
ATOM 5135 C C . ALA A 1 647 ? 2.458 8.496 -4.198 1.00 79.25 647 ALA A C 1
ATOM 5137 O O . ALA A 1 647 ? 3.106 8.273 -5.229 1.00 79.25 647 ALA A O 1
ATOM 5138 N N . SER A 1 648 ? 3.031 9.024 -3.111 1.00 71.88 648 SER A N 1
ATOM 5139 C CA . SER A 1 648 ? 4.487 9.069 -3.018 1.00 71.88 648 SER A CA 1
ATOM 5140 C C . SER A 1 648 ? 4.917 7.616 -3.058 1.00 71.88 648 SER A C 1
ATOM 5142 O O . SER A 1 648 ? 4.443 6.885 -2.190 1.00 71.88 648 SER A O 1
ATOM 5144 N N . HIS A 1 649 ? 5.688 7.219 -4.089 1.00 54.47 649 HIS A N 1
ATOM 5145 C CA . HIS A 1 649 ? 6.008 5.820 -4.404 1.00 54.47 649 HIS A CA 1
ATOM 5146 C C . HIS A 1 649 ? 6.062 5.022 -3.119 1.00 54.47 649 HIS A C 1
ATOM 5148 O O . HIS A 1 649 ? 6.976 5.255 -2.325 1.00 54.47 649 HIS A O 1
ATOM 5154 N N . ALA A 1 650 ? 5.029 4.197 -2.893 1.00 45.94 650 ALA A N 1
ATOM 5155 C CA . ALA A 1 650 ? 4.888 3.469 -1.649 1.00 45.94 650 ALA A CA 1
ATOM 5156 C C . ALA A 1 650 ? 6.182 2.697 -1.510 1.00 45.94 650 ALA A C 1
ATOM 5158 O O . ALA A 1 650 ? 6.457 1.826 -2.335 1.00 45.94 650 ALA A O 1
ATOM 5159 N N . ASP A 1 651 ? 7.009 3.127 -0.558 1.00 43.03 651 ASP A N 1
ATOM 5160 C CA . ASP A 1 651 ? 8.376 2.667 -0.432 1.00 43.03 651 ASP A CA 1
ATOM 5161 C C . ASP A 1 651 ? 8.229 1.169 -0.208 1.00 43.03 651 ASP A C 1
ATOM 5163 O O . ASP A 1 651 ? 7.735 0.740 0.838 1.00 43.03 651 ASP A O 1
ATOM 5167 N N . GLN A 1 652 ? 8.465 0.372 -1.257 1.00 43.50 652 GLN A N 1
ATOM 5168 C CA . GLN A 1 652 ? 7.959 -1.005 -1.278 1.00 43.50 652 GLN A CA 1
ATOM 5169 C C . GLN A 1 652 ? 8.625 -1.776 -0.134 1.00 43.50 652 GLN A C 1
ATOM 5171 O O . GLN A 1 652 ? 7.991 -2.581 0.534 1.00 43.50 652 GLN A O 1
ATOM 5176 N N . ARG A 1 653 ? 9.848 -1.333 0.186 1.00 40.97 653 ARG A N 1
ATOM 5177 C CA . ARG A 1 653 ? 10.679 -1.568 1.364 1.00 40.97 653 ARG A CA 1
ATOM 5178 C C . ARG A 1 653 ? 10.064 -1.192 2.722 1.00 40.97 653 ARG A C 1
ATOM 5180 O O . ARG A 1 653 ? 10.313 -1.898 3.691 1.00 40.97 653 ARG A O 1
ATOM 5187 N N . ARG A 1 654 ? 9.304 -0.096 2.840 1.00 40.84 654 ARG A N 1
ATOM 5188 C CA . ARG A 1 654 ? 8.614 0.341 4.074 1.00 40.84 654 ARG A CA 1
ATOM 5189 C C . ARG A 1 654 ? 7.263 -0.354 4.255 1.00 40.84 654 ARG A C 1
ATOM 5191 O O . ARG A 1 654 ? 6.899 -0.681 5.380 1.00 40.84 654 ARG A O 1
ATOM 5198 N N . SER A 1 655 ? 6.556 -0.643 3.161 1.00 42.12 655 SER A N 1
ATOM 5199 C CA . SER A 1 655 ? 5.360 -1.498 3.181 1.00 42.12 655 SER A CA 1
ATOM 5200 C C . SER A 1 655 ? 5.723 -2.944 3.545 1.00 42.12 655 SER A C 1
ATOM 5202 O O . SER A 1 655 ? 5.124 -3.521 4.455 1.00 42.12 655 SER A O 1
ATOM 5204 N N . THR A 1 656 ? 6.779 -3.508 2.941 1.00 38.97 656 THR A N 1
ATOM 5205 C CA . THR A 1 656 ? 7.317 -4.812 3.356 1.00 38.97 656 THR A CA 1
ATOM 5206 C C . THR A 1 656 ? 7.904 -4.772 4.762 1.00 38.97 656 THR A C 1
ATOM 5208 O O . THR A 1 656 ? 7.703 -5.733 5.490 1.00 38.97 656 THR A O 1
ATOM 5211 N N . TYR A 1 657 ? 8.530 -3.674 5.204 1.00 42.31 657 TYR A N 1
ATOM 5212 C CA . TYR A 1 657 ? 8.979 -3.511 6.595 1.00 42.31 657 TYR A CA 1
ATOM 5213 C C . TYR A 1 657 ? 7.818 -3.510 7.596 1.00 42.31 657 TYR A C 1
ATOM 5215 O O . TYR A 1 657 ? 7.885 -4.228 8.585 1.00 42.31 657 TYR A O 1
ATOM 5223 N N . ASN A 1 658 ? 6.730 -2.778 7.338 1.00 45.00 658 ASN A N 1
ATOM 5224 C CA . ASN A 1 658 ? 5.561 -2.772 8.223 1.00 45.00 658 ASN A CA 1
ATOM 5225 C C . ASN A 1 658 ? 4.834 -4.128 8.223 1.00 45.00 658 ASN A C 1
ATOM 5227 O O . ASN A 1 658 ? 4.419 -4.593 9.283 1.00 45.00 658 ASN A O 1
ATOM 5231 N N . ASN A 1 659 ? 4.734 -4.805 7.072 1.00 44.94 659 ASN A N 1
ATOM 5232 C CA . ASN A 1 659 ? 4.235 -6.183 7.017 1.00 44.94 659 ASN A CA 1
ATOM 5233 C C . ASN A 1 659 ? 5.172 -7.161 7.747 1.00 44.94 659 ASN A C 1
ATOM 5235 O O . ASN A 1 659 ? 4.684 -8.012 8.482 1.00 44.94 659 ASN A O 1
ATOM 5239 N N . ALA A 1 660 ? 6.493 -7.027 7.609 1.00 42.28 660 ALA A N 1
ATOM 5240 C CA . ALA A 1 660 ? 7.471 -7.857 8.311 1.00 42.28 660 ALA A CA 1
ATOM 5241 C C . ALA A 1 660 ? 7.462 -7.605 9.826 1.00 42.28 660 ALA A C 1
ATOM 5243 O O . ALA A 1 660 ? 7.561 -8.558 10.588 1.00 42.28 660 ALA A O 1
ATOM 5244 N N . LEU A 1 661 ? 7.275 -6.360 10.278 1.00 47.22 661 LEU A N 1
ATOM 5245 C CA . LEU A 1 661 ? 7.074 -6.026 11.691 1.00 47.22 661 LEU A CA 1
ATOM 5246 C C . LEU A 1 661 ? 5.757 -6.591 12.228 1.00 47.22 661 LEU A C 1
ATOM 5248 O O . LEU A 1 661 ? 5.747 -7.144 13.323 1.00 47.22 661 LEU A O 1
ATOM 5252 N N . ARG A 1 662 ? 4.659 -6.509 11.463 1.00 49.56 662 ARG A N 1
ATOM 5253 C CA . ARG A 1 662 ? 3.383 -7.121 11.859 1.00 49.56 662 ARG A CA 1
ATOM 5254 C C . ARG A 1 662 ? 3.527 -8.636 11.992 1.00 49.56 662 ARG A C 1
ATOM 5256 O O . ARG A 1 662 ? 3.234 -9.160 13.053 1.00 49.56 662 ARG A O 1
ATOM 5263 N N . VAL A 1 663 ? 4.092 -9.303 10.983 1.00 43.28 663 VAL A N 1
ATOM 5264 C CA . VAL A 1 663 ? 4.347 -10.755 11.002 1.00 43.28 663 VAL A CA 1
ATOM 5265 C C . VAL A 1 663 ? 5.385 -11.144 12.071 1.00 43.28 663 VAL A C 1
ATOM 5267 O O . VAL A 1 663 ? 5.301 -12.233 12.628 1.00 43.28 663 VAL A O 1
ATOM 5270 N N . SER A 1 664 ? 6.324 -10.257 12.424 1.00 42.00 664 SER A N 1
ATOM 5271 C CA . SER A 1 664 ? 7.232 -10.440 13.568 1.00 42.00 664 SER A CA 1
ATOM 5272 C C . SER A 1 664 ? 6.496 -10.382 14.903 1.00 42.00 664 SER A C 1
ATOM 5274 O O . SER A 1 664 ? 6.815 -11.165 15.792 1.00 42.00 664 SER A O 1
ATOM 5276 N N . ASN A 1 665 ? 5.526 -9.480 15.057 1.00 47.59 665 ASN A N 1
ATOM 5277 C CA . ASN A 1 665 ? 4.691 -9.419 16.253 1.00 47.59 665 ASN A CA 1
ATOM 5278 C C . ASN A 1 665 ? 3.720 -10.609 16.298 1.00 47.59 665 ASN A C 1
ATOM 5280 O O . ASN A 1 665 ? 3.582 -11.225 17.344 1.00 47.59 665 ASN A O 1
ATOM 5284 N N . ASP A 1 666 ? 3.139 -11.013 15.163 1.00 48.66 666 ASP A N 1
ATOM 5285 C CA . ASP A 1 666 ? 2.307 -12.219 15.060 1.00 48.66 666 ASP A CA 1
ATOM 5286 C C . ASP A 1 666 ? 3.105 -13.504 15.384 1.00 48.66 666 ASP A C 1
ATOM 5288 O O . ASP A 1 666 ? 2.535 -14.458 15.909 1.00 48.66 666 ASP A O 1
ATOM 5292 N N . PHE A 1 667 ? 4.418 -13.540 15.112 1.00 48.38 667 PHE A N 1
ATOM 5293 C CA . PHE A 1 667 ? 5.317 -14.624 15.539 1.00 48.38 667 PHE A CA 1
ATOM 5294 C C . PHE A 1 667 ? 5.620 -14.576 17.046 1.00 48.38 667 PHE A C 1
ATOM 5296 O O . PHE A 1 667 ? 5.568 -15.615 17.699 1.00 48.38 667 PHE A O 1
ATOM 5303 N N . LEU A 1 668 ? 5.875 -13.390 17.617 1.00 46.72 668 LEU A N 1
ATOM 5304 C CA . LEU A 1 668 ? 6.024 -13.213 19.073 1.00 46.72 668 LEU A CA 1
ATOM 5305 C C . LEU A 1 668 ? 4.736 -13.584 19.838 1.00 46.72 668 LEU A C 1
ATOM 5307 O O . LEU A 1 668 ? 4.815 -14.140 20.929 1.00 46.72 668 LEU A O 1
ATOM 5311 N N . ASP A 1 669 ? 3.569 -13.354 19.228 1.00 48.38 669 ASP A N 1
ATOM 5312 C CA . ASP A 1 669 ? 2.242 -13.780 19.699 1.00 48.38 669 ASP A CA 1
ATOM 5313 C C . ASP A 1 669 ? 1.925 -15.268 19.390 1.00 48.38 669 ASP A C 1
ATOM 5315 O O . ASP A 1 669 ? 0.817 -15.734 19.665 1.00 48.38 669 ASP A O 1
ATOM 5319 N N . GLY A 1 670 ? 2.857 -16.026 18.793 1.00 48.53 670 GLY A N 1
ATOM 5320 C CA . GLY A 1 670 ? 2.734 -17.471 18.546 1.00 48.53 670 GLY A CA 1
ATOM 5321 C C . GLY A 1 670 ? 1.803 -17.894 17.398 1.00 48.53 670 GLY A C 1
ATOM 5322 O O . GLY A 1 670 ? 1.391 -19.051 17.344 1.00 48.53 670 GLY A O 1
ATOM 5323 N N . ARG A 1 671 ? 1.441 -16.987 16.479 1.00 42.06 671 ARG A N 1
ATOM 5324 C CA . ARG A 1 671 ? 0.402 -17.208 15.445 1.00 42.06 671 ARG A CA 1
ATOM 5325 C C . ARG A 1 671 ? 0.923 -17.655 14.076 1.00 42.06 671 ARG A C 1
ATOM 5327 O O . ARG A 1 671 ? 0.118 -17.972 13.202 1.00 42.06 671 ARG A O 1
ATOM 5334 N N . VAL A 1 672 ? 2.239 -17.655 13.854 1.00 47.47 672 VAL A N 1
ATOM 5335 C CA . VAL A 1 672 ? 2.862 -17.961 12.551 1.00 47.47 672 VAL A CA 1
ATOM 5336 C C . VAL A 1 672 ? 3.994 -18.969 12.727 1.00 47.47 672 VAL A C 1
ATOM 5338 O O . VAL A 1 672 ? 4.784 -18.875 13.660 1.00 47.47 672 VAL A O 1
ATOM 5341 N N . ASN A 1 673 ? 4.092 -19.928 11.807 1.00 49.59 673 ASN A N 1
ATOM 5342 C CA . ASN A 1 673 ? 5.107 -20.977 11.847 1.00 49.59 673 ASN A CA 1
ATOM 5343 C C . ASN A 1 673 ? 6.503 -20.424 11.476 1.00 49.59 673 ASN A C 1
ATOM 5345 O O . ASN A 1 673 ? 6.620 -19.588 10.577 1.00 49.59 673 ASN A O 1
ATOM 5349 N N . PHE A 1 674 ? 7.574 -20.918 12.108 1.00 48.91 674 PHE A N 1
ATOM 5350 C CA . PHE A 1 674 ? 8.948 -20.389 11.963 1.00 48.91 674 PHE A CA 1
ATOM 5351 C C . PHE A 1 674 ? 9.425 -20.276 10.498 1.00 48.91 674 PHE A C 1
ATOM 5353 O O . PHE A 1 674 ? 10.059 -19.295 10.108 1.00 48.91 674 PHE A O 1
ATOM 5360 N N . ALA A 1 675 ? 9.053 -21.239 9.647 1.00 44.62 675 ALA A N 1
ATOM 5361 C CA . ALA A 1 675 ? 9.387 -21.228 8.221 1.00 44.62 675 ALA A CA 1
ATOM 5362 C C . ALA A 1 675 ? 8.693 -20.098 7.424 1.00 44.62 675 ALA A C 1
ATOM 5364 O O . ALA A 1 675 ? 9.289 -19.548 6.496 1.00 44.62 675 ALA A O 1
ATOM 5365 N N . ASP A 1 676 ? 7.465 -19.719 7.793 1.00 42.69 676 ASP A N 1
ATOM 5366 C CA . ASP A 1 676 ? 6.681 -18.673 7.116 1.00 42.69 676 ASP A CA 1
ATOM 5367 C C . ASP A 1 676 ? 7.179 -17.259 7.442 1.00 42.69 676 ASP A C 1
ATOM 5369 O O . ASP A 1 676 ? 7.142 -16.374 6.583 1.00 42.69 676 ASP A O 1
ATOM 5373 N N . PHE A 1 677 ? 7.668 -17.048 8.670 1.00 50.19 677 PHE A N 1
ATOM 5374 C CA . PHE A 1 677 ? 8.308 -15.797 9.089 1.00 50.19 677 PHE A CA 1
ATOM 5375 C C . PHE A 1 677 ? 9.555 -15.512 8.236 1.00 50.19 677 PHE A C 1
ATOM 5377 O O . PHE A 1 677 ? 9.716 -14.432 7.662 1.00 50.19 677 PHE A O 1
ATOM 5384 N N . VAL A 1 678 ? 10.410 -16.525 8.092 1.00 50.75 678 VAL A N 1
ATOM 5385 C CA . VAL A 1 678 ? 11.712 -16.417 7.430 1.00 50.75 678 VAL A CA 1
ATOM 5386 C C . VAL A 1 678 ? 11.595 -16.264 5.907 1.00 50.75 678 VAL A C 1
ATOM 5388 O O . VAL A 1 678 ? 12.364 -15.514 5.305 1.00 50.75 678 VAL A O 1
ATOM 5391 N N . LEU A 1 679 ? 10.614 -16.912 5.268 1.00 47.00 679 LEU A N 1
ATOM 5392 C CA . LEU A 1 679 ? 10.394 -16.805 3.818 1.00 47.00 679 LEU A CA 1
ATOM 5393 C C . LEU A 1 679 ? 9.869 -15.429 3.362 1.00 47.00 679 LEU A C 1
ATOM 5395 O O . LEU A 1 679 ? 10.018 -15.095 2.187 1.00 47.00 679 LEU A O 1
ATOM 5399 N N . LYS A 1 680 ? 9.279 -14.630 4.264 1.00 47.06 680 LYS A N 1
ATOM 5400 C CA . LYS A 1 680 ? 8.663 -13.323 3.952 1.00 47.06 680 LYS A CA 1
ATOM 5401 C C . LYS A 1 680 ? 9.551 -12.110 4.285 1.00 47.06 680 LYS A C 1
ATOM 5403 O O . LYS A 1 680 ? 9.197 -10.986 3.933 1.00 47.06 680 LYS A O 1
ATOM 5408 N N . ALA A 1 681 ? 10.708 -12.308 4.921 1.00 49.44 681 ALA A N 1
ATOM 5409 C CA . ALA A 1 681 ? 11.618 -11.231 5.322 1.00 49.44 681 ALA A CA 1
ATOM 5410 C C . ALA A 1 681 ? 12.477 -10.703 4.148 1.00 49.44 681 ALA A C 1
ATOM 5412 O O . ALA A 1 681 ? 13.577 -11.193 3.881 1.00 49.44 681 ALA A O 1
ATOM 5413 N N . SER A 1 682 ? 11.998 -9.671 3.447 1.00 50.75 682 SER A N 1
ATOM 5414 C CA . SER A 1 682 ? 12.647 -9.121 2.247 1.00 50.75 682 SER A CA 1
ATOM 5415 C C . SER A 1 682 ? 13.725 -8.052 2.538 1.00 50.75 682 SER A C 1
ATOM 5417 O O . SER A 1 682 ? 13.505 -6.864 2.286 1.00 50.75 682 SER A O 1
ATOM 5419 N N . GLY A 1 683 ? 14.918 -8.444 3.007 1.00 56.22 683 GLY A N 1
ATOM 5420 C CA . GLY A 1 683 ? 16.085 -7.546 2.960 1.00 56.22 683 GLY A CA 1
ATOM 5421 C C . GLY A 1 683 ? 17.259 -7.877 3.887 1.00 56.22 683 GLY A C 1
ATOM 5422 O O . GLY A 1 683 ? 17.086 -8.045 5.089 1.00 56.22 683 GLY A O 1
ATOM 5423 N N . LYS A 1 684 ? 18.486 -7.827 3.340 1.00 61.31 684 LYS A N 1
ATOM 5424 C CA . LYS A 1 684 ? 19.750 -8.236 3.991 1.00 61.31 684 LYS A CA 1
ATOM 5425 C C . LYS A 1 684 ? 19.923 -7.808 5.454 1.00 61.31 684 LYS A C 1
ATOM 5427 O O . LYS A 1 684 ? 20.182 -8.646 6.309 1.00 61.31 684 LYS A O 1
ATOM 5432 N N . SER A 1 685 ? 19.765 -6.517 5.751 1.00 60.06 685 SER A N 1
ATOM 5433 C CA . SER A 1 685 ? 19.936 -5.988 7.117 1.00 60.06 685 SER A CA 1
ATOM 5434 C C . SER A 1 685 ? 18.853 -6.486 8.089 1.00 60.06 685 SER A C 1
ATOM 5436 O O . SER A 1 685 ? 19.136 -6.784 9.246 1.00 60.06 685 SER A O 1
ATOM 5438 N N . GLN A 1 686 ? 17.617 -6.632 7.605 1.00 59.31 686 GLN A N 1
ATOM 5439 C CA . GLN A 1 686 ? 16.463 -7.035 8.414 1.00 59.31 686 GLN A CA 1
ATOM 5440 C C . GLN A 1 686 ? 16.511 -8.535 8.732 1.00 59.31 686 GLN A C 1
ATOM 5442 O O . GLN A 1 686 ? 16.307 -8.915 9.882 1.00 59.31 686 GLN A O 1
ATOM 5447 N N . THR A 1 687 ? 16.868 -9.376 7.752 1.00 63.22 687 THR A N 1
ATOM 5448 C CA . THR A 1 687 ? 17.089 -10.817 7.959 1.00 63.22 687 THR A CA 1
ATOM 5449 C C . THR A 1 687 ? 18.184 -11.066 9.000 1.00 63.22 687 THR A C 1
ATOM 5451 O O . THR A 1 687 ? 17.998 -11.889 9.892 1.00 63.22 687 THR A O 1
ATOM 5454 N N . LEU A 1 688 ? 19.293 -10.317 8.938 1.00 67.38 688 LEU A N 1
ATOM 5455 C CA . LEU A 1 688 ? 20.380 -10.417 9.918 1.00 67.38 688 LEU A CA 1
ATOM 5456 C C . LEU A 1 688 ? 19.931 -10.013 11.330 1.00 67.38 688 LEU A C 1
ATOM 5458 O O . LEU A 1 688 ? 20.117 -10.786 12.263 1.00 67.38 688 LEU A O 1
ATOM 5462 N N . GLN A 1 689 ? 19.289 -8.851 11.496 1.00 65.81 689 GLN A N 1
ATOM 5463 C CA . GLN A 1 689 ? 18.817 -8.400 12.815 1.00 65.81 689 GLN A CA 1
ATOM 5464 C C . GLN A 1 689 ? 17.756 -9.327 13.427 1.00 65.81 689 GLN A C 1
ATOM 5466 O O . GLN A 1 689 ? 17.739 -9.505 14.644 1.00 65.81 689 GLN A O 1
ATOM 5471 N N . ALA A 1 690 ? 16.881 -9.920 12.609 1.00 64.31 690 ALA A N 1
ATOM 5472 C CA . ALA A 1 690 ? 15.889 -10.882 13.078 1.00 64.31 690 ALA A CA 1
ATOM 5473 C C . ALA A 1 690 ? 16.550 -12.171 13.592 1.00 64.31 690 ALA A C 1
ATOM 5475 O O . ALA A 1 690 ? 16.251 -12.606 14.701 1.00 64.31 690 ALA A O 1
ATOM 5476 N N . VAL A 1 691 ? 17.488 -12.746 12.829 1.00 68.69 691 VAL A N 1
ATOM 5477 C CA . VAL A 1 691 ? 18.202 -13.970 13.228 1.00 68.69 691 VAL A CA 1
ATOM 5478 C C . VAL A 1 691 ? 19.089 -13.734 14.457 1.00 68.69 691 VAL A C 1
ATOM 5480 O O . VAL A 1 691 ? 19.087 -14.561 15.365 1.00 68.69 691 VAL A O 1
ATOM 5483 N N . GLU A 1 692 ? 19.771 -12.588 14.550 1.00 69.44 692 GLU A N 1
ATOM 5484 C CA . GLU A 1 692 ? 20.585 -12.243 15.725 1.00 69.44 692 GLU A CA 1
ATOM 5485 C C . GLU A 1 692 ? 19.725 -12.106 16.995 1.00 69.44 692 GLU A C 1
ATOM 5487 O O . GLU A 1 692 ? 20.100 -12.611 18.051 1.00 69.44 692 GLU A O 1
ATOM 5492 N N . ARG A 1 693 ? 18.532 -11.495 16.898 1.00 65.56 693 ARG A N 1
ATOM 5493 C CA . ARG A 1 693 ? 17.578 -11.407 18.020 1.00 65.56 693 ARG A CA 1
ATOM 5494 C C . ARG A 1 693 ? 17.003 -12.765 18.413 1.00 65.56 693 ARG A C 1
ATOM 5496 O O . ARG A 1 693 ? 16.878 -13.037 19.601 1.00 65.56 693 ARG A O 1
ATOM 5503 N N . LEU A 1 694 ? 16.670 -13.622 17.445 1.00 66.00 694 LEU A N 1
ATOM 5504 C CA . LEU A 1 694 ? 16.197 -14.984 17.722 1.00 66.00 694 LEU A CA 1
ATOM 5505 C C . LEU A 1 694 ? 17.268 -15.804 18.454 1.00 66.00 694 LEU A C 1
ATOM 5507 O O . LEU A 1 694 ? 16.945 -16.497 19.415 1.00 66.00 694 LEU A O 1
ATOM 5511 N N . ARG A 1 695 ? 18.540 -15.651 18.066 1.00 68.31 695 ARG A N 1
ATOM 5512 C CA . ARG A 1 695 ? 19.684 -16.252 18.760 1.00 68.31 695 ARG A CA 1
ATOM 5513 C C . ARG A 1 695 ? 19.864 -15.695 20.177 1.00 68.31 695 ARG A C 1
ATOM 5515 O O . ARG A 1 695 ? 19.960 -16.471 21.119 1.00 68.31 695 ARG A O 1
ATOM 5522 N N . GLN A 1 696 ? 19.861 -14.369 20.344 1.00 68.19 696 GLN A N 1
ATOM 5523 C CA . GLN A 1 696 ? 19.996 -13.710 21.655 1.00 68.19 696 GLN A CA 1
ATOM 5524 C C . GLN A 1 696 ? 18.867 -14.073 22.631 1.00 68.19 696 GLN A C 1
ATOM 5526 O O . GLN A 1 696 ? 19.104 -14.162 23.832 1.00 68.19 696 GLN A O 1
ATOM 5531 N N . ASN A 1 697 ? 17.662 -14.318 22.114 1.00 61.75 697 ASN A N 1
ATOM 5532 C CA . ASN A 1 697 ? 16.496 -14.709 22.903 1.00 61.75 697 ASN A CA 1
ATOM 5533 C C . ASN A 1 697 ? 16.362 -16.238 23.093 1.00 61.75 697 ASN A C 1
ATOM 5535 O O . ASN A 1 697 ? 15.393 -16.678 23.706 1.00 61.75 697 ASN A O 1
ATOM 5539 N N . GLY A 1 698 ? 17.295 -17.050 22.578 1.00 63.56 698 GLY A N 1
ATOM 5540 C CA . GLY A 1 698 ? 17.308 -18.506 22.778 1.00 63.56 698 GLY A CA 1
ATOM 5541 C C . GLY A 1 698 ? 16.312 -19.313 21.931 1.00 63.56 698 GLY A C 1
ATOM 5542 O O . G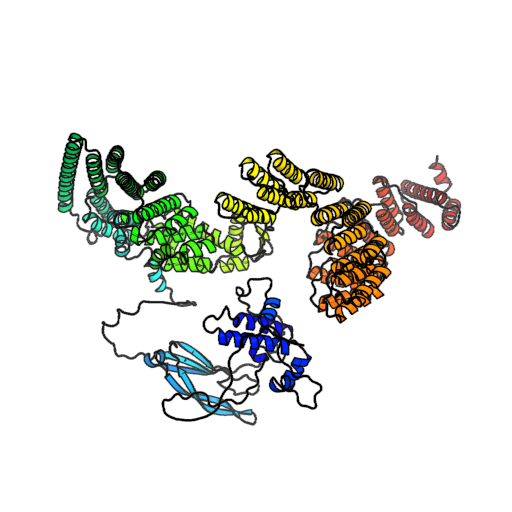LY A 1 698 ? 16.017 -20.450 22.279 1.00 63.56 698 GLY A O 1
ATOM 5543 N N . PHE A 1 699 ? 15.800 -18.762 20.824 1.00 63.44 699 PHE A N 1
ATOM 5544 C CA . PHE A 1 699 ? 14.834 -19.433 19.931 1.00 63.44 699 PHE A CA 1
ATOM 5545 C C . PHE A 1 699 ? 15.473 -20.300 18.828 1.00 63.44 699 PHE A C 1
ATOM 5547 O O . PHE A 1 699 ? 14.768 -20.773 17.942 1.00 63.44 699 PHE A O 1
ATOM 5554 N N . LEU A 1 700 ? 16.798 -20.473 18.829 1.00 66.25 700 LEU A N 1
ATOM 5555 C CA . LEU A 1 700 ? 17.492 -21.432 17.964 1.00 66.25 700 LEU A CA 1
ATOM 5556 C C . LEU A 1 700 ? 17.952 -22.598 18.839 1.00 66.25 700 LEU A C 1
ATOM 5558 O O . LEU A 1 700 ? 19.031 -22.554 19.421 1.00 66.25 700 LEU A O 1
ATOM 5562 N N . THR A 1 701 ? 17.094 -23.604 18.968 1.00 65.12 701 THR A N 1
ATOM 5563 C CA . THR A 1 701 ? 17.299 -24.766 19.846 1.00 65.12 701 THR A CA 1
ATOM 5564 C C . THR A 1 701 ? 17.692 -26.021 19.070 1.00 65.12 701 THR A C 1
ATOM 5566 O O . THR A 1 701 ? 18.495 -26.814 19.555 1.00 65.12 701 THR A O 1
ATOM 5569 N N . ASP A 1 702 ? 17.199 -26.160 17.835 1.00 70.62 702 ASP A N 1
ATOM 5570 C CA . ASP A 1 702 ? 17.377 -27.351 17.003 1.00 70.62 702 ASP A CA 1
ATOM 5571 C C . ASP A 1 702 ? 18.187 -27.085 15.721 1.00 70.62 702 ASP A C 1
ATOM 5573 O O . ASP A 1 702 ? 18.096 -26.039 15.069 1.00 70.62 702 ASP A O 1
ATOM 5577 N N . ALA A 1 703 ? 18.899 -28.114 15.245 1.00 69.88 703 ALA A N 1
ATOM 5578 C CA . ALA A 1 703 ? 19.668 -28.064 13.995 1.00 69.88 703 ALA A CA 1
ATOM 5579 C C . ALA A 1 703 ? 18.814 -27.711 12.753 1.00 69.88 703 ALA A C 1
ATOM 5581 O O . ALA A 1 703 ? 19.323 -27.148 11.776 1.00 69.88 703 ALA A O 1
ATOM 5582 N N . LYS A 1 704 ? 17.503 -28.001 12.777 1.00 70.62 704 LYS A N 1
ATOM 5583 C CA . LYS A 1 704 ? 16.551 -27.601 11.723 1.00 70.62 704 LYS A CA 1
ATOM 5584 C C . LYS A 1 704 ? 16.360 -26.083 11.672 1.00 70.62 704 LYS A C 1
ATOM 5586 O O . LYS A 1 704 ? 16.351 -25.511 10.583 1.00 70.62 704 LYS A O 1
ATOM 5591 N N . GLU A 1 705 ? 16.250 -25.440 12.830 1.00 71.75 705 GLU A N 1
ATOM 5592 C CA . GLU A 1 705 ? 16.011 -24.000 12.973 1.00 71.75 705 GLU A CA 1
ATOM 5593 C C . GLU A 1 705 ? 17.239 -23.218 12.497 1.00 71.75 705 GLU A C 1
ATOM 5595 O O . GLU A 1 705 ? 17.131 -22.338 11.639 1.00 71.75 705 GLU A O 1
ATOM 5600 N N . TYR A 1 706 ? 18.427 -23.654 12.927 1.00 73.69 706 TYR A N 1
ATOM 5601 C CA . TYR A 1 706 ? 19.701 -23.169 12.398 1.00 73.69 706 TYR A CA 1
ATOM 5602 C C . TYR A 1 706 ? 19.832 -23.367 10.878 1.00 73.69 706 TYR A C 1
ATOM 5604 O O . TYR A 1 706 ? 20.265 -22.454 10.178 1.00 73.69 706 TYR A O 1
ATOM 5612 N N . THR A 1 707 ? 19.426 -24.517 10.327 1.00 75.00 707 THR A N 1
ATOM 5613 C CA . THR A 1 707 ? 19.496 -24.774 8.871 1.00 75.00 707 THR A CA 1
ATOM 5614 C C . THR A 1 707 ? 18.595 -23.824 8.069 1.00 75.00 707 THR A C 1
ATOM 5616 O O . THR A 1 707 ? 18.983 -23.354 6.994 1.00 75.00 707 THR A O 1
ATOM 5619 N N . VAL A 1 708 ? 17.412 -23.497 8.596 1.00 74.25 708 VAL A N 1
ATOM 5620 C CA . VAL A 1 708 ? 16.503 -22.495 8.015 1.00 74.25 708 VAL A CA 1
ATOM 5621 C C . VAL A 1 708 ? 17.103 -21.086 8.117 1.00 74.25 708 VAL A C 1
ATOM 5623 O O . VAL A 1 708 ? 17.081 -20.352 7.127 1.00 74.25 708 VAL A O 1
ATOM 5626 N N . ALA A 1 709 ? 17.716 -20.730 9.251 1.00 73.44 709 ALA A N 1
ATOM 5627 C CA . ALA A 1 709 ? 18.413 -19.455 9.426 1.00 73.44 709 ALA A CA 1
ATOM 5628 C C . ALA A 1 709 ? 19.609 -19.298 8.461 1.00 73.44 709 ALA A C 1
ATOM 5630 O O . ALA A 1 709 ? 19.741 -18.262 7.811 1.00 73.44 709 ALA A O 1
ATOM 5631 N N . ILE A 1 710 ? 20.427 -20.343 8.281 1.00 76.62 710 ILE A N 1
ATOM 5632 C CA . ILE A 1 710 ? 21.546 -20.379 7.319 1.00 76.62 710 ILE A CA 1
ATOM 5633 C C . ILE A 1 710 ? 21.044 -20.144 5.883 1.00 76.62 710 ILE A C 1
ATOM 5635 O O . ILE A 1 710 ? 21.602 -19.317 5.162 1.00 76.62 710 ILE A O 1
ATOM 5639 N N . ASN A 1 711 ? 19.953 -20.804 5.473 1.00 75.19 711 ASN A N 1
ATOM 5640 C CA . ASN A 1 711 ? 19.332 -20.605 4.154 1.00 75.19 711 ASN A CA 1
ATOM 5641 C C . ASN A 1 711 ? 18.819 -19.160 3.973 1.00 75.19 711 ASN A C 1
ATOM 5643 O O . ASN A 1 711 ? 19.029 -18.548 2.925 1.00 75.19 711 ASN A O 1
ATOM 5647 N N . ALA A 1 712 ? 18.206 -18.577 5.007 1.00 70.81 712 ALA A N 1
ATOM 5648 C CA . ALA A 1 712 ? 17.721 -17.197 4.990 1.00 70.81 712 ALA A CA 1
ATOM 5649 C C . ALA A 1 712 ? 18.850 -16.173 4.831 1.00 70.81 712 ALA A C 1
ATOM 5651 O O . ALA A 1 712 ? 18.797 -15.304 3.960 1.00 70.81 712 ALA A O 1
ATOM 5652 N N . VAL A 1 713 ? 19.896 -16.308 5.647 1.00 74.75 713 VAL A N 1
ATOM 5653 C CA . VAL A 1 713 ? 21.076 -15.437 5.635 1.00 74.75 713 VAL A CA 1
ATOM 5654 C C . VAL A 1 713 ? 21.882 -15.620 4.336 1.00 74.75 713 VAL A C 1
ATOM 5656 O O . VAL A 1 713 ? 22.435 -14.654 3.805 1.00 74.75 713 VAL A O 1
ATOM 5659 N N . GLY A 1 714 ? 21.859 -16.822 3.750 1.00 71.00 714 GLY A N 1
ATOM 5660 C CA . GLY A 1 714 ? 22.379 -17.089 2.409 1.00 71.00 714 GLY A CA 1
ATOM 5661 C C . GLY A 1 714 ? 21.604 -16.371 1.300 1.00 71.00 714 GLY A C 1
ATOM 5662 O O . GLY A 1 714 ? 22.213 -15.677 0.489 1.00 71.00 714 GLY A O 1
ATOM 5663 N N . ARG A 1 715 ? 20.264 -16.443 1.296 1.00 69.25 715 ARG A N 1
ATOM 5664 C CA . ARG A 1 715 ? 19.410 -15.675 0.359 1.00 69.25 715 ARG A CA 1
ATOM 5665 C C . ARG A 1 715 ? 19.552 -14.160 0.532 1.00 69.25 715 ARG A C 1
ATOM 5667 O O . ARG A 1 715 ? 19.426 -13.417 -0.435 1.00 69.25 715 ARG A O 1
ATOM 5674 N N . ALA A 1 716 ? 19.846 -13.714 1.750 1.00 70.06 716 ALA A N 1
ATOM 5675 C CA . ALA A 1 716 ? 20.179 -12.336 2.090 1.00 70.06 716 ALA A CA 1
ATOM 5676 C C . ALA A 1 716 ? 21.586 -11.895 1.628 1.00 70.06 716 ALA A C 1
ATOM 5678 O O . ALA A 1 716 ? 21.987 -10.765 1.909 1.00 70.06 716 ALA A O 1
ATOM 5679 N N . ASP A 1 717 ? 22.343 -12.748 0.929 1.00 69.31 717 ASP A N 1
ATOM 5680 C CA . ASP A 1 717 ? 23.685 -12.461 0.410 1.00 69.31 717 ASP A CA 1
ATOM 5681 C C . ASP A 1 717 ? 24.710 -12.108 1.514 1.00 69.31 717 ASP A C 1
ATOM 5683 O O . ASP A 1 717 ? 25.623 -11.296 1.325 1.00 69.31 717 ASP A O 1
ATOM 5687 N N . ALA A 1 718 ? 24.539 -12.683 2.710 1.00 78.25 718 ALA A N 1
ATOM 5688 C CA . ALA A 1 718 ? 25.314 -12.410 3.924 1.00 78.25 718 ALA A CA 1
ATOM 5689 C C . ALA A 1 718 ? 26.117 -13.647 4.383 1.00 78.25 718 ALA A C 1
ATOM 5691 O O . ALA A 1 718 ? 26.044 -14.101 5.523 1.00 78.25 718 ALA A O 1
ATOM 5692 N N . TRP A 1 719 ? 26.891 -14.215 3.457 1.00 76.19 719 TRP A N 1
ATOM 5693 C CA . TRP A 1 719 ? 27.575 -15.499 3.639 1.00 76.19 719 TRP A CA 1
ATOM 5694 C C . TRP A 1 719 ? 28.522 -15.618 4.856 1.00 76.19 719 TRP A C 1
ATOM 5696 O O . TRP A 1 719 ? 28.547 -16.701 5.439 1.00 76.19 719 TRP A O 1
ATOM 5706 N N . PRO A 1 720 ? 29.254 -14.580 5.325 1.00 80.56 720 PRO A N 1
ATOM 5707 C CA . PRO A 1 720 ? 30.086 -14.717 6.525 1.00 80.56 720 PRO A CA 1
ATOM 5708 C C . PRO A 1 720 ? 29.248 -14.976 7.783 1.00 80.56 720 PRO A C 1
ATOM 5710 O O . PRO A 1 720 ? 29.638 -15.768 8.635 1.00 80.56 720 PRO A O 1
ATOM 5713 N N . GLN A 1 721 ? 28.068 -14.357 7.876 1.00 80.62 721 GLN A N 1
ATOM 5714 C CA . GLN A 1 721 ? 27.127 -14.571 8.973 1.00 80.62 721 GLN A CA 1
ATOM 5715 C C . GLN A 1 721 ? 26.455 -15.950 8.879 1.00 80.62 721 GLN A C 1
ATOM 5717 O O . GLN A 1 721 ? 26.276 -16.604 9.902 1.00 80.62 721 GLN A O 1
ATOM 5722 N N . ALA A 1 722 ? 26.164 -16.445 7.668 1.00 79.00 722 ALA A N 1
ATOM 5723 C CA . ALA A 1 722 ? 25.680 -17.817 7.475 1.00 79.00 722 ALA A CA 1
ATOM 5724 C C . ALA A 1 722 ? 26.712 -18.862 7.948 1.00 79.00 722 ALA A C 1
ATOM 5726 O O . ALA A 1 722 ? 26.347 -19.834 8.609 1.00 79.00 722 ALA A O 1
ATOM 5727 N N . LEU A 1 723 ? 28.006 -18.631 7.689 1.00 79.81 723 LEU A N 1
ATOM 5728 C CA . LEU A 1 723 ? 29.084 -19.466 8.231 1.00 79.81 723 LEU A CA 1
ATOM 5729 C C . LEU A 1 723 ? 29.244 -19.316 9.747 1.00 79.81 723 LEU A C 1
ATOM 5731 O O . LEU A 1 723 ? 29.505 -20.308 10.420 1.00 79.81 723 LEU A O 1
ATOM 5735 N N . GLY A 1 724 ? 29.039 -18.115 10.294 1.00 81.38 724 GLY A N 1
ATOM 5736 C CA . GLY A 1 724 ? 29.000 -17.887 11.740 1.00 81.38 724 GLY A CA 1
ATOM 5737 C C . GLY A 1 724 ? 27.897 -18.689 12.441 1.00 81.38 724 GLY A C 1
ATOM 5738 O O . GLY A 1 724 ? 28.138 -19.244 13.508 1.00 81.38 724 GLY A O 1
ATOM 5739 N N . LEU A 1 725 ? 26.722 -18.825 11.816 1.00 80.06 725 LEU A N 1
ATOM 5740 C CA . LEU A 1 725 ? 25.615 -19.647 12.324 1.00 80.06 725 LEU A CA 1
ATOM 5741 C C . LEU A 1 725 ? 25.902 -21.151 12.233 1.00 80.06 725 LEU A C 1
ATOM 5743 O O . LEU A 1 725 ? 25.579 -21.881 13.165 1.00 80.06 725 LEU A O 1
ATOM 5747 N N . LEU A 1 726 ? 26.547 -21.619 11.156 1.00 80.12 726 LEU A N 1
ATOM 5748 C CA . LEU A 1 726 ? 27.025 -23.005 11.088 1.00 80.12 726 LEU A CA 1
ATOM 5749 C C . LEU A 1 726 ? 28.101 -23.266 12.157 1.00 80.12 726 LEU A C 1
ATOM 5751 O O . LEU A 1 726 ? 28.069 -24.296 12.821 1.00 80.12 726 LEU A O 1
ATOM 5755 N N . GLY A 1 727 ? 29.016 -22.316 12.369 1.00 80.00 727 GLY A N 1
ATOM 5756 C CA . GLY A 1 727 ? 30.011 -22.370 13.439 1.00 80.00 727 GLY A CA 1
ATOM 5757 C C . GLY A 1 727 ? 29.383 -22.417 14.834 1.00 80.00 727 GLY A C 1
ATOM 5758 O O . GLY A 1 727 ? 29.823 -23.215 15.655 1.00 80.00 727 GLY A O 1
ATOM 5759 N N . ALA A 1 728 ? 28.332 -21.629 15.082 1.00 79.19 728 ALA A N 1
ATOM 5760 C CA . ALA A 1 728 ? 27.577 -21.643 16.336 1.00 79.19 728 ALA A CA 1
ATOM 5761 C C . ALA A 1 728 ? 26.895 -22.998 16.582 1.00 79.19 728 ALA A C 1
ATOM 5763 O O . ALA A 1 728 ? 27.133 -23.598 17.624 1.00 79.19 728 ALA A O 1
ATOM 5764 N N . LEU A 1 729 ? 26.165 -23.535 15.593 1.00 80.56 729 LEU A N 1
ATOM 5765 C CA . LEU A 1 729 ? 25.569 -24.881 15.648 1.00 80.56 729 LEU A CA 1
ATOM 5766 C C . LEU A 1 729 ? 26.625 -25.932 16.044 1.00 80.56 729 LEU A C 1
ATOM 5768 O O . LEU A 1 729 ? 26.396 -26.746 16.939 1.00 80.56 729 LEU A O 1
ATOM 5772 N N . LEU A 1 730 ? 27.801 -25.886 15.407 1.00 77.00 730 LEU A N 1
ATOM 5773 C CA . LEU A 1 730 ? 28.901 -26.819 15.667 1.00 77.00 730 LEU A CA 1
ATOM 5774 C C . LEU A 1 730 ? 29.575 -26.623 17.039 1.00 77.00 730 LEU A C 1
ATOM 5776 O O . LEU A 1 730 ? 30.078 -27.596 17.598 1.00 77.00 730 LEU A O 1
ATOM 5780 N N . GLN A 1 731 ? 29.600 -25.400 17.577 1.00 77.81 731 GLN A N 1
ATOM 5781 C CA . GLN A 1 731 ? 30.118 -25.091 18.919 1.00 77.81 731 GLN A CA 1
ATOM 5782 C C . GLN A 1 731 ? 29.130 -25.470 20.029 1.00 77.81 731 GLN A C 1
ATOM 5784 O O . GLN A 1 731 ? 29.551 -25.898 21.100 1.00 77.81 731 GLN A O 1
ATOM 5789 N N . GLU A 1 732 ? 27.828 -25.360 19.764 1.00 74.56 732 GLU A N 1
ATOM 5790 C CA . GLU A 1 732 ? 26.737 -25.717 20.681 1.00 74.56 732 GLU A CA 1
ATOM 5791 C C . GLU A 1 732 ? 26.489 -27.241 20.743 1.00 74.56 732 GLU A C 1
ATOM 5793 O O . GLU A 1 732 ? 25.622 -27.708 21.476 1.00 74.56 732 GLU A O 1
ATOM 5798 N N . GLY A 1 733 ? 27.277 -28.043 20.012 1.00 63.81 733 GLY A N 1
ATOM 5799 C CA . GLY A 1 733 ? 27.251 -29.510 20.070 1.00 63.81 733 GLY A CA 1
ATOM 5800 C C . GLY A 1 733 ? 26.085 -30.163 19.321 1.00 63.81 733 GLY A C 1
ATOM 5801 O O . GLY A 1 733 ? 25.912 -31.381 19.397 1.00 63.81 733 GLY A O 1
ATOM 5802 N N . LEU A 1 734 ? 25.299 -29.381 18.577 1.00 74.19 734 LEU A N 1
ATOM 5803 C CA . LEU A 1 734 ? 24.190 -29.878 17.769 1.00 74.19 734 LEU A CA 1
ATOM 5804 C C . LEU A 1 734 ? 24.716 -30.682 16.568 1.00 74.19 734 LEU A C 1
ATOM 5806 O O . LEU A 1 734 ? 25.733 -30.345 15.956 1.00 74.19 734 LEU A O 1
ATOM 5810 N N . GLN A 1 735 ? 24.012 -31.753 16.189 1.00 68.12 735 GLN A N 1
ATOM 5811 C CA . GLN A 1 735 ? 24.382 -32.525 15.001 1.00 68.12 735 GLN A CA 1
ATOM 5812 C C . GLN A 1 735 ? 24.042 -31.731 13.733 1.00 68.12 735 GLN A C 1
ATOM 5814 O O . GLN A 1 735 ? 22.876 -31.524 13.399 1.00 68.12 735 GLN A O 1
ATOM 5819 N N . ALA A 1 736 ? 25.077 -31.270 13.027 1.00 70.88 736 ALA A N 1
ATOM 5820 C CA . ALA A 1 736 ? 24.936 -30.685 11.700 1.00 70.88 736 ALA A CA 1
ATOM 5821 C C . ALA A 1 736 ? 24.577 -31.778 10.691 1.00 70.88 736 ALA A C 1
ATOM 5823 O O . ALA A 1 736 ? 25.313 -32.753 10.532 1.00 70.88 736 ALA A O 1
ATOM 5824 N N . ASN A 1 737 ? 23.470 -31.587 9.981 1.00 71.00 737 ASN A N 1
ATOM 5825 C CA . ASN A 1 737 ? 22.990 -32.549 8.999 1.00 71.00 737 ASN A CA 1
ATOM 5826 C C . ASN A 1 737 ? 23.593 -32.256 7.619 1.00 71.00 737 ASN A C 1
ATOM 5828 O O . ASN A 1 737 ? 24.054 -31.148 7.341 1.00 71.00 737 ASN A O 1
ATOM 5832 N N . GLU A 1 738 ? 23.490 -33.229 6.715 1.00 73.62 738 GLU A N 1
ATOM 5833 C CA . GLU A 1 738 ? 23.837 -33.095 5.295 1.00 73.62 738 GLU A CA 1
ATOM 5834 C C . GLU A 1 738 ? 23.291 -31.783 4.682 1.00 73.62 738 GLU A C 1
ATOM 5836 O O . GLU A 1 738 ? 24.022 -30.959 4.131 1.00 73.62 738 GLU A O 1
ATOM 5841 N N . ILE A 1 739 ? 21.998 -31.522 4.903 1.00 74.69 739 ILE A N 1
ATOM 5842 C CA . ILE A 1 739 ? 21.286 -30.334 4.411 1.00 74.69 739 ILE A CA 1
ATOM 5843 C C . ILE A 1 739 ? 21.889 -29.030 4.966 1.00 74.69 739 ILE A C 1
ATOM 5845 O O . ILE A 1 739 ? 21.910 -28.026 4.257 1.00 74.69 739 ILE A O 1
ATOM 5849 N N . SER A 1 740 ? 22.409 -29.028 6.199 1.00 74.62 740 SER A N 1
ATOM 5850 C CA . SER A 1 740 ? 23.009 -27.853 6.850 1.00 74.62 740 SER A CA 1
ATOM 5851 C C . SER A 1 740 ? 24.310 -27.422 6.165 1.00 74.62 740 SER A C 1
ATOM 5853 O O . SER A 1 740 ? 24.536 -26.232 5.945 1.00 74.62 740 SER A O 1
ATOM 5855 N N . PHE A 1 741 ? 25.145 -28.384 5.760 1.00 79.44 741 PHE A N 1
ATOM 5856 C CA . PHE A 1 741 ? 26.330 -28.103 4.945 1.00 79.44 741 PHE A CA 1
ATOM 5857 C C . PHE A 1 741 ? 25.951 -27.746 3.501 1.00 79.44 741 PHE A C 1
ATOM 5859 O O . PHE A 1 741 ? 26.508 -26.802 2.942 1.00 79.44 741 PHE A O 1
ATOM 5866 N N . GLY A 1 742 ? 24.967 -28.427 2.904 1.00 80.19 742 GLY A N 1
ATOM 5867 C CA . GLY A 1 742 ? 24.470 -28.110 1.561 1.00 80.19 742 GLY A CA 1
ATOM 5868 C C . GLY A 1 742 ? 23.908 -26.686 1.426 1.00 80.19 742 GLY A C 1
ATOM 5869 O O . GLY A 1 742 ? 24.177 -26.006 0.430 1.00 80.19 742 GLY A O 1
ATOM 5870 N N . THR A 1 743 ? 23.171 -26.185 2.424 1.00 80.00 743 THR A N 1
ATOM 5871 C CA . THR A 1 743 ? 22.688 -24.790 2.443 1.00 80.00 743 THR A CA 1
ATOM 5872 C C . THR A 1 743 ? 23.819 -23.796 2.698 1.00 80.00 743 THR A C 1
ATOM 5874 O O . THR A 1 743 ? 23.870 -22.765 2.025 1.00 80.00 743 THR A O 1
ATOM 5877 N N . ALA A 1 744 ? 24.768 -24.117 3.585 1.00 81.00 744 ALA A N 1
ATOM 5878 C CA . ALA A 1 744 ? 25.946 -23.285 3.817 1.00 81.00 744 ALA A CA 1
ATOM 5879 C C . ALA A 1 744 ? 26.818 -23.146 2.555 1.00 81.00 744 ALA A C 1
ATOM 5881 O O . ALA A 1 744 ? 27.144 -22.022 2.174 1.00 81.00 744 ALA A O 1
ATOM 5882 N N . ILE A 1 745 ? 27.120 -24.240 1.844 1.00 82.94 745 ILE A N 1
ATOM 5883 C CA . ILE A 1 745 ? 27.895 -24.212 0.589 1.00 82.94 745 ILE A CA 1
ATOM 5884 C C . ILE A 1 745 ? 27.183 -23.361 -0.477 1.00 82.94 745 ILE A C 1
ATOM 5886 O O . ILE A 1 745 ? 27.830 -22.529 -1.105 1.00 82.94 745 ILE A O 1
ATOM 5890 N N . ASN A 1 746 ? 25.856 -23.483 -0.633 1.00 79.62 746 ASN A N 1
ATOM 5891 C CA . ASN A 1 746 ? 25.084 -22.635 -1.559 1.00 79.62 746 ASN A CA 1
ATOM 5892 C C . ASN A 1 746 ? 25.113 -21.135 -1.201 1.00 79.62 746 ASN A C 1
ATOM 5894 O O . ASN A 1 746 ? 24.900 -20.304 -2.081 1.00 79.62 746 ASN A O 1
ATOM 5898 N N . SER A 1 747 ? 25.333 -20.774 0.070 1.00 79.12 747 SER A N 1
ATOM 5899 C CA . SER A 1 747 ? 25.386 -19.369 0.504 1.00 79.12 747 SER A CA 1
ATOM 5900 C C . SER A 1 747 ? 26.707 -18.672 0.158 1.00 79.12 747 SER A C 1
ATOM 5902 O O . SER A 1 747 ? 26.757 -17.449 0.055 1.00 79.12 747 SER A O 1
ATOM 5904 N N . VAL A 1 748 ? 27.787 -19.438 0.008 1.00 82.00 748 VAL A N 1
ATOM 5905 C CA . VAL A 1 748 ? 29.163 -18.939 -0.042 1.00 82.00 748 VAL A CA 1
ATOM 5906 C C . VAL A 1 748 ? 29.525 -18.388 -1.426 1.00 82.00 748 VAL A C 1
ATOM 5908 O O . VAL A 1 748 ? 29.196 -18.974 -2.448 1.00 82.00 748 VAL A O 1
ATOM 5911 N N . LYS A 1 749 ? 30.277 -17.276 -1.471 1.00 76.81 749 LYS A N 1
ATOM 5912 C CA . LYS A 1 749 ? 30.817 -16.708 -2.728 1.00 76.81 749 LYS A CA 1
ATOM 5913 C C . LYS A 1 749 ? 32.215 -17.196 -3.114 1.00 76.81 749 LYS A C 1
ATOM 5915 O O . LYS A 1 749 ? 32.603 -17.060 -4.269 1.00 76.81 749 LYS A O 1
ATOM 5920 N N . SER A 1 750 ? 32.989 -17.716 -2.162 1.00 82.69 750 SER A N 1
ATOM 5921 C CA . SER A 1 750 ? 34.355 -18.192 -2.399 1.00 82.69 750 SER A CA 1
ATOM 5922 C C . SER A 1 750 ? 34.383 -19.710 -2.555 1.00 82.69 750 SER A C 1
ATOM 5924 O O . SER A 1 750 ? 34.075 -20.451 -1.623 1.00 82.69 750 SER A O 1
ATOM 5926 N N . TRP A 1 751 ? 34.804 -20.189 -3.725 1.00 80.44 751 TRP A N 1
ATOM 5927 C CA . TRP A 1 751 ? 34.949 -21.623 -3.993 1.00 80.44 751 TRP A CA 1
ATOM 5928 C C . TRP A 1 751 ? 35.933 -22.311 -3.026 1.00 80.44 751 TRP A C 1
ATOM 5930 O O . TRP A 1 751 ? 35.758 -23.485 -2.714 1.00 80.44 751 TRP A O 1
ATOM 5940 N N . ILE A 1 752 ? 36.921 -21.575 -2.500 1.00 83.56 752 ILE A N 1
ATOM 5941 C CA . ILE A 1 752 ? 37.916 -22.079 -1.538 1.00 83.56 752 ILE A CA 1
ATOM 5942 C C . ILE A 1 752 ? 37.250 -22.420 -0.202 1.00 83.56 752 ILE A C 1
ATOM 5944 O O . ILE A 1 752 ? 37.461 -23.504 0.339 1.00 83.56 752 ILE A O 1
ATOM 5948 N N . THR A 1 753 ? 36.412 -21.523 0.329 1.00 83.62 753 THR A N 1
ATOM 5949 C CA . THR A 1 753 ? 35.698 -21.807 1.580 1.00 83.62 753 THR A CA 1
ATOM 5950 C C . THR A 1 753 ? 34.609 -22.858 1.359 1.00 83.62 753 THR A C 1
ATOM 5952 O O . THR A 1 753 ? 34.446 -23.734 2.203 1.00 83.62 753 THR A O 1
ATOM 5955 N N . GLY A 1 754 ? 33.957 -22.867 0.190 1.00 83.81 754 GLY A N 1
ATOM 5956 C CA . GLY A 1 754 ? 33.053 -23.946 -0.224 1.00 83.81 754 GLY A CA 1
ATOM 5957 C C . GLY A 1 754 ? 33.717 -25.333 -0.237 1.00 83.81 754 GLY A C 1
ATOM 5958 O O . GLY A 1 754 ? 33.144 -26.279 0.300 1.00 83.81 754 GLY A O 1
ATOM 5959 N N . LEU A 1 755 ? 34.943 -25.448 -0.763 1.00 83.00 755 LEU A N 1
ATOM 5960 C CA . LEU A 1 755 ? 35.748 -26.675 -0.686 1.00 83.00 755 LEU A CA 1
ATOM 5961 C C . LEU A 1 755 ? 36.071 -27.057 0.760 1.00 83.00 755 LEU A C 1
ATOM 5963 O O . LEU A 1 755 ? 35.845 -28.199 1.139 1.00 83.00 755 LEU A O 1
ATOM 5967 N N . SER A 1 756 ? 36.522 -26.109 1.588 1.00 84.94 756 SER A N 1
ATOM 5968 C CA . SER A 1 756 ? 36.867 -26.409 2.987 1.00 84.94 756 SER A CA 1
ATOM 5969 C C . SER A 1 756 ? 35.684 -26.942 3.809 1.00 84.94 756 SER A C 1
ATOM 5971 O O . SER A 1 756 ? 35.884 -27.773 4.691 1.00 84.94 756 SER A O 1
ATOM 5973 N N . LEU A 1 757 ? 34.452 -26.518 3.494 1.00 83.88 757 LEU A N 1
ATOM 5974 C CA . LEU A 1 757 ? 33.222 -27.047 4.096 1.00 83.88 757 LEU A CA 1
ATOM 5975 C C . LEU A 1 757 ? 32.904 -28.466 3.612 1.00 83.88 757 LEU A C 1
ATOM 5977 O O . LEU A 1 757 ? 32.395 -29.272 4.384 1.00 83.88 757 LEU A O 1
ATOM 5981 N N . LEU A 1 758 ? 33.202 -28.771 2.348 1.00 82.19 758 LEU A N 1
ATOM 5982 C CA . LEU A 1 758 ? 33.014 -30.096 1.760 1.00 82.19 758 LEU A CA 1
ATOM 5983 C C . LEU A 1 758 ? 34.062 -31.087 2.309 1.00 82.19 758 LEU A C 1
ATOM 5985 O O . LEU A 1 758 ? 33.711 -32.208 2.670 1.00 82.19 758 LEU A O 1
ATOM 5989 N N . ASP A 1 759 ? 35.311 -30.650 2.493 1.00 82.62 759 ASP A N 1
ATOM 5990 C CA . ASP A 1 759 ? 36.355 -31.421 3.183 1.00 82.62 759 ASP A CA 1
ATOM 5991 C C . ASP A 1 759 ? 36.032 -31.647 4.669 1.00 82.62 759 ASP A C 1
ATOM 5993 O O . ASP A 1 759 ? 36.341 -32.707 5.214 1.00 82.62 759 ASP A O 1
ATOM 5997 N N . GLU A 1 760 ? 35.421 -30.668 5.343 1.00 82.19 760 GLU A N 1
ATOM 5998 C CA . GLU A 1 760 ? 34.983 -30.787 6.741 1.00 82.19 760 GLU A CA 1
ATOM 5999 C C . GLU A 1 760 ? 33.765 -31.720 6.888 1.00 82.19 760 GLU A C 1
ATOM 6001 O O . GLU A 1 760 ? 33.717 -32.515 7.826 1.00 82.19 760 GLU A O 1
ATOM 6006 N N . LEU A 1 761 ? 32.825 -31.699 5.933 1.00 83.38 761 LEU A N 1
ATOM 6007 C CA . LEU A 1 761 ? 31.727 -32.671 5.831 1.00 83.38 761 LEU A CA 1
ATOM 6008 C C . LEU A 1 761 ? 32.281 -34.101 5.717 1.00 83.38 761 LEU A C 1
ATOM 6010 O O . LEU A 1 761 ? 31.877 -34.982 6.479 1.00 83.38 761 LEU A O 1
ATOM 6014 N N . VAL A 1 762 ? 33.248 -34.317 4.817 1.00 81.44 762 VAL A N 1
ATOM 6015 C CA . VAL A 1 762 ? 33.891 -35.628 4.616 1.00 81.44 762 VAL A CA 1
ATOM 6016 C C . VAL A 1 762 ? 34.694 -36.055 5.851 1.00 81.44 762 VAL A C 1
ATOM 6018 O O . VAL A 1 762 ? 34.582 -37.205 6.274 1.00 81.44 762 VAL A O 1
ATOM 6021 N N . ARG A 1 763 ? 35.440 -35.142 6.493 1.00 82.56 763 ARG A N 1
ATOM 6022 C CA . ARG A 1 763 ? 36.149 -35.410 7.764 1.00 82.56 763 ARG A CA 1
ATOM 6023 C C . ARG A 1 763 ? 35.220 -35.843 8.898 1.00 82.56 763 ARG A C 1
ATOM 6025 O O . ARG A 1 763 ? 35.634 -36.626 9.747 1.00 82.56 763 ARG A O 1
ATOM 6032 N N . ARG A 1 764 ? 33.975 -35.360 8.907 1.00 77.88 764 ARG A N 1
ATOM 6033 C CA . ARG A 1 764 ? 32.937 -35.735 9.883 1.00 77.88 764 ARG A CA 1
ATOM 6034 C C . ARG A 1 764 ? 32.216 -37.045 9.554 1.00 77.88 764 ARG A C 1
ATOM 6036 O O . ARG A 1 764 ? 31.339 -37.443 10.313 1.00 77.88 764 ARG A O 1
ATOM 6043 N N . GLY A 1 765 ? 32.566 -37.713 8.452 1.00 75.19 765 GLY A N 1
ATOM 6044 C CA . GLY A 1 765 ? 31.946 -38.974 8.038 1.00 75.19 765 GLY A CA 1
ATOM 6045 C C . GLY A 1 765 ? 30.512 -38.833 7.516 1.00 75.19 765 GLY A C 1
ATOM 6046 O O . GLY A 1 765 ? 29.791 -39.826 7.450 1.00 75.19 765 GLY A O 1
ATOM 6047 N N . LEU A 1 766 ? 30.082 -37.619 7.153 1.00 80.19 766 LEU A N 1
ATOM 6048 C CA . LEU A 1 766 ? 28.765 -37.386 6.557 1.00 80.19 766 LEU A CA 1
ATOM 6049 C C . LEU A 1 766 ? 28.754 -37.813 5.073 1.00 80.19 766 LEU A C 1
ATOM 6051 O O . LEU A 1 766 ? 29.776 -37.694 4.390 1.00 80.19 766 LEU A O 1
ATOM 6055 N N . PRO A 1 767 ? 27.617 -38.299 4.540 1.00 76.19 767 PRO A N 1
ATOM 6056 C CA . PRO A 1 767 ? 27.528 -38.740 3.151 1.00 76.19 767 PRO A CA 1
ATOM 6057 C C . PRO A 1 767 ? 27.628 -37.559 2.175 1.00 76.19 767 PRO A C 1
ATOM 6059 O O . PRO A 1 767 ? 26.876 -36.587 2.250 1.00 76.19 767 PRO A O 1
ATOM 6062 N N . LEU A 1 768 ? 28.538 -37.663 1.203 1.00 79.50 768 LEU A N 1
ATOM 6063 C CA . LEU A 1 768 ? 28.654 -36.692 0.118 1.00 79.50 768 LEU A CA 1
ATOM 6064 C C . LEU A 1 768 ? 27.636 -37.003 -0.988 1.00 79.50 768 LEU A C 1
ATOM 6066 O O . LEU A 1 768 ? 27.879 -37.862 -1.832 1.00 79.50 768 LEU A O 1
ATOM 6070 N N . SER A 1 769 ? 26.522 -36.274 -1.026 1.00 78.81 769 SER A N 1
ATOM 6071 C CA . SER A 1 769 ? 25.577 -36.332 -2.152 1.00 78.81 769 SER A CA 1
ATOM 6072 C C . SER A 1 769 ? 25.924 -35.364 -3.291 1.00 78.81 769 SER A C 1
ATOM 6074 O O . SER A 1 769 ? 26.592 -34.340 -3.093 1.00 78.81 769 SER A O 1
ATOM 6076 N N . ALA A 1 770 ? 25.394 -35.650 -4.487 1.00 76.38 770 ALA A N 1
ATOM 6077 C CA . ALA A 1 770 ? 25.520 -34.809 -5.682 1.00 76.38 770 ALA A CA 1
ATOM 6078 C C . ALA A 1 770 ? 25.015 -33.364 -5.477 1.00 76.38 770 ALA A C 1
ATOM 6080 O O . ALA A 1 770 ? 25.488 -32.442 -6.148 1.00 76.38 770 ALA A O 1
ATOM 6081 N N . ALA A 1 771 ? 24.114 -33.133 -4.514 1.00 77.56 771 ALA A N 1
ATOM 6082 C CA . ALA A 1 771 ? 23.609 -31.804 -4.177 1.00 77.56 771 ALA A CA 1
ATOM 6083 C C . ALA A 1 771 ? 24.715 -30.855 -3.671 1.00 77.56 771 ALA A C 1
ATOM 6085 O O . ALA A 1 771 ? 24.719 -29.680 -4.045 1.00 77.56 771 ALA A O 1
ATOM 6086 N N . HIS A 1 772 ? 25.693 -31.344 -2.894 1.00 81.75 772 HIS A N 1
ATOM 6087 C CA . HIS A 1 772 ? 26.828 -30.528 -2.427 1.00 81.75 772 HIS A CA 1
ATOM 6088 C C . HIS A 1 772 ? 27.766 -30.146 -3.566 1.00 81.75 772 HIS A C 1
ATOM 6090 O O . HIS A 1 772 ? 28.236 -29.012 -3.629 1.00 81.75 772 HIS A O 1
ATOM 6096 N N . VAL A 1 773 ? 28.027 -31.083 -4.480 1.00 80.31 773 VAL A N 1
ATOM 6097 C CA . VAL A 1 773 ? 28.895 -30.834 -5.637 1.00 80.31 773 VAL A CA 1
ATOM 6098 C C . VAL A 1 773 ? 28.201 -29.878 -6.610 1.00 80.31 773 VAL A C 1
ATOM 6100 O O . VAL A 1 773 ? 28.818 -28.917 -7.059 1.00 80.31 773 VAL A O 1
ATOM 6103 N N . THR A 1 774 ? 26.891 -30.028 -6.827 1.00 83.31 774 THR A N 1
ATOM 6104 C CA . THR A 1 774 ? 26.070 -29.062 -7.580 1.00 83.31 774 THR A CA 1
ATOM 6105 C C . THR A 1 774 ? 26.095 -27.669 -6.940 1.00 83.31 774 THR A C 1
ATOM 6107 O O . THR A 1 774 ? 26.267 -26.669 -7.640 1.00 83.31 774 THR A O 1
ATOM 6110 N N . ALA A 1 775 ? 25.966 -27.585 -5.610 1.00 84.38 775 ALA A N 1
ATOM 6111 C CA . ALA A 1 775 ? 26.074 -26.332 -4.865 1.00 84.38 775 ALA A CA 1
ATOM 6112 C C . ALA A 1 775 ? 27.456 -25.685 -5.043 1.00 84.38 775 ALA A C 1
ATOM 6114 O O . ALA A 1 775 ? 27.550 -24.505 -5.375 1.00 84.38 775 ALA A O 1
ATOM 6115 N N . LEU A 1 776 ? 28.532 -26.460 -4.904 1.00 84.75 776 LEU A N 1
ATOM 6116 C CA . LEU A 1 776 ? 29.894 -25.956 -5.043 1.00 84.75 776 LEU A CA 1
ATOM 6117 C C . LEU A 1 776 ? 30.214 -25.524 -6.483 1.00 84.75 776 LEU A C 1
ATOM 6119 O O . LEU A 1 776 ? 30.819 -24.473 -6.679 1.00 84.75 776 LEU A O 1
ATOM 6123 N N . ILE A 1 777 ? 29.744 -26.254 -7.501 1.00 84.31 777 ILE A N 1
ATOM 6124 C CA . ILE A 1 777 ? 29.906 -25.851 -8.906 1.00 84.31 777 ILE A CA 1
ATOM 6125 C C . ILE A 1 777 ? 29.133 -24.554 -9.199 1.00 84.31 777 ILE A C 1
ATOM 6127 O O . ILE A 1 777 ? 29.623 -23.726 -9.970 1.00 84.31 777 ILE A O 1
ATOM 6131 N N . ARG A 1 778 ? 27.990 -24.284 -8.545 1.00 82.69 778 ARG A N 1
ATOM 6132 C CA . ARG A 1 778 ? 27.338 -22.958 -8.613 1.00 82.69 778 ARG A CA 1
ATOM 6133 C C . ARG A 1 778 ? 28.218 -21.843 -8.038 1.00 82.69 778 ARG A C 1
ATOM 6135 O O . ARG A 1 778 ? 28.290 -20.775 -8.646 1.00 82.69 778 ARG A O 1
ATOM 6142 N N . VAL A 1 779 ? 28.934 -22.088 -6.939 1.00 84.31 779 VAL A N 1
ATOM 6143 C CA . VAL A 1 779 ? 29.916 -21.128 -6.396 1.00 84.31 779 VAL A CA 1
ATOM 6144 C C . VAL A 1 779 ? 31.070 -20.920 -7.383 1.00 84.31 779 VAL A C 1
ATOM 6146 O O . VAL A 1 779 ? 31.365 -19.781 -7.746 1.00 84.31 779 VAL A O 1
ATOM 6149 N N . CYS A 1 780 ? 31.649 -22.003 -7.917 1.00 82.44 780 CYS A N 1
ATOM 6150 C CA . CYS A 1 780 ? 32.692 -21.943 -8.947 1.00 82.44 780 CYS A CA 1
ATOM 6151 C C . CYS A 1 780 ? 32.231 -21.186 -10.207 1.00 82.44 780 CYS A C 1
ATOM 6153 O O . CYS A 1 780 ? 33.010 -20.419 -10.774 1.00 82.44 780 CYS A O 1
ATOM 6155 N N . THR A 1 781 ? 30.960 -21.338 -10.599 1.00 81.62 781 THR A N 1
ATOM 6156 C CA . THR A 1 781 ? 30.305 -20.612 -11.705 1.00 81.62 781 THR A CA 1
ATOM 6157 C C . THR A 1 781 ? 30.250 -19.105 -11.451 1.00 81.62 781 THR A C 1
ATOM 6159 O O . THR A 1 781 ? 30.462 -18.323 -12.376 1.00 81.62 781 THR A O 1
ATOM 6162 N N . GLY A 1 782 ? 29.974 -18.688 -10.210 1.00 78.88 782 GLY A N 1
ATOM 6163 C CA . GLY A 1 782 ? 29.987 -17.279 -9.805 1.00 78.88 782 GLY A CA 1
ATOM 6164 C C . GLY A 1 782 ? 31.393 -16.672 -9.776 1.00 78.88 782 GLY A C 1
ATOM 6165 O O . GLY A 1 782 ? 31.558 -15.506 -10.120 1.00 78.88 782 GLY A O 1
ATOM 6166 N N . SER A 1 783 ? 32.410 -17.469 -9.432 1.00 80.75 783 SER A N 1
ATOM 6167 C CA . SER A 1 783 ? 33.826 -17.063 -9.423 1.00 80.75 783 SER A CA 1
ATOM 6168 C C . SER A 1 783 ? 34.594 -17.362 -10.726 1.00 80.75 783 SER A C 1
ATOM 6170 O O . SER A 1 783 ? 35.821 -17.255 -10.749 1.00 80.75 783 SER A O 1
ATOM 6172 N N . LEU A 1 784 ? 33.892 -17.765 -11.795 1.00 80.44 784 LEU A N 1
ATOM 6173 C CA . LEU A 1 784 ? 34.432 -18.101 -13.126 1.00 80.44 784 LEU A CA 1
ATOM 6174 C C . LEU A 1 784 ? 35.528 -19.200 -13.139 1.00 80.44 784 LEU A C 1
ATOM 6176 O O . LEU A 1 784 ? 36.348 -19.267 -14.054 1.00 80.44 784 LEU A O 1
ATOM 6180 N N . GLN A 1 785 ? 35.534 -20.098 -12.147 1.00 83.69 785 GLN A N 1
ATOM 6181 C CA . GLN A 1 785 ? 36.547 -21.152 -11.966 1.00 83.69 785 GLN A CA 1
ATOM 6182 C C . GLN A 1 785 ? 36.152 -22.474 -12.642 1.00 83.69 785 GLN A C 1
ATOM 6184 O O . GLN A 1 785 ? 35.903 -23.486 -11.984 1.00 83.69 785 GLN A O 1
ATOM 6189 N N . TRP A 1 786 ? 36.109 -22.475 -13.972 1.00 82.19 786 TRP A N 1
ATOM 6190 C CA . TRP A 1 786 ? 35.645 -23.617 -14.770 1.00 82.19 786 TRP A CA 1
ATOM 6191 C C . TRP A 1 786 ? 36.484 -24.894 -14.594 1.00 82.19 786 TRP A C 1
ATOM 6193 O O . TRP A 1 786 ? 35.924 -25.978 -14.455 1.00 82.19 786 TRP A O 1
ATOM 6203 N N . ALA A 1 787 ? 37.815 -24.784 -14.515 1.00 84.44 787 ALA A N 1
ATOM 6204 C CA . ALA A 1 787 ? 38.698 -25.946 -14.373 1.00 84.44 787 ALA A CA 1
ATOM 6205 C C . ALA A 1 787 ? 38.467 -26.683 -13.040 1.00 84.44 787 ALA A C 1
ATOM 6207 O O . ALA A 1 787 ? 38.529 -27.909 -12.973 1.00 84.44 787 ALA A O 1
ATOM 6208 N N . ARG A 1 788 ? 38.124 -25.939 -11.976 1.00 84.81 788 ARG A N 1
ATOM 6209 C CA . ARG A 1 788 ? 37.729 -26.515 -10.682 1.00 84.81 788 ARG A CA 1
ATOM 6210 C C . ARG A 1 788 ? 36.337 -27.140 -10.741 1.00 84.81 788 ARG A C 1
ATOM 6212 O O . ARG A 1 788 ? 36.154 -28.199 -10.152 1.00 84.81 788 ARG A O 1
ATOM 6219 N N . SER A 1 789 ? 35.391 -26.546 -11.473 1.00 84.56 789 SER A N 1
ATOM 6220 C CA . SER A 1 789 ? 34.076 -27.154 -11.730 1.00 84.56 789 SER A CA 1
ATOM 6221 C C . SER A 1 789 ? 34.188 -28.510 -12.431 1.00 84.56 789 SER A C 1
ATOM 6223 O O . SER A 1 789 ? 33.546 -29.471 -12.018 1.00 84.56 789 SER A O 1
ATOM 6225 N N . LEU A 1 790 ? 35.029 -28.590 -13.466 1.00 83.88 790 LEU A N 1
ATOM 6226 C CA . LEU A 1 790 ? 35.245 -29.802 -14.257 1.00 83.88 790 LEU A CA 1
ATOM 6227 C C . LEU A 1 790 ? 35.976 -30.882 -13.442 1.00 83.88 790 LEU A C 1
ATOM 6229 O O . LEU A 1 790 ? 35.541 -32.030 -13.424 1.00 83.88 790 LEU A O 1
ATOM 6233 N N . HIS A 1 791 ? 36.998 -30.504 -12.667 1.00 84.56 791 HIS A N 1
ATOM 6234 C CA . HIS A 1 791 ? 37.664 -31.423 -11.739 1.00 84.56 791 HIS A CA 1
ATOM 6235 C C . HIS A 1 791 ? 36.716 -31.959 -10.649 1.00 84.56 791 HIS A C 1
ATOM 6237 O O . HIS A 1 791 ? 36.723 -33.150 -10.358 1.00 84.56 791 HIS A O 1
ATOM 6243 N N . LEU A 1 792 ? 35.849 -31.114 -10.074 1.00 83.00 792 LEU A N 1
ATOM 6244 C CA . LEU A 1 792 ? 34.835 -31.544 -9.099 1.00 83.00 792 LEU A CA 1
ATOM 6245 C C . LEU A 1 792 ? 33.832 -32.548 -9.684 1.00 83.00 792 LEU A C 1
ATOM 6247 O O . LEU A 1 792 ? 33.399 -33.457 -8.979 1.00 83.00 792 LEU A O 1
ATOM 6251 N N . TYR A 1 793 ? 33.478 -32.394 -10.961 1.00 82.38 793 TYR A N 1
ATOM 6252 C CA . TYR A 1 793 ? 32.628 -33.345 -11.673 1.00 82.38 793 TYR A CA 1
ATOM 6253 C C . TYR A 1 793 ? 33.346 -34.681 -11.920 1.00 82.38 793 TYR A C 1
ATOM 6255 O O . TYR A 1 793 ? 32.771 -35.731 -11.648 1.00 82.38 793 TYR A O 1
ATOM 6263 N N . GLN A 1 794 ? 34.619 -34.655 -12.332 1.00 81.75 794 GLN A N 1
ATOM 6264 C CA . GLN A 1 794 ? 35.448 -35.864 -12.466 1.00 81.75 794 GLN A CA 1
ATOM 6265 C C . GLN A 1 794 ? 35.569 -36.623 -11.134 1.00 81.75 794 GLN A C 1
ATOM 6267 O O . GLN A 1 794 ? 35.246 -37.803 -11.079 1.00 81.75 794 GLN A O 1
ATOM 6272 N N . VAL A 1 795 ? 35.887 -35.936 -10.029 1.00 79.56 795 VAL A N 1
ATOM 6273 C CA . VAL A 1 795 ? 35.970 -36.557 -8.690 1.00 79.56 795 VAL A CA 1
ATOM 6274 C C . VAL A 1 795 ? 34.629 -37.153 -8.224 1.00 79.56 795 VAL A C 1
ATOM 6276 O O . VAL A 1 795 ? 34.617 -38.112 -7.450 1.00 79.56 795 VAL A O 1
ATOM 6279 N N . LEU A 1 796 ? 33.492 -36.614 -8.677 1.00 79.19 796 LEU A N 1
ATOM 6280 C CA . LEU A 1 796 ? 32.171 -37.197 -8.421 1.00 79.19 796 LEU A CA 1
ATOM 6281 C C . LEU A 1 796 ? 31.965 -38.494 -9.228 1.00 79.19 796 LEU A C 1
ATOM 6283 O O . LEU A 1 796 ? 31.510 -39.487 -8.657 1.00 79.19 796 LEU A O 1
ATOM 6287 N N . MET A 1 797 ? 32.356 -38.502 -10.508 1.00 77.62 797 MET A N 1
ATOM 6288 C CA . MET A 1 797 ? 32.309 -39.683 -11.384 1.00 77.62 797 MET A CA 1
ATOM 6289 C C . MET A 1 797 ? 33.221 -40.813 -10.882 1.00 77.62 797 MET A C 1
ATOM 6291 O O . MET A 1 797 ? 32.773 -41.953 -10.770 1.00 77.62 797 MET A O 1
ATOM 6295 N N . ASP A 1 798 ? 34.460 -40.493 -10.494 1.00 78.75 798 ASP A N 1
ATOM 6296 C CA . ASP A 1 798 ? 35.446 -41.452 -9.964 1.00 78.75 798 ASP A CA 1
ATOM 6297 C C . ASP A 1 798 ? 34.974 -42.126 -8.662 1.00 78.75 798 ASP A C 1
ATOM 6299 O O . ASP A 1 798 ? 35.383 -43.240 -8.334 1.00 78.75 798 ASP A O 1
ATOM 6303 N N . ARG A 1 799 ? 34.084 -41.462 -7.912 1.00 74.50 799 ARG A N 1
ATOM 6304 C CA . ARG A 1 799 ? 33.447 -41.991 -6.693 1.00 74.50 799 ARG A CA 1
ATOM 6305 C C . ARG A 1 799 ? 32.175 -42.803 -6.962 1.00 74.50 799 ARG A C 1
ATOM 6307 O O . ARG A 1 799 ? 31.524 -43.225 -6.008 1.00 74.50 799 ARG A O 1
ATOM 6314 N N . GLY A 1 800 ? 31.805 -43.025 -8.226 1.00 68.62 800 GLY A N 1
ATOM 6315 C CA . GLY A 1 800 ? 30.637 -43.822 -8.615 1.00 68.62 800 GLY A CA 1
ATOM 6316 C C . GLY A 1 800 ? 29.283 -43.176 -8.293 1.00 68.62 800 GLY A C 1
ATOM 6317 O O . GLY A 1 800 ? 28.253 -43.851 -8.343 1.00 68.62 800 GLY A O 1
ATOM 6318 N N . LEU A 1 801 ? 29.262 -41.883 -7.957 1.00 69.94 801 LEU A N 1
ATOM 6319 C CA . LEU A 1 801 ? 28.028 -41.131 -7.752 1.00 69.94 801 LEU A CA 1
ATOM 6320 C C . LEU A 1 801 ? 27.431 -40.780 -9.118 1.00 69.94 801 LEU A C 1
ATOM 6322 O O . LEU A 1 801 ? 28.113 -40.217 -9.969 1.00 69.94 801 LEU A O 1
ATOM 6326 N N . GLN A 1 802 ? 26.153 -41.092 -9.333 1.00 66.25 802 GLN A N 1
ATOM 6327 C CA . GLN A 1 802 ? 25.512 -40.812 -10.618 1.00 66.25 802 GLN A CA 1
ATOM 6328 C C . GLN A 1 802 ? 25.192 -39.314 -10.750 1.00 66.25 802 GLN A C 1
ATOM 6330 O O . GLN A 1 802 ? 24.497 -38.772 -9.885 1.00 66.25 802 GLN A O 1
ATOM 6335 N N . PRO A 1 803 ? 25.674 -38.625 -11.803 1.00 68.69 803 PRO A N 1
ATOM 6336 C CA . PRO A 1 803 ? 25.371 -37.220 -12.017 1.00 68.69 803 PRO A CA 1
ATOM 6337 C C . PRO A 1 803 ? 23.929 -37.059 -12.503 1.00 68.69 803 PRO A C 1
ATOM 6339 O O . PRO A 1 803 ? 23.536 -37.641 -13.515 1.00 68.69 803 PRO A O 1
ATOM 6342 N N . ASP A 1 804 ? 23.144 -36.227 -11.822 1.00 70.69 804 ASP A N 1
ATOM 6343 C CA . ASP A 1 804 ? 21.828 -35.844 -12.325 1.00 70.69 804 ASP A CA 1
ATOM 6344 C C . ASP A 1 804 ? 21.941 -34.857 -13.510 1.00 70.69 804 ASP A C 1
ATOM 6346 O O . ASP A 1 804 ? 22.973 -34.218 -13.756 1.00 70.69 804 ASP A O 1
ATOM 6350 N N . ALA A 1 805 ? 20.860 -34.724 -14.284 1.00 71.12 805 ALA A N 1
ATOM 6351 C CA . ALA A 1 805 ? 20.820 -33.787 -15.412 1.00 71.12 805 ALA A CA 1
ATOM 6352 C C . ALA A 1 805 ? 21.008 -32.321 -14.960 1.00 71.12 805 ALA A C 1
ATOM 6354 O O . ALA A 1 805 ? 21.485 -31.479 -15.725 1.00 71.12 805 ALA A O 1
ATOM 6355 N N . GLN A 1 806 ? 20.677 -32.012 -13.700 1.00 73.50 806 GLN A N 1
ATOM 6356 C CA . GLN A 1 806 ? 20.841 -30.685 -13.111 1.00 73.50 806 GLN A CA 1
ATOM 6357 C C . GLN A 1 806 ? 22.325 -30.332 -12.905 1.00 73.50 806 GLN A C 1
ATOM 6359 O O . GLN A 1 806 ? 22.742 -29.234 -13.277 1.00 73.50 806 GLN A O 1
ATOM 6364 N N . LEU A 1 807 ? 23.132 -31.256 -12.380 1.00 78.38 807 LEU A N 1
ATOM 6365 C CA . LEU A 1 807 ? 24.576 -31.134 -12.194 1.00 78.38 807 LEU A CA 1
ATOM 6366 C C . LEU A 1 807 ? 25.283 -30.887 -13.532 1.00 78.38 807 LEU A C 1
ATOM 6368 O O . LEU A 1 807 ? 26.092 -29.961 -13.622 1.00 78.38 807 LEU A O 1
ATOM 6372 N N . ARG A 1 808 ? 24.928 -31.634 -14.591 1.00 77.19 808 ARG A N 1
ATOM 6373 C CA . ARG A 1 808 ? 25.458 -31.376 -15.945 1.00 77.19 808 ARG A CA 1
ATOM 6374 C C . ARG A 1 808 ? 25.043 -30.010 -16.480 1.00 77.19 808 ARG A C 1
ATOM 6376 O O . ARG A 1 808 ? 25.900 -29.267 -16.945 1.00 77.19 808 ARG A O 1
ATOM 6383 N N . GLY A 1 809 ? 23.763 -29.641 -16.383 1.00 80.25 809 GLY A N 1
ATOM 6384 C CA . GLY A 1 809 ? 23.291 -28.320 -16.816 1.00 80.25 809 GLY A CA 1
ATOM 6385 C C . GLY A 1 809 ? 24.019 -27.169 -16.105 1.00 80.25 809 GLY A C 1
ATOM 6386 O O . GLY A 1 809 ? 24.405 -26.182 -16.735 1.00 80.25 809 GLY A O 1
ATOM 6387 N N . VAL A 1 810 ? 24.289 -27.321 -14.805 1.00 83.44 810 VAL A N 1
ATOM 6388 C CA . VAL A 1 810 ? 25.079 -26.371 -14.005 1.00 83.44 810 VAL A CA 1
ATOM 6389 C C . VAL A 1 810 ? 26.557 -26.357 -14.430 1.00 83.44 810 VAL A C 1
ATOM 6391 O O . VAL A 1 810 ? 27.126 -25.272 -14.564 1.00 83.44 810 VAL A O 1
ATOM 6394 N N . LEU A 1 811 ? 27.173 -27.511 -14.713 1.00 84.69 811 LEU A N 1
ATOM 6395 C CA . LEU A 1 811 ? 28.549 -27.596 -15.222 1.00 84.69 811 LEU A CA 1
ATOM 6396 C C . LEU A 1 811 ? 28.698 -26.925 -16.598 1.00 84.69 811 LEU A C 1
ATOM 6398 O O . LEU A 1 811 ? 29.565 -26.063 -16.753 1.00 84.69 811 LEU A O 1
ATOM 6402 N N . ILE A 1 812 ? 27.814 -27.237 -17.552 1.00 84.50 812 ILE A N 1
ATOM 6403 C CA . ILE A 1 812 ? 27.750 -26.614 -18.886 1.00 84.50 812 ILE A CA 1
ATOM 6404 C C . ILE A 1 812 ? 27.558 -25.092 -18.751 1.00 84.50 812 ILE A C 1
ATOM 6406 O O . ILE A 1 812 ? 28.258 -24.314 -19.400 1.00 84.50 812 ILE A O 1
ATOM 6410 N N . THR A 1 813 ? 26.697 -24.642 -17.828 1.00 83.62 813 THR A N 1
ATOM 6411 C CA . THR A 1 813 ? 26.525 -23.209 -17.515 1.00 83.62 813 THR A CA 1
ATOM 6412 C C . THR A 1 813 ? 27.812 -22.570 -16.972 1.00 83.62 813 THR A C 1
ATOM 6414 O O . THR A 1 813 ? 28.099 -21.410 -17.282 1.00 83.62 813 THR A O 1
ATOM 6417 N N . SER A 1 814 ? 28.601 -23.304 -16.178 1.00 84.56 814 SER A N 1
ATOM 6418 C CA . SER A 1 814 ? 29.889 -22.836 -15.646 1.00 84.56 814 SER A CA 1
ATOM 6419 C C . SER A 1 814 ? 30.935 -22.655 -16.750 1.00 84.56 814 SER A C 1
ATOM 6421 O O . SER A 1 814 ? 31.571 -21.603 -16.821 1.00 84.56 814 SER A O 1
ATOM 6423 N N . LEU A 1 815 ? 31.020 -23.624 -17.668 1.00 83.25 815 LEU A N 1
ATOM 6424 C CA . LEU A 1 815 ? 31.920 -23.622 -18.823 1.00 83.25 815 LEU A CA 1
ATOM 6425 C C . LEU A 1 815 ? 31.540 -22.501 -19.805 1.00 83.25 815 LEU A C 1
ATOM 6427 O O . LEU A 1 815 ? 32.395 -21.713 -20.220 1.00 83.25 815 LEU A O 1
ATOM 6431 N N . GLY A 1 816 ? 30.239 -22.332 -20.063 1.00 80.38 816 GLY A N 1
ATOM 6432 C CA . GLY A 1 816 ? 29.706 -21.240 -20.875 1.00 80.38 816 GLY A CA 1
ATOM 6433 C C . GLY A 1 816 ? 29.937 -19.849 -20.284 1.00 80.38 816 GLY A C 1
ATOM 6434 O O . GLY A 1 816 ? 30.241 -18.915 -21.022 1.00 80.38 816 GLY A O 1
ATOM 6435 N N . ARG A 1 817 ? 29.862 -19.678 -18.955 1.00 79.25 817 ARG A N 1
ATOM 6436 C CA . ARG A 1 817 ? 30.203 -18.399 -18.297 1.00 79.25 817 ARG A CA 1
ATOM 6437 C C . ARG A 1 817 ? 31.678 -18.016 -18.433 1.00 79.25 817 ARG A C 1
ATOM 6439 O O . ARG A 1 817 ? 31.971 -16.826 -18.424 1.00 79.25 817 ARG A O 1
ATOM 6446 N N . SER A 1 818 ? 32.566 -18.994 -18.586 1.00 79.56 818 SER A N 1
ATOM 6447 C CA . SER A 1 818 ? 33.993 -18.801 -18.885 1.00 79.56 818 SER A CA 1
ATOM 6448 C C . SER A 1 818 ? 34.332 -18.794 -20.386 1.00 79.56 818 SER A C 1
ATOM 6450 O O . SER A 1 818 ? 35.504 -18.864 -20.737 1.00 79.56 818 SER A O 1
ATOM 6452 N N . SER A 1 819 ? 33.328 -18.754 -21.272 1.00 78.19 819 SER A N 1
ATOM 6453 C CA . SER A 1 819 ? 33.474 -18.831 -22.739 1.00 78.19 819 SER A CA 1
ATOM 6454 C C . SER A 1 819 ? 34.139 -20.109 -23.285 1.00 78.19 819 SER A C 1
ATOM 6456 O O . SER A 1 819 ? 34.426 -20.186 -24.480 1.00 78.19 819 SER A O 1
ATOM 6458 N N . ASN A 1 820 ? 34.308 -21.147 -22.459 1.00 84.06 820 ASN A N 1
ATOM 6459 C CA . ASN A 1 820 ? 34.827 -22.458 -22.859 1.00 84.06 820 ASN A CA 1
ATOM 6460 C C . ASN A 1 820 ? 33.710 -23.330 -23.441 1.00 84.06 820 ASN A C 1
ATOM 6462 O O . ASN A 1 820 ? 33.228 -24.282 -22.829 1.00 84.06 820 ASN A O 1
ATOM 6466 N N . TRP A 1 821 ? 33.291 -22.970 -24.652 1.00 82.25 821 TRP A N 1
ATOM 6467 C CA . TRP A 1 821 ? 32.252 -23.670 -25.403 1.00 82.25 821 TRP A CA 1
ATOM 6468 C C . TRP A 1 821 ? 32.662 -25.101 -25.793 1.00 82.25 821 TRP A C 1
ATOM 6470 O O . TRP A 1 821 ? 31.815 -25.982 -25.767 1.00 82.25 821 TRP A O 1
ATOM 6480 N N . ALA A 1 822 ? 33.939 -25.364 -26.095 1.00 84.50 822 ALA A N 1
ATOM 6481 C CA . ALA A 1 822 ? 34.395 -26.689 -26.534 1.00 84.50 822 ALA A CA 1
ATOM 6482 C C . ALA A 1 822 ? 34.182 -27.766 -25.454 1.00 84.50 822 ALA A C 1
ATOM 6484 O O . ALA A 1 822 ? 33.564 -28.794 -25.718 1.00 84.50 822 ALA A O 1
ATOM 6485 N N . GLU A 1 823 ? 34.590 -27.482 -24.214 1.00 82.94 823 GLU A N 1
ATOM 6486 C CA . GLU A 1 823 ? 34.351 -28.371 -23.067 1.00 82.94 823 GLU A CA 1
ATOM 6487 C C . GLU A 1 823 ? 32.871 -28.423 -22.651 1.00 82.94 823 GLU A C 1
ATOM 6489 O O . GLU A 1 823 ? 32.395 -29.404 -22.088 1.00 82.94 823 GLU A O 1
ATOM 6494 N N . ALA A 1 824 ? 32.097 -27.371 -22.939 1.00 84.06 824 ALA A N 1
ATOM 6495 C CA . ALA A 1 824 ? 30.650 -27.405 -22.740 1.00 84.06 824 ALA A CA 1
ATOM 6496 C C . ALA A 1 824 ? 29.955 -28.373 -23.721 1.00 84.06 824 ALA A C 1
ATOM 6498 O O . ALA A 1 824 ? 28.926 -28.952 -23.374 1.00 84.06 824 ALA A O 1
ATOM 6499 N N . LEU A 1 825 ? 30.517 -28.562 -24.924 1.00 83.50 825 LEU A N 1
ATOM 6500 C CA . LEU A 1 825 ? 30.024 -29.509 -25.927 1.00 83.50 825 LEU A CA 1
ATOM 6501 C C . LEU A 1 825 ? 30.512 -30.943 -25.688 1.00 83.50 825 LEU A C 1
ATOM 6503 O O . LEU A 1 825 ? 29.724 -31.858 -25.909 1.00 83.50 825 LEU A O 1
ATOM 6507 N N . SER A 1 826 ? 31.738 -31.160 -25.192 1.00 83.94 826 SER A N 1
ATOM 6508 C CA . SER A 1 826 ? 32.204 -32.508 -24.810 1.00 83.94 826 SER A CA 1
ATOM 6509 C C . SER A 1 826 ? 31.297 -33.109 -23.724 1.00 83.94 826 SER A C 1
ATOM 6511 O O . SER A 1 826 ? 30.707 -34.167 -23.926 1.00 83.94 826 SER A O 1
ATOM 6513 N N . VAL A 1 827 ? 31.037 -32.350 -22.653 1.00 80.69 827 VAL A N 1
ATOM 6514 C CA . VAL A 1 827 ? 30.117 -32.722 -21.557 1.00 80.69 827 VAL A CA 1
ATOM 6515 C C . VAL A 1 827 ? 28.662 -32.925 -22.027 1.00 80.69 827 VAL A C 1
ATOM 6517 O O . VAL A 1 827 ? 27.902 -33.669 -21.397 1.00 80.69 827 VAL A O 1
ATOM 6520 N N . LEU A 1 828 ? 28.245 -32.280 -23.124 1.00 79.19 828 LEU A N 1
ATOM 6521 C CA . LEU A 1 828 ? 26.929 -32.502 -23.741 1.00 79.19 828 LEU A CA 1
ATOM 6522 C C . LEU A 1 828 ? 26.888 -33.809 -24.554 1.00 79.19 828 LEU A C 1
ATOM 6524 O O . LEU A 1 828 ? 25.850 -34.464 -24.591 1.00 79.19 828 LEU A O 1
ATOM 6528 N N . GLN A 1 829 ? 27.996 -34.187 -25.196 1.00 75.25 829 GLN A N 1
ATOM 6529 C CA . GLN A 1 829 ? 28.108 -35.380 -26.044 1.00 75.25 829 GLN A CA 1
ATOM 6530 C C . GLN A 1 829 ? 28.310 -36.687 -25.245 1.00 75.25 829 GLN A C 1
ATOM 6532 O O . GLN A 1 829 ? 28.103 -37.769 -25.797 1.00 75.25 829 GLN A O 1
ATOM 6537 N N . ASP A 1 830 ? 28.643 -36.607 -23.950 1.00 71.38 830 ASP A N 1
ATOM 6538 C CA . ASP A 1 830 ? 28.827 -37.763 -23.060 1.00 71.38 830 ASP A CA 1
ATOM 6539 C C . ASP A 1 830 ? 27.551 -38.623 -22.901 1.00 71.38 830 ASP A C 1
ATOM 6541 O O . ASP A 1 830 ? 26.600 -38.297 -22.172 1.00 71.38 830 ASP A O 1
ATOM 6545 N N . SER A 1 831 ? 27.582 -39.796 -23.537 1.00 54.59 831 SER A N 1
ATOM 6546 C CA . SER A 1 831 ? 26.442 -40.652 -23.914 1.00 54.59 831 SER A CA 1
ATOM 6547 C C . SER A 1 831 ? 25.734 -41.431 -22.791 1.00 54.59 831 SER A C 1
ATOM 6549 O O . SER A 1 831 ? 24.964 -42.350 -23.065 1.00 54.59 831 SER A O 1
ATOM 6551 N N . ILE A 1 832 ? 25.983 -41.099 -21.522 1.00 53.75 832 ILE A N 1
ATOM 6552 C CA . ILE A 1 832 ? 25.680 -41.999 -20.391 1.00 53.75 832 ILE A CA 1
ATOM 6553 C C . ILE A 1 832 ? 24.250 -41.822 -19.822 1.00 53.75 832 ILE A C 1
ATOM 6555 O O . ILE A 1 832 ? 23.718 -42.754 -19.228 1.00 53.75 832 ILE A O 1
ATOM 6559 N N . PHE A 1 833 ? 23.596 -40.662 -19.998 1.00 55.28 833 PHE A N 1
ATOM 6560 C CA . PHE A 1 833 ? 22.277 -40.375 -19.394 1.00 55.28 833 PHE A CA 1
ATOM 6561 C C . PHE A 1 833 ? 21.374 -39.479 -20.257 1.00 55.28 833 PHE A C 1
ATOM 6563 O O . PHE A 1 833 ? 21.837 -38.788 -21.160 1.00 55.28 833 PHE A O 1
ATOM 6570 N N . SER A 1 834 ? 20.072 -39.471 -19.943 1.00 59.22 834 SER A N 1
ATOM 6571 C CA . SER A 1 834 ? 19.046 -38.671 -20.622 1.00 59.22 834 SER A CA 1
ATOM 6572 C C . SER A 1 834 ? 19.292 -37.162 -20.490 1.00 59.22 834 SER A C 1
ATOM 6574 O O . SER A 1 834 ? 19.144 -36.591 -19.405 1.00 59.22 834 SER A O 1
ATOM 6576 N N . LEU A 1 835 ? 19.612 -36.510 -21.608 1.00 67.12 835 LEU A N 1
ATOM 6577 C CA . LEU A 1 835 ? 19.679 -35.053 -21.710 1.00 67.12 835 LEU A CA 1
ATOM 6578 C C . LEU A 1 835 ? 18.269 -34.443 -21.678 1.00 67.12 835 LEU A C 1
ATOM 6580 O O . LEU A 1 835 ? 17.303 -35.055 -22.131 1.00 67.12 835 LEU A O 1
ATOM 6584 N N . ASN A 1 836 ? 18.159 -33.213 -21.177 1.00 74.25 836 ASN A N 1
ATOM 6585 C CA . ASN A 1 836 ? 16.929 -32.421 -21.197 1.00 74.25 836 ASN A CA 1
ATOM 6586 C C . ASN A 1 836 ? 17.171 -31.057 -21.868 1.00 74.25 836 ASN A C 1
ATOM 6588 O O . ASN A 1 836 ? 18.318 -30.654 -22.079 1.00 74.25 836 ASN A O 1
ATOM 6592 N N . THR A 1 837 ? 16.095 -30.327 -22.177 1.00 80.12 837 THR A N 1
ATOM 6593 C CA . THR A 1 837 ? 16.144 -29.013 -22.848 1.00 80.12 837 THR A CA 1
ATOM 6594 C C . THR A 1 837 ? 17.068 -28.017 -22.130 1.00 80.12 837 THR A C 1
ATOM 6596 O O . THR A 1 837 ? 17.765 -27.241 -22.776 1.00 80.12 837 THR A O 1
ATOM 6599 N N . LEU A 1 838 ? 17.184 -28.097 -20.796 1.00 78.94 838 LEU A N 1
ATOM 6600 C CA . LEU A 1 838 ? 18.063 -27.235 -19.997 1.00 78.94 838 LEU A CA 1
ATOM 6601 C C . LEU A 1 838 ? 19.557 -27.456 -20.300 1.00 78.94 838 LEU A C 1
ATOM 6603 O O . LEU A 1 838 ? 20.301 -26.478 -20.383 1.00 78.94 838 LEU A O 1
ATOM 6607 N N . CYS A 1 839 ? 20.007 -28.700 -20.505 1.00 81.00 839 CYS A N 1
ATOM 6608 C CA . CYS A 1 839 ? 21.393 -28.990 -20.897 1.00 81.00 839 CYS A CA 1
ATOM 6609 C C . CYS A 1 839 ? 21.739 -28.385 -22.268 1.00 81.00 839 CYS A C 1
ATOM 6611 O O . CYS A 1 839 ? 22.784 -27.750 -22.413 1.00 81.00 839 CYS A O 1
ATOM 6613 N N . PHE A 1 840 ? 20.843 -28.529 -23.249 1.00 84.44 840 PHE A N 1
ATOM 6614 C CA . PHE A 1 840 ? 21.012 -27.945 -24.582 1.00 84.44 840 PHE A CA 1
ATOM 6615 C C . PHE A 1 840 ? 20.965 -26.409 -24.545 1.00 84.44 840 PHE A C 1
ATOM 6617 O O . PHE A 1 840 ? 21.851 -25.766 -25.102 1.00 84.44 840 PHE A O 1
ATOM 6624 N N . ASN A 1 841 ? 20.020 -25.804 -23.818 1.00 87.12 841 ASN A N 1
ATOM 6625 C CA . ASN A 1 841 ? 19.932 -24.346 -23.660 1.00 87.12 841 ASN A CA 1
ATOM 6626 C C . ASN A 1 841 ? 21.194 -23.765 -22.994 1.00 87.12 841 ASN A C 1
ATOM 6628 O O . ASN A 1 841 ? 21.705 -22.724 -23.418 1.00 87.12 841 ASN A O 1
ATOM 6632 N N . ALA A 1 842 ? 21.759 -24.462 -22.001 1.00 84.56 842 ALA A N 1
ATOM 6633 C CA . ALA A 1 842 ? 23.034 -24.086 -21.393 1.00 84.56 842 ALA A CA 1
ATOM 6634 C C . ALA A 1 842 ? 24.208 -24.176 -22.391 1.00 84.56 842 ALA A C 1
ATOM 6636 O O . ALA A 1 842 ? 25.079 -23.305 -22.382 1.00 84.56 842 ALA A O 1
ATOM 6637 N N . ALA A 1 843 ? 24.219 -25.176 -23.280 1.00 85.81 843 ALA A N 1
ATOM 6638 C CA . ALA A 1 843 ? 25.245 -25.333 -24.313 1.00 85.81 843 ALA A CA 1
ATOM 6639 C C . ALA A 1 843 ? 25.122 -24.286 -25.439 1.00 85.81 843 ALA A C 1
ATOM 6641 O O . ALA A 1 843 ? 26.132 -23.713 -25.853 1.00 85.81 843 ALA A O 1
ATOM 6642 N N . ILE A 1 844 ? 23.901 -23.951 -25.868 1.00 87.38 844 ILE A N 1
ATOM 6643 C CA . ILE A 1 844 ? 23.624 -22.835 -26.791 1.00 87.38 844 ILE A CA 1
ATOM 6644 C C . ILE A 1 844 ? 24.126 -21.517 -26.177 1.00 87.38 844 ILE A C 1
ATOM 6646 O O . ILE A 1 844 ? 24.870 -20.782 -26.826 1.00 87.38 844 ILE A O 1
ATOM 6650 N N . THR A 1 845 ? 23.836 -21.270 -24.892 1.00 86.50 845 THR A N 1
ATOM 6651 C CA . THR A 1 845 ? 24.347 -20.107 -24.131 1.00 86.50 845 THR A CA 1
ATOM 6652 C C . THR A 1 845 ? 25.885 -20.112 -24.011 1.00 86.50 845 THR A C 1
ATOM 6654 O O . THR A 1 845 ? 26.526 -19.058 -23.998 1.00 86.50 845 THR A O 1
ATOM 6657 N N . ALA A 1 846 ? 26.519 -21.287 -23.925 1.00 85.62 846 ALA A N 1
ATOM 6658 C CA . ALA A 1 846 ? 27.978 -21.406 -23.934 1.00 85.62 846 ALA A CA 1
ATOM 6659 C C . ALA A 1 846 ? 28.570 -21.026 -25.301 1.00 85.62 846 ALA A C 1
ATOM 6661 O O . ALA A 1 846 ? 29.534 -20.261 -25.361 1.00 85.62 846 ALA A O 1
ATOM 6662 N N . CYS A 1 847 ? 27.954 -21.484 -26.394 1.00 86.31 847 CYS A N 1
ATOM 6663 C CA . CYS A 1 847 ? 28.335 -21.123 -27.761 1.00 86.31 847 CYS A CA 1
ATOM 6664 C C . CYS A 1 847 ? 28.109 -19.626 -28.046 1.00 86.31 847 CYS A C 1
ATOM 6666 O O . CYS A 1 847 ? 28.969 -18.979 -28.640 1.00 86.31 847 CYS A O 1
ATOM 6668 N N . GLU A 1 848 ? 27.011 -19.048 -27.551 1.00 85.88 848 GLU A N 1
ATOM 6669 C CA . GLU A 1 848 ? 26.702 -17.610 -27.582 1.00 85.88 848 GLU A CA 1
ATOM 6670 C C . GLU A 1 848 ? 27.790 -16.771 -26.884 1.00 85.88 848 GLU A C 1
ATOM 6672 O O . GLU A 1 848 ? 28.194 -15.718 -27.382 1.00 85.88 848 GLU A O 1
ATOM 6677 N N . LYS A 1 849 ? 28.340 -17.236 -25.757 1.00 83.00 849 LYS A N 1
ATOM 6678 C CA . LYS A 1 849 ? 29.454 -16.560 -25.060 1.00 83.00 849 LYS A CA 1
ATOM 6679 C C . LYS A 1 849 ? 30.815 -16.796 -25.711 1.00 83.00 849 LYS A C 1
ATOM 6681 O O . LYS A 1 849 ? 31.623 -15.871 -25.752 1.00 83.00 849 LYS A O 1
ATOM 6686 N N . GLY A 1 850 ? 31.027 -17.974 -26.294 1.00 82.31 850 GLY A N 1
ATOM 6687 C CA . GLY A 1 850 ? 32.182 -18.295 -27.139 1.00 82.31 850 GLY A CA 1
ATOM 6688 C C . GLY A 1 850 ? 32.153 -17.674 -28.545 1.00 82.31 850 GLY A C 1
ATOM 6689 O O . GLY A 1 850 ? 33.082 -17.906 -29.318 1.00 82.31 850 GLY A O 1
ATOM 6690 N N . GLN A 1 851 ? 31.100 -16.920 -28.894 1.00 84.81 851 GLN A N 1
ATOM 6691 C CA . GLN A 1 851 ? 30.849 -16.353 -30.232 1.00 84.81 851 GLN A CA 1
ATOM 6692 C C . GLN A 1 851 ? 30.845 -17.406 -31.366 1.00 84.81 851 GLN A C 1
ATOM 6694 O O . GLN A 1 851 ? 31.126 -17.103 -32.523 1.00 84.81 851 GLN A O 1
ATOM 6699 N N . GLN A 1 852 ? 30.498 -18.657 -31.045 1.00 87.38 852 GLN A N 1
ATOM 6700 C CA . GLN A 1 852 ? 30.430 -19.772 -31.992 1.00 87.38 852 GLN A CA 1
ATOM 6701 C C . GLN A 1 852 ? 28.998 -19.999 -32.474 1.00 87.38 852 GLN A C 1
ATOM 6703 O O . GLN A 1 852 ? 28.366 -21.012 -32.172 1.00 87.38 852 GLN A O 1
ATOM 6708 N N . TRP A 1 853 ? 28.475 -19.047 -33.246 1.00 85.81 853 TRP A N 1
ATOM 6709 C CA . TRP A 1 853 ? 27.107 -19.101 -33.771 1.00 85.81 853 TRP A CA 1
ATOM 6710 C C . TRP A 1 853 ? 26.825 -20.373 -34.599 1.00 85.81 853 TRP A C 1
ATOM 6712 O O . TRP A 1 853 ? 25.734 -20.926 -34.505 1.00 85.81 853 TRP A O 1
ATOM 6722 N N . MET A 1 854 ? 27.811 -20.896 -35.342 1.00 90.25 854 MET A N 1
ATOM 6723 C CA . MET A 1 854 ? 27.669 -22.156 -36.094 1.00 90.25 854 MET A CA 1
ATOM 6724 C C . MET A 1 854 ? 27.440 -23.363 -35.177 1.00 90.25 854 MET A C 1
ATOM 6726 O O . MET A 1 854 ? 26.613 -24.215 -35.484 1.00 90.25 854 MET A O 1
ATOM 6730 N N . GLN A 1 855 ? 28.137 -23.417 -34.038 1.00 88.44 855 GLN A N 1
ATOM 6731 C CA . GLN A 1 855 ? 27.961 -24.486 -33.053 1.00 88.44 855 GLN A CA 1
ATOM 6732 C C . GLN A 1 855 ? 26.641 -24.322 -32.290 1.00 88.44 855 GLN A C 1
ATOM 6734 O O . GLN A 1 855 ? 25.958 -25.308 -32.045 1.00 88.44 855 GLN A O 1
ATOM 6739 N N . ALA A 1 856 ? 26.221 -23.085 -31.993 1.00 88.31 856 ALA A N 1
ATOM 6740 C CA . ALA A 1 856 ? 24.909 -22.819 -31.398 1.00 88.31 856 ALA A CA 1
ATOM 6741 C C . ALA A 1 856 ? 23.756 -23.345 -32.278 1.00 88.31 856 ALA A C 1
ATOM 6743 O O . ALA A 1 856 ? 22.831 -23.966 -31.760 1.00 88.31 856 ALA A O 1
ATOM 6744 N N . LEU A 1 857 ? 23.843 -23.152 -33.602 1.00 89.06 857 LEU A N 1
ATOM 6745 C CA . LEU A 1 857 ? 22.895 -23.728 -34.562 1.00 89.06 857 LEU A CA 1
ATOM 6746 C C . LEU A 1 857 ? 22.982 -25.258 -34.607 1.00 89.06 857 LEU A C 1
ATOM 6748 O O . LEU A 1 857 ? 21.959 -25.914 -34.474 1.00 89.06 857 LEU A O 1
ATOM 6752 N N . ALA A 1 858 ? 24.185 -25.833 -34.701 1.00 88.94 858 ALA A N 1
ATOM 6753 C CA . ALA A 1 858 ? 24.357 -27.287 -34.728 1.00 88.94 858 ALA A CA 1
ATOM 6754 C C . ALA A 1 858 ? 23.805 -27.983 -33.464 1.00 88.94 858 ALA A C 1
ATOM 6756 O O . ALA A 1 858 ? 23.281 -29.091 -33.547 1.00 88.94 858 ALA A O 1
ATOM 6757 N N . VAL A 1 859 ? 23.879 -27.330 -32.297 1.00 87.69 859 VAL A N 1
ATOM 6758 C CA . VAL A 1 859 ? 23.275 -27.810 -31.041 1.00 87.69 859 VAL A CA 1
ATOM 6759 C C . VAL A 1 859 ? 21.746 -27.700 -31.062 1.00 87.69 859 VAL A C 1
ATOM 6761 O O . VAL A 1 859 ? 21.076 -28.600 -30.559 1.00 87.69 859 VAL A O 1
ATOM 6764 N N . LEU A 1 860 ? 21.188 -26.640 -31.658 1.00 87.25 860 LEU A N 1
ATOM 6765 C CA . LEU A 1 860 ? 19.741 -26.487 -31.853 1.00 87.25 860 LEU A CA 1
ATOM 6766 C C . LEU A 1 860 ? 19.197 -27.548 -32.830 1.00 87.25 860 LEU A C 1
ATOM 6768 O O . LEU A 1 860 ? 18.207 -28.214 -32.528 1.00 87.25 860 LEU A O 1
ATOM 6772 N N . ASP A 1 861 ? 19.892 -27.780 -33.944 1.00 86.38 861 ASP A N 1
ATOM 6773 C CA . ASP A 1 861 ? 19.569 -28.835 -34.907 1.00 86.38 861 ASP A CA 1
ATOM 6774 C C . ASP A 1 861 ? 19.655 -30.223 -34.241 1.00 86.38 861 ASP A C 1
ATOM 6776 O O . ASP A 1 861 ? 18.728 -31.029 -34.352 1.00 86.38 861 ASP A O 1
ATOM 6780 N N . ALA A 1 862 ? 20.715 -30.486 -33.465 1.00 85.31 862 ALA A N 1
ATOM 6781 C CA . ALA A 1 862 ? 20.880 -31.732 -32.714 1.00 85.31 862 ALA A CA 1
ATOM 6782 C C . ALA A 1 862 ? 19.766 -31.959 -31.676 1.00 85.31 862 ALA A C 1
ATOM 6784 O O . ALA A 1 862 ? 19.294 -33.087 -31.532 1.00 85.31 862 ALA A O 1
ATOM 6785 N N . LEU A 1 863 ? 19.299 -30.908 -30.994 1.00 85.00 863 LEU A N 1
ATOM 6786 C CA . LEU A 1 863 ? 18.155 -30.981 -30.081 1.00 85.00 863 LEU A CA 1
ATOM 6787 C C . LEU A 1 863 ? 16.898 -31.486 -30.813 1.00 85.00 863 LEU A C 1
ATOM 6789 O O . LEU A 1 863 ? 16.232 -32.402 -30.318 1.00 85.00 863 LEU A O 1
ATOM 6793 N N . THR A 1 864 ? 16.616 -30.968 -32.018 1.00 79.00 864 THR A N 1
ATOM 6794 C CA . THR A 1 864 ? 15.469 -31.436 -32.822 1.00 79.00 864 THR A CA 1
ATOM 6795 C C . THR A 1 864 ? 15.656 -32.874 -33.316 1.00 79.00 864 THR A C 1
ATOM 6797 O O . THR A 1 864 ? 14.717 -33.672 -33.258 1.00 79.00 864 THR A O 1
ATOM 6800 N N . ALA A 1 865 ? 16.876 -33.253 -33.714 1.00 81.25 865 ALA A N 1
ATOM 6801 C CA . ALA A 1 865 ? 17.204 -34.605 -34.171 1.00 81.25 865 ALA A CA 1
ATOM 6802 C C . ALA A 1 865 ? 17.055 -35.664 -33.060 1.00 81.25 865 ALA A C 1
ATOM 6804 O O . ALA A 1 865 ? 16.581 -36.772 -33.317 1.00 81.25 865 ALA A O 1
ATOM 6805 N N . VAL A 1 866 ? 17.390 -35.310 -31.813 1.00 80.62 866 VAL A N 1
ATOM 6806 C CA . VAL A 1 866 ? 17.220 -36.159 -30.616 1.00 80.62 866 VAL A CA 1
ATOM 6807 C C . VAL A 1 866 ? 15.754 -36.185 -30.127 1.00 80.62 866 VAL A C 1
ATOM 6809 O O . VAL A 1 866 ? 15.419 -36.920 -29.200 1.00 80.62 866 VAL A O 1
ATOM 6812 N N . ARG A 1 867 ? 14.842 -35.453 -30.790 1.00 76.00 867 ARG A N 1
ATOM 6813 C CA . ARG A 1 867 ? 13.407 -35.326 -30.455 1.00 76.00 867 ARG A CA 1
ATOM 6814 C C . ARG A 1 867 ? 13.129 -34.748 -29.063 1.00 76.00 867 ARG A C 1
ATOM 6816 O O . ARG A 1 867 ? 12.068 -34.993 -28.489 1.00 76.00 867 ARG A O 1
ATOM 6823 N N . VAL A 1 868 ? 14.055 -33.955 -28.529 1.00 80.44 868 VAL A N 1
ATOM 6824 C CA . VAL A 1 868 ? 13.780 -33.102 -27.367 1.00 80.44 868 VAL A CA 1
ATOM 6825 C C . VAL A 1 868 ? 13.033 -31.864 -27.884 1.00 80.44 868 VAL A C 1
ATOM 6827 O O . VAL A 1 868 ? 13.464 -31.287 -28.881 1.00 80.44 868 VAL A O 1
ATOM 6830 N N . PRO A 1 869 ? 11.905 -31.447 -27.278 1.00 76.88 869 PRO A N 1
ATOM 6831 C CA . PRO A 1 869 ? 11.190 -30.262 -27.737 1.00 76.88 869 PRO A CA 1
ATOM 6832 C C . PRO A 1 869 ? 12.034 -29.005 -27.497 1.00 76.88 869 PRO A C 1
ATOM 6834 O O . PRO A 1 869 ? 12.508 -28.767 -26.381 1.00 76.88 869 PRO A O 1
ATOM 6837 N N . ALA A 1 870 ? 12.208 -28.210 -28.555 1.00 82.31 870 ALA A N 1
ATOM 6838 C CA . ALA A 1 870 ? 12.816 -26.887 -28.479 1.00 82.31 870 ALA A CA 1
ATOM 6839 C C . ALA A 1 870 ? 11.846 -25.936 -27.779 1.00 82.31 870 ALA A C 1
ATOM 6841 O O . ALA A 1 870 ? 10.658 -25.924 -28.107 1.00 82.31 870 ALA A O 1
ATOM 6842 N N . ASP A 1 871 ? 12.346 -25.136 -26.843 1.00 84.75 871 ASP A N 1
ATOM 6843 C CA . ASP A 1 871 ? 11.567 -24.071 -26.219 1.00 84.75 871 ASP A CA 1
ATOM 6844 C C . ASP A 1 871 ? 11.977 -22.696 -26.771 1.00 84.75 871 ASP A C 1
ATOM 6846 O O . ASP A 1 871 ? 12.905 -22.555 -27.575 1.00 84.75 871 ASP A O 1
ATOM 6850 N N . THR A 1 872 ? 11.259 -21.651 -26.361 1.00 85.00 872 THR A N 1
ATOM 6851 C CA . THR A 1 872 ? 11.570 -20.268 -26.752 1.00 85.00 872 THR A CA 1
ATOM 6852 C C . THR A 1 872 ? 12.981 -19.849 -26.330 1.00 85.00 872 THR A C 1
ATOM 6854 O O . THR A 1 872 ? 13.602 -19.043 -27.020 1.00 85.00 872 THR A O 1
ATOM 6857 N N . VAL A 1 873 ? 13.520 -20.439 -25.255 1.00 85.88 873 VAL A N 1
ATOM 6858 C CA . VAL A 1 873 ? 14.873 -20.179 -24.741 1.00 85.88 873 VAL A CA 1
ATOM 6859 C C . VAL A 1 873 ? 15.946 -20.826 -25.628 1.00 85.88 873 VAL A C 1
ATOM 6861 O O . VAL A 1 873 ? 16.996 -20.218 -25.845 1.00 85.88 873 VAL A O 1
ATOM 6864 N N . SER A 1 874 ? 15.683 -22.004 -26.210 1.00 85.50 874 SER A N 1
ATOM 6865 C CA . SER A 1 874 ? 16.553 -22.628 -27.219 1.00 85.50 874 SER A CA 1
ATOM 6866 C C . SER A 1 874 ? 16.763 -21.691 -28.414 1.00 85.50 874 SER A C 1
ATOM 6868 O O . SER A 1 874 ? 17.899 -21.411 -28.808 1.00 85.50 874 SER A O 1
ATOM 6870 N N . TYR A 1 875 ? 15.666 -21.159 -28.962 1.00 87.94 875 TYR A N 1
ATOM 6871 C CA . TYR A 1 875 ? 15.716 -20.249 -30.106 1.00 87.94 875 TYR A CA 1
ATOM 6872 C C . TYR A 1 875 ? 16.275 -18.866 -29.740 1.00 87.94 875 TYR A C 1
ATOM 6874 O O . TYR A 1 875 ? 17.112 -18.349 -30.481 1.00 87.94 875 TYR A O 1
ATOM 6882 N N . SER A 1 876 ? 15.885 -18.266 -28.607 1.00 87.56 876 SER A N 1
ATOM 6883 C CA . SER A 1 876 ? 16.374 -16.932 -28.217 1.00 87.56 876 SER A CA 1
ATOM 6884 C C . SER A 1 876 ? 17.882 -16.925 -27.929 1.00 87.56 876 SER A C 1
ATOM 6886 O O . SER A 1 876 ? 18.579 -15.990 -28.336 1.00 87.56 876 SER A O 1
ATOM 6888 N N . GLY A 1 877 ? 18.426 -18.005 -27.355 1.00 86.62 877 GLY A N 1
ATOM 6889 C CA . GLY A 1 877 ? 19.871 -18.205 -27.207 1.00 86.62 877 GLY A CA 1
ATOM 6890 C C . GLY A 1 877 ? 20.604 -18.330 -28.551 1.00 86.62 877 GLY A C 1
ATOM 6891 O O . GLY A 1 877 ? 21.658 -17.720 -28.744 1.00 86.62 877 GLY A O 1
ATOM 6892 N N . ALA A 1 878 ? 20.033 -19.057 -29.518 1.00 88.44 878 ALA A N 1
ATOM 6893 C CA . ALA A 1 878 ? 20.613 -19.196 -30.857 1.00 88.44 878 ALA A CA 1
ATOM 6894 C C . ALA A 1 878 ? 20.567 -17.877 -31.660 1.00 88.44 878 ALA A C 1
ATOM 6896 O O . ALA A 1 878 ? 21.544 -17.520 -32.327 1.00 88.44 878 ALA A O 1
ATOM 6897 N N . ILE A 1 879 ? 19.481 -17.105 -31.537 1.00 89.88 879 ILE A N 1
ATOM 6898 C CA . ILE A 1 879 ? 19.354 -15.754 -32.107 1.00 89.88 879 ILE A CA 1
ATOM 6899 C C . ILE A 1 879 ? 20.389 -14.807 -31.471 1.00 89.88 879 ILE A C 1
ATOM 6901 O O . ILE A 1 879 ? 21.089 -14.097 -32.194 1.00 89.88 879 ILE A O 1
ATOM 6905 N N . SER A 1 880 ? 20.576 -14.859 -30.148 1.00 88.44 880 SER A N 1
ATOM 6906 C CA . SER A 1 880 ? 21.591 -14.070 -29.423 1.00 88.44 880 SER A CA 1
ATOM 6907 C C . SER A 1 880 ? 23.032 -14.442 -29.818 1.00 88.44 880 SER A C 1
ATOM 6909 O O . SER A 1 880 ? 23.919 -13.585 -29.879 1.00 88.44 880 SER A O 1
ATOM 6911 N N . ALA A 1 881 ? 23.293 -15.709 -30.160 1.00 87.69 881 ALA A N 1
ATOM 6912 C CA . ALA A 1 881 ? 24.575 -16.115 -30.739 1.00 87.69 881 ALA A CA 1
ATOM 6913 C C . ALA A 1 881 ? 24.785 -15.504 -32.139 1.00 87.69 881 ALA A C 1
ATOM 6915 O O . ALA A 1 881 ? 25.876 -15.018 -32.447 1.00 87.69 881 ALA A O 1
ATOM 6916 N N . CYS A 1 882 ? 23.736 -15.469 -32.971 1.00 87.75 882 CYS A N 1
ATOM 6917 C CA . CYS A 1 882 ? 23.769 -14.832 -34.291 1.00 87.75 882 CYS A CA 1
ATOM 6918 C C . CYS A 1 882 ? 23.973 -13.306 -34.199 1.00 87.75 882 CYS A C 1
ATOM 6920 O O . CYS A 1 882 ? 24.735 -12.745 -34.989 1.00 87.75 882 CYS A O 1
ATOM 6922 N N . GLU A 1 883 ? 23.359 -12.647 -33.212 1.00 88.25 883 GLU A N 1
ATOM 6923 C CA . GLU A 1 883 ? 23.493 -11.212 -32.925 1.00 88.25 883 GLU A CA 1
ATOM 6924 C C . GLU A 1 883 ? 24.955 -10.791 -32.713 1.00 88.25 883 GLU A C 1
ATOM 6926 O O . GLU A 1 883 ? 25.444 -9.855 -33.354 1.00 88.25 883 GLU A O 1
ATOM 6931 N N . LYS A 1 884 ? 25.684 -11.503 -31.845 1.00 83.06 884 LYS A N 1
ATOM 6932 C CA . LYS A 1 884 ? 27.098 -11.209 -31.551 1.00 83.06 884 LYS A CA 1
ATOM 6933 C C . LYS A 1 884 ? 27.992 -11.316 -32.781 1.00 83.06 884 LYS A C 1
ATOM 6935 O O . LYS A 1 884 ? 28.938 -10.545 -32.919 1.00 83.06 884 LYS A O 1
ATOM 6940 N N . CYS A 1 885 ? 27.654 -12.221 -33.694 1.00 83.31 885 CYS A N 1
ATOM 6941 C CA . CYS A 1 885 ? 28.394 -12.469 -34.929 1.00 83.31 885 CYS A CA 1
ATOM 6942 C C . CYS A 1 885 ? 27.813 -11.729 -36.151 1.00 83.31 885 CYS A C 1
ATOM 6944 O O . CYS A 1 885 ? 28.216 -12.012 -37.281 1.00 83.31 885 CYS A O 1
ATOM 6946 N N . ARG A 1 886 ? 26.886 -10.779 -35.928 1.00 85.56 886 ARG A N 1
ATOM 6947 C CA . ARG A 1 886 ? 26.222 -9.928 -36.939 1.00 85.56 886 ARG A CA 1
ATOM 6948 C C . ARG A 1 886 ? 25.458 -10.701 -38.032 1.00 85.56 886 ARG A C 1
ATOM 6950 O O . ARG A 1 886 ? 25.210 -10.169 -39.113 1.00 85.56 886 ARG A O 1
ATOM 6957 N N . GLN A 1 887 ? 25.057 -11.942 -37.752 1.00 88.62 887 GLN A N 1
ATOM 6958 C CA . GLN A 1 887 ? 24.374 -12.845 -38.689 1.00 88.62 887 GLN A CA 1
ATOM 6959 C C . GLN A 1 887 ? 22.858 -12.581 -38.725 1.00 88.62 887 GLN A C 1
ATOM 6961 O O . GLN A 1 887 ? 22.052 -13.429 -38.336 1.00 88.62 887 GLN A O 1
ATOM 6966 N N . TRP A 1 888 ? 22.467 -11.384 -39.173 1.00 88.00 888 TRP A N 1
ATOM 6967 C CA . TRP A 1 888 ? 21.072 -10.922 -39.171 1.00 88.00 888 TRP A CA 1
ATOM 6968 C C . TRP A 1 888 ? 20.127 -11.836 -39.972 1.00 88.00 888 TRP A C 1
ATOM 6970 O O . TRP A 1 888 ? 19.036 -12.139 -39.501 1.00 88.00 888 TRP A O 1
ATOM 6980 N N . GLU A 1 889 ? 20.559 -12.358 -41.125 1.00 91.31 889 GLU A N 1
ATOM 6981 C CA . GLU A 1 889 ? 19.749 -13.261 -41.964 1.00 91.31 889 GLU A CA 1
ATOM 6982 C C . GLU A 1 889 ? 19.340 -14.530 -41.211 1.00 91.31 889 GLU A C 1
ATOM 6984 O O . GLU A 1 889 ? 18.184 -14.948 -41.258 1.00 91.31 889 GLU A O 1
ATOM 6989 N N . ARG A 1 890 ? 20.278 -15.122 -40.459 1.00 88.94 890 ARG A N 1
ATOM 6990 C CA . ARG A 1 890 ? 20.013 -16.322 -39.656 1.00 88.94 890 ARG A CA 1
ATOM 6991 C C . ARG A 1 890 ? 19.204 -16.004 -38.403 1.00 88.94 890 ARG A C 1
ATOM 6993 O O . ARG A 1 890 ? 18.332 -16.790 -38.055 1.00 88.94 890 ARG A O 1
ATOM 7000 N N . ALA A 1 891 ? 19.427 -14.848 -37.776 1.00 89.81 891 ALA A N 1
ATOM 7001 C CA . ALA A 1 891 ? 18.607 -14.378 -36.659 1.00 89.81 891 ALA A CA 1
ATOM 7002 C C . ALA A 1 891 ? 17.121 -14.237 -37.056 1.00 89.81 891 ALA A C 1
ATOM 7004 O O . ALA A 1 891 ? 16.248 -14.727 -36.343 1.00 89.81 891 ALA A O 1
ATOM 7005 N N . LEU A 1 892 ? 16.833 -13.647 -38.223 1.00 89.31 892 LEU A N 1
ATOM 7006 C CA . LEU A 1 892 ? 15.466 -13.529 -38.747 1.00 89.31 892 LEU A CA 1
ATOM 7007 C C . LEU A 1 892 ? 14.891 -14.877 -39.202 1.00 89.31 892 LEU A C 1
ATOM 7009 O O . LEU A 1 892 ? 13.723 -15.160 -38.942 1.00 89.31 892 LEU A O 1
ATOM 7013 N N . ALA A 1 893 ? 15.700 -15.734 -39.835 1.00 89.94 893 ALA A N 1
ATOM 7014 C CA . ALA A 1 893 ? 15.268 -17.075 -40.224 1.00 89.94 893 ALA A CA 1
ATOM 7015 C C . ALA A 1 893 ? 14.878 -17.934 -39.006 1.00 89.94 893 ALA A C 1
ATOM 7017 O O . ALA A 1 893 ? 13.847 -18.604 -39.049 1.00 89.94 893 ALA A O 1
ATOM 7018 N N . LEU A 1 894 ? 15.649 -17.869 -37.912 1.00 89.69 894 LEU A N 1
ATOM 7019 C CA . LEU A 1 894 ? 15.324 -18.514 -36.635 1.00 89.69 894 LEU A CA 1
ATOM 7020 C C . LEU A 1 894 ? 14.045 -17.946 -36.008 1.00 89.69 894 LEU A C 1
ATOM 7022 O O . LEU A 1 894 ? 13.226 -18.712 -35.510 1.00 89.69 894 LEU A O 1
ATOM 7026 N N . LEU A 1 895 ? 13.842 -16.625 -36.047 1.00 87.12 895 LEU A N 1
ATOM 7027 C CA . LEU A 1 895 ? 12.634 -15.986 -35.511 1.00 87.12 895 LEU A CA 1
ATOM 7028 C C . LEU A 1 895 ? 11.378 -16.420 -36.296 1.00 87.12 895 LEU A C 1
ATOM 7030 O O . LEU A 1 895 ? 10.363 -16.773 -35.697 1.00 87.12 895 LEU A O 1
ATOM 7034 N N . GLY A 1 896 ? 11.478 -16.518 -37.625 1.00 85.12 896 GLY A N 1
ATOM 7035 C CA . GLY A 1 896 ? 10.422 -17.087 -38.467 1.00 85.12 896 GLY A CA 1
ATOM 7036 C C . GLY A 1 896 ? 10.223 -18.601 -38.284 1.00 85.12 896 GLY A C 1
ATOM 7037 O O . GLY A 1 896 ? 9.105 -19.093 -38.424 1.00 85.12 896 GLY A O 1
ATOM 7038 N N . GLN A 1 897 ? 11.272 -19.363 -37.949 1.00 86.50 897 GLN A N 1
ATOM 7039 C CA . GLN A 1 897 ? 11.144 -20.778 -37.567 1.00 86.50 897 GLN A CA 1
ATOM 7040 C C . GLN A 1 897 ? 10.424 -20.938 -36.222 1.00 86.50 897 GLN A C 1
ATOM 7042 O O . GLN A 1 897 ? 9.517 -21.760 -36.132 1.00 86.50 897 GLN A O 1
ATOM 7047 N N . LEU A 1 898 ? 10.754 -20.113 -35.223 1.00 86.06 898 LEU A N 1
ATOM 7048 C CA . LEU A 1 898 ? 10.093 -20.070 -33.915 1.00 86.06 898 LEU A CA 1
ATOM 7049 C C . LEU A 1 898 ? 8.572 -19.878 -34.090 1.00 86.06 898 LEU A C 1
ATOM 7051 O O . LEU A 1 898 ? 7.794 -20.685 -33.579 1.00 86.06 898 LEU A O 1
ATOM 7055 N N . GLN A 1 899 ? 8.156 -18.896 -34.902 1.00 82.44 899 GLN A N 1
ATOM 7056 C CA . GLN A 1 899 ? 6.743 -18.664 -35.241 1.00 82.44 899 GLN A CA 1
ATOM 7057 C C . GLN A 1 899 ? 6.096 -19.861 -35.971 1.00 82.44 899 GLN A C 1
ATOM 7059 O O . GLN A 1 899 ? 4.978 -20.255 -35.642 1.00 82.44 899 GLN A O 1
ATOM 7064 N N . ARG A 1 900 ? 6.791 -20.496 -36.931 1.00 82.38 900 ARG A N 1
ATOM 7065 C CA . ARG A 1 900 ? 6.291 -21.706 -37.630 1.00 82.38 900 ARG A CA 1
ATOM 7066 C C . ARG A 1 900 ? 6.132 -22.913 -36.705 1.00 82.38 900 ARG A C 1
ATOM 7068 O O . ARG A 1 900 ? 5.252 -23.735 -36.937 1.00 82.38 900 ARG A O 1
ATOM 7075 N N . CYS A 1 901 ? 6.946 -23.008 -35.657 1.00 80.50 901 CYS A N 1
ATOM 7076 C CA . CYS A 1 901 ? 6.816 -24.006 -34.597 1.00 80.50 901 CYS A CA 1
ATOM 7077 C C . CYS A 1 901 ? 5.683 -23.698 -33.597 1.00 80.50 901 CYS A C 1
ATOM 7079 O O . CYS A 1 901 ? 5.584 -24.392 -32.590 1.00 80.50 901 CYS A O 1
ATOM 7081 N N . GLN A 1 902 ? 4.846 -22.680 -33.854 1.00 77.50 902 GLN A N 1
ATOM 7082 C CA . GLN A 1 902 ? 3.762 -22.215 -32.974 1.00 77.50 902 GLN A CA 1
ATOM 7083 C C . GLN A 1 902 ? 4.235 -21.787 -31.571 1.00 77.50 902 GLN A C 1
ATOM 7085 O O . GLN A 1 902 ? 3.447 -21.712 -30.629 1.00 77.50 902 GLN A O 1
ATOM 7090 N N . LEU A 1 903 ? 5.524 -21.470 -31.430 1.00 81.06 903 LEU A N 1
ATOM 7091 C CA . LEU A 1 903 ? 6.068 -20.852 -30.229 1.00 81.06 903 LEU A CA 1
ATOM 7092 C C . LEU A 1 903 ? 5.874 -19.330 -30.327 1.00 81.06 903 LEU A C 1
ATOM 7094 O O . LEU A 1 903 ? 5.904 -18.755 -31.415 1.00 81.06 903 LEU A O 1
ATOM 7098 N N . LEU A 1 904 ? 5.680 -18.664 -29.189 1.00 77.12 904 LEU A N 1
ATOM 7099 C CA . LEU A 1 904 ? 5.564 -17.204 -29.140 1.00 77.12 904 LEU A CA 1
ATOM 7100 C C . LEU A 1 904 ? 6.960 -16.575 -28.996 1.00 77.12 904 LEU A C 1
ATOM 7102 O O . LEU A 1 904 ? 7.664 -16.928 -28.045 1.00 77.12 904 LEU A O 1
ATOM 7106 N N . PRO A 1 905 ? 7.380 -15.652 -29.885 1.00 77.06 905 PRO A N 1
ATOM 7107 C CA . PRO A 1 905 ? 8.631 -14.921 -29.714 1.00 77.06 905 PRO A CA 1
ATOM 7108 C C . PRO A 1 905 ? 8.620 -14.135 -28.397 1.00 77.06 905 PRO A C 1
ATOM 7110 O O . PRO A 1 905 ? 7.706 -13.350 -28.141 1.00 77.06 905 PRO A O 1
ATOM 7113 N N . ASP A 1 906 ? 9.636 -14.325 -27.555 1.00 78.88 906 ASP A N 1
ATOM 7114 C CA . ASP A 1 906 ? 9.801 -13.514 -26.352 1.00 78.88 906 ASP A CA 1
ATOM 7115 C C . ASP A 1 906 ? 10.530 -12.192 -26.659 1.00 78.88 906 ASP A C 1
ATOM 7117 O O . ASP A 1 906 ? 11.084 -11.967 -27.741 1.00 78.88 906 ASP A O 1
ATOM 7121 N N . THR A 1 907 ? 10.523 -11.272 -25.693 1.00 80.44 907 THR A N 1
ATOM 7122 C CA . THR A 1 907 ? 11.172 -9.961 -25.852 1.00 80.44 907 THR A CA 1
ATOM 7123 C C . THR A 1 907 ? 12.684 -10.079 -26.052 1.00 80.44 907 THR A C 1
ATOM 7125 O O . THR A 1 907 ? 13.289 -9.202 -26.670 1.00 80.44 907 THR A O 1
ATOM 7128 N N . ILE A 1 908 ? 13.295 -11.172 -25.584 1.00 81.94 908 ILE A N 1
ATOM 7129 C CA . ILE A 1 908 ? 14.722 -11.472 -25.725 1.00 81.94 908 ILE A CA 1
ATOM 7130 C C . ILE A 1 908 ? 15.032 -11.870 -27.175 1.00 81.94 908 ILE A C 1
ATOM 7132 O O . ILE A 1 908 ? 15.906 -11.266 -27.789 1.00 81.94 908 ILE A O 1
ATOM 7136 N N . ALA A 1 909 ? 14.279 -12.805 -27.763 1.00 83.25 909 ALA A N 1
ATOM 7137 C CA . ALA A 1 909 ? 14.431 -13.222 -29.156 1.00 83.25 909 ALA A CA 1
ATOM 7138 C C . ALA A 1 909 ? 14.277 -12.043 -30.128 1.00 83.25 909 ALA A C 1
ATOM 7140 O O . ALA A 1 909 ? 15.128 -11.838 -30.996 1.00 83.25 909 ALA A O 1
ATOM 7141 N N . CYS A 1 910 ? 13.231 -11.228 -29.963 1.00 83.75 910 CYS A N 1
ATOM 7142 C CA . CYS A 1 910 ? 12.997 -10.099 -30.861 1.00 83.75 910 CYS A CA 1
ATOM 7143 C C . CYS A 1 910 ? 14.006 -8.957 -30.661 1.00 83.75 910 CYS A C 1
ATOM 7145 O O . CYS A 1 910 ? 14.453 -8.368 -31.646 1.00 83.75 910 CYS A O 1
ATOM 7147 N N . SER A 1 911 ? 14.421 -8.659 -29.422 1.00 86.62 911 SER A N 1
ATOM 7148 C CA . SER A 1 911 ? 15.461 -7.644 -29.179 1.00 86.62 911 SER A CA 1
ATOM 7149 C C . SER A 1 911 ? 16.833 -8.082 -29.700 1.00 86.62 911 SER A C 1
ATOM 7151 O O . SER A 1 911 ? 17.517 -7.274 -30.327 1.00 86.62 911 SER A O 1
ATOM 7153 N N . ALA A 1 912 ? 17.202 -9.359 -29.557 1.00 86.69 912 ALA A N 1
ATOM 7154 C CA . ALA A 1 912 ? 18.414 -9.920 -30.151 1.00 86.69 912 ALA A CA 1
ATOM 7155 C C . ALA A 1 912 ? 18.367 -9.896 -31.693 1.00 86.69 912 ALA A C 1
ATOM 7157 O O . ALA A 1 912 ? 19.355 -9.541 -32.335 1.00 86.69 912 ALA A O 1
ATOM 7158 N N . ALA A 1 913 ? 17.214 -10.183 -32.312 1.00 88.38 913 ALA A N 1
ATOM 7159 C CA . ALA A 1 913 ? 17.042 -10.070 -33.764 1.00 88.38 913 ALA A CA 1
ATOM 7160 C C . ALA A 1 913 ? 17.146 -8.613 -34.266 1.00 88.38 913 ALA A C 1
ATOM 7162 O O . ALA A 1 913 ? 17.821 -8.351 -35.267 1.00 88.38 913 ALA A O 1
ATOM 7163 N N . ILE A 1 914 ? 16.547 -7.653 -33.552 1.00 88.06 914 ILE A N 1
ATOM 7164 C CA . ILE A 1 914 ? 16.656 -6.217 -33.860 1.00 88.06 914 ILE A CA 1
ATOM 7165 C C . ILE A 1 914 ? 18.101 -5.727 -33.666 1.00 88.06 914 ILE A C 1
ATOM 7167 O O . ILE A 1 914 ? 18.628 -5.068 -34.557 1.00 88.06 914 ILE A O 1
ATOM 7171 N N . SER A 1 915 ? 18.787 -6.125 -32.588 1.00 86.56 915 SER A N 1
ATOM 7172 C CA . SER A 1 915 ? 20.215 -5.840 -32.352 1.00 86.56 915 SER A CA 1
ATOM 7173 C C . SER A 1 915 ? 21.126 -6.463 -33.428 1.00 86.56 915 SER A C 1
ATOM 7175 O O . SER A 1 915 ? 22.101 -5.849 -33.870 1.00 86.56 915 SER A O 1
ATOM 7177 N N . ALA A 1 916 ? 20.792 -7.650 -33.948 1.00 87.38 916 ALA A N 1
ATOM 7178 C CA . ALA A 1 916 ? 21.508 -8.253 -35.074 1.00 87.38 916 ALA A CA 1
ATOM 7179 C C . ALA A 1 916 ? 21.357 -7.414 -36.359 1.00 87.38 916 ALA A C 1
ATOM 7181 O O . ALA A 1 916 ? 22.331 -7.218 -37.095 1.00 87.38 916 ALA A O 1
ATOM 7182 N N . CYS A 1 917 ? 20.156 -6.879 -36.610 1.00 87.44 917 CYS A N 1
ATOM 7183 C CA . CYS A 1 917 ? 19.879 -5.963 -37.720 1.00 87.44 917 CYS A CA 1
ATOM 7184 C C . CYS A 1 917 ? 20.564 -4.596 -37.523 1.00 87.44 917 CYS A C 1
ATOM 7186 O O . CYS A 1 917 ? 21.134 -4.051 -38.465 1.00 87.44 917 CYS A O 1
ATOM 7188 N N . GLU A 1 918 ? 20.589 -4.073 -36.296 1.00 86.62 918 GLU A N 1
ATOM 7189 C CA . GLU A 1 918 ? 21.279 -2.840 -35.902 1.00 86.62 918 GLU A CA 1
ATOM 7190 C C . GLU A 1 918 ? 22.794 -2.944 -36.158 1.00 86.62 918 GLU A C 1
ATOM 7192 O O . GLU A 1 918 ? 23.371 -2.133 -36.884 1.00 86.62 918 GLU A O 1
ATOM 7197 N N . LYS A 1 919 ? 23.444 -4.006 -35.665 1.00 82.44 919 LYS A N 1
ATOM 7198 C CA . LYS A 1 919 ? 24.886 -4.264 -35.856 1.00 82.44 919 LYS A CA 1
ATOM 7199 C C . LYS A 1 919 ? 25.296 -4.530 -37.308 1.00 82.44 919 LYS A C 1
ATOM 7201 O O . LYS A 1 919 ? 26.490 -4.491 -37.609 1.00 82.44 919 LYS A O 1
ATOM 7206 N N . SER A 1 920 ? 24.335 -4.799 -38.191 1.00 82.31 920 SER A N 1
ATOM 7207 C CA . SER A 1 920 ? 24.533 -4.994 -39.633 1.00 82.31 920 SER A CA 1
ATOM 7208 C C . SER A 1 920 ? 23.989 -3.840 -40.497 1.00 82.31 920 SER A C 1
ATOM 7210 O O . SER A 1 920 ? 24.075 -3.914 -41.721 1.00 82.31 920 SER A O 1
ATOM 7212 N N . GLY A 1 921 ? 23.453 -2.769 -39.893 1.00 81.44 921 GLY A N 1
ATOM 7213 C CA . GLY A 1 921 ? 22.912 -1.598 -40.604 1.00 81.44 921 GLY A CA 1
ATOM 7214 C C . GLY A 1 921 ? 21.601 -1.850 -41.366 1.00 81.44 921 GLY A C 1
ATOM 7215 O O . GLY A 1 921 ? 21.205 -1.052 -42.216 1.00 81.44 921 GLY A O 1
ATOM 7216 N N . ARG A 1 922 ? 20.907 -2.963 -41.096 1.00 88.06 922 ARG A N 1
ATOM 7217 C CA . ARG A 1 922 ? 19.712 -3.421 -41.829 1.00 88.06 922 ARG A CA 1
ATOM 7218 C C . ARG A 1 922 ? 18.428 -2.838 -41.230 1.00 88.06 922 ARG A C 1
ATOM 7220 O O . ARG A 1 922 ? 17.526 -3.570 -40.827 1.00 88.06 922 ARG A O 1
ATOM 7227 N N . TRP A 1 923 ? 18.348 -1.507 -41.190 1.00 86.31 923 TRP A N 1
ATOM 7228 C CA . TRP A 1 923 ? 17.261 -0.748 -40.553 1.00 86.31 923 TRP A CA 1
ATOM 7229 C C . TRP A 1 923 ? 15.853 -1.187 -40.989 1.00 86.31 923 TRP A C 1
ATOM 7231 O O . TRP A 1 923 ? 14.989 -1.373 -40.142 1.00 86.31 923 TRP A O 1
ATOM 7241 N N . GLN A 1 924 ? 15.635 -1.459 -42.280 1.00 90.81 924 GLN A N 1
ATOM 7242 C CA . GLN A 1 924 ? 14.336 -1.906 -42.813 1.00 90.81 924 GLN A CA 1
ATOM 7243 C C . GLN A 1 924 ? 13.831 -3.195 -42.147 1.00 90.81 924 GLN A C 1
ATOM 7245 O O . GLN A 1 924 ? 12.642 -3.326 -41.877 1.00 90.81 924 GLN A O 1
ATOM 7250 N N . GLN A 1 925 ? 14.741 -4.129 -41.859 1.00 89.25 925 GLN A N 1
ATOM 7251 C CA . GLN A 1 925 ? 14.415 -5.411 -41.233 1.00 89.25 925 GLN A CA 1
ATOM 7252 C C . GLN A 1 925 ? 14.241 -5.268 -39.712 1.00 89.25 925 GLN A C 1
ATOM 7254 O O . 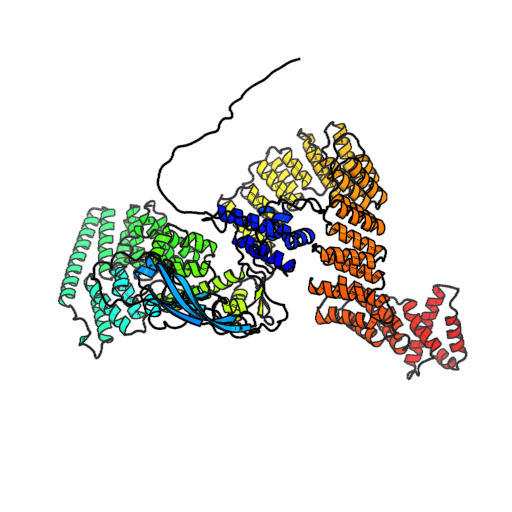GLN A 1 925 ? 13.391 -5.925 -39.116 1.00 89.25 925 GLN A O 1
ATOM 7259 N N . ALA A 1 926 ? 14.985 -4.351 -39.081 1.00 88.38 926 ALA A N 1
ATOM 7260 C CA . ALA A 1 926 ? 14.741 -3.965 -37.691 1.00 88.38 926 ALA A CA 1
ATOM 7261 C C . ALA A 1 926 ? 13.339 -3.346 -37.516 1.00 88.38 926 ALA A C 1
ATOM 7263 O O . ALA A 1 926 ? 12.627 -3.690 -36.573 1.00 88.38 926 ALA A O 1
ATOM 7264 N N . LEU A 1 927 ? 12.921 -2.484 -38.453 1.00 88.88 927 LEU A N 1
ATOM 7265 C CA . LEU A 1 927 ? 11.582 -1.892 -38.468 1.00 88.88 927 LEU A CA 1
ATOM 7266 C C . LEU A 1 927 ? 10.481 -2.928 -38.709 1.00 88.88 927 LEU A C 1
ATOM 7268 O O . LEU A 1 927 ? 9.464 -2.858 -38.026 1.00 88.88 927 LEU A O 1
ATOM 7272 N N . SER A 1 928 ? 10.672 -3.899 -39.611 1.00 88.38 928 SER A N 1
ATOM 7273 C CA . SER A 1 928 ? 9.656 -4.937 -39.841 1.00 88.38 928 SER A CA 1
ATOM 7274 C C . SER A 1 928 ? 9.467 -5.853 -38.628 1.00 88.38 928 SER A C 1
ATOM 7276 O O . SER A 1 928 ? 8.337 -6.191 -38.296 1.00 88.38 928 SER A O 1
ATOM 7278 N N . VAL A 1 929 ? 10.543 -6.215 -37.914 1.00 86.81 929 VAL A N 1
ATOM 7279 C CA . VAL A 1 929 ? 10.417 -6.979 -36.654 1.00 86.81 929 VAL A CA 1
ATOM 7280 C C . VAL A 1 929 ? 9.756 -6.134 -35.559 1.00 86.81 929 VAL A C 1
ATOM 7282 O O . VAL A 1 929 ? 8.940 -6.642 -34.791 1.00 86.81 929 VAL A O 1
ATOM 7285 N N . LEU A 1 930 ? 10.049 -4.830 -35.492 1.00 86.44 930 LEU A N 1
ATOM 7286 C CA . LEU A 1 930 ? 9.364 -3.937 -34.558 1.00 86.44 930 LEU A CA 1
ATOM 7287 C C . LEU A 1 930 ? 7.867 -3.801 -34.894 1.00 86.44 930 LEU A C 1
ATOM 7289 O O . LEU A 1 930 ? 7.049 -3.809 -33.975 1.00 86.44 930 LEU A O 1
ATOM 7293 N N . SER A 1 931 ? 7.485 -3.712 -36.174 1.00 84.38 931 SER A N 1
ATOM 7294 C CA . SER A 1 931 ? 6.074 -3.623 -36.566 1.00 84.38 931 SER A CA 1
ATOM 7295 C C . SER A 1 931 ? 5.310 -4.905 -36.237 1.00 84.38 931 SER A C 1
ATOM 7297 O O . SER A 1 931 ? 4.244 -4.807 -35.632 1.00 84.38 931 SER A O 1
ATOM 7299 N N . THR A 1 932 ? 5.874 -6.094 -36.493 1.00 81.00 932 THR A N 1
ATOM 7300 C CA . THR A 1 932 ? 5.225 -7.358 -36.097 1.00 81.00 932 THR A CA 1
ATOM 7301 C C . THR A 1 932 ? 5.049 -7.452 -34.578 1.00 81.00 932 THR A C 1
ATOM 7303 O O . THR A 1 932 ? 3.967 -7.802 -34.115 1.00 81.00 932 THR A O 1
ATOM 7306 N N . MET A 1 933 ? 6.039 -7.031 -33.775 1.00 78.56 933 MET A N 1
ATOM 7307 C CA . MET A 1 933 ? 5.882 -6.972 -32.310 1.00 78.56 933 MET A CA 1
ATOM 7308 C C . MET A 1 933 ? 4.763 -6.023 -31.847 1.00 78.56 933 MET A C 1
ATOM 7310 O O . MET A 1 933 ? 4.112 -6.287 -30.831 1.00 78.56 933 MET A O 1
ATOM 7314 N N . LEU A 1 934 ? 4.566 -4.900 -32.548 1.00 78.75 934 LEU A N 1
ATOM 7315 C CA . LEU A 1 934 ? 3.522 -3.919 -32.235 1.00 78.75 934 LEU A CA 1
ATOM 7316 C C . LEU A 1 934 ? 2.125 -4.426 -32.624 1.00 78.75 934 LEU A C 1
ATOM 7318 O O . LEU A 1 934 ? 1.167 -4.189 -31.884 1.00 78.75 934 LEU A O 1
ATOM 7322 N N . GLU A 1 935 ? 2.016 -5.149 -33.738 1.00 75.25 935 GLU A N 1
ATOM 7323 C CA . GLU A 1 935 ? 0.779 -5.780 -34.216 1.00 75.25 935 GLU A CA 1
ATOM 7324 C C . GLU A 1 935 ? 0.348 -6.955 -33.320 1.00 75.25 935 GLU A C 1
ATOM 7326 O O . GLU A 1 935 ? -0.812 -7.021 -32.906 1.00 75.25 935 GLU A O 1
ATOM 7331 N N . GLU A 1 936 ? 1.292 -7.814 -32.919 1.00 67.44 936 GLU A N 1
ATOM 7332 C CA . GLU A 1 936 ? 1.071 -8.967 -32.026 1.00 67.44 936 GLU A CA 1
ATOM 7333 C C . GLU A 1 936 ? 0.739 -8.571 -30.566 1.00 67.44 936 GLU A C 1
ATOM 7335 O O . GLU A 1 936 ? 0.404 -9.424 -29.744 1.00 67.44 936 GLU A O 1
ATOM 7340 N N . ARG A 1 937 ? 0.792 -7.273 -30.220 1.00 58.19 937 ARG A N 1
ATOM 7341 C CA . ARG A 1 937 ? 0.628 -6.724 -28.852 1.00 58.19 937 ARG A CA 1
ATOM 7342 C C . ARG A 1 937 ? 1.617 -7.279 -27.816 1.00 58.19 937 ARG A C 1
ATOM 7344 O O . ARG A 1 937 ? 1.342 -7.237 -26.612 1.00 58.19 937 ARG A O 1
ATOM 7351 N N . SER A 1 938 ? 2.777 -7.749 -28.261 1.00 58.19 938 SER A N 1
ATOM 7352 C CA . SER A 1 938 ? 3.864 -8.190 -27.387 1.00 58.19 938 SER A CA 1
ATOM 7353 C C . SER A 1 938 ? 4.352 -7.044 -26.487 1.00 58.19 938 SER A C 1
ATOM 7355 O O . SER A 1 938 ? 4.228 -5.863 -26.827 1.00 58.19 938 SER A O 1
ATOM 7357 N N . ARG A 1 939 ? 4.906 -7.364 -25.305 1.00 57.72 939 ARG A N 1
ATOM 7358 C CA . ARG A 1 939 ? 5.451 -6.353 -24.375 1.00 57.72 939 ARG A CA 1
ATOM 7359 C C . ARG A 1 939 ? 6.700 -5.694 -24.973 1.00 57.72 939 ARG A C 1
ATOM 7361 O O . ARG A 1 939 ? 7.815 -6.141 -24.750 1.00 57.72 939 ARG A O 1
ATOM 7368 N N . THR A 1 940 ? 6.511 -4.639 -25.756 1.00 65.06 940 THR A N 1
ATOM 7369 C CA . THR A 1 940 ? 7.610 -3.815 -26.271 1.00 65.06 940 THR A CA 1
ATOM 7370 C C . THR A 1 940 ? 8.163 -2.934 -25.155 1.00 65.06 940 THR A C 1
ATOM 7372 O O . THR A 1 940 ? 7.415 -2.107 -24.636 1.00 65.06 940 THR A O 1
ATOM 7375 N N . ASP A 1 941 ? 9.449 -3.062 -24.840 1.00 74.62 941 ASP A N 1
ATOM 7376 C CA . ASP A 1 941 ? 10.147 -2.193 -23.886 1.00 74.62 941 ASP A CA 1
ATOM 7377 C C . ASP A 1 941 ? 10.928 -1.078 -24.603 1.00 74.62 941 ASP A C 1
ATOM 7379 O O . ASP A 1 941 ? 11.251 -1.183 -25.791 1.00 74.62 941 ASP A O 1
ATOM 7383 N N . LEU A 1 942 ? 11.294 -0.024 -23.865 1.00 77.44 942 LEU A N 1
ATOM 7384 C CA . LEU A 1 942 ? 12.067 1.117 -24.380 1.00 77.44 942 LEU A CA 1
ATOM 7385 C C . LEU A 1 942 ? 13.389 0.696 -25.052 1.00 77.44 942 LEU A C 1
ATOM 7387 O O . LEU A 1 942 ? 13.771 1.283 -26.059 1.00 77.44 942 LEU A O 1
ATOM 7391 N N . VAL A 1 943 ? 14.030 -0.368 -24.552 1.00 76.75 943 VAL A N 1
ATOM 7392 C CA . VAL A 1 943 ? 15.275 -0.944 -25.101 1.00 76.75 943 VAL A CA 1
ATOM 7393 C C . VAL A 1 943 ? 15.110 -1.401 -26.559 1.00 76.75 943 VAL A C 1
ATOM 7395 O O . VAL A 1 943 ? 16.036 -1.291 -27.363 1.00 76.75 943 VAL A O 1
ATOM 7398 N N . ILE A 1 944 ? 13.920 -1.885 -26.926 1.00 79.12 944 ILE A N 1
ATOM 7399 C CA . ILE A 1 944 ? 13.622 -2.349 -28.287 1.00 79.12 944 ILE A CA 1
ATOM 7400 C C . ILE A 1 944 ? 13.458 -1.148 -29.226 1.00 79.12 944 ILE A C 1
ATOM 7402 O O . ILE A 1 944 ? 13.985 -1.153 -30.338 1.00 79.12 944 ILE A O 1
ATOM 7406 N N . PHE A 1 945 ? 12.806 -0.081 -28.749 1.00 82.94 945 PHE A N 1
ATOM 7407 C CA . PHE A 1 945 ? 12.737 1.188 -29.474 1.00 82.94 945 PHE A CA 1
ATOM 7408 C C . PHE A 1 945 ? 14.124 1.817 -29.648 1.00 82.94 945 PHE A C 1
ATOM 7410 O O . PHE A 1 945 ? 14.451 2.210 -30.762 1.00 82.94 945 PHE A O 1
ATOM 7417 N N . SER A 1 946 ? 14.977 1.858 -28.617 1.00 82.94 946 SER A N 1
ATOM 7418 C CA . SER A 1 946 ? 16.338 2.404 -28.755 1.00 82.94 946 SER A CA 1
ATOM 7419 C C . SER A 1 946 ? 17.205 1.599 -29.731 1.00 82.94 946 SER A C 1
ATOM 7421 O O . SER A 1 946 ? 17.930 2.198 -30.523 1.00 82.94 946 SER A O 1
ATOM 7423 N N . ALA A 1 947 ? 17.092 0.264 -29.746 1.00 82.50 947 ALA A N 1
ATOM 7424 C CA . ALA A 1 947 ? 17.804 -0.581 -30.709 1.00 82.50 947 ALA A CA 1
ATOM 7425 C C . ALA A 1 947 ? 17.304 -0.365 -32.153 1.00 82.50 947 ALA A C 1
ATOM 7427 O O . ALA A 1 947 ? 18.104 -0.244 -33.079 1.00 82.50 947 ALA A O 1
ATOM 7428 N N . ALA A 1 948 ? 15.989 -0.230 -32.362 1.00 86.44 948 ALA A N 1
ATOM 7429 C CA . ALA A 1 948 ? 15.428 0.095 -33.676 1.00 86.44 948 ALA A CA 1
ATOM 7430 C C . ALA A 1 948 ? 15.800 1.518 -34.146 1.00 86.44 948 ALA A C 1
ATOM 7432 O O . ALA A 1 948 ? 16.102 1.719 -35.323 1.00 86.44 948 ALA A O 1
ATOM 7433 N N . ILE A 1 949 ? 15.848 2.493 -33.232 1.00 86.69 949 ILE A N 1
ATOM 7434 C CA . ILE A 1 949 ? 16.309 3.861 -33.509 1.00 86.69 949 ILE A CA 1
ATOM 7435 C C . ILE A 1 949 ? 17.803 3.861 -33.885 1.00 86.69 949 ILE A C 1
ATOM 7437 O O . ILE A 1 949 ? 18.155 4.465 -34.895 1.00 86.69 949 ILE A O 1
ATOM 7441 N N . SER A 1 950 ? 18.673 3.133 -33.171 1.00 84.19 950 SER A N 1
ATOM 7442 C CA . SER A 1 950 ? 20.100 3.022 -33.542 1.00 84.19 950 SER A CA 1
ATOM 7443 C C . SER A 1 950 ? 20.329 2.181 -34.815 1.00 84.19 950 SER A C 1
ATOM 7445 O O . SER A 1 950 ? 21.287 2.395 -35.562 1.00 84.19 950 SER A O 1
ATOM 7447 N N . ALA A 1 951 ? 19.409 1.273 -35.163 1.00 85.12 951 ALA A N 1
ATOM 7448 C CA . ALA A 1 951 ? 19.417 0.653 -36.486 1.00 85.12 951 ALA A CA 1
ATOM 7449 C C . ALA A 1 951 ? 19.148 1.699 -37.584 1.00 85.12 951 ALA A C 1
ATOM 7451 O O . ALA A 1 951 ? 19.839 1.701 -38.603 1.00 85.12 951 ALA A O 1
ATOM 7452 N N . CYS A 1 952 ? 18.200 2.619 -37.364 1.00 84.94 952 CYS A N 1
ATOM 7453 C CA . CYS A 1 952 ? 17.905 3.728 -38.279 1.00 84.94 952 CYS A CA 1
ATOM 7454 C C . CYS A 1 952 ? 19.047 4.761 -38.346 1.00 84.94 952 CYS A C 1
ATOM 7456 O O . CYS A 1 952 ? 19.369 5.223 -39.437 1.00 84.94 952 CYS A O 1
ATOM 7458 N N . GLU A 1 953 ? 19.718 5.054 -37.228 1.00 83.00 953 GLU A N 1
ATOM 7459 C CA . GLU A 1 953 ? 20.967 5.834 -37.163 1.00 83.00 953 GLU A CA 1
ATOM 7460 C C . GLU A 1 953 ? 22.033 5.256 -38.105 1.00 83.00 953 GLU A C 1
ATOM 7462 O O . GLU A 1 953 ? 22.500 5.936 -39.019 1.00 83.00 953 GLU A O 1
ATOM 7467 N N . LYS A 1 954 ? 22.347 3.961 -37.969 1.00 81.00 954 LYS A N 1
ATOM 7468 C CA . LYS A 1 954 ? 23.312 3.261 -38.840 1.00 81.00 954 LYS A CA 1
ATOM 7469 C C . LYS A 1 954 ? 22.842 3.153 -40.292 1.00 81.00 954 LYS A C 1
ATOM 7471 O O . LYS A 1 954 ? 23.668 3.041 -41.195 1.00 81.00 954 LYS A O 1
ATOM 7476 N N . GLY A 1 955 ? 21.531 3.216 -40.520 1.00 79.00 955 GLY A N 1
ATOM 7477 C CA . GLY A 1 955 ? 20.910 3.332 -41.838 1.00 79.00 955 GLY A CA 1
ATOM 7478 C C . GLY A 1 955 ? 20.890 4.749 -42.430 1.00 79.00 955 GLY A C 1
ATOM 7479 O O . GLY A 1 955 ? 20.443 4.894 -43.567 1.00 79.00 955 GLY A O 1
ATOM 7480 N N . ARG A 1 956 ? 21.341 5.775 -41.686 1.00 79.62 956 ARG A N 1
ATOM 7481 C CA . ARG A 1 956 ? 21.197 7.213 -42.003 1.00 79.62 956 ARG A CA 1
ATOM 7482 C C . ARG A 1 956 ? 19.745 7.625 -42.296 1.00 79.62 956 ARG A C 1
ATOM 7484 O O . ARG A 1 956 ? 19.456 8.364 -43.232 1.00 79.62 956 ARG A O 1
ATOM 7491 N N . LYS A 1 957 ? 18.814 7.101 -41.496 1.00 84.75 957 LYS A N 1
ATOM 7492 C CA . LYS A 1 957 ? 17.358 7.278 -41.612 1.00 84.75 957 LYS A CA 1
ATOM 7493 C C . LYS A 1 957 ? 16.783 8.032 -40.419 1.00 84.75 957 LYS A C 1
ATOM 7495 O O . LYS A 1 957 ? 16.072 7.483 -39.578 1.00 84.75 957 LYS A O 1
ATOM 7500 N N . TRP A 1 958 ? 17.140 9.313 -40.325 1.00 82.38 958 TRP A N 1
ATOM 7501 C CA . TRP A 1 958 ? 16.765 10.165 -39.195 1.00 82.38 958 TRP A CA 1
ATOM 7502 C C . TRP A 1 958 ? 15.265 10.488 -39.138 1.00 82.38 958 TRP A C 1
ATOM 7504 O O . TRP A 1 958 ? 14.725 10.675 -38.050 1.00 82.38 958 TRP A O 1
ATOM 7514 N N . GLN A 1 959 ? 14.570 10.512 -40.280 1.00 87.00 959 GLN A N 1
ATOM 7515 C CA . GLN A 1 959 ? 13.130 10.791 -40.341 1.00 87.00 959 GLN A CA 1
ATOM 7516 C C . GLN A 1 959 ? 12.325 9.641 -39.720 1.00 87.00 959 GLN A C 1
ATOM 7518 O O . GLN A 1 959 ? 11.447 9.862 -38.884 1.00 87.00 959 GLN A O 1
ATOM 7523 N N . GLU A 1 960 ? 12.680 8.409 -40.076 1.00 85.44 960 GLU A N 1
ATOM 7524 C CA . GLU A 1 960 ? 12.137 7.175 -39.518 1.00 85.44 960 GLU A CA 1
ATOM 7525 C C . GLU A 1 960 ? 12.509 7.036 -38.027 1.00 85.44 960 GLU A C 1
ATOM 7527 O O . GLU A 1 960 ? 11.651 6.730 -37.196 1.00 85.44 960 GLU A O 1
ATOM 7532 N N . ALA A 1 961 ? 13.753 7.370 -37.656 1.00 85.94 961 ALA A N 1
ATOM 7533 C CA . ALA A 1 961 ? 14.208 7.407 -36.263 1.00 85.94 961 ALA A CA 1
ATOM 7534 C C . ALA A 1 961 ? 13.405 8.409 -35.400 1.00 85.94 961 ALA A C 1
ATOM 7536 O O . ALA A 1 961 ? 13.000 8.089 -34.280 1.00 85.94 961 ALA A O 1
ATOM 7537 N N . LEU A 1 962 ? 13.112 9.601 -35.933 1.00 85.56 962 LEU A N 1
ATOM 7538 C CA . LEU A 1 962 ? 12.301 10.630 -35.275 1.00 85.56 962 LEU A CA 1
ATOM 7539 C C . LEU A 1 962 ? 10.834 10.200 -35.104 1.00 85.56 962 LEU A C 1
ATOM 7541 O O . LEU A 1 962 ? 10.224 10.479 -34.068 1.00 85.56 962 LEU A O 1
ATOM 7545 N N . GLN A 1 963 ? 10.259 9.505 -36.090 1.00 87.31 963 GLN A N 1
ATOM 7546 C CA . GLN A 1 963 ? 8.917 8.927 -35.965 1.00 87.31 963 GLN A CA 1
ATOM 7547 C C . GLN A 1 963 ? 8.871 7.875 -34.846 1.00 87.31 963 GLN A C 1
ATOM 7549 O O . GLN A 1 963 ? 7.977 7.932 -33.998 1.00 87.31 963 GLN A O 1
ATOM 7554 N N . LEU A 1 964 ? 9.868 6.985 -34.774 1.00 86.19 964 LEU A N 1
ATOM 7555 C CA . LEU A 1 964 ? 9.987 6.008 -33.688 1.00 86.19 964 LEU A CA 1
ATOM 7556 C C . LEU A 1 964 ? 10.143 6.658 -32.307 1.00 86.19 964 LEU A C 1
ATOM 7558 O O . LEU A 1 964 ? 9.492 6.213 -31.362 1.00 86.19 964 LEU A O 1
ATOM 7562 N N . LEU A 1 965 ? 10.953 7.716 -32.179 1.00 85.25 965 LEU A N 1
ATOM 7563 C CA . LEU A 1 965 ? 11.091 8.466 -30.926 1.00 85.25 965 LEU A CA 1
ATOM 7564 C C . LEU A 1 965 ? 9.741 9.046 -30.479 1.00 85.25 965 LEU A C 1
ATOM 7566 O O . LEU A 1 965 ? 9.345 8.857 -29.331 1.00 85.25 965 LEU A O 1
ATOM 7570 N N . ARG A 1 966 ? 8.980 9.667 -31.389 1.00 86.19 966 ARG A N 1
ATOM 7571 C CA . ARG A 1 966 ? 7.633 10.185 -31.086 1.00 86.19 966 ARG A CA 1
ATOM 7572 C C . ARG A 1 966 ? 6.664 9.077 -30.655 1.00 86.19 966 ARG A C 1
ATOM 7574 O O . ARG A 1 966 ? 5.918 9.269 -29.698 1.00 86.19 966 ARG A O 1
ATOM 7581 N N . MET A 1 967 ? 6.706 7.908 -31.299 1.00 83.00 967 MET A N 1
ATOM 7582 C CA . MET A 1 967 ? 5.912 6.738 -30.892 1.00 83.00 967 MET A CA 1
ATOM 7583 C C . MET A 1 967 ? 6.332 6.184 -29.521 1.00 83.00 967 MET A C 1
ATOM 7585 O O . MET A 1 967 ? 5.476 5.751 -28.747 1.00 83.00 967 MET A O 1
ATOM 7589 N N . ALA A 1 968 ? 7.627 6.212 -29.192 1.00 82.50 968 ALA A N 1
ATOM 7590 C CA . ALA A 1 968 ? 8.131 5.802 -27.885 1.00 82.50 968 ALA A CA 1
ATOM 7591 C C . ALA A 1 968 ? 7.681 6.772 -26.777 1.00 82.50 968 ALA A C 1
ATOM 7593 O O . ALA A 1 968 ? 7.193 6.326 -25.740 1.00 82.50 968 ALA A O 1
ATOM 7594 N N . LEU A 1 969 ? 7.757 8.086 -27.014 1.00 79.94 969 LEU A N 1
ATOM 7595 C CA . LEU A 1 969 ? 7.374 9.133 -26.052 1.00 79.94 969 LEU A CA 1
ATOM 7596 C C . LEU A 1 969 ? 5.875 9.151 -25.711 1.00 79.94 969 LEU A C 1
ATOM 7598 O O . LEU A 1 969 ? 5.496 9.577 -24.623 1.00 79.94 969 LEU A O 1
ATOM 7602 N N . GLN A 1 970 ? 5.014 8.642 -26.597 1.00 77.69 970 GLN A N 1
ATOM 7603 C CA . GLN A 1 970 ? 3.589 8.437 -26.297 1.00 77.69 970 GLN A CA 1
ATOM 7604 C C . GLN A 1 970 ? 3.331 7.270 -25.325 1.00 77.69 970 GLN A C 1
ATOM 7606 O O . GLN A 1 970 ? 2.238 7.174 -24.766 1.00 77.69 970 GLN A O 1
ATOM 7611 N N . ARG A 1 971 ? 4.296 6.356 -25.146 1.00 73.69 971 ARG A N 1
ATOM 7612 C CA . ARG A 1 971 ? 4.114 5.075 -24.432 1.00 73.69 971 ARG A CA 1
ATOM 7613 C C . ARG A 1 971 ? 5.028 4.913 -23.215 1.00 73.69 971 ARG A C 1
ATOM 7615 O O . ARG A 1 971 ? 4.673 4.194 -22.284 1.00 73.69 971 ARG A O 1
ATOM 7622 N N . PHE A 1 972 ? 6.179 5.579 -23.207 1.00 78.44 972 PHE A N 1
ATOM 7623 C CA . PHE A 1 972 ? 7.217 5.466 -22.183 1.00 78.44 972 PHE A CA 1
ATOM 7624 C C . PHE A 1 972 ? 7.650 6.849 -21.700 1.00 78.44 972 PHE A C 1
ATOM 7626 O O . PHE A 1 972 ? 7.469 7.851 -22.389 1.00 78.44 972 PHE A O 1
ATOM 7633 N N . ARG A 1 973 ? 8.235 6.916 -20.499 1.00 68.50 973 ARG A N 1
ATOM 7634 C CA . ARG A 1 973 ? 8.833 8.169 -20.024 1.00 68.50 973 ARG A CA 1
ATOM 7635 C C . ARG A 1 973 ? 10.032 8.549 -20.902 1.00 68.50 973 ARG A C 1
ATOM 7637 O O . ARG A 1 973 ? 10.755 7.644 -21.316 1.00 68.50 973 ARG A O 1
ATOM 7644 N N . PRO A 1 974 ? 10.257 9.852 -21.144 1.00 65.25 974 PRO A N 1
ATOM 7645 C CA . PRO A 1 974 ? 11.439 10.312 -21.853 1.00 65.25 974 PRO A CA 1
ATOM 7646 C C . PRO A 1 974 ? 12.701 9.879 -21.107 1.00 65.25 974 PRO A C 1
ATOM 7648 O O . PRO A 1 974 ? 12.833 10.097 -19.902 1.00 65.25 974 PRO A O 1
ATOM 7651 N N . ASP A 1 975 ? 13.608 9.269 -21.855 1.00 74.94 975 ASP A N 1
ATOM 7652 C CA . ASP A 1 975 ? 14.965 8.931 -21.449 1.00 74.94 975 ASP A CA 1
ATOM 7653 C C . ASP A 1 975 ? 15.927 9.534 -22.474 1.00 74.94 975 ASP A C 1
ATOM 7655 O O . ASP A 1 975 ? 15.549 9.782 -23.621 1.00 74.94 975 ASP A O 1
ATOM 7659 N N . ILE A 1 976 ? 17.175 9.750 -22.077 1.00 76.31 976 ILE A N 1
ATOM 7660 C CA . ILE A 1 976 ? 18.190 10.336 -22.945 1.00 76.31 976 ILE A CA 1
ATOM 7661 C C . ILE A 1 976 ? 18.641 9.383 -24.063 1.00 76.31 976 ILE A C 1
ATOM 7663 O O . ILE A 1 976 ? 18.946 9.835 -25.167 1.00 76.31 976 ILE A O 1
ATOM 7667 N N . THR A 1 977 ? 18.638 8.064 -23.834 1.00 79.44 977 THR A N 1
ATOM 7668 C CA . THR A 1 977 ? 19.186 7.095 -24.800 1.00 79.44 977 THR A CA 1
ATOM 7669 C C . THR A 1 977 ? 18.529 7.120 -26.195 1.00 79.44 977 THR A C 1
ATOM 7671 O O . THR A 1 977 ? 19.282 7.141 -27.174 1.00 79.44 977 THR A O 1
ATOM 7674 N N . PRO A 1 978 ? 17.189 7.201 -26.368 1.00 77.62 978 PRO A N 1
ATOM 7675 C CA . PRO A 1 978 ? 16.595 7.343 -27.697 1.00 77.62 978 PRO A CA 1
ATOM 7676 C C . PRO A 1 978 ? 16.798 8.742 -28.311 1.00 77.62 978 PRO A C 1
ATOM 7678 O O . PRO A 1 978 ? 16.925 8.832 -29.531 1.00 77.62 978 PRO A O 1
ATOM 7681 N N . TYR A 1 979 ? 16.894 9.819 -27.514 1.00 79.94 979 TYR A N 1
ATOM 7682 C CA . TYR A 1 979 ? 17.248 11.150 -28.038 1.00 79.94 979 TYR A CA 1
ATOM 7683 C C . TYR A 1 979 ? 18.680 11.156 -28.588 1.00 79.94 979 TYR A C 1
ATOM 7685 O O . TYR A 1 979 ? 18.887 11.633 -29.700 1.00 79.94 979 TYR A O 1
ATOM 7693 N N . ASN A 1 980 ? 19.645 10.560 -27.875 1.00 80.31 980 ASN A N 1
ATOM 7694 C CA . ASN A 1 980 ? 21.034 10.441 -28.330 1.00 80.31 980 ASN A CA 1
ATOM 7695 C C . ASN A 1 980 ? 21.127 9.766 -29.708 1.00 80.31 980 ASN A C 1
ATOM 7697 O O . ASN A 1 980 ? 21.822 10.265 -30.592 1.00 80.31 980 ASN A O 1
ATOM 7701 N N . ALA A 1 981 ? 20.397 8.665 -29.911 1.00 79.50 981 ALA A N 1
ATOM 7702 C CA . ALA A 1 981 ? 20.419 7.922 -31.169 1.00 79.50 981 ALA A CA 1
ATOM 7703 C C . ALA A 1 981 ? 19.735 8.677 -32.332 1.00 79.50 981 ALA A C 1
ATOM 7705 O O . ALA A 1 981 ? 20.254 8.659 -33.447 1.00 79.50 981 ALA A O 1
ATOM 7706 N N . VAL A 1 982 ? 18.627 9.402 -32.098 1.00 83.62 982 VAL A N 1
ATOM 7707 C CA . VAL A 1 982 ? 18.026 10.271 -33.139 1.00 83.62 982 VAL A CA 1
ATOM 7708 C C . VAL A 1 982 ? 18.921 11.469 -33.454 1.00 83.62 982 VAL A C 1
ATOM 7710 O O . VAL A 1 982 ? 19.101 11.795 -34.622 1.00 83.62 982 VAL A O 1
ATOM 7713 N N . ILE A 1 983 ? 19.514 12.109 -32.445 1.00 82.50 983 ILE A N 1
ATOM 7714 C CA . ILE A 1 983 ? 20.419 13.250 -32.637 1.00 82.50 983 ILE A CA 1
ATOM 7715 C C . ILE A 1 983 ? 21.663 12.825 -33.435 1.00 82.50 983 ILE A C 1
ATOM 7717 O O . ILE A 1 983 ? 22.031 13.509 -34.388 1.00 82.50 983 ILE A O 1
ATOM 7721 N N . SER A 1 984 ? 22.246 11.663 -33.123 1.00 79.31 984 SER A N 1
ATOM 7722 C CA . SER A 1 984 ? 23.333 11.052 -33.903 1.00 79.31 984 SER A CA 1
ATOM 7723 C C . SER A 1 984 ? 22.905 10.737 -35.348 1.00 79.31 984 SER A C 1
ATOM 7725 O O . SER A 1 984 ? 23.627 11.049 -36.296 1.00 79.31 984 SER A O 1
ATOM 7727 N N . ALA A 1 985 ? 21.686 10.218 -35.549 1.00 78.62 985 ALA A N 1
ATOM 7728 C CA . ALA A 1 985 ? 21.131 9.975 -36.883 1.00 78.62 985 ALA A CA 1
ATOM 7729 C C . ALA A 1 985 ? 20.959 11.269 -37.702 1.00 78.62 985 ALA A C 1
ATOM 7731 O O . ALA A 1 985 ? 21.256 11.277 -38.895 1.00 78.62 985 ALA A O 1
ATOM 7732 N N . CYS A 1 986 ? 20.496 12.353 -37.068 1.00 78.12 986 CYS A N 1
ATOM 7733 C CA . CYS A 1 986 ? 20.383 13.679 -37.680 1.00 78.12 986 CYS A CA 1
ATOM 7734 C C . CYS A 1 986 ? 21.758 14.284 -38.007 1.00 78.12 986 CYS A C 1
ATOM 7736 O O . CYS A 1 986 ? 21.892 14.963 -39.022 1.00 78.12 986 CYS A O 1
ATOM 7738 N N . ALA A 1 987 ? 22.771 14.037 -37.170 1.00 73.06 987 ALA A N 1
ATOM 7739 C CA . ALA A 1 987 ? 24.139 14.489 -37.409 1.00 73.06 987 ALA A CA 1
ATOM 7740 C C . ALA A 1 987 ? 24.767 13.802 -38.633 1.00 73.06 987 ALA A C 1
ATOM 7742 O O . ALA A 1 987 ? 25.358 14.468 -39.473 1.00 73.06 987 ALA A O 1
ATOM 7743 N N . ALA A 1 988 ? 24.559 12.491 -38.794 1.00 70.94 988 ALA A N 1
ATOM 7744 C CA . ALA A 1 988 ? 25.130 11.695 -39.887 1.00 70.94 988 ALA A CA 1
ATOM 7745 C C . ALA A 1 988 ? 24.553 11.977 -41.301 1.00 70.94 988 ALA A C 1
ATOM 7747 O O . ALA A 1 988 ? 24.998 11.353 -42.274 1.00 70.94 988 ALA A O 1
ATOM 7748 N N . ASP A 1 989 ? 23.563 12.873 -41.416 1.00 70.44 989 ASP A N 1
ATOM 7749 C CA . ASP A 1 989 ? 22.963 13.348 -42.679 1.00 70.44 989 ASP A CA 1
ATOM 7750 C C . ASP A 1 989 ? 23.500 14.737 -43.113 1.00 70.44 989 ASP A C 1
ATOM 7752 O O . ASP A 1 989 ? 23.094 15.263 -44.151 1.00 70.44 989 ASP A O 1
ATOM 7756 N N . GLY A 1 990 ? 24.416 15.329 -42.330 1.00 57.44 990 GLY A N 1
ATOM 7757 C CA . GLY A 1 990 ? 25.265 16.484 -42.667 1.00 57.44 990 GLY A CA 1
ATOM 7758 C C . GLY A 1 990 ? 24.551 17.823 -42.881 1.00 57.44 990 GLY A C 1
ATOM 7759 O O . GLY A 1 990 ? 24.695 18.751 -42.092 1.00 57.44 990 GLY A O 1
ATOM 7760 N N . CYS A 1 991 ? 23.769 17.949 -43.955 1.00 60.25 991 CYS A N 1
ATOM 7761 C CA . CYS A 1 991 ? 23.237 19.238 -44.415 1.00 60.25 991 CYS A CA 1
ATOM 7762 C C . CYS A 1 991 ? 21.775 19.495 -44.012 1.00 60.25 991 CYS A C 1
ATOM 7764 O O . CYS A 1 991 ? 21.400 20.645 -43.794 1.00 60.25 991 CYS A O 1
ATOM 7766 N N . ASN A 1 992 ? 20.944 18.451 -43.897 1.00 65.75 992 ASN A N 1
ATOM 7767 C CA . ASN A 1 992 ? 19.493 18.601 -43.688 1.00 65.75 992 ASN A CA 1
ATOM 7768 C C . ASN A 1 992 ? 19.028 18.320 -42.246 1.00 65.75 992 ASN A C 1
ATOM 7770 O O . ASN A 1 992 ? 17.933 18.731 -41.863 1.00 65.75 992 ASN A O 1
ATOM 7774 N N . GLY A 1 993 ? 19.830 17.608 -41.445 1.00 71.00 993 GLY A N 1
ATOM 7775 C CA . GLY A 1 993 ? 19.438 17.148 -40.107 1.00 71.00 993 GLY A CA 1
ATOM 7776 C C . GLY A 1 993 ? 19.787 18.095 -38.951 1.00 71.00 993 GLY A C 1
ATOM 7777 O O . GLY A 1 993 ? 19.184 17.986 -37.880 1.00 71.00 993 GLY A O 1
ATOM 7778 N N . TRP A 1 994 ? 20.718 19.040 -39.138 1.00 78.31 994 TRP A N 1
ATOM 7779 C CA . TRP A 1 994 ? 21.277 19.845 -38.039 1.00 78.31 994 TRP A CA 1
ATOM 7780 C C . TRP A 1 994 ? 20.212 20.657 -37.283 1.00 78.31 994 TRP A C 1
ATOM 7782 O O . TRP A 1 994 ? 20.191 20.644 -36.055 1.00 78.31 994 TRP A O 1
ATOM 7792 N N . GLN A 1 995 ? 19.260 21.281 -37.987 1.00 83.19 995 GLN A N 1
ATOM 7793 C CA . GLN A 1 995 ? 18.185 22.072 -37.366 1.00 83.19 995 GLN A CA 1
ATOM 7794 C C . GLN A 1 995 ? 17.327 21.224 -36.418 1.00 83.19 995 GLN A C 1
ATOM 7796 O O . GLN A 1 995 ? 16.982 21.659 -35.320 1.00 83.19 995 GLN A O 1
ATOM 7801 N N . MET A 1 996 ? 17.021 19.988 -36.825 1.00 82.12 996 MET A N 1
ATOM 7802 C CA . MET A 1 996 ? 16.258 19.037 -36.019 1.00 82.12 996 MET A CA 1
ATOM 7803 C C . MET A 1 996 ? 17.087 18.514 -34.838 1.00 82.12 996 MET A C 1
ATOM 7805 O O . MET A 1 996 ? 16.552 18.365 -33.743 1.00 82.12 996 MET A O 1
ATOM 7809 N N . ALA A 1 997 ? 18.394 18.291 -35.021 1.00 81.94 997 ALA A N 1
ATOM 7810 C CA . ALA A 1 997 ? 19.303 17.918 -33.935 1.00 81.94 997 ALA A CA 1
ATOM 7811 C C . ALA A 1 997 ? 19.362 18.999 -32.838 1.00 81.94 997 ALA A C 1
ATOM 7813 O O . ALA A 1 997 ? 19.221 18.677 -31.658 1.00 81.94 997 ALA A O 1
ATOM 7814 N N . VAL A 1 998 ? 19.487 20.278 -33.221 1.00 82.50 998 VAL A N 1
ATOM 7815 C CA . VAL A 1 998 ? 19.459 21.426 -32.293 1.00 82.50 998 VAL A CA 1
ATOM 7816 C C . VAL A 1 998 ? 18.104 21.530 -31.581 1.00 82.50 998 VAL A C 1
ATOM 7818 O O . VAL A 1 998 ? 18.062 21.676 -30.359 1.00 82.50 998 VAL A O 1
ATOM 7821 N N . GLN A 1 999 ? 16.988 21.397 -32.310 1.00 84.38 999 GLN A N 1
ATOM 7822 C CA . GLN A 1 999 ? 15.644 21.431 -31.719 1.00 84.38 999 GLN A CA 1
ATOM 7823 C C . GLN A 1 999 ? 15.440 20.312 -30.688 1.00 84.38 999 GLN A C 1
ATOM 7825 O O . GLN A 1 999 ? 15.071 20.605 -29.551 1.00 84.38 999 GLN A O 1
ATOM 7830 N N . LEU A 1 1000 ? 15.748 19.058 -31.033 1.00 82.88 1000 LEU A N 1
ATOM 7831 C CA . LEU A 1 1000 ? 15.607 17.907 -30.130 1.00 82.88 1000 LEU A CA 1
ATOM 7832 C C . LEU A 1 1000 ? 16.520 18.002 -28.900 1.00 82.88 1000 LEU A C 1
ATOM 7834 O O . LEU A 1 1000 ? 16.113 17.626 -27.801 1.00 82.88 1000 LEU A O 1
ATOM 7838 N N . PHE A 1 1001 ? 17.734 18.534 -29.064 1.00 82.69 1001 PHE A N 1
ATOM 7839 C CA . PHE A 1 1001 ? 18.641 18.807 -27.951 1.00 82.69 1001 PHE A CA 1
ATOM 7840 C C . PHE A 1 1001 ? 18.056 19.862 -26.999 1.00 82.69 1001 PHE A C 1
ATOM 7842 O O . PHE A 1 1001 ? 18.028 19.655 -25.784 1.00 82.69 1001 PHE A O 1
ATOM 7849 N N . SER A 1 1002 ? 17.515 20.958 -27.546 1.00 81.06 1002 SER A N 1
ATOM 7850 C CA . SER A 1 1002 ? 16.864 22.006 -26.751 1.00 81.06 1002 SER A CA 1
ATOM 7851 C C . SER A 1 1002 ? 15.597 21.505 -26.040 1.00 81.06 1002 SER A C 1
ATOM 7853 O O . SER A 1 1002 ? 15.355 21.865 -24.888 1.00 81.06 1002 SER A O 1
ATOM 7855 N N . GLU A 1 1003 ? 14.828 20.610 -26.671 1.00 82.25 1003 GLU A N 1
ATOM 7856 C CA . GLU A 1 1003 ? 13.659 19.953 -26.081 1.00 82.25 1003 GLU A CA 1
ATOM 7857 C C . GLU A 1 1003 ? 14.070 19.086 -24.878 1.00 82.25 1003 GLU A C 1
ATOM 7859 O O . GLU A 1 1003 ? 13.548 19.273 -23.771 1.00 82.25 1003 GLU A O 1
ATOM 7864 N N . ALA A 1 1004 ? 15.060 18.206 -25.066 1.00 81.12 1004 ALA A N 1
ATOM 7865 C CA . ALA A 1 1004 ? 15.587 17.325 -24.025 1.00 81.12 1004 ALA A CA 1
ATOM 7866 C C . ALA A 1 1004 ? 16.144 18.100 -22.814 1.00 81.12 1004 ALA A C 1
ATOM 7868 O O . ALA A 1 1004 ? 15.881 17.725 -21.668 1.00 81.12 1004 ALA A O 1
ATOM 7869 N N . LEU A 1 1005 ? 16.868 19.200 -23.056 1.00 77.44 1005 LEU A N 1
ATOM 7870 C CA . LEU A 1 1005 ? 17.508 20.002 -22.010 1.00 77.44 1005 LEU A CA 1
ATOM 7871 C C . LEU A 1 1005 ? 16.531 20.965 -21.305 1.00 77.44 1005 LEU A C 1
ATOM 7873 O O . LEU A 1 1005 ? 16.443 20.982 -20.074 1.00 77.44 1005 LEU A O 1
ATOM 7877 N N . HIS A 1 1006 ? 15.778 21.769 -22.063 1.00 77.19 1006 HIS A N 1
ATOM 7878 C CA . HIS A 1 1006 ? 14.974 22.861 -21.501 1.00 77.19 1006 HIS A CA 1
ATOM 7879 C C . HIS A 1 1006 ? 13.535 22.477 -21.161 1.00 77.19 1006 HIS A C 1
ATOM 7881 O O . HIS A 1 1006 ? 12.980 23.061 -20.234 1.00 77.19 1006 HIS A O 1
ATOM 7887 N N . THR A 1 1007 ? 12.924 21.526 -21.876 1.00 75.75 1007 THR A N 1
ATOM 7888 C CA . THR A 1 1007 ? 11.513 21.153 -21.639 1.00 75.75 1007 THR A CA 1
ATOM 7889 C C . THR A 1 1007 ? 11.366 19.877 -20.813 1.00 75.75 1007 THR A C 1
ATOM 7891 O O . THR A 1 1007 ? 10.422 19.760 -20.032 1.00 75.75 1007 THR A O 1
ATOM 7894 N N . LEU A 1 1008 ? 12.314 18.942 -20.945 1.00 76.06 1008 LEU A N 1
ATOM 7895 C CA . LEU A 1 1008 ? 12.302 17.653 -20.243 1.00 76.06 1008 LEU A CA 1
ATOM 7896 C C . LEU A 1 1008 ? 13.321 17.561 -19.097 1.00 76.06 1008 LEU A C 1
ATOM 7898 O O . LEU A 1 1008 ? 13.225 16.645 -18.281 1.00 76.06 1008 LEU A O 1
ATOM 7902 N N . HIS A 1 1009 ? 14.261 18.511 -19.009 1.00 75.69 1009 HIS A N 1
ATOM 7903 C CA . HIS A 1 1009 ? 15.307 18.580 -17.979 1.00 75.69 100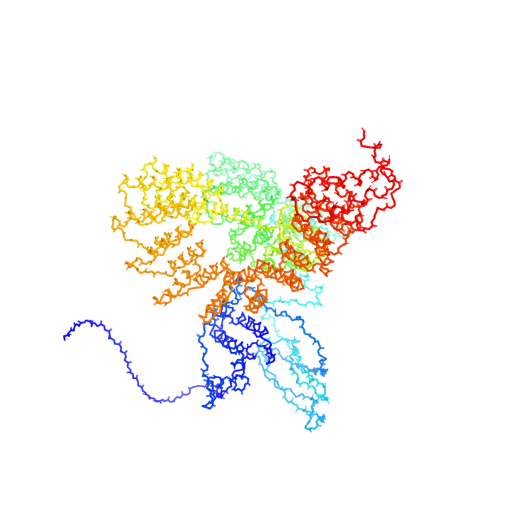9 HIS A CA 1
ATOM 7904 C C . HIS A 1 1009 ? 16.127 17.284 -17.834 1.00 75.69 1009 HIS A C 1
ATOM 7906 O O . HIS A 1 1009 ? 16.486 16.877 -16.726 1.00 75.69 1009 HIS A O 1
ATOM 7912 N N . LEU A 1 1010 ? 16.422 16.626 -18.959 1.00 78.19 1010 LEU A N 1
ATOM 7913 C CA . LEU A 1 1010 ? 17.277 15.442 -19.000 1.00 78.19 1010 LEU A CA 1
ATOM 7914 C C . LEU A 1 1010 ? 18.752 15.840 -18.830 1.00 78.19 1010 LEU A C 1
ATOM 7916 O O . LEU A 1 1010 ? 19.198 16.870 -19.334 1.00 78.19 1010 LEU A O 1
ATOM 7920 N N . SER A 1 1011 ? 19.528 15.014 -18.125 1.00 70.19 1011 SER A N 1
ATOM 7921 C CA . SER A 1 1011 ? 20.965 15.234 -17.922 1.00 70.19 1011 SER A CA 1
ATOM 7922 C C . SER A 1 1011 ? 21.746 14.861 -19.183 1.00 70.19 1011 SER A C 1
ATOM 7924 O O . SER A 1 1011 ? 21.997 13.681 -19.416 1.00 70.19 1011 SER A O 1
ATOM 7926 N N . VAL A 1 1012 ? 22.099 15.856 -19.997 1.00 71.12 1012 VAL A N 1
ATOM 7927 C CA . VAL A 1 1012 ? 22.721 15.651 -21.313 1.00 71.12 1012 VAL A CA 1
ATOM 7928 C C . VAL A 1 1012 ? 24.184 15.197 -21.219 1.00 71.12 1012 VAL A C 1
ATOM 7930 O O . VAL A 1 1012 ? 24.986 15.797 -20.504 1.00 71.12 1012 VAL A O 1
ATOM 7933 N N . ASP A 1 1013 ? 24.540 14.160 -21.983 1.00 72.94 1013 ASP A N 1
ATOM 7934 C CA . ASP A 1 1013 ? 25.897 13.614 -22.048 1.00 72.94 1013 ASP A CA 1
ATOM 7935 C C . ASP A 1 1013 ? 26.816 14.408 -22.996 1.00 72.94 1013 ASP A C 1
ATOM 7937 O O . ASP A 1 1013 ? 26.389 14.993 -23.996 1.00 72.94 1013 ASP A O 1
ATOM 7941 N N . VAL A 1 1014 ? 28.131 14.330 -22.746 1.00 71.62 1014 VAL A N 1
ATOM 7942 C CA . VAL A 1 1014 ? 29.186 14.888 -23.624 1.00 71.62 1014 VAL A CA 1
ATOM 7943 C C . VAL A 1 1014 ? 29.027 14.403 -25.070 1.00 71.62 1014 VAL A C 1
ATOM 7945 O O . VAL A 1 1014 ? 29.261 15.151 -26.017 1.00 71.62 1014 VAL A O 1
ATOM 7948 N N . LEU A 1 1015 ? 28.624 13.140 -25.238 1.00 69.75 1015 LEU A N 1
ATOM 7949 C CA . LEU A 1 1015 ? 28.509 12.481 -26.535 1.00 69.75 1015 LEU A CA 1
ATOM 7950 C C . LEU A 1 1015 ? 27.373 13.103 -27.366 1.00 69.75 1015 LEU A C 1
ATOM 7952 O O . LEU A 1 1015 ? 27.585 13.424 -28.535 1.00 69.75 1015 LEU A O 1
ATOM 7956 N N . THR A 1 1016 ? 26.233 13.406 -26.738 1.00 71.62 1016 THR A N 1
ATOM 7957 C CA . THR A 1 1016 ? 25.119 14.130 -27.365 1.00 71.62 1016 THR A CA 1
ATOM 7958 C C . THR A 1 1016 ? 25.536 15.532 -27.802 1.00 71.62 1016 THR A C 1
ATOM 7960 O O . THR A 1 1016 ? 25.354 15.889 -28.966 1.00 71.62 1016 THR A O 1
ATOM 7963 N N . GLY A 1 1017 ? 26.170 16.298 -26.905 1.00 73.06 1017 GLY A N 1
ATOM 7964 C CA . GLY A 1 1017 ? 26.682 17.636 -27.219 1.00 73.06 1017 GLY A CA 1
ATOM 7965 C C . GLY A 1 1017 ? 27.665 17.628 -28.393 1.00 73.06 1017 GLY A C 1
ATOM 7966 O O . GLY A 1 1017 ? 27.548 18.445 -29.305 1.00 73.06 1017 GLY A O 1
ATOM 7967 N N . SER A 1 1018 ? 28.570 16.642 -28.424 1.00 76.31 1018 SER A N 1
ATOM 7968 C CA . SER A 1 1018 ? 29.525 16.466 -29.523 1.00 76.31 1018 SER A CA 1
ATOM 7969 C C . SER A 1 1018 ? 28.844 16.194 -30.867 1.00 76.31 1018 SER A C 1
ATOM 7971 O O . SER A 1 1018 ? 29.239 16.780 -31.870 1.00 76.31 1018 SER A O 1
ATOM 7973 N N . SER A 1 1019 ? 27.784 15.375 -30.888 1.00 78.38 1019 SER A N 1
ATOM 7974 C CA . SER A 1 1019 ? 27.070 15.033 -32.125 1.00 78.38 1019 SER A CA 1
ATOM 7975 C C . SER A 1 1019 ? 26.282 16.207 -32.720 1.00 78.38 1019 SER A C 1
ATOM 7977 O O . SER A 1 1019 ? 26.300 16.379 -33.936 1.00 78.38 1019 SER A O 1
ATOM 7979 N N . VAL A 1 1020 ? 25.661 17.067 -31.898 1.00 82.31 1020 VAL A N 1
ATOM 7980 C CA . VAL A 1 1020 ? 24.966 18.267 -32.411 1.00 82.31 1020 VAL A CA 1
ATOM 7981 C C . VAL A 1 1020 ? 25.964 19.298 -32.932 1.00 82.31 1020 VAL A C 1
ATOM 7983 O O . VAL A 1 1020 ? 25.767 19.843 -34.013 1.00 82.31 1020 VAL A O 1
ATOM 7986 N N . ILE A 1 1021 ? 27.052 19.555 -32.197 1.00 81.12 1021 ILE A N 1
ATOM 7987 C CA . ILE A 1 1021 ? 28.060 20.543 -32.613 1.00 81.12 1021 ILE A CA 1
ATOM 7988 C C . ILE A 1 1021 ? 28.777 20.078 -33.892 1.00 81.12 1021 ILE A C 1
ATOM 7990 O O . ILE A 1 1021 ? 28.994 20.895 -34.782 1.00 81.12 1021 ILE A O 1
ATOM 7994 N N . ALA A 1 1022 ? 29.045 18.775 -34.047 1.00 77.06 1022 ALA A N 1
ATOM 7995 C CA . ALA A 1 1022 ? 29.544 18.208 -35.302 1.00 77.06 1022 ALA A CA 1
ATOM 7996 C C . ALA A 1 1022 ? 28.545 18.362 -36.468 1.00 77.06 1022 ALA A C 1
ATOM 7998 O O . ALA A 1 1022 ? 28.954 18.740 -37.562 1.00 77.06 1022 ALA A O 1
ATOM 7999 N N . ALA A 1 1023 ? 27.240 18.165 -36.237 1.00 78.12 1023 ALA A N 1
ATOM 8000 C CA . ALA A 1 1023 ? 26.212 18.407 -37.256 1.00 78.12 1023 ALA A CA 1
ATOM 8001 C C . ALA A 1 1023 ? 26.181 19.877 -37.714 1.00 78.12 1023 ALA A C 1
ATOM 8003 O O . ALA A 1 1023 ? 26.099 20.164 -38.905 1.00 78.12 1023 ALA A O 1
ATOM 8004 N N . CYS A 1 1024 ? 26.288 20.819 -36.771 1.00 79.25 1024 CYS A N 1
ATOM 8005 C CA . CYS A 1 1024 ? 26.400 22.245 -37.086 1.00 79.25 1024 CYS A CA 1
ATOM 8006 C C . CYS A 1 1024 ? 27.707 22.573 -37.831 1.00 79.25 1024 CYS A C 1
ATOM 8008 O O . CYS A 1 1024 ? 27.715 23.481 -38.658 1.00 79.25 1024 CYS A O 1
ATOM 8010 N N . ALA A 1 1025 ? 28.791 21.833 -37.578 1.00 76.25 1025 ALA A N 1
ATOM 8011 C CA . ALA A 1 1025 ? 30.061 21.991 -38.281 1.00 76.25 1025 ALA A CA 1
ATOM 8012 C C . ALA A 1 1025 ? 29.994 21.530 -39.742 1.00 76.25 1025 ALA A C 1
ATOM 8014 O O . ALA A 1 1025 ? 30.413 22.270 -40.630 1.00 76.25 1025 ALA A O 1
ATOM 8015 N N . GLU A 1 1026 ? 29.408 20.358 -40.007 1.00 74.50 1026 GLU A N 1
ATOM 8016 C CA . GLU A 1 1026 ? 29.166 19.872 -41.375 1.00 74.50 1026 GLU A CA 1
ATOM 8017 C C . GLU A 1 1026 ? 28.208 20.796 -42.153 1.00 74.50 1026 GLU A C 1
ATOM 8019 O O . GLU A 1 1026 ? 28.373 20.991 -43.357 1.00 74.50 1026 GLU A O 1
ATOM 8024 N N . ALA A 1 1027 ? 27.265 21.438 -41.455 1.00 75.75 1027 ALA A N 1
ATOM 8025 C CA . ALA A 1 1027 ? 26.374 22.457 -42.008 1.00 75.75 1027 ALA A CA 1
ATOM 8026 C C . ALA A 1 1027 ? 26.984 23.874 -42.120 1.00 75.75 1027 ALA A C 1
ATOM 8028 O O . ALA A 1 1027 ? 26.341 24.751 -42.693 1.00 75.75 1027 ALA A O 1
ATOM 8029 N N . ARG A 1 1028 ? 28.199 24.108 -41.593 1.00 74.25 1028 ARG A N 1
ATOM 8030 C CA . ARG A 1 1028 ? 28.888 25.420 -41.494 1.00 74.25 1028 ARG A CA 1
ATOM 8031 C C . ARG A 1 1028 ? 28.153 26.503 -40.685 1.00 74.25 1028 ARG A C 1
ATOM 8033 O O . ARG A 1 1028 ? 28.382 27.701 -40.846 1.00 74.25 1028 ARG A O 1
ATOM 8040 N N . GLU A 1 1029 ? 27.289 26.093 -39.764 1.00 82.56 1029 GLU A N 1
ATOM 8041 C CA . GLU A 1 1029 ? 26.445 26.987 -38.969 1.00 82.56 1029 GLU A CA 1
ATOM 8042 C C . GLU A 1 1029 ? 27.091 27.284 -37.609 1.00 82.56 1029 GLU A C 1
ATOM 8044 O O . GLU A 1 1029 ? 26.870 26.609 -36.598 1.00 82.56 1029 GLU A O 1
ATOM 8049 N N . TRP A 1 1030 ? 27.927 28.326 -37.581 1.00 79.25 1030 TRP A N 1
ATOM 8050 C CA . TRP A 1 1030 ? 28.719 28.698 -36.403 1.00 79.25 1030 TRP A CA 1
ATOM 8051 C C . TRP A 1 1030 ? 27.887 29.264 -35.239 1.00 79.25 1030 TRP A C 1
ATOM 8053 O O . TRP A 1 1030 ? 28.251 29.067 -34.080 1.00 79.25 1030 TRP A O 1
ATOM 8063 N N . GLN A 1 1031 ? 26.773 29.964 -35.497 1.00 82.88 1031 GLN A N 1
ATOM 8064 C CA . GLN A 1 1031 ? 25.999 30.610 -34.422 1.00 82.88 1031 GLN A CA 1
ATOM 8065 C C . GLN A 1 1031 ? 25.351 29.593 -33.462 1.00 82.88 1031 GLN A C 1
ATOM 8067 O O . GLN A 1 1031 ? 25.571 29.719 -32.252 1.00 82.88 1031 GLN A O 1
ATOM 8072 N N . PRO A 1 1032 ? 24.625 28.559 -33.942 1.00 82.56 1032 PRO A N 1
ATOM 8073 C CA . PRO A 1 1032 ? 24.059 27.532 -33.068 1.00 82.56 1032 PRO A CA 1
ATOM 8074 C C . PRO A 1 1032 ? 25.145 26.704 -32.370 1.00 82.56 1032 PRO A C 1
ATOM 8076 O O . PRO A 1 1032 ? 25.005 26.388 -31.190 1.00 82.56 1032 PRO A O 1
ATOM 8079 N N . ALA A 1 1033 ? 26.252 26.400 -33.061 1.00 81.94 1033 ALA A N 1
ATOM 8080 C CA . ALA A 1 1033 ? 27.371 25.640 -32.499 1.00 81.94 1033 ALA A CA 1
ATOM 8081 C C . ALA A 1 1033 ? 27.975 26.316 -31.252 1.00 81.94 1033 ALA A C 1
ATOM 8083 O O . ALA A 1 1033 ? 28.152 25.668 -30.219 1.00 81.94 1033 ALA A O 1
ATOM 8084 N N . LEU A 1 1034 ? 28.237 27.629 -31.312 1.00 83.06 1034 LEU A N 1
ATOM 8085 C CA . LEU A 1 1034 ? 28.808 28.377 -30.182 1.00 83.06 1034 LEU A CA 1
ATOM 8086 C C . LEU A 1 1034 ? 27.809 28.633 -29.051 1.00 83.06 1034 LEU A C 1
ATOM 8088 O O . LEU A 1 1034 ? 28.215 28.735 -27.892 1.00 83.06 1034 LEU A O 1
ATOM 8092 N N . GLN A 1 1035 ? 26.513 28.738 -29.358 1.00 83.69 1035 GLN A N 1
ATOM 8093 C CA . GLN A 1 1035 ? 25.486 28.818 -28.322 1.00 83.69 1035 GLN A CA 1
ATOM 8094 C C . GLN A 1 1035 ? 25.425 27.506 -27.521 1.00 83.69 1035 GLN A C 1
ATOM 8096 O O . GLN A 1 1035 ? 25.508 27.535 -26.293 1.00 83.69 1035 GLN A O 1
ATOM 8101 N N . LEU A 1 1036 ? 25.391 26.361 -28.210 1.00 82.12 1036 LEU A N 1
ATOM 8102 C CA . LEU A 1 1036 ? 25.380 25.035 -27.585 1.00 82.12 1036 LEU A CA 1
ATOM 8103 C C . LEU A 1 1036 ? 26.650 24.750 -26.772 1.00 82.12 1036 LEU A C 1
ATOM 8105 O O . LEU A 1 1036 ? 26.565 24.175 -25.687 1.00 82.12 1036 LEU A O 1
ATOM 8109 N N . LEU A 1 1037 ? 27.821 25.192 -27.248 1.00 81.38 1037 LEU A N 1
ATOM 8110 C CA . LEU A 1 1037 ? 29.081 25.093 -26.501 1.00 81.38 1037 LEU A CA 1
ATOM 8111 C C . LEU A 1 1037 ? 28.966 25.775 -25.123 1.00 81.38 1037 LEU A C 1
ATOM 8113 O O . LEU A 1 1037 ? 29.333 25.191 -24.101 1.00 81.38 1037 LEU A O 1
ATOM 8117 N N . LYS A 1 1038 ? 28.375 26.977 -25.080 1.00 81.62 1038 LYS A N 1
ATOM 8118 C CA . LYS A 1 1038 ? 28.159 27.746 -23.843 1.00 81.62 1038 LYS A CA 1
ATOM 8119 C C . LYS A 1 1038 ? 27.088 27.136 -22.943 1.00 81.62 1038 LYS A C 1
ATOM 8121 O O . LYS A 1 1038 ? 27.251 27.132 -21.724 1.00 81.62 1038 LYS A O 1
ATOM 8126 N N . GLU A 1 1039 ? 26.020 26.587 -23.512 1.00 79.75 1039 GLU A N 1
ATOM 8127 C CA . GLU A 1 1039 ? 24.984 25.874 -22.752 1.00 79.75 1039 GLU A CA 1
ATOM 8128 C C . GLU A 1 1039 ? 25.550 24.602 -22.084 1.00 79.75 1039 GLU A C 1
ATOM 8130 O O . GLU A 1 1039 ? 25.289 24.355 -20.904 1.00 79.75 1039 GLU A O 1
ATOM 8135 N N . LEU A 1 1040 ? 26.424 23.853 -22.771 1.00 79.25 1040 LEU A N 1
ATOM 8136 C CA . LEU A 1 1040 ? 27.146 22.706 -22.198 1.00 79.25 1040 LEU A CA 1
ATOM 8137 C C . LEU A 1 1040 ? 28.124 23.113 -21.078 1.00 79.25 1040 LEU A C 1
ATOM 8139 O O . LEU A 1 1040 ? 28.179 22.445 -20.039 1.00 79.25 1040 LEU A O 1
ATOM 8143 N N . GLN A 1 1041 ? 28.860 24.220 -21.250 1.00 76.19 1041 GLN A N 1
ATOM 8144 C CA . GLN A 1 1041 ? 29.730 24.787 -20.207 1.00 76.19 1041 GLN A CA 1
ATOM 8145 C C . GLN A 1 1041 ? 28.922 25.181 -18.951 1.00 76.19 1041 GLN A C 1
ATOM 8147 O O . GLN A 1 1041 ? 29.323 24.857 -17.829 1.00 76.19 1041 GLN A O 1
ATOM 8152 N N . GLN A 1 1042 ? 27.754 25.819 -19.116 1.00 78.31 1042 GLN A N 1
ATOM 8153 C CA . GLN A 1 1042 ? 26.876 26.220 -18.003 1.00 78.31 1042 GLN A CA 1
ATOM 8154 C C . GLN A 1 1042 ? 26.344 25.023 -17.197 1.00 78.31 1042 GLN A C 1
ATOM 8156 O O . GLN A 1 1042 ? 26.260 25.100 -15.970 1.00 78.31 1042 GLN A O 1
ATOM 8161 N N . GLN A 1 1043 ? 26.065 23.895 -17.858 1.00 71.88 1043 GLN A N 1
ATOM 8162 C CA . GLN A 1 1043 ? 25.665 22.635 -17.212 1.00 71.88 1043 GLN A CA 1
ATOM 8163 C C . GLN A 1 1043 ? 26.828 21.899 -16.507 1.00 71.88 1043 GLN A C 1
ATOM 8165 O O . GLN A 1 1043 ? 26.626 20.828 -15.935 1.00 71.88 1043 GLN A O 1
ATOM 8170 N N . ARG A 1 1044 ? 28.051 22.459 -16.514 1.00 71.00 1044 ARG A N 1
ATOM 8171 C CA . ARG A 1 1044 ? 29.285 21.856 -15.962 1.00 71.00 1044 ARG A CA 1
ATOM 8172 C C . ARG A 1 1044 ? 29.623 20.477 -16.547 1.00 71.00 1044 ARG A C 1
ATOM 8174 O O . ARG A 1 1044 ? 30.276 19.659 -15.891 1.00 71.00 1044 ARG A O 1
ATOM 8181 N N . VAL A 1 1045 ? 29.210 20.223 -17.787 1.00 70.12 1045 VAL A N 1
ATOM 8182 C CA . VAL A 1 1045 ? 29.565 19.006 -18.524 1.00 70.12 1045 VAL A CA 1
ATOM 8183 C C . VAL A 1 1045 ? 31.062 19.050 -18.856 1.00 70.12 1045 VAL A C 1
ATOM 8185 O O . VAL A 1 1045 ? 31.575 20.067 -19.319 1.00 70.12 1045 VAL A O 1
ATOM 8188 N N . ARG A 1 1046 ? 31.795 17.953 -18.611 1.00 69.44 1046 ARG A N 1
ATOM 8189 C CA . ARG A 1 1046 ? 33.230 17.866 -18.941 1.00 69.44 1046 ARG A CA 1
ATOM 8190 C C . ARG A 1 1046 ? 33.420 17.725 -20.451 1.00 69.44 1046 ARG A C 1
ATOM 8192 O O . ARG A 1 1046 ? 33.421 16.612 -20.974 1.00 69.44 1046 ARG A O 1
ATOM 8199 N N . LEU A 1 1047 ? 33.573 18.857 -21.130 1.00 76.44 1047 LEU A N 1
ATOM 8200 C CA . LEU A 1 1047 ? 33.907 18.912 -22.550 1.00 76.44 1047 LEU A CA 1
ATOM 8201 C C . LEU A 1 1047 ? 35.271 18.265 -22.831 1.00 76.44 1047 LEU A C 1
ATOM 8203 O O . LEU A 1 1047 ? 36.158 18.244 -21.978 1.00 76.44 1047 LEU A O 1
ATOM 8207 N N . ASN A 1 1048 ? 35.420 17.726 -24.039 1.00 77.75 1048 ASN A N 1
ATOM 8208 C CA . ASN A 1 1048 ? 36.675 17.192 -24.556 1.00 77.75 1048 ASN A CA 1
ATOM 8209 C C . ASN A 1 1048 ? 37.090 17.971 -25.812 1.00 77.75 1048 ASN A C 1
ATOM 8211 O O . ASN A 1 1048 ? 36.277 18.684 -26.403 1.00 77.75 1048 ASN A O 1
ATOM 8215 N N . ILE A 1 1049 ? 38.342 17.801 -26.241 1.00 77.19 1049 ILE A N 1
ATOM 8216 C CA . ILE A 1 1049 ? 38.882 18.519 -27.401 1.00 77.19 1049 ILE A CA 1
ATOM 8217 C C . ILE A 1 1049 ? 38.077 18.297 -28.688 1.00 77.19 1049 ILE A C 1
ATOM 8219 O O . ILE A 1 1049 ? 37.912 19.225 -29.468 1.00 77.19 1049 ILE A O 1
ATOM 8223 N N . LYS A 1 1050 ? 37.465 17.121 -28.882 1.00 74.94 1050 LYS A N 1
ATOM 8224 C CA . LYS A 1 1050 ? 36.647 16.842 -30.075 1.00 74.94 1050 LYS A CA 1
ATOM 8225 C C . LYS A 1 1050 ? 35.426 17.760 -30.187 1.00 74.94 1050 LYS A C 1
ATOM 8227 O O . LYS A 1 1050 ? 35.055 18.113 -31.300 1.00 74.94 1050 LYS A O 1
ATOM 8232 N N . VAL A 1 1051 ? 34.822 18.165 -29.063 1.00 77.25 1051 VAL A N 1
ATOM 8233 C CA . VAL A 1 1051 ? 33.717 19.143 -29.068 1.00 77.25 1051 VAL A CA 1
ATOM 8234 C C . VAL A 1 1051 ? 34.215 20.525 -29.485 1.00 77.25 1051 VAL A C 1
ATOM 8236 O O . VAL A 1 1051 ? 33.573 21.186 -30.298 1.00 77.25 1051 VAL A O 1
ATOM 8239 N N . TYR A 1 1052 ? 35.368 20.947 -28.965 1.00 78.00 1052 TYR A N 1
ATOM 8240 C CA . TYR A 1 1052 ? 35.957 22.235 -29.319 1.00 78.00 1052 TYR A CA 1
ATOM 8241 C C . TYR A 1 1052 ? 36.440 22.268 -30.774 1.00 78.00 1052 TYR A C 1
ATOM 8243 O O . TYR A 1 1052 ? 36.112 23.211 -31.483 1.00 78.00 1052 TYR A O 1
ATOM 8251 N N . ASN A 1 1053 ? 37.097 21.215 -31.266 1.00 78.56 1053 ASN A N 1
ATOM 8252 C CA . ASN A 1 1053 ? 37.488 21.095 -32.673 1.00 78.56 1053 ASN A CA 1
ATOM 8253 C C . ASN A 1 1053 ? 36.272 21.148 -33.608 1.00 78.56 1053 ASN A C 1
ATOM 8255 O O . ASN A 1 1053 ? 36.334 21.817 -34.632 1.00 78.56 1053 ASN A O 1
ATOM 8259 N N . ALA A 1 1054 ? 35.148 20.520 -33.237 1.00 78.44 1054 ALA A N 1
ATOM 8260 C CA . ALA A 1 1054 ? 33.895 20.634 -33.985 1.00 78.44 1054 ALA A CA 1
ATOM 8261 C C . ALA A 1 1054 ? 33.314 22.068 -33.963 1.00 78.44 1054 ALA A C 1
ATOM 8263 O O . ALA A 1 1054 ? 32.796 22.549 -34.967 1.00 78.44 1054 ALA A O 1
ATOM 8264 N N . ALA A 1 1055 ? 33.429 22.795 -32.848 1.00 79.25 1055 ALA A N 1
ATOM 8265 C CA . ALA A 1 1055 ? 33.027 24.204 -32.789 1.00 79.25 1055 ALA A CA 1
ATOM 8266 C C . ALA A 1 1055 ? 33.962 25.123 -33.608 1.00 79.25 1055 ALA A C 1
ATOM 8268 O O . ALA A 1 1055 ? 33.499 26.081 -34.229 1.00 79.25 1055 ALA A O 1
ATOM 8269 N N . VAL A 1 1056 ? 35.263 24.817 -33.650 1.00 78.56 1056 VAL A N 1
ATOM 8270 C CA . VAL A 1 1056 ? 36.275 25.540 -34.437 1.00 78.56 1056 VAL A CA 1
ATOM 8271 C C . VAL A 1 1056 ? 36.098 25.291 -35.938 1.00 78.56 1056 VAL A C 1
ATOM 8273 O O . VAL A 1 1056 ? 36.121 26.252 -36.707 1.00 78.56 1056 VAL A O 1
ATOM 8276 N N . THR A 1 1057 ? 35.840 24.050 -36.373 1.00 77.94 1057 THR A N 1
ATOM 8277 C CA . THR A 1 1057 ? 35.518 23.747 -37.780 1.00 77.94 1057 THR A CA 1
ATOM 8278 C C . THR A 1 1057 ? 34.219 24.420 -38.220 1.00 77.94 1057 THR A C 1
ATOM 8280 O O . THR A 1 1057 ? 34.195 25.008 -39.302 1.00 77.94 1057 THR A O 1
ATOM 8283 N N . ALA A 1 1058 ? 33.181 24.444 -37.372 1.00 79.38 1058 ALA A N 1
ATOM 8284 C CA . ALA A 1 1058 ? 31.952 25.200 -37.639 1.00 79.38 1058 ALA A CA 1
ATOM 8285 C C . ALA A 1 1058 ? 32.211 26.705 -37.836 1.00 79.38 1058 ALA A C 1
ATOM 8287 O O . ALA A 1 1058 ? 31.550 27.343 -38.650 1.00 79.38 1058 ALA A O 1
ATOM 8288 N N . ALA A 1 1059 ? 33.181 27.272 -37.111 1.00 77.62 1059 ALA A N 1
ATOM 8289 C CA . ALA A 1 1059 ? 33.553 28.685 -37.171 1.00 77.62 1059 ALA A CA 1
ATOM 8290 C C . ALA A 1 1059 ? 34.641 29.024 -38.216 1.00 77.62 1059 ALA A C 1
ATOM 8292 O O . ALA A 1 1059 ? 35.059 30.181 -38.283 1.00 77.62 1059 ALA A O 1
ATOM 8293 N N . SER A 1 1060 ? 35.093 28.058 -39.025 1.00 72.56 1060 SER A N 1
ATOM 8294 C CA . SER A 1 1060 ? 36.227 28.199 -39.961 1.00 72.56 1060 SER A CA 1
ATOM 8295 C C . SER A 1 1060 ? 36.106 29.393 -40.919 1.00 72.56 1060 SER A C 1
ATOM 8297 O O . SER A 1 1060 ? 37.047 30.175 -41.029 1.00 72.56 1060 SER A O 1
ATOM 8299 N N . GLU A 1 1061 ? 34.928 29.632 -41.510 1.00 69.38 1061 GLU A N 1
ATOM 8300 C CA . GLU A 1 1061 ? 34.659 30.789 -42.392 1.00 69.38 1061 GLU A CA 1
ATOM 8301 C C . GLU A 1 1061 ? 34.795 32.165 -41.694 1.00 69.38 1061 GLU A C 1
ATOM 8303 O O . GLU A 1 1061 ? 34.712 33.216 -42.333 1.00 69.38 1061 GLU A O 1
ATOM 8308 N N . ARG A 1 1062 ? 34.992 32.196 -40.368 1.00 74.44 1062 ARG A N 1
ATOM 8309 C CA . ARG A 1 1062 ? 35.231 33.407 -39.571 1.00 74.44 1062 ARG A CA 1
ATOM 8310 C C . ARG A 1 1062 ? 36.429 33.205 -38.634 1.00 74.44 1062 ARG A C 1
ATOM 8312 O O . ARG A 1 1062 ? 36.232 33.019 -37.430 1.00 74.44 1062 ARG A O 1
ATOM 8319 N N . PRO A 1 1063 ? 37.676 33.333 -39.127 1.00 67.88 1063 PRO A N 1
ATOM 8320 C CA . PRO A 1 1063 ? 38.876 32.968 -38.368 1.00 67.88 1063 PRO A CA 1
ATOM 8321 C C . PRO A 1 1063 ? 39.018 33.693 -37.021 1.00 67.88 1063 PRO A C 1
ATOM 8323 O O . PRO A 1 1063 ? 39.406 33.082 -36.034 1.00 67.88 1063 PRO A O 1
ATOM 8326 N N . LEU A 1 1064 ? 38.608 34.964 -36.920 1.00 69.44 1064 LEU A N 1
ATOM 8327 C CA . LEU A 1 1064 ? 38.610 35.722 -35.653 1.00 69.44 1064 LEU A CA 1
ATOM 8328 C C . LEU A 1 1064 ? 37.627 35.200 -34.587 1.00 69.44 1064 LEU A C 1
ATOM 8330 O O . LEU A 1 1064 ? 37.722 35.587 -33.423 1.00 69.44 1064 LEU A O 1
ATOM 8334 N N . ILE A 1 1065 ? 36.642 34.390 -34.979 1.00 75.25 1065 ILE A N 1
ATOM 8335 C CA . ILE A 1 1065 ? 35.707 33.729 -34.063 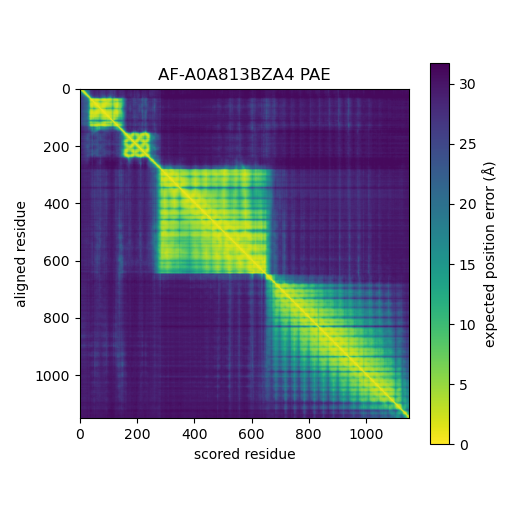1.00 75.25 1065 ILE A CA 1
ATOM 8336 C C . ILE A 1 1065 ? 36.247 32.343 -33.711 1.00 75.25 1065 ILE A C 1
ATOM 8338 O O . ILE A 1 1065 ? 36.281 32.005 -32.532 1.00 75.25 1065 ILE A O 1
ATOM 8342 N N . ALA A 1 1066 ? 36.741 31.595 -34.702 1.00 71.69 1066 ALA A N 1
ATOM 8343 C CA . ALA A 1 1066 ? 37.421 30.320 -34.490 1.00 71.69 1066 ALA A CA 1
ATOM 8344 C C . ALA A 1 1066 ? 38.592 30.444 -33.494 1.00 71.69 1066 ALA A C 1
ATOM 8346 O O . ALA A 1 1066 ? 38.646 29.693 -32.526 1.00 71.69 1066 ALA A O 1
ATOM 8347 N N . LEU A 1 1067 ? 39.464 31.447 -33.654 1.00 71.56 1067 LEU A N 1
ATOM 8348 C CA . LEU A 1 1067 ? 40.616 31.669 -32.769 1.00 71.56 1067 LEU A CA 1
ATOM 8349 C C . LEU A 1 1067 ? 40.223 31.946 -31.309 1.00 71.56 1067 LEU A C 1
ATOM 8351 O O . LEU A 1 1067 ? 40.884 31.449 -30.406 1.00 71.56 1067 LEU A O 1
ATOM 8355 N N . LYS A 1 1068 ? 39.103 32.634 -31.054 1.00 74.25 1068 LYS A N 1
ATOM 8356 C CA . LYS A 1 1068 ? 38.595 32.833 -29.682 1.00 74.25 1068 LYS A CA 1
ATOM 8357 C C . LYS A 1 1068 ? 38.135 31.538 -29.023 1.00 74.25 1068 LYS A C 1
ATOM 8359 O O . LYS A 1 1068 ? 38.272 31.380 -27.818 1.00 74.25 1068 LYS A O 1
ATOM 8364 N N . VAL A 1 1069 ? 37.593 30.605 -29.805 1.00 75.12 1069 VAL A N 1
ATOM 8365 C CA . VAL A 1 1069 ? 37.258 29.267 -29.295 1.00 75.12 1069 VAL A CA 1
ATOM 8366 C C . VAL A 1 1069 ? 38.535 28.495 -28.967 1.00 75.12 1069 VAL A C 1
ATOM 8368 O O . VAL A 1 1069 ? 38.537 27.732 -28.011 1.00 75.12 1069 VAL A O 1
ATOM 8371 N N . VAL A 1 1070 ? 39.630 28.724 -29.699 1.00 72.44 1070 VAL A N 1
ATOM 8372 C CA . VAL A 1 1070 ? 40.940 28.130 -29.392 1.00 72.44 1070 VAL A CA 1
ATOM 8373 C C . VAL A 1 1070 ? 41.553 28.713 -28.111 1.00 72.44 1070 VAL A C 1
ATOM 8375 O O . VAL A 1 1070 ? 42.084 27.953 -27.307 1.00 72.44 1070 VAL A O 1
ATOM 8378 N N . GLU A 1 1071 ? 41.403 30.015 -27.849 1.00 71.81 1071 GLU A N 1
ATOM 8379 C CA . GLU A 1 1071 ? 41.759 30.615 -26.547 1.00 71.81 1071 GLU A CA 1
ATOM 8380 C C . GLU A 1 1071 ? 40.969 29.966 -25.388 1.00 71.81 1071 GLU A C 1
ATOM 8382 O O . GLU A 1 1071 ? 41.552 29.613 -24.362 1.00 71.81 1071 GLU A O 1
ATOM 8387 N N . GLU A 1 1072 ? 39.665 29.707 -25.574 1.00 74.12 1072 GLU A N 1
ATOM 8388 C CA . GLU A 1 1072 ? 38.840 28.972 -24.596 1.00 74.12 1072 GLU A CA 1
ATOM 8389 C C . GLU A 1 1072 ? 39.316 27.510 -24.370 1.00 74.12 1072 GLU A C 1
ATOM 8391 O O . GLU A 1 1072 ? 39.053 26.946 -23.303 1.00 74.12 1072 GLU A O 1
ATOM 8396 N N . ILE A 1 1073 ? 40.040 26.889 -25.318 1.00 74.38 1073 ILE A N 1
ATOM 8397 C CA . ILE A 1 1073 ? 40.665 25.559 -25.139 1.00 74.38 1073 ILE A CA 1
ATOM 8398 C C . ILE A 1 1073 ? 41.895 25.663 -24.233 1.00 74.38 1073 ILE A C 1
ATOM 8400 O O . ILE A 1 1073 ? 41.983 24.898 -23.266 1.00 74.38 1073 ILE A O 1
ATOM 8404 N N . ASP A 1 1074 ? 42.801 26.608 -24.509 1.00 66.44 1074 ASP A N 1
ATOM 8405 C CA . ASP A 1 1074 ? 44.038 26.811 -23.740 1.00 66.44 1074 ASP A CA 1
ATOM 8406 C C . ASP A 1 1074 ? 43.715 27.110 -22.253 1.00 66.44 1074 ASP A C 1
ATOM 8408 O O . ASP A 1 1074 ? 44.285 26.489 -21.346 1.00 66.44 1074 ASP A O 1
ATOM 8412 N N . ASP A 1 1075 ? 42.702 27.945 -21.983 1.00 67.12 1075 ASP A N 1
ATOM 8413 C CA . ASP A 1 1075 ? 42.188 28.220 -20.627 1.00 67.12 1075 ASP A CA 1
ATOM 8414 C C . ASP A 1 1075 ? 41.592 26.974 -19.929 1.00 67.12 1075 ASP A C 1
ATOM 8416 O O . ASP A 1 1075 ? 41.589 26.867 -18.695 1.00 67.12 1075 ASP A O 1
ATOM 8420 N N . SER A 1 1076 ? 41.095 25.997 -20.697 1.00 65.19 1076 SER A N 1
ATOM 8421 C CA . SER A 1 1076 ? 40.424 24.795 -20.176 1.00 65.19 1076 SER A CA 1
ATOM 8422 C C . SER A 1 1076 ? 41.370 23.662 -19.742 1.00 65.19 1076 SER A C 1
ATOM 8424 O O . SER A 1 1076 ? 40.905 22.660 -19.188 1.00 65.19 1076 SER A O 1
ATOM 8426 N N . ARG A 1 1077 ? 42.692 23.826 -19.929 1.00 65.25 1077 ARG A N 1
ATOM 8427 C CA . ARG A 1 1077 ? 43.741 22.805 -19.690 1.00 65.25 1077 ARG A CA 1
ATOM 8428 C C . ARG A 1 1077 ? 43.585 21.525 -20.525 1.00 65.25 1077 ARG A C 1
ATOM 8430 O O . ARG A 1 1077 ? 43.962 20.442 -20.071 1.00 65.25 1077 ARG A O 1
ATOM 8437 N N . LEU A 1 1078 ? 43.018 21.638 -21.721 1.00 71.19 1078 LEU A N 1
ATOM 8438 C CA . LEU A 1 1078 ? 43.052 20.586 -22.736 1.00 71.19 1078 LEU A CA 1
ATOM 8439 C C . LEU A 1 1078 ? 44.244 20.852 -23.665 1.00 71.19 1078 LEU A C 1
ATOM 8441 O O . LEU A 1 1078 ? 44.494 22.000 -24.009 1.00 71.19 1078 LEU A O 1
ATOM 8445 N N . GLU A 1 1079 ? 44.984 19.815 -24.058 1.00 68.50 1079 GLU A N 1
ATOM 8446 C CA . GLU A 1 1079 ? 46.097 19.955 -25.010 1.00 68.50 1079 GLU A CA 1
ATOM 8447 C C . GLU A 1 1079 ? 45.534 20.079 -26.439 1.00 68.50 1079 GLU A C 1
ATOM 8449 O O . GLU A 1 1079 ? 44.909 19.114 -26.887 1.00 68.50 1079 GLU A O 1
ATOM 8454 N N . PRO A 1 1080 ? 45.696 21.222 -27.140 1.00 68.50 1080 PRO A N 1
ATOM 8455 C CA . PRO A 1 1080 ? 45.197 21.401 -28.504 1.00 68.50 1080 PRO A CA 1
ATOM 8456 C C . PRO A 1 1080 ? 45.945 20.499 -29.500 1.00 68.50 1080 PRO A C 1
ATOM 8458 O O . PRO A 1 1080 ? 47.140 20.246 -29.340 1.00 68.50 1080 PRO A O 1
ATOM 8461 N N . ASP A 1 1081 ? 45.250 20.030 -30.538 1.00 68.19 1081 ASP A N 1
ATOM 8462 C CA . ASP A 1 1081 ? 45.789 19.116 -31.551 1.00 68.19 1081 ASP A CA 1
ATOM 8463 C C . ASP A 1 1081 ? 45.868 19.780 -32.942 1.00 68.19 1081 ASP A C 1
ATOM 8465 O O . ASP A 1 1081 ? 45.460 20.927 -33.144 1.00 68.19 1081 ASP A O 1
ATOM 8469 N N . VAL A 1 1082 ? 46.423 19.070 -33.931 1.00 64.88 1082 VAL A N 1
ATOM 8470 C CA . VAL A 1 1082 ? 46.600 19.601 -35.300 1.00 64.88 1082 VAL A CA 1
ATOM 8471 C C . VAL A 1 1082 ? 45.250 20.014 -35.917 1.00 64.88 1082 VAL A C 1
ATOM 8473 O O . VAL A 1 1082 ? 45.159 21.010 -36.640 1.00 64.88 1082 VAL A O 1
ATOM 8476 N N . LEU A 1 1083 ? 44.178 19.294 -35.565 1.00 65.56 1083 LEU A N 1
ATOM 8477 C CA . LEU A 1 1083 ? 42.808 19.539 -36.021 1.00 65.56 1083 LEU A CA 1
ATOM 8478 C C . LEU A 1 1083 ? 42.168 20.770 -35.355 1.00 65.56 1083 LEU A C 1
ATOM 8480 O O . LEU A 1 1083 ? 41.194 21.298 -35.890 1.00 65.56 1083 LEU A O 1
ATOM 8484 N N . THR A 1 1084 ? 42.709 21.256 -34.233 1.00 69.69 1084 THR A N 1
ATOM 8485 C CA . THR A 1 1084 ? 42.323 22.537 -33.624 1.00 69.69 1084 THR A CA 1
ATOM 8486 C C . THR A 1 1084 ? 42.769 23.727 -34.481 1.00 69.69 1084 THR A C 1
ATOM 8488 O O . THR A 1 1084 ? 42.000 24.666 -34.675 1.00 69.69 1084 THR A O 1
ATOM 8491 N N . TYR A 1 1085 ? 43.999 23.712 -35.008 1.00 68.75 1085 TYR A N 1
ATOM 8492 C CA . TYR A 1 1085 ? 44.580 24.881 -35.688 1.00 68.75 1085 TYR A CA 1
ATOM 8493 C C . TYR A 1 1085 ? 44.460 24.857 -37.223 1.00 68.75 1085 TYR A C 1
ATOM 8495 O O . TYR A 1 1085 ? 44.467 25.925 -37.836 1.00 68.75 1085 TYR A O 1
ATOM 8503 N N . MET A 1 1086 ? 44.314 23.685 -37.857 1.00 67.06 1086 MET A N 1
ATOM 8504 C CA . MET A 1 1086 ? 44.178 23.579 -39.322 1.00 67.06 1086 MET A CA 1
ATOM 8505 C C . MET A 1 1086 ? 42.963 24.325 -39.916 1.00 67.06 1086 MET A C 1
ATOM 8507 O O . MET A 1 1086 ? 43.173 25.136 -40.818 1.00 67.06 1086 MET A O 1
ATOM 8511 N N . PRO A 1 1087 ? 41.715 24.138 -39.434 1.00 70.38 1087 PRO A N 1
ATOM 8512 C CA . PRO A 1 1087 ? 40.532 24.730 -40.069 1.00 70.38 1087 PRO A CA 1
ATOM 8513 C C . PRO A 1 1087 ? 40.540 26.268 -40.181 1.00 70.38 1087 PRO A C 1
ATOM 8515 O O . PRO A 1 1087 ? 40.188 26.779 -41.246 1.00 70.38 1087 PRO A O 1
ATOM 8518 N N . PRO A 1 1088 ? 40.940 27.050 -39.150 1.00 66.94 1088 PRO A N 1
ATOM 8519 C CA . PRO A 1 1088 ? 41.078 28.495 -39.314 1.00 66.94 1088 PRO A CA 1
ATOM 8520 C C . PRO A 1 1088 ? 42.284 28.877 -40.184 1.00 66.94 1088 PRO A C 1
ATOM 8522 O O . PRO A 1 1088 ? 42.211 29.889 -40.876 1.00 66.94 1088 PRO A O 1
ATOM 8525 N N . ALA A 1 1089 ? 43.370 28.093 -40.188 1.00 64.56 1089 ALA A N 1
ATOM 8526 C CA . ALA A 1 1089 ? 44.545 28.358 -41.020 1.00 64.56 1089 ALA A CA 1
ATOM 8527 C C . ALA A 1 1089 ? 44.242 28.215 -42.523 1.00 64.56 1089 ALA A C 1
ATOM 8529 O O . ALA A 1 1089 ? 44.565 29.114 -43.300 1.00 64.56 1089 ALA A O 1
ATOM 8530 N N . GLU A 1 1090 ? 43.568 27.133 -42.922 1.00 65.00 1090 GLU A N 1
ATOM 8531 C CA . GLU A 1 1090 ? 43.131 26.902 -44.307 1.00 65.00 1090 GLU A CA 1
ATOM 8532 C C . GLU A 1 1090 ? 42.165 28.002 -44.773 1.00 65.00 1090 GLU A C 1
ATOM 8534 O O . GLU A 1 1090 ? 42.359 28.594 -45.834 1.00 65.00 1090 GLU A O 1
ATOM 8539 N N . ALA A 1 1091 ? 41.191 28.376 -43.935 1.00 64.31 1091 ALA A N 1
ATOM 8540 C CA . ALA A 1 1091 ? 40.242 29.439 -44.262 1.00 64.31 1091 ALA A CA 1
ATOM 8541 C C . ALA A 1 1091 ? 40.900 30.826 -44.432 1.00 64.31 1091 ALA A C 1
ATOM 8543 O O . ALA A 1 1091 ? 40.439 31.611 -45.265 1.00 64.31 1091 ALA A O 1
ATOM 8544 N N . ILE A 1 1092 ? 41.973 31.136 -43.688 1.00 64.44 1092 ILE A N 1
ATOM 8545 C CA . ILE A 1 1092 ? 42.771 32.366 -43.873 1.00 64.44 1092 ILE A CA 1
ATOM 8546 C C . ILE A 1 1092 ? 43.582 32.304 -45.175 1.00 64.44 1092 ILE A C 1
ATOM 8548 O O . ILE A 1 1092 ? 43.688 33.316 -45.869 1.00 64.44 1092 ILE A O 1
ATOM 8552 N N . ALA A 1 1093 ? 44.132 31.137 -45.522 1.00 59.84 1093 ALA A N 1
ATOM 8553 C CA . ALA A 1 1093 ? 44.896 30.952 -46.754 1.00 59.84 1093 ALA A CA 1
ATOM 8554 C C . ALA A 1 1093 ? 44.017 31.080 -48.014 1.00 59.84 1093 ALA A C 1
ATOM 8556 O O . ALA A 1 1093 ? 44.444 31.694 -48.991 1.00 59.84 1093 ALA A O 1
ATOM 8557 N N . GLU A 1 1094 ? 42.783 30.562 -47.986 1.00 59.91 1094 GLU A N 1
ATOM 8558 C CA . GLU A 1 1094 ? 41.852 30.634 -49.123 1.00 59.91 1094 GLU A CA 1
ATOM 8559 C C . GLU A 1 1094 ? 41.161 32.001 -49.274 1.00 59.91 1094 GLU A C 1
ATOM 8561 O O . GLU A 1 1094 ? 40.973 32.472 -50.396 1.00 59.91 1094 GLU A O 1
ATOM 8566 N N . ASN A 1 1095 ? 40.777 32.655 -48.168 1.00 59.19 1095 ASN A N 1
ATOM 8567 C CA . ASN A 1 1095 ? 39.976 33.893 -48.203 1.00 59.19 1095 ASN A CA 1
ATOM 8568 C C . ASN A 1 1095 ? 40.796 35.181 -47.989 1.00 59.19 1095 ASN A C 1
ATOM 8570 O O . ASN A 1 1095 ? 40.256 36.284 -48.112 1.00 59.19 1095 ASN A O 1
ATOM 8574 N N . GLY A 1 1096 ? 42.088 35.054 -47.678 1.00 56.19 1096 GLY A N 1
ATOM 8575 C CA . GLY A 1 1096 ? 42.974 36.164 -47.336 1.00 56.19 1096 GLY A CA 1
ATOM 8576 C C . GLY A 1 1096 ? 42.793 36.676 -45.902 1.00 56.19 1096 GLY A C 1
ATOM 8577 O O . GLY A 1 1096 ? 41.825 36.369 -45.201 1.00 56.19 1096 GLY A O 1
ATOM 8578 N N . PHE A 1 1097 ? 43.747 37.493 -45.444 1.00 57.09 1097 PHE A N 1
ATOM 8579 C CA . PHE A 1 1097 ? 43.687 38.079 -44.105 1.00 57.09 1097 PHE A CA 1
ATOM 8580 C C . PHE A 1 1097 ? 42.468 39.010 -43.957 1.00 57.09 1097 PHE A C 1
ATOM 8582 O O . PHE A 1 1097 ? 42.283 39.912 -44.781 1.00 57.09 1097 PHE A O 1
ATOM 8589 N N . PRO A 1 1098 ? 41.656 38.866 -42.889 1.00 56.56 1098 PRO A N 1
ATOM 8590 C CA . PRO A 1 1098 ? 40.574 39.805 -42.612 1.00 56.56 1098 PRO A CA 1
ATOM 8591 C C . PRO A 1 1098 ? 41.129 41.216 -42.328 1.00 56.56 1098 PRO A C 1
ATOM 8593 O O . PRO A 1 1098 ? 42.282 41.353 -41.912 1.00 56.56 1098 PRO A O 1
ATOM 8596 N N . PRO A 1 1099 ? 40.326 42.287 -42.492 1.00 51.59 1099 PRO A N 1
ATOM 8597 C CA . PRO A 1 1099 ? 40.747 43.655 -42.184 1.00 51.59 1099 PRO A CA 1
ATOM 8598 C C . PRO A 1 1099 ? 40.956 43.843 -40.670 1.00 51.59 1099 PRO A C 1
ATOM 8600 O O . PRO A 1 1099 ? 40.036 44.176 -39.919 1.00 51.59 1099 PRO A O 1
ATOM 8603 N N . LEU A 1 1100 ? 42.187 43.600 -40.222 1.00 54.16 1100 LEU A N 1
ATOM 8604 C CA . LEU A 1 1100 ? 42.601 43.599 -38.820 1.00 54.16 1100 LEU A CA 1
ATOM 8605 C C . LEU A 1 1100 ? 42.764 45.035 -38.300 1.00 54.16 1100 LEU A C 1
ATOM 8607 O O . LEU A 1 1100 ? 43.615 45.792 -38.760 1.00 54.16 1100 LEU A O 1
ATOM 8611 N N . GLN A 1 1101 ? 41.943 45.416 -37.317 1.00 47.31 1101 GLN A N 1
ATOM 8612 C CA . GLN A 1 1101 ? 41.904 46.785 -36.777 1.00 47.31 1101 GLN A CA 1
ATOM 8613 C C . GLN A 1 1101 ? 42.953 47.054 -35.680 1.00 47.31 1101 GLN A C 1
ATOM 8615 O O . GLN A 1 1101 ? 43.079 48.192 -35.224 1.00 47.31 1101 GLN A O 1
ATOM 8620 N N . ARG A 1 1102 ? 43.683 46.030 -35.213 1.00 49.88 1102 ARG A N 1
ATOM 8621 C CA . ARG A 1 1102 ? 44.719 46.141 -34.170 1.00 49.88 1102 ARG A CA 1
ATOM 8622 C C . ARG A 1 1102 ? 45.899 45.215 -34.455 1.00 49.88 1102 ARG A C 1
ATOM 8624 O O . ARG A 1 1102 ? 45.697 44.073 -34.853 1.00 49.88 1102 ARG A O 1
ATOM 8631 N N . GLN A 1 1103 ? 47.112 45.676 -34.143 1.00 46.88 1103 GLN A N 1
ATOM 8632 C CA . GLN A 1 1103 ? 48.341 44.874 -34.247 1.00 46.88 1103 GLN A CA 1
ATOM 8633 C C . GLN A 1 1103 ? 48.296 43.578 -33.420 1.00 46.88 1103 GLN A C 1
ATOM 8635 O O . GLN A 1 1103 ? 48.778 42.562 -33.904 1.00 46.88 1103 GLN A O 1
ATOM 8640 N N . SER A 1 1104 ? 47.674 43.580 -32.231 1.00 51.38 1104 SER A N 1
ATOM 8641 C CA . SER A 1 1104 ? 47.587 42.380 -31.376 1.00 51.38 1104 SER A CA 1
ATOM 8642 C C . SER A 1 1104 ? 46.872 41.212 -32.069 1.00 51.38 1104 SER A C 1
ATOM 8644 O O . SER A 1 1104 ? 47.347 40.082 -32.041 1.00 51.38 1104 SER A O 1
ATOM 8646 N N . GLN A 1 1105 ? 45.797 41.514 -32.800 1.00 50.91 1105 GLN A N 1
ATOM 8647 C CA . GLN A 1 1105 ? 45.021 40.526 -33.553 1.00 50.91 1105 GLN A CA 1
ATOM 8648 C C . GLN A 1 1105 ? 45.818 39.955 -34.733 1.00 50.91 1105 GLN A C 1
ATOM 8650 O O . GLN A 1 1105 ? 45.623 38.809 -35.118 1.00 50.91 1105 GLN A O 1
ATOM 8655 N N . PHE A 1 1106 ? 46.737 40.739 -35.306 1.00 51.47 1106 PHE A N 1
ATOM 8656 C CA . PHE A 1 1106 ? 47.639 40.277 -36.363 1.00 51.47 1106 PHE A CA 1
ATOM 8657 C C . PHE A 1 1106 ? 48.703 39.317 -35.801 1.00 51.47 1106 PHE A C 1
ATOM 8659 O O . PHE A 1 1106 ? 48.987 38.287 -36.409 1.00 51.47 1106 PHE A O 1
ATOM 8666 N N . THR A 1 1107 ? 49.247 39.607 -34.612 1.00 56.25 1107 THR A N 1
ATOM 8667 C CA . THR A 1 1107 ? 50.205 38.723 -33.925 1.00 56.25 1107 THR A CA 1
ATOM 8668 C C . THR A 1 1107 ? 49.572 37.434 -33.396 1.00 56.25 1107 THR A C 1
ATOM 8670 O O . THR A 1 1107 ? 50.198 36.385 -33.501 1.00 56.25 1107 THR A O 1
ATOM 8673 N N . GLU A 1 1108 ? 48.332 37.480 -32.896 1.00 56.47 1108 GLU A N 1
ATOM 8674 C CA . GLU A 1 1108 ? 47.565 36.296 -32.463 1.00 56.47 1108 GLU A CA 1
ATOM 8675 C C . GLU A 1 1108 ? 47.334 35.331 -33.642 1.00 56.47 1108 GLU A C 1
ATOM 8677 O O . GLU A 1 1108 ? 47.667 34.150 -33.556 1.00 56.47 1108 GLU A O 1
ATOM 8682 N N . VAL A 1 1109 ? 46.867 35.852 -34.786 1.00 56.12 1109 VAL A N 1
ATOM 8683 C CA . VAL A 1 1109 ? 46.658 35.070 -36.019 1.00 56.12 1109 VAL A CA 1
ATOM 8684 C C . VAL A 1 1109 ? 47.967 34.440 -36.520 1.00 56.12 1109 VAL A C 1
ATOM 8686 O O . VAL A 1 1109 ? 47.985 33.256 -36.858 1.00 56.12 1109 VAL A O 1
ATOM 8689 N N . LEU A 1 1110 ? 49.071 35.198 -36.545 1.00 56.94 1110 LEU A N 1
ATOM 8690 C CA . LEU A 1 1110 ? 50.379 34.676 -36.958 1.00 56.94 1110 LEU A CA 1
ATOM 8691 C C . LEU A 1 1110 ? 50.914 33.599 -36.005 1.00 56.94 1110 LEU A C 1
ATOM 8693 O O . LEU A 1 1110 ? 51.407 32.577 -36.474 1.00 56.94 1110 LEU A O 1
ATOM 8697 N N . ALA A 1 1111 ? 50.795 33.783 -34.688 1.00 60.91 1111 ALA A N 1
ATOM 8698 C CA . ALA A 1 1111 ? 51.245 32.792 -33.712 1.00 60.91 1111 ALA A CA 1
ATOM 8699 C C . ALA A 1 1111 ? 50.478 31.461 -33.842 1.00 60.91 1111 ALA A C 1
ATOM 8701 O O . ALA A 1 1111 ? 51.074 30.389 -33.728 1.00 60.91 1111 ALA A O 1
ATOM 8702 N N . SER A 1 1112 ? 49.174 31.513 -34.135 1.00 56.34 1112 SER A N 1
ATOM 8703 C CA . SER A 1 1112 ? 48.365 30.316 -34.397 1.00 56.34 1112 SER A CA 1
ATOM 8704 C C . SER A 1 1112 ? 48.716 29.631 -35.723 1.00 56.34 1112 SER A C 1
ATOM 8706 O O . SER A 1 1112 ? 48.765 28.403 -35.764 1.00 56.34 1112 SER A O 1
ATOM 8708 N N . LEU A 1 1113 ? 49.018 30.395 -36.781 1.00 56.09 1113 LEU A N 1
ATOM 8709 C CA . LEU A 1 1113 ? 49.521 29.852 -38.051 1.00 56.09 1113 LEU A CA 1
ATOM 8710 C C . LEU A 1 1113 ? 50.882 29.157 -37.871 1.00 56.09 1113 LEU A C 1
ATOM 8712 O O . LEU A 1 1113 ? 51.068 28.047 -38.366 1.00 56.09 1113 LEU A O 1
ATOM 8716 N N . VAL A 1 1114 ? 51.801 29.759 -37.107 1.00 61.66 1114 VAL A N 1
ATOM 8717 C CA . VAL A 1 1114 ? 53.107 29.155 -36.786 1.00 61.66 1114 VAL A CA 1
ATOM 8718 C C . VAL A 1 1114 ? 52.926 27.844 -36.014 1.00 61.66 1114 VAL A C 1
ATOM 8720 O O . VAL A 1 1114 ? 53.441 26.819 -36.465 1.00 61.66 1114 VAL A O 1
ATOM 8723 N N . LYS A 1 1115 ? 52.113 27.825 -34.944 1.00 60.53 1115 LYS A N 1
ATOM 8724 C CA . LYS A 1 1115 ? 51.775 26.586 -34.213 1.00 60.53 1115 LYS A CA 1
ATOM 8725 C C . LYS A 1 1115 ? 51.209 25.501 -35.144 1.00 60.53 1115 LYS A C 1
ATOM 8727 O O . LYS A 1 1115 ? 51.637 24.352 -35.064 1.00 60.53 1115 LYS A O 1
ATOM 8732 N N . ALA A 1 1116 ? 50.291 25.852 -36.051 1.00 55.12 1116 ALA A N 1
ATOM 8733 C CA . ALA A 1 1116 ? 49.736 24.907 -37.025 1.00 55.12 1116 ALA A CA 1
ATOM 8734 C C . ALA A 1 1116 ? 50.829 24.284 -37.914 1.00 55.12 1116 ALA A C 1
ATOM 8736 O O . ALA A 1 1116 ? 50.829 23.073 -38.142 1.00 55.12 1116 ALA A O 1
ATOM 8737 N N . THR A 1 1117 ? 51.789 25.094 -38.378 1.00 54.41 1117 THR A N 1
ATOM 8738 C CA . THR A 1 1117 ? 52.914 24.605 -39.190 1.00 54.41 1117 THR A CA 1
ATOM 8739 C C . THR A 1 1117 ? 53.917 23.763 -38.398 1.00 54.41 1117 THR A C 1
ATOM 8741 O O . THR A 1 1117 ? 54.375 22.752 -38.925 1.00 54.41 1117 THR A O 1
ATOM 8744 N N . GLU A 1 1118 ? 54.214 24.098 -37.137 1.00 56.22 1118 GLU A N 1
ATOM 8745 C CA . GLU A 1 1118 ? 55.081 23.283 -36.267 1.00 56.22 1118 GLU A CA 1
ATOM 8746 C C . GLU A 1 1118 ? 54.485 21.890 -36.016 1.00 56.22 1118 GLU A C 1
ATOM 8748 O O . GLU A 1 1118 ? 55.184 20.883 -36.143 1.00 56.22 1118 GLU A O 1
ATOM 8753 N N . PHE A 1 1119 ? 53.179 21.811 -35.737 1.00 53.12 1119 PHE A N 1
ATOM 8754 C CA . PHE A 1 1119 ? 52.477 20.535 -35.575 1.00 53.12 1119 PHE A CA 1
ATOM 8755 C C . PHE A 1 1119 ? 52.434 19.716 -36.876 1.00 53.12 1119 PHE A C 1
ATOM 8757 O O . PHE A 1 1119 ? 52.732 18.520 -36.856 1.00 53.12 1119 PHE A O 1
ATOM 8764 N N . ALA A 1 1120 ? 52.139 20.346 -38.020 1.00 49.59 1120 ALA A N 1
ATOM 8765 C CA . ALA A 1 1120 ? 52.114 19.665 -39.317 1.00 49.59 1120 ALA A CA 1
ATOM 8766 C C . ALA A 1 1120 ? 53.494 19.114 -39.739 1.00 49.59 1120 ALA A C 1
ATOM 8768 O O . ALA A 1 1120 ? 53.572 18.044 -40.345 1.00 49.59 1120 ALA A O 1
ATOM 8769 N N . LEU A 1 1121 ? 54.585 19.805 -39.380 1.00 50.28 1121 LEU A N 1
ATOM 8770 C CA . LEU A 1 1121 ? 55.962 19.352 -39.615 1.00 50.28 1121 LEU A CA 1
ATOM 8771 C C . LEU A 1 1121 ? 56.362 18.137 -38.754 1.00 50.28 1121 LEU A C 1
ATOM 8773 O O . LEU A 1 1121 ? 57.281 17.410 -39.134 1.00 50.28 1121 LEU A O 1
ATOM 8777 N N . CYS A 1 1122 ? 55.678 17.891 -37.632 1.00 50.16 1122 CYS A N 1
ATOM 8778 C CA . CYS A 1 1122 ? 55.957 16.760 -36.742 1.00 50.16 1122 CYS A CA 1
ATOM 8779 C C . CYS A 1 1122 ? 55.286 15.439 -37.159 1.00 50.16 1122 CYS A C 1
ATOM 8781 O O . CYS A 1 1122 ? 55.851 14.382 -36.877 1.00 50.16 1122 CYS A O 1
ATOM 8783 N N . GLU A 1 1123 ? 54.114 15.455 -37.811 1.00 43.75 1123 GLU A N 1
ATOM 8784 C CA . GLU A 1 1123 ? 53.344 14.216 -38.051 1.00 43.75 1123 GLU A CA 1
ATOM 8785 C C . GLU A 1 1123 ? 53.540 13.557 -39.430 1.00 43.75 1123 GLU A C 1
ATOM 8787 O O . GLU A 1 1123 ? 53.419 12.334 -39.517 1.00 43.75 1123 GLU A O 1
ATOM 8792 N N . SER A 1 1124 ? 53.885 14.281 -40.509 1.00 39.66 1124 SER A N 1
ATOM 8793 C CA . SER A 1 1124 ? 54.285 13.612 -41.768 1.00 39.66 1124 SER A CA 1
ATOM 8794 C C . SER A 1 1124 ? 55.111 14.471 -42.737 1.00 39.66 1124 SER A C 1
ATOM 8796 O O . SER A 1 1124 ? 54.697 15.530 -43.195 1.00 39.66 1124 SER A O 1
ATOM 8798 N N . ALA A 1 1125 ? 56.269 13.949 -43.156 1.00 39.25 1125 ALA A N 1
ATOM 8799 C CA . ALA A 1 1125 ? 57.177 14.602 -44.107 1.00 39.25 1125 ALA A CA 1
ATOM 8800 C C . ALA A 1 1125 ? 56.758 14.461 -45.593 1.00 39.25 1125 ALA A C 1
ATOM 8802 O O . ALA A 1 1125 ? 57.593 14.591 -46.490 1.00 39.25 1125 ALA A O 1
ATOM 8803 N N . SER A 1 1126 ? 55.488 14.153 -45.884 1.00 43.56 1126 SER A N 1
ATOM 8804 C CA . SER A 1 1126 ? 54.995 14.009 -47.259 1.00 43.56 1126 SER A CA 1
ATOM 8805 C C . SER A 1 1126 ? 53.470 14.136 -47.360 1.00 43.56 1126 SER A C 1
ATOM 8807 O O . SER A 1 1126 ? 52.776 13.314 -46.771 1.00 43.56 1126 SER A O 1
ATOM 8809 N N . GLN A 1 1127 ? 53.008 15.056 -48.226 1.00 43.47 1127 GLN A N 1
ATOM 8810 C CA . GLN A 1 1127 ? 51.663 15.203 -48.845 1.00 43.47 1127 GLN A CA 1
ATOM 8811 C C . GLN A 1 1127 ? 50.832 16.469 -48.534 1.00 43.47 1127 GLN A C 1
ATOM 8813 O O . GLN A 1 1127 ? 49.848 16.700 -49.235 1.00 43.47 1127 GLN A O 1
ATOM 8818 N N . CYS A 1 1128 ? 51.246 17.370 -47.636 1.00 38.91 1128 CYS A N 1
ATOM 8819 C CA . CYS A 1 1128 ? 50.565 18.667 -47.484 1.00 38.91 1128 CYS A CA 1
ATOM 8820 C C . CYS A 1 1128 ? 51.095 19.726 -48.470 1.00 38.91 1128 CYS A C 1
ATOM 8822 O O . CYS A 1 1128 ? 52.073 20.416 -48.199 1.00 38.91 1128 CYS A O 1
ATOM 8824 N N . ALA A 1 1129 ? 50.423 19.874 -49.616 1.00 41.34 1129 ALA A N 1
ATOM 8825 C CA . ALA A 1 1129 ? 50.643 20.980 -50.555 1.00 41.34 1129 ALA A CA 1
ATOM 8826 C C . ALA A 1 1129 ? 50.143 22.379 -50.093 1.00 41.34 1129 ALA A C 1
ATOM 8828 O O . ALA A 1 1129 ? 50.786 23.360 -50.473 1.00 41.34 1129 ALA A O 1
ATOM 8829 N N . PRO A 1 1130 ? 49.056 22.546 -49.298 1.00 41.66 1130 PRO A N 1
ATOM 8830 C CA . PRO A 1 1130 ? 48.539 23.887 -48.987 1.00 41.66 1130 PRO A CA 1
ATOM 8831 C C . PRO A 1 1130 ? 49.389 24.671 -47.969 1.00 41.66 1130 PRO A C 1
ATOM 8833 O O . PRO A 1 1130 ? 49.361 25.899 -47.968 1.00 41.66 1130 PRO A O 1
ATOM 8836 N N . THR A 1 1131 ? 50.204 24.004 -47.145 1.00 41.94 1131 THR A N 1
ATOM 8837 C CA . THR A 1 1131 ? 51.100 24.674 -46.179 1.00 41.94 1131 THR A CA 1
ATOM 8838 C C . THR A 1 1131 ? 52.267 25.412 -46.837 1.00 41.94 1131 THR A C 1
ATOM 8840 O O . THR A 1 1131 ? 52.741 26.400 -46.280 1.00 41.94 1131 THR A O 1
ATOM 8843 N N . VAL A 1 1132 ? 52.709 24.995 -48.031 1.00 44.69 1132 VAL A N 1
ATOM 8844 C CA . VAL A 1 1132 ? 53.744 25.718 -48.798 1.00 44.69 1132 VAL A CA 1
ATOM 8845 C C . VAL A 1 1132 ? 53.174 27.017 -49.380 1.00 44.69 1132 VAL A C 1
ATOM 8847 O O . VAL A 1 1132 ? 53.798 28.065 -49.262 1.00 44.69 1132 VAL A O 1
ATOM 8850 N N . LEU A 1 1133 ? 51.937 26.982 -49.888 1.00 42.16 1133 LEU A N 1
ATOM 8851 C CA . LEU A 1 1133 ? 51.214 28.162 -50.386 1.00 42.16 1133 LEU A CA 1
ATOM 8852 C C . LEU A 1 1133 ? 51.007 29.243 -49.309 1.00 42.16 1133 LEU A C 1
ATOM 8854 O O . LEU A 1 1133 ? 51.131 30.431 -49.600 1.00 42.16 1133 LEU A O 1
ATOM 8858 N N . ALA A 1 1134 ? 50.737 28.846 -48.061 1.00 42.12 1134 ALA A N 1
ATOM 8859 C CA . ALA A 1 1134 ? 50.620 29.780 -46.939 1.00 42.12 1134 ALA A CA 1
ATOM 8860 C C . ALA A 1 1134 ? 51.960 30.457 -46.577 1.00 42.12 1134 ALA A C 1
ATOM 8862 O O . ALA A 1 1134 ? 51.974 31.625 -46.185 1.00 42.12 1134 ALA A O 1
ATOM 8863 N N . LEU A 1 1135 ? 53.084 29.748 -46.738 1.00 46.09 1135 LEU A N 1
ATOM 8864 C CA . LEU A 1 1135 ? 54.433 30.298 -46.566 1.00 46.09 1135 LEU A CA 1
ATOM 8865 C C . LEU A 1 1135 ? 54.818 31.242 -47.716 1.00 46.09 1135 LEU A C 1
ATOM 8867 O O . LEU A 1 1135 ? 55.316 32.333 -47.447 1.00 46.09 1135 LEU A O 1
ATOM 8871 N N . ASP A 1 1136 ? 54.513 30.890 -48.967 1.00 42.00 1136 ASP A N 1
ATOM 8872 C CA . ASP A 1 1136 ? 54.783 31.757 -50.124 1.00 42.00 1136 ASP A CA 1
ATOM 8873 C C . ASP A 1 1136 ? 53.991 33.083 -50.034 1.00 42.00 1136 ASP A C 1
ATOM 8875 O O . ASP A 1 1136 ? 54.566 34.162 -50.205 1.00 42.00 1136 ASP A O 1
ATOM 8879 N N . LEU A 1 1137 ? 52.712 33.043 -49.630 1.00 43.81 1137 LEU A N 1
ATOM 8880 C CA . LEU A 1 1137 ? 51.879 34.240 -49.390 1.00 43.81 1137 LEU A CA 1
ATOM 8881 C C . LEU A 1 1137 ? 52.423 35.171 -48.282 1.00 43.81 1137 LEU A C 1
ATOM 8883 O O . LEU A 1 1137 ? 52.220 36.391 -48.335 1.00 43.81 1137 LEU A O 1
ATOM 8887 N N . LEU A 1 1138 ? 53.141 34.622 -47.296 1.00 45.59 1138 LEU A N 1
ATOM 8888 C CA . LEU A 1 1138 ? 53.845 35.400 -46.268 1.00 45.59 1138 LEU A CA 1
ATOM 8889 C C . LEU A 1 1138 ? 55.147 36.040 -46.784 1.00 45.59 1138 LEU A C 1
ATOM 8891 O O . LEU A 1 1138 ? 55.630 36.990 -46.166 1.00 45.59 1138 LEU A O 1
ATOM 8895 N N . THR A 1 1139 ? 55.706 35.562 -47.902 1.00 45.03 1139 THR A N 1
ATOM 8896 C CA . THR A 1 1139 ? 56.918 36.139 -48.514 1.00 45.03 1139 THR A CA 1
ATOM 8897 C C . THR A 1 1139 ? 56.634 37.218 -49.562 1.00 45.03 1139 THR A C 1
ATOM 8899 O O . THR A 1 1139 ? 57.409 38.167 -49.659 1.00 45.03 1139 THR A O 1
ATOM 8902 N N . ASP A 1 1140 ? 55.519 37.123 -50.295 1.00 38.91 1140 ASP A N 1
ATOM 8903 C CA . ASP A 1 1140 ? 55.201 38.035 -51.412 1.00 38.91 1140 ASP A CA 1
ATOM 8904 C C . ASP A 1 1140 ? 54.461 39.322 -50.985 1.00 38.91 1140 ASP A C 1
ATOM 8906 O O . ASP A 1 1140 ? 54.362 40.291 -51.742 1.00 38.91 1140 ASP A O 1
ATOM 8910 N N . SER A 1 1141 ? 53.948 39.375 -49.750 1.00 41.78 1141 SER A N 1
ATOM 8911 C CA . SER A 1 1141 ? 53.346 40.585 -49.181 1.00 41.78 1141 SER A CA 1
ATOM 8912 C C . SER A 1 1141 ? 54.367 41.387 -48.362 1.00 41.78 1141 SER A C 1
ATOM 8914 O O . SER A 1 1141 ? 55.141 40.843 -47.577 1.00 41.78 1141 SER A O 1
ATOM 8916 N N . GLY A 1 1142 ? 54.355 42.721 -48.495 1.00 43.16 1142 GLY A N 1
ATOM 8917 C CA . GLY A 1 1142 ? 55.322 43.643 -47.865 1.00 43.16 1142 GLY A CA 1
ATOM 8918 C C . GLY A 1 1142 ? 55.308 43.715 -46.324 1.00 43.16 1142 GLY A C 1
ATOM 8919 O O . GLY A 1 1142 ? 55.846 44.659 -45.748 1.00 43.16 1142 GLY A O 1
ATOM 8920 N N . CYS A 1 1143 ? 54.696 42.744 -45.645 1.00 42.31 1143 CYS A N 1
ATOM 8921 C CA . CYS A 1 1143 ? 54.581 42.650 -44.193 1.00 42.31 1143 CYS A CA 1
ATOM 8922 C C . CYS A 1 1143 ? 55.828 42.072 -43.498 1.00 42.31 1143 CYS A C 1
ATOM 8924 O O . CYS A 1 1143 ? 55.926 42.175 -42.275 1.00 42.31 1143 CYS A O 1
ATOM 8926 N N . PHE A 1 1144 ? 56.814 41.540 -44.232 1.00 40.19 1144 PHE A N 1
ATOM 8927 C CA . PHE A 1 1144 ? 58.018 40.928 -43.643 1.00 40.19 1144 PHE A CA 1
ATOM 8928 C C . PHE A 1 1144 ? 58.793 41.878 -42.700 1.00 40.19 1144 PHE A C 1
ATOM 8930 O O . PHE A 1 1144 ? 59.291 41.458 -41.654 1.00 40.19 1144 PHE A O 1
ATOM 8937 N N . GLN A 1 1145 ? 58.829 43.185 -43.004 1.00 41.44 1145 GLN A N 1
ATOM 8938 C CA . GLN A 1 1145 ? 59.440 44.198 -42.125 1.00 41.44 1145 GLN A CA 1
ATOM 8939 C C . GLN A 1 1145 ? 58.655 44.455 -40.826 1.00 41.44 1145 GLN A C 1
ATOM 8941 O O . GLN A 1 1145 ? 59.258 44.859 -39.835 1.00 41.44 1145 GLN A O 1
ATOM 8946 N N . ALA A 1 1146 ? 57.342 44.203 -40.796 1.00 39.97 1146 ALA A N 1
ATOM 8947 C CA . ALA A 1 1146 ? 56.548 44.292 -39.570 1.00 39.97 1146 ALA A CA 1
ATOM 8948 C C . ALA A 1 1146 ? 56.728 43.045 -38.686 1.00 39.97 1146 ALA A C 1
ATOM 8950 O O . ALA A 1 1146 ? 56.764 43.160 -37.463 1.00 39.97 1146 ALA A O 1
ATOM 8951 N N . CYS A 1 1147 ? 56.896 41.865 -39.292 1.00 35.25 1147 CYS A N 1
ATOM 8952 C CA . CYS A 1 1147 ? 57.073 40.603 -38.569 1.00 35.25 1147 CYS A CA 1
ATOM 8953 C C . CYS A 1 1147 ? 58.450 40.487 -37.892 1.00 35.25 1147 CYS A C 1
ATOM 8955 O O . CYS A 1 1147 ? 58.528 40.036 -36.751 1.00 35.25 1147 CYS A O 1
ATOM 8957 N N . HIS A 1 1148 ? 59.530 40.957 -38.530 1.00 36.31 1148 HIS A N 1
ATOM 8958 C CA . HIS A 1 1148 ? 60.877 40.908 -37.936 1.00 36.31 1148 HIS A CA 1
ATOM 8959 C C . HIS A 1 1148 ? 61.006 41.768 -36.657 1.00 36.31 1148 HIS A C 1
ATOM 8961 O O . HIS A 1 1148 ? 61.857 41.495 -35.813 1.00 36.31 1148 HIS A O 1
ATOM 8967 N N . GLY A 1 1149 ? 60.156 42.787 -36.478 1.00 36.78 1149 GLY A N 1
ATOM 8968 C CA . GLY A 1 1149 ? 60.131 43.625 -35.271 1.00 36.78 1149 GLY A CA 1
ATOM 8969 C C . GLY A 1 1149 ? 59.370 43.035 -34.076 1.00 36.78 1149 GLY A C 1
ATOM 8970 O O . GLY A 1 1149 ? 59.399 43.639 -33.010 1.00 36.78 1149 GLY A O 1
ATOM 8971 N N . ALA A 1 1150 ? 58.679 41.901 -34.249 1.00 35.00 1150 ALA A N 1
ATOM 8972 C CA . ALA A 1 1150 ? 57.882 41.235 -33.208 1.00 35.00 1150 ALA A CA 1
ATOM 8973 C C . ALA A 1 1150 ? 58.346 39.793 -32.900 1.00 35.00 1150 ALA A C 1
ATOM 8975 O O . ALA A 1 1150 ? 57.756 39.127 -32.054 1.00 35.00 1150 ALA A O 1
ATOM 8976 N N . LEU A 1 1151 ? 59.376 39.313 -33.607 1.00 32.78 1151 LEU A N 1
ATOM 8977 C CA . LEU A 1 1151 ? 60.025 38.005 -33.424 1.00 32.78 1151 LEU A CA 1
ATOM 8978 C C . LEU A 1 1151 ? 61.402 38.100 -32.727 1.00 32.78 1151 LEU A C 1
ATOM 8980 O O . LEU A 1 1151 ? 62.054 37.075 -32.529 1.00 32.78 1151 LEU A O 1
ATOM 8984 N N . GLN A 1 1152 ? 61.832 39.316 -32.364 1.00 29.09 1152 GLN A N 1
ATOM 8985 C CA . GLN A 1 1152 ? 62.881 39.593 -31.371 1.00 29.09 1152 GLN A CA 1
ATOM 8986 C C . GLN A 1 1152 ? 62.238 39.991 -30.040 1.00 29.09 1152 GLN A C 1
ATOM 8988 O O . GLN A 1 1152 ? 62.814 39.602 -29.001 1.00 29.09 1152 GLN A O 1
#

Nearest PDB structures (foldseek):
  4lct-assembly2_D  TM=8.705E-01  e=3.833E-16  Arabidopsis thaliana
  4lct-assembly1_A  TM=9.334E-01  e=3.889E-14  Arabidopsis thaliana
  5orm-assembly1_A  TM=7.550E-01  e=2.442E-14  synthetic construct
  4oe1-assembly1_B  TM=4.818E-01  e=3.265E-11  Zea mays
  4m59-assembly1_B  TM=4.818E-01  e=3.636E-11  Zea mays

Foldseek 3Di:
DDYDDDDDDDDDDDDDDDDDDDDDDDDDDPDDDDDFDDLCVLLVHDLPDDLVSLVLSLLQNLLVLPQVVCVPPNVVSVVSLVSSLVSSVQCNDPVSSVQCVVPNPVCLQPPPPPDPDDHDDDDDDSVVVLCVVQVPDPSNPDPDDDDDDDDDDDDDQAADAEAEEEDEDEPCCQAVKDKDWDWDWEWDQDVVRAIDIDTDIDIDTNDHPDDAQDKDKAQLPHYDNGPRHGRHIYIYGYHYDDDPDDDDDDPPPPDDDDDDDDDDDDDDPDPVLQVLQCQQCHPPLVVVLVLFFLLLSLLLLVLLLVPDPDLVSNLVSLVVSLVSLLVFLALVVNVVSLVVNVVSCVPPCVSRDDDDVVSSVVSVVVLVVQLVVLVVQLVVCVVVVQLVSNLVSLVSNLVSCVSNVVLVVSVVSLVVSCVSDPALVSLLVSLLSVLLSCLSVVPLPCLVVSLVSNVPRPDDDLLSQLCSLCSQLLSCLLVVVLVSNLLSLLSHAQVSCDRVNRSRDHLLNSLVSNLLSCLLDPALVCLCVSAVVRPRNVVSCVSPVLSVVLNVCLSVLQQLVNLVSLVSCLVVQCSDSRRVVCSVVSSLSSNLSSLQNVCVVDQKDALVVVCVSNVHDSVVSVVSVVVCVVVVVAQWDAPPVRRMIGRNPPPVVVVLVVVLVVVVVCVVVVNDDLLVSLVSNPALVRLVVVVVVCVVVVVPDALVSLLSSLLSNLVNLNLVVSVVSVVVCVVVVHDNAPSSLLSSLLSDLDLVVLVVSVVVCVVVVHDDALSSLLSSLLSLLNVLNLVVNVVSVVVCVVVVHDHDLSSLLSSLLSCLSNLNLVVLVVSVPPPDDDHALSSLLSSLSSCLSVLNLVVLVVSLVVCVVVVHDHALSSLLSSLSSCLVVLVLVVLVVSVVVCVVVVHDHAPSSLQSSLSSLLVVLVLVVLVVSVVVCVVVVHPDDVSSLLSSLSSCLSVLNLVVLVVSQVVCVVPDPDDVSSLLSSLSSLLVVLAPSLVVSLVSVCCCCPVVVYDDALSSLLSSLLSLLSNLNLPSLVVSVVVCVVSVHDHAQSSLLSNLSSCLLPLLVSLVSVVVCVVSPYDHALSSLPSVLLNCLVVPDDPDPDPVSVVSNVVSLVVNVVRVVPPDPDDDPSNVSSVVVVVVDPCPVVVVVVVD

Radius of gyration: 46.02 Å; Cα contacts (8 Å, |Δi|>4): 1492; chains: 1; bounding box: 127×117×119 Å